Protein AF-0000000079832091 (afdb_homodimer)

Solvent-accessible surface area (backbone atoms only — not comparable to full-atom values): 52514 Å² total; per-residue (Å²): 136,83,80,71,76,78,77,78,76,75,75,73,75,64,73,73,70,72,63,67,65,65,78,58,79,63,65,65,78,67,60,57,49,34,22,34,36,33,84,45,66,50,31,37,24,50,46,41,48,40,40,28,58,58,34,39,41,31,30,21,33,98,49,50,87,72,56,59,93,65,49,88,85,51,43,66,29,43,50,69,60,24,42,69,68,27,56,42,34,36,37,47,51,51,72,92,64,47,64,64,49,46,75,40,26,80,64,36,52,78,23,29,36,33,36,37,51,66,65,94,51,86,79,75,52,96,60,37,64,46,49,48,50,29,68,50,24,69,55,29,39,44,27,34,34,58,51,72,62,47,39,62,45,53,66,73,42,75,42,46,74,42,74,38,53,33,24,20,78,42,67,66,48,46,48,54,52,44,52,54,41,41,68,64,35,31,38,75,43,78,62,49,37,48,84,41,33,47,62,61,43,41,54,56,69,52,70,60,74,70,43,48,64,43,49,51,52,49,52,50,51,42,51,50,47,44,53,52,45,42,46,63,56,38,49,38,33,37,73,78,66,68,40,88,56,66,50,38,54,58,46,59,50,44,45,58,38,26,45,39,44,14,49,38,33,43,33,59,38,50,36,50,60,51,50,51,49,53,49,32,61,71,67,28,34,66,81,66,77,73,57,67,72,56,50,53,51,56,72,29,23,66,49,22,36,50,52,14,49,50,26,41,50,50,27,52,54,56,57,58,48,47,74,75,33,63,65,50,47,50,50,52,48,47,51,55,52,51,53,59,66,63,66,61,83,79,70,83,84,75,58,68,65,58,52,52,50,52,52,52,31,50,50,30,45,49,54,20,49,52,47,48,49,51,54,55,51,45,65,35,60,66,48,37,66,72,42,53,70,66,57,47,46,43,46,68,46,55,49,39,51,48,31,51,50,36,42,49,47,27,52,50,55,70,43,65,81,46,76,83,38,70,84,54,36,57,95,79,36,78,49,68,68,63,64,40,48,48,57,40,49,52,44,50,52,54,48,52,55,50,63,34,66,73,50,36,52,51,48,49,41,21,71,72,66,43,59,60,79,63,75,81,62,83,74,73,78,76,72,78,69,88,118,135,82,79,74,76,73,73,76,73,75,75,73,74,62,72,70,66,74,62,67,66,65,80,58,80,60,74,66,73,70,61,57,48,35,22,35,34,31,85,45,66,50,30,36,25,51,46,41,49,40,44,73,66,58,34,40,41,30,29,22,32,98,48,51,88,71,57,71,94,65,49,88,86,52,44,66,29,42,48,69,62,23,43,70,69,23,56,44,35,36,36,46,50,53,73,92,64,48,64,65,49,45,76,41,25,81,65,35,51,78,23,30,36,34,35,34,50,64,66,96,52,84,79,74,52,95,58,35,66,47,51,48,49,32,67,50,25,69,55,28,40,46,26,34,33,58,51,78,61,47,39,62,47,52,66,72,42,79,41,62,56,42,74,37,53,33,23,20,77,42,66,65,48,46,48,56,51,44,53,54,40,42,69,63,35,32,40,62,35,55,63,50,38,48,84,41,34,48,60,61,42,43,54,76,69,61,77,62,74,70,44,48,63,43,49,51,52,50,51,51,52,43,52,50,48,45,53,51,44,42,45,61,56,38,49,40,32,38,72,75,66,70,40,88,56,65,76,38,54,77,51,61,50,44,46,58,38,26,45,39,44,15,50,38,33,42,31,58,38,50,38,49,61,51,51,50,51,53,49,34,59,72,67,29,34,66,68,66,79,72,57,66,72,55,50,53,52,56,70,31,24,67,50,23,36,51,51,14,47,51,27,42,51,50,25,51,56,54,57,61,48,46,75,77,32,67,69,48,48,51,50,53,52,50,50,51,51,51,56,58,67,62,66,60,79,85,66,79,81,76,58,64,65,56,36,36,50,53,36,48,30,49,44,29,44,50,53,20,51,51,48,46,49,52,53,54,51,45,66,34,65,60,49,36,67,71,42,52,62,48,41,46,46,42,47,66,46,56,49,40,51,48,30,52,49,36,40,48,48,24,53,49,56,69,41,64,82,45,75,83,39,70,84,56,36,57,94,79,36,78,48,68,67,64,65,42,48,47,56,38,50,52,45,51,53,54,49,53,55,50,64,35,64,72,49,36,50,51,49,50,42,22,71,73,68,43,61,61,80,64,77,85,64,80,78,71,79,76,72,80,70,85,116

Secondary structure (DSSP, 8-state):
--------------------------------EEEEE--SHHHHHHHHHHHHTT-EEEEEESSTTS--PPPTT-EEEEHHHHHHH-SEEEE-S-GGGTHHHHHTGGGGTT-EEEE----SSTTSSSS-HHHHHHHH-TTSEEEEESTT--HHHHHHS--TT-EEEEEES-HHHHHHHHHHHHHTT-EEEE--SGGGHHHHHHGGG---GGGHHHHHHHHHHHHHHHHHHIIIIIIHHHHHH----GGGGTTHHHHHHHHHHHHHHHHHHHHHHHHHHHHHHHHT-SSSPPPHHHHHHHHTHHHHHHHHHHHHHHHHHHHHTGGG-HHHHHHHHHHHHHHHHT---SS----HHHHHHHHHHHHHHHHHHHHHHHHHHHTSHHHHTTS-HHHHHIIIIIIHHHHHHHHHHHHHHHTTTTTT-GGG-GGG---HHHHHHHHHHHHHHHHHHHHSHHHHHHHHHHHTT------------------/--------------------------------EEEEE--SHHHHHHHHHHHHTT-EEEEEESSTTS--PPPTT-EEEEHHHHHHH-SEEEE-S-GGGTHHHHHTGGGGTT-EEEE----SSTTSSSS-HHHHHHHH-TTSEEEEESTT--HHHHHHS--TT-EEEEEES-HHHHHHHHHHHHHTT-EEEE--SGGGHHHHHHGGG---GGGHHHHHHHHHHHHHHHHHHIIIIIIHIIIII----GGGGTTHHHHHHHHHHHHHHHHHHHHHHHHHHHHHHHHT-SSSPPPHHHHHHHHTHHHHHHHHHHHHHHHHHHHHTGGG-HHHHHHHHHHHHHHHHT---SS----HHHHHHHHHHHHHHHHHHHHHHHHHHHTSHHHHTTS-HHHHHIIIIIIHHHHHHHHHHHHHHHTTTTTT-GGG-GGGPPPHHHHHTHHHHHHHHHHHHHHSHHHHHHHHHHHTT------------------

Foldseek 3Di:
DDCPPDPPPPPPPPPPPPPPPPVPPPPPPPAAEEEEEDDDLQRQLVQQLLVVLPHAYEYADPCQPPGPDHDPRHHYDHPLVRLQRHQEYEYPDELVPCVVVLVNLVSQANGEYEYLYADPDAPPDVDFSQVVSCVSRVRYWYKYKPNLDDSCCSHPHPQAPAEMEIATDDPVSRVVVCVSCVSSNYHYDYPYHCVCRSVNNCVNVDDPPLQVVLVVLLVVQLVVQLVVCCCQPQVLCCVVVVDHPVVCSVQVSLLVSLLLSLLLLLLLLQQLVLVLLVVCVVQQAPPDDDDPVSVSSNSSSLSSLVVSLVSLVVNVVSVVCQCVDPVNVVVVVVVVVVVVVVVDDDDPDDDPVVVVLVVLLVVLSVVLNVLSVVLNVCSDCVNVVVDDPVRNCCSCPVSSLVSSVSSLVSLCSVCVPPQPDPVCQGVNHHDPSVVSNVSSVVSNVSVVVCPPPVNVVSSVCNVVGGGDPDPPDPPPPPPPPPD/DPPPPVPPPPPPPPPPPPPPPPVPPPVPPPAAEEEEEDDDLQRQLVQQLLVVLPHAYEYADPCQPPGPDHDPRHHYDHPLVRLQRHQEYEYPDELVPLVVVLVNLVSQANGEYEYLYADPDAPPDVDFSQVVSCVSRVRYWYKYKPNLDDSCCSRPHPQAPAEMEIATDDPVSRVVVCVSCVSSNYHYDYPYHCVCRSVRNCVNVDDPPLQVVLVVVLVVQLVVQLVVCCCQPQVLCCVVVVDHPVVCSVQVSLLVSLLLSLLLLLLLLLQLVLVLLVVCVVQQAPPDDDDPVSVSSNSSSLSSLVVSLVSLVSNVVSVVCQCVDPVNVVVVVVVVVVVVVVVDDPDPDDDVVVVVLVVLLVVLSVVLNVLSVVLNVCSDCVNVVVDDPVRNCCSCPVSSLVSSVSSLVSLCSVCVPPQPDPVCQGVNHHDPSVVSNVSSVVSNVSVVVCPPPVNVVSSVCNVVGGGDPDPPPPPPPPPPPPD

Sequence (966 aa):
MSMTVTGGMSEEMKPESVSLRPLGTAAAPEPELLCIFGTGDLGRSLGLRLLQSGYRVVYGSRRPHSCGPLPQGAQVMSHAAAAQSASLIFICVHREHYDFLETMAPHLEGKVLVDLSNNLKKDMYPEANAAYLQRLVPGAAVVKGLNTLSAWALQNGLLAGKQVYLCGNSAGAKQAVAEMATKLGLTVLDRGSLSAARELEDFPLQLFPEWRLPLRVAIGITAFFFFYLLIRDVIYAYVEQGKDISFRIMVSLANKVFPIVSLIMLSLCYLPGVIAAFLQLYRGTKYRRFPDWLDRWMLCRKQMGLVALGFAFLHAIYTFIIPIRYSVRHKLISLVVDEMKDNKTTPFYFDNTEAWATDSFYVLGILGFFLYVLLGLTSLPSVGGSLSWREFSFIQSKLGHLTLSICTAHGYVYGWNKFLKPSTYKWYTPPAFMLCLIVPSVVLVLKALLLLPCVDRTLTHIRQGWERTQPREEMGESKVTNLMSMTVTGGMSEEMKPESVSLRPLGTAAAPEPELLCIFGTGDLGRSLGLRLLQSGYRVVYGSRRPHSCGPLPQGAQVMSHAAAAQSASLIFICVHREHYDFLETMAPHLEGKVLVDLSNNLKKDMYPEANAAYLQRLVPGAAVVKGLNTLSAWALQNGLLAGKQVYLCGNSAGAKQAVAEMATKLGLTVLDRGSLSAARELEDFPLQLFPEWRLPLRVAIGITAFFFFYLLIRDVIYAYVEQGKDISFRIMVSLANKVFPIVSLIMLSLCYLPGVIAAFLQLYRGTKYRRFPDWLDRWMLCRKQMGLVALGFAFLHAIYTFIIPIRYSVRHKLISLVVDEMKDNKTTPFYFDNTEAWATDSFYVLGILGFFLYVLLGLTSLPSVGGSLSWREFSFIQSKLGHLTLSICTAHGYVYGWNKFLKPSTYKWYTPPAFMLCLIVPSVVLVLKALLLLPCVDRTLTHIRQGWERTQPREEMGESKVTNL

Radius of gyration: 36.87 Å; Cα contacts (8 Å, |Δi|>4): 1274; chains: 2; bounding box: 96×136×99 Å

InterPro domains:
  IPR013130 Ferric reductase transmembrane component-like domain [PF01794] (260-396)
  IPR028939 Pyrroline-5-carboxylate reductase, catalytic, N-terminal [PF03807] (35-118)
  IPR036291 NAD(P)-binding domain superfamily [SSF51735] (35-211)
  IPR051267 STEAP family metalloreductases [PTHR14239] (25-477)

pLDDT: mean 86.33, std 18.36, range [21.92, 98.81]

Organism: NCBI:txid1841481

Structure (mmCIF, N/CA/C/O backbone):
data_AF-0000000079832091-model_v1
#
loop_
_entity.id
_entity.type
_entity.pdbx_description
1 polymer 'STEAP family member 4'
#
loop_
_atom_site.group_PDB
_atom_site.id
_atom_site.type_symbol
_atom_site.label_atom_id
_atom_site.label_alt_id
_atom_site.label_comp_id
_atom_site.label_asym_id
_atom_site.label_entity_id
_atom_site.label_seq_id
_atom_site.pdbx_PDB_ins_code
_atom_site.Cartn_x
_atom_site.Cartn_y
_atom_site.Cartn_z
_atom_site.occupancy
_atom_site.B_iso_or_equiv
_atom_site.auth_seq_id
_atom_site.auth_comp_id
_atom_site.auth_asym_id
_atom_site.auth_atom_id
_atom_site.pdbx_PDB_model_num
ATOM 1 N N . MET A 1 1 ? 46.156 62.969 63.156 1 25.59 1 MET A N 1
ATOM 2 C CA . MET A 1 1 ? 45.281 63.438 62.094 1 25.59 1 MET A CA 1
ATOM 3 C C . MET A 1 1 ? 44.625 62.219 61.406 1 25.59 1 MET A C 1
ATOM 5 O O . MET A 1 1 ? 45.312 61.406 60.844 1 25.59 1 MET A O 1
ATOM 9 N N . SER A 1 2 ? 43.531 61.688 62.031 1 27.12 2 SER A N 1
ATOM 10 C CA . SER A 1 2 ? 42.719 60.469 61.969 1 27.12 2 SER A CA 1
ATOM 11 C C . SER A 1 2 ? 42.031 60.344 60.594 1 27.12 2 SER A C 1
ATOM 13 O O . SER A 1 2 ? 41.406 61.281 60.125 1 27.12 2 SER A O 1
ATOM 15 N N . MET A 1 3 ? 42.656 59.531 59.719 1 26.39 3 MET A N 1
ATOM 16 C CA . MET A 1 3 ? 42.344 59.156 58.344 1 26.39 3 MET A CA 1
ATOM 17 C C . MET A 1 3 ? 40.938 58.625 58.219 1 26.39 3 MET A C 1
ATOM 19 O O . MET A 1 3 ? 40.625 57.531 58.719 1 26.39 3 MET A O 1
ATOM 23 N N . THR A 1 4 ? 39.938 59.406 58.344 1 26.8 4 THR A N 1
ATOM 24 C CA . THR A 1 4 ? 38.5 59.062 58.406 1 26.8 4 THR A CA 1
ATOM 25 C C . THR A 1 4 ? 38.031 58.469 57.062 1 26.8 4 THR A C 1
ATOM 27 O O . THR A 1 4 ? 37.781 59.219 56.125 1 26.8 4 THR A O 1
ATOM 30 N N . VAL A 1 5 ? 38.906 57.781 56.312 1 31.22 5 VAL A N 1
ATOM 31 C CA . VAL A 1 5 ? 38.375 57.656 54.969 1 31.22 5 VAL A CA 1
ATOM 32 C C . VAL A 1 5 ? 37 56.969 55.031 1 31.22 5 VAL A C 1
ATOM 34 O O . VAL A 1 5 ? 36.781 56.094 55.875 1 31.22 5 VAL A O 1
ATOM 37 N N . THR A 1 6 ? 35.906 57.625 54.594 1 27.73 6 THR A N 1
ATOM 38 C CA . THR A 1 6 ? 34.5 57.438 54.375 1 27.73 6 THR A CA 1
ATOM 39 C C . THR A 1 6 ? 34.219 56.219 53.5 1 27.73 6 THR A C 1
ATOM 41 O O . THR A 1 6 ? 34.781 56.125 52.406 1 27.73 6 THR A O 1
ATOM 44 N N . GLY A 1 7 ? 34.125 55.031 54.062 1 25.88 7 GLY A N 1
ATOM 45 C CA . GLY A 1 7 ? 33.844 53.75 53.438 1 25.88 7 GLY A CA 1
ATOM 46 C C . GLY A 1 7 ? 32.656 53.781 52.5 1 25.88 7 GLY A C 1
ATOM 47 O O . GLY A 1 7 ? 31.531 54.125 52.906 1 25.88 7 GLY A O 1
ATOM 48 N N . GLY A 1 8 ? 32.812 54.25 51.25 1 26.92 8 GLY A N 1
ATOM 49 C CA . GLY A 1 8 ? 31.812 54.344 50.219 1 26.92 8 GLY A CA 1
ATOM 50 C C . GLY A 1 8 ? 31 53.062 50.062 1 26.92 8 GLY A C 1
ATOM 51 O O . GLY A 1 8 ? 31.562 51.969 50.031 1 26.92 8 GLY A O 1
ATOM 52 N N . MET A 1 9 ? 29.828 52.969 50.781 1 26.42 9 MET A N 1
ATOM 53 C CA . MET A 1 9 ? 28.812 51.906 50.781 1 26.42 9 MET A CA 1
ATOM 54 C C . MET A 1 9 ? 28.5 51.469 49.344 1 26.42 9 MET A C 1
ATOM 56 O O . MET A 1 9 ? 28.219 52.281 48.5 1 26.42 9 MET A O 1
ATOM 60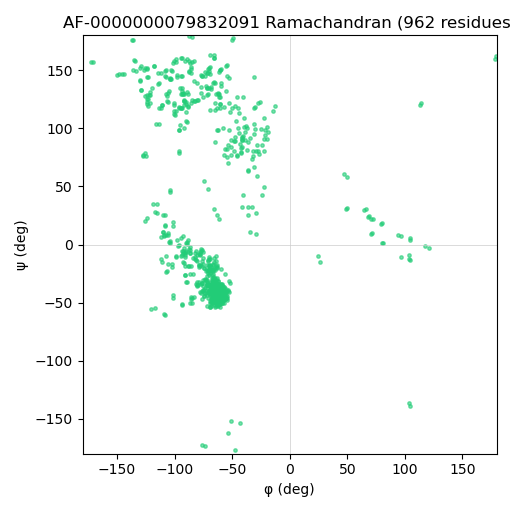 N N . SER A 1 10 ? 29.141 50.406 48.875 1 26.73 10 SER A N 1
ATOM 61 C CA . SER A 1 10 ? 28.906 49.688 47.625 1 26.73 10 SER A CA 1
ATOM 62 C C . SER A 1 10 ? 27.422 49.5 47.375 1 26.73 10 SER A C 1
ATOM 64 O O . SER A 1 10 ? 26.703 48.969 48.219 1 26.73 10 SER A O 1
ATOM 66 N N . GLU A 1 11 ? 26.719 50.469 46.75 1 26.25 11 GLU A N 1
ATOM 67 C CA . GLU A 1 11 ? 25.328 50.344 46.312 1 26.25 11 GLU A CA 1
ATOM 68 C C . GLU A 1 11 ? 25.047 49 45.688 1 26.25 11 GLU A C 1
ATOM 70 O O . GLU A 1 11 ? 25.75 48.562 44.781 1 26.25 11 GLU A O 1
ATOM 75 N N . GLU A 1 12 ? 24.641 48.031 46.5 1 27.03 12 GLU A N 1
ATOM 76 C CA . GLU A 1 12 ? 24.156 46.719 46.062 1 27.03 12 GLU A CA 1
ATOM 77 C C . GLU A 1 12 ? 23.25 46.844 44.844 1 27.03 12 GLU A C 1
ATOM 79 O O . GLU A 1 12 ? 22.266 47.594 44.875 1 27.03 12 GLU A O 1
ATOM 84 N N . MET A 1 13 ? 23.891 46.781 43.656 1 28.22 13 MET A N 1
ATOM 85 C CA . MET A 1 13 ? 23.125 46.688 42.406 1 28.22 13 MET A CA 1
ATOM 86 C C . MET A 1 13 ? 21.969 45.719 42.531 1 28.22 13 MET A C 1
ATOM 88 O O . MET A 1 13 ? 22.156 44.562 42.875 1 28.22 13 MET A O 1
ATOM 92 N N . LYS A 1 14 ? 20.828 46.188 43.094 1 32.34 14 LYS A N 1
ATOM 93 C CA . LYS A 1 14 ? 19.594 45.438 43.094 1 32.34 14 LYS A CA 1
ATOM 94 C C . LYS A 1 14 ? 19.391 44.719 41.75 1 32.34 14 LYS A C 1
ATOM 96 O O . LYS A 1 14 ? 19.547 45.344 40.688 1 32.34 14 LYS A O 1
ATOM 101 N N . PRO A 1 15 ? 19.703 43.469 41.844 1 27.22 15 PRO A N 1
ATOM 102 C CA . PRO A 1 15 ? 19.453 42.781 40.594 1 27.22 15 PRO A CA 1
ATOM 103 C C . PRO A 1 15 ? 18.141 43.219 39.938 1 27.22 15 PRO A C 1
ATOM 105 O O . PRO A 1 15 ? 17.141 43.438 40.625 1 27.22 15 PRO A O 1
ATOM 108 N N . GLU A 1 16 ? 18.25 44.219 39.062 1 24.83 16 GLU A N 1
ATOM 109 C CA . GLU A 1 16 ? 17.078 44.562 38.281 1 24.83 16 GLU A CA 1
ATOM 110 C C . GLU A 1 16 ? 16.219 43.312 38 1 24.83 16 GLU A C 1
ATOM 112 O O . GLU A 1 16 ? 16.703 42.312 37.438 1 24.83 16 GLU A O 1
ATOM 117 N N . SER A 1 17 ? 15.406 42.938 39.031 1 25.92 17 SER A N 1
ATOM 118 C CA . SER A 1 17 ? 14.359 41.969 38.75 1 25.92 17 SER A CA 1
ATOM 119 C C . SER A 1 17 ? 13.82 42.125 37.312 1 25.92 17 SER A C 1
ATOM 121 O O . SER A 1 17 ? 13.375 43.188 36.938 1 25.92 17 SER A O 1
ATOM 123 N N . VAL A 1 18 ? 14.641 41.688 36.406 1 28.52 18 VAL A N 1
ATOM 124 C CA . VAL A 1 18 ? 14.047 41.594 35.062 1 28.52 18 VAL A CA 1
ATOM 125 C C . VAL A 1 18 ? 12.547 41.281 35.188 1 28.52 18 VAL A C 1
ATOM 127 O O . VAL A 1 18 ? 12.156 40.219 35.656 1 28.52 18 VAL A O 1
ATOM 130 N N . SER A 1 19 ? 11.805 42.281 35.75 1 25.83 19 SER A N 1
ATOM 131 C CA . SER A 1 19 ? 10.352 42.188 35.594 1 25.83 19 SER A CA 1
ATOM 132 C C . SER A 1 19 ? 9.977 41.438 34.312 1 25.83 19 SER A C 1
ATOM 134 O O . SER A 1 19 ? 10.461 41.75 33.25 1 25.83 19 SER A O 1
ATOM 136 N N . LEU A 1 20 ? 9.93 40.188 34.438 1 26.89 20 LEU A N 1
ATOM 137 C CA . LEU A 1 20 ? 9.203 39.531 33.375 1 26.89 20 LEU A CA 1
ATOM 138 C C . LEU A 1 20 ? 8.109 40.438 32.812 1 26.89 20 LEU A C 1
ATOM 140 O O . LEU A 1 20 ? 7.273 40.938 33.594 1 26.89 20 LEU A O 1
ATOM 144 N N . ARG A 1 21 ? 8.484 41.312 31.969 1 32.16 21 ARG A N 1
ATOM 145 C CA . ARG A 1 21 ? 7.406 42.062 31.312 1 32.16 21 ARG A CA 1
ATOM 146 C C . ARG A 1 21 ? 6.082 41.312 31.422 1 32.16 21 ARG A C 1
ATOM 148 O O . ARG A 1 21 ? 6.051 40.062 31.297 1 32.16 21 ARG A O 1
ATOM 155 N N . PRO A 1 22 ? 5.18 41.719 32.375 1 29.59 22 PRO A N 1
ATOM 156 C CA . PRO A 1 22 ? 3.861 41.125 32.219 1 29.59 22 PRO A CA 1
ATOM 157 C C . PRO A 1 22 ? 3.609 40.625 30.797 1 29.59 22 PRO A C 1
ATOM 159 O O . PRO A 1 22 ? 4.074 41.25 29.844 1 29.59 22 PRO A O 1
ATOM 162 N N . LEU A 1 23 ? 3.77 39.406 30.578 1 30.55 23 LEU A N 1
ATOM 163 C CA . LEU A 1 23 ? 3.145 39.031 29.312 1 30.55 23 LEU A CA 1
ATOM 164 C C . LEU A 1 23 ? 2.055 40.031 28.938 1 30.55 23 LEU A C 1
ATOM 166 O O . LEU A 1 23 ? 1.001 40.062 29.578 1 30.55 23 LEU A O 1
ATOM 170 N N . GLY A 1 24 ? 2.355 41.344 28.969 1 29.55 24 GLY A N 1
ATOM 171 C CA . GLY A 1 24 ? 1.377 42.281 28.453 1 29.55 24 GLY A CA 1
ATOM 172 C C . GLY A 1 24 ? 0.269 41.625 27.656 1 29.55 24 GLY A C 1
ATOM 173 O O . GLY A 1 24 ? 0.468 40.562 27.078 1 29.55 24 GLY A O 1
ATOM 174 N N . THR A 1 25 ? -0.972 41.812 28.156 1 32.03 25 THR A N 1
ATOM 175 C CA . THR A 1 25 ? -2.229 41.438 27.531 1 32.03 25 THR A CA 1
ATOM 176 C C . THR A 1 25 ? -2.094 41.469 26 1 32.03 25 THR A C 1
ATOM 178 O O . THR A 1 25 ? -2.49 42.438 25.359 1 32.03 25 THR A O 1
ATOM 181 N N . ALA A 1 26 ? -0.941 41.625 25.578 1 37.47 26 ALA A N 1
ATOM 182 C CA . ALA A 1 26 ? -1.091 41.531 24.125 1 37.47 26 ALA A CA 1
ATOM 183 C C . ALA A 1 26 ? -2.113 40.438 23.766 1 37.47 26 ALA A C 1
ATOM 185 O O . ALA A 1 26 ? -2.016 39.312 24.219 1 37.47 26 ALA A O 1
ATOM 186 N N . ALA A 1 27 ? -3.291 40.875 23.547 1 38.66 27 ALA A N 1
ATOM 187 C CA . ALA A 1 27 ? -4.477 40.156 23.078 1 38.66 27 ALA A CA 1
ATOM 188 C C . ALA A 1 27 ? -4.09 38.906 22.344 1 38.66 27 ALA A C 1
ATOM 190 O O . ALA A 1 27 ? -3.229 38.906 21.453 1 38.66 27 ALA A O 1
ATOM 191 N N . ALA A 1 28 ? -3.98 37.812 23.047 1 41.84 28 ALA A N 1
ATOM 192 C CA . ALA A 1 28 ? -3.887 36.531 22.344 1 41.84 28 ALA A CA 1
ATOM 193 C C . ALA A 1 28 ? -4.406 36.656 20.922 1 41.84 28 ALA A C 1
ATOM 195 O O . ALA A 1 28 ? -5.504 37.156 20.688 1 41.84 28 ALA A O 1
ATOM 196 N N . PRO A 1 29 ? -3.514 36.969 19.984 1 47.22 29 PRO A N 1
ATOM 197 C CA . PRO A 1 29 ? -4.109 37.125 18.656 1 47.22 29 PRO A CA 1
ATOM 198 C C . PRO A 1 29 ? -5.336 36.219 18.453 1 47.22 29 PRO A C 1
ATOM 200 O O . PRO A 1 29 ? -5.344 35.062 18.875 1 47.22 29 PRO A O 1
ATOM 203 N N . GLU A 1 30 ? -6.535 36.844 18.719 1 56.81 30 GLU A N 1
ATOM 204 C CA . GLU A 1 30 ? -7.801 36.188 18.406 1 56.81 30 GLU A CA 1
ATOM 205 C C . GLU A 1 30 ? -7.637 35.219 17.25 1 56.81 30 GLU A C 1
ATOM 207 O O . GLU A 1 30 ? -6.934 35.469 16.281 1 56.81 30 GLU A O 1
ATOM 212 N N . PRO A 1 31 ? -7.977 33.969 17.562 1 66.44 31 PRO A N 1
ATOM 213 C CA . PRO A 1 31 ? -7.922 33 16.469 1 66.44 31 PRO A CA 1
ATOM 214 C C . PRO A 1 31 ? -8.469 33.594 15.156 1 66.44 31 PRO A C 1
ATOM 216 O O . PRO A 1 31 ? -9.492 34.281 15.164 1 66.44 31 PRO A O 1
ATOM 219 N N . GLU A 1 32 ? -7.66 33.469 14.172 1 85.38 32 GLU A N 1
ATOM 220 C CA . GLU A 1 32 ? -8.023 33.969 12.844 1 85.38 32 GLU A CA 1
ATOM 221 C C . GLU A 1 32 ? -9.273 33.281 12.312 1 85.38 32 GLU A C 1
ATOM 223 O O . GLU A 1 32 ? -9.422 32.062 12.469 1 85.38 32 GLU A O 1
ATOM 228 N N . LEU A 1 33 ? -10.297 34.062 11.883 1 92.88 33 LEU A N 1
ATOM 229 C CA . LEU A 1 33 ? -11.539 33.562 11.32 1 92.88 33 LEU A CA 1
ATOM 230 C C . LEU A 1 33 ? -11.398 33.312 9.82 1 92.88 33 LEU A C 1
ATOM 232 O O . LEU A 1 33 ? -10.977 34.219 9.078 1 92.88 33 LEU A O 1
ATOM 236 N N . LEU A 1 34 ? -11.641 32.094 9.461 1 96.19 34 LEU A N 1
ATOM 237 C CA . LEU A 1 34 ? -11.602 31.719 8.055 1 96.19 34 LEU A CA 1
ATOM 238 C C . LEU A 1 34 ? -12.992 31.375 7.547 1 96.19 34 LEU A C 1
ATOM 240 O O . LEU A 1 34 ? -13.836 30.891 8.312 1 96.19 34 LEU A O 1
ATOM 244 N N . CYS A 1 35 ? -13.227 31.672 6.277 1 97.44 35 CYS A N 1
ATOM 245 C CA . CYS A 1 35 ? -14.539 31.438 5.68 1 97.44 35 CYS A CA 1
ATOM 246 C C . CYS A 1 35 ? -14.477 30.359 4.613 1 97.44 35 CYS A C 1
ATOM 248 O O . CYS A 1 35 ? -13.508 30.281 3.854 1 97.44 35 CYS A O 1
ATOM 250 N N . ILE A 1 36 ? -15.469 29.484 4.578 1 97.31 36 ILE A N 1
ATOM 251 C CA . ILE A 1 36 ? -15.555 28.422 3.572 1 97.31 36 ILE A CA 1
ATOM 252 C C . ILE A 1 36 ? -16.891 28.516 2.842 1 97.31 36 ILE A C 1
ATOM 254 O O . ILE A 1 36 ? -17.953 28.531 3.471 1 97.31 36 ILE A O 1
ATOM 258 N N . PHE A 1 37 ? -16.844 28.688 1.532 1 95.69 37 PHE A N 1
ATOM 259 C CA . PHE A 1 37 ? -18.031 28.562 0.695 1 95.69 37 PHE A CA 1
ATOM 260 C C . PHE A 1 37 ? -18.172 27.141 0.179 1 95.69 37 PHE A C 1
ATOM 262 O O . PHE A 1 37 ? -17.281 26.625 -0.511 1 95.69 37 PHE A O 1
ATOM 269 N N . GLY A 1 38 ? -19.25 26.469 0.494 1 90.44 38 GLY A N 1
ATOM 270 C CA . GLY A 1 38 ? -19.484 25.094 0.113 1 90.44 38 GLY A CA 1
ATOM 271 C C . GLY A 1 38 ? -19.531 24.141 1.298 1 90.44 38 GLY A C 1
ATOM 272 O O . GLY A 1 38 ? -18.547 24.016 2.027 1 90.44 38 GLY A O 1
ATOM 273 N N . THR A 1 39 ? -20.594 23.438 1.483 1 87.56 39 THR A N 1
ATOM 274 C CA . THR A 1 39 ? -20.781 22.547 2.619 1 87.56 39 THR A CA 1
ATOM 275 C C . THR A 1 39 ? -20.75 21.094 2.166 1 87.56 39 THR A C 1
ATOM 277 O O . THR A 1 39 ? -21.469 20.25 2.717 1 87.56 39 THR A O 1
ATOM 280 N N . GLY A 1 40 ? -20.109 20.875 1.104 1 83.94 40 GLY A N 1
ATOM 281 C CA . GLY A 1 40 ? -19.891 19.5 0.664 1 83.94 40 GLY A CA 1
ATOM 282 C C . GLY A 1 40 ? -18.859 18.766 1.484 1 83.94 40 GLY A C 1
ATOM 283 O O . GLY A 1 40 ? -18.391 19.266 2.508 1 83.94 40 GLY A O 1
ATOM 284 N N . ASP A 1 41 ? -18.5 17.578 1.096 1 84.12 41 ASP A N 1
ATOM 285 C CA . ASP A 1 41 ? -17.562 16.734 1.829 1 84.12 41 ASP A CA 1
ATOM 286 C C . ASP A 1 41 ? -16.203 17.438 1.975 1 84.12 41 ASP A C 1
ATOM 288 O O . ASP A 1 41 ? -15.602 17.406 3.051 1 84.12 41 ASP A O 1
ATOM 292 N N . LEU A 1 42 ? -15.734 18.016 0.904 1 89 42 LEU A N 1
ATOM 293 C CA . LEU A 1 42 ? -14.438 18.688 0.947 1 89 42 LEU A CA 1
ATOM 294 C C . LEU A 1 42 ? -14.477 19.875 1.902 1 89 42 LEU A C 1
ATOM 296 O O . LEU A 1 42 ? -13.57 20.047 2.717 1 89 42 LEU A O 1
ATOM 300 N N . GLY A 1 43 ? -15.531 20.734 1.742 1 92.25 43 GLY A N 1
ATOM 301 C CA . GLY A 1 43 ? -15.672 21.875 2.627 1 92.25 43 GLY A CA 1
ATOM 302 C C . GLY A 1 43 ? -15.766 21.5 4.09 1 92.25 43 GLY A C 1
ATOM 303 O O . GLY A 1 43 ? -15.117 22.109 4.941 1 92.25 43 GLY A O 1
ATOM 304 N N . ARG A 1 44 ? -16.453 20.516 4.32 1 90 44 ARG A N 1
ATOM 305 C CA . ARG A 1 44 ? -16.641 20.062 5.691 1 90 44 ARG A CA 1
ATOM 306 C C . ARG A 1 44 ? -15.328 19.516 6.266 1 90 44 ARG A C 1
ATOM 308 O O . ARG A 1 44 ? -14.984 19.797 7.41 1 90 44 ARG A O 1
ATOM 315 N N . SER A 1 45 ? -14.711 18.719 5.492 1 89.62 45 SER A N 1
ATOM 316 C CA . SER A 1 45 ? -13.453 18.141 5.949 1 89.62 45 SER A CA 1
ATOM 317 C C . SER A 1 45 ? -12.391 19.203 6.164 1 89.62 45 SER A C 1
ATOM 319 O O . SER A 1 45 ? -11.641 19.156 7.137 1 89.62 45 SER A O 1
ATOM 321 N N . LEU A 1 46 ? -12.328 20.125 5.266 1 92.94 46 LEU A N 1
ATOM 322 C CA . LEU A 1 46 ? -11.391 21.234 5.414 1 92.94 46 LEU A CA 1
ATOM 323 C C . LEU A 1 46 ? -11.703 22.047 6.664 1 92.94 46 LEU A C 1
ATOM 325 O O . LEU A 1 46 ? -10.797 22.391 7.43 1 92.94 46 LEU A O 1
ATOM 329 N N . GLY A 1 47 ? -12.984 22.359 6.844 1 93.5 47 GLY A N 1
ATOM 330 C CA . GLY A 1 47 ? -13.391 23.109 8.023 1 93.5 47 GLY A CA 1
ATOM 331 C C . GLY A 1 47 ? -13.031 22.406 9.32 1 93.5 47 GLY A C 1
ATOM 332 O O . GLY A 1 47 ? -12.57 23.047 10.273 1 93.5 47 GLY A O 1
ATOM 333 N N . LEU A 1 48 ? -13.266 21.156 9.32 1 89 48 LEU A N 1
ATOM 334 C CA . LEU A 1 48 ? -12.922 20.359 10.5 1 89 48 LEU A CA 1
ATOM 335 C C . LEU A 1 48 ? -11.43 20.469 10.805 1 89 48 LEU A C 1
ATOM 337 O O . LEU A 1 48 ? -11.039 20.672 11.953 1 89 48 LEU A O 1
ATOM 341 N N . ARG A 1 49 ? -10.602 20.359 9.836 1 86.94 49 ARG A N 1
ATOM 342 C CA . ARG A 1 49 ? -9.156 20.406 10.008 1 86.94 49 ARG A CA 1
ATOM 343 C C . ARG A 1 49 ? -8.719 21.797 10.469 1 86.94 49 ARG A C 1
ATOM 345 O O . ARG A 1 49 ? -7.82 21.922 11.305 1 86.94 49 ARG A O 1
ATOM 352 N N . LEU A 1 50 ? -9.328 22.797 9.914 1 90.38 50 LEU A N 1
ATOM 353 C CA . LEU A 1 50 ? -9.016 24.172 10.305 1 90.38 50 LEU A CA 1
ATOM 354 C C . LEU A 1 50 ? -9.375 24.422 11.766 1 90.38 50 LEU A C 1
ATOM 356 O O . LEU A 1 50 ? -8.586 25.016 12.508 1 90.38 50 LEU A O 1
ATOM 360 N N . LEU A 1 51 ? -10.5 23.906 12.109 1 85.81 51 LEU A N 1
ATOM 361 C CA . LEU A 1 51 ? -10.93 24.047 13.5 1 85.81 51 LEU A CA 1
ATOM 362 C C . LEU A 1 51 ? -9.945 23.344 14.438 1 85.81 51 LEU A C 1
ATOM 364 O O . LEU A 1 51 ? -9.57 23.891 15.477 1 85.81 51 LEU A O 1
ATOM 368 N N . GLN A 1 52 ? -9.594 22.266 13.992 1 77.88 52 GLN A N 1
ATOM 369 C CA . GLN A 1 52 ? -8.68 21.453 14.797 1 77.88 52 GLN A CA 1
ATOM 370 C C . GLN A 1 52 ? -7.305 22.125 14.898 1 77.88 52 GLN A C 1
ATOM 372 O O . GLN A 1 52 ? -6.547 21.844 15.836 1 77.88 52 GLN A O 1
ATOM 377 N N . SER A 1 53 ? -7 22.875 13.977 1 79 53 SER A N 1
ATOM 378 C CA . SER A 1 53 ? -5.707 23.547 13.953 1 79 53 SER A CA 1
ATOM 379 C C . SER A 1 53 ? -5.77 24.891 14.68 1 79 53 SER A C 1
ATOM 381 O O . SER A 1 53 ? -4.832 25.688 14.602 1 79 53 SER A O 1
ATOM 383 N N . GLY A 1 54 ? -6.922 25.25 15.227 1 77.62 54 GLY A N 1
ATOM 384 C CA . GLY A 1 54 ? -7.027 26.422 16.094 1 77.62 54 GLY A CA 1
ATOM 385 C C . GLY A 1 54 ? -7.68 27.609 15.406 1 77.62 54 GLY A C 1
ATOM 386 O O . GLY A 1 54 ? -7.805 28.672 16 1 77.62 54 GLY A O 1
ATOM 387 N N . TYR A 1 55 ? -8.133 27.391 14.266 1 86.75 55 TYR A N 1
ATOM 388 C CA . TYR A 1 55 ? -8.828 28.469 13.562 1 86.75 55 TYR A CA 1
ATOM 389 C C . TYR A 1 55 ? -10.312 28.484 13.914 1 86.75 55 TYR A C 1
ATOM 391 O O . TYR A 1 55 ? -10.844 27.484 14.398 1 86.75 55 TYR A O 1
ATOM 399 N N . ARG A 1 56 ? -10.883 29.641 13.711 1 91 56 ARG A N 1
ATOM 400 C CA . ARG A 1 56 ? -12.344 29.719 13.672 1 91 56 ARG A CA 1
ATOM 401 C C . ARG A 1 56 ? -12.852 29.625 12.234 1 91 56 ARG A C 1
ATOM 403 O O . ARG A 1 56 ? -12.188 30.094 11.305 1 91 56 ARG A O 1
ATOM 410 N N . VAL A 1 57 ? -14 28.984 12.117 1 95.31 57 VAL A N 1
ATOM 411 C CA . VAL A 1 57 ? -14.484 28.75 10.758 1 95.31 57 VAL A CA 1
ATOM 412 C C . VAL A 1 57 ? -15.938 29.219 10.641 1 95.31 57 VAL A C 1
ATOM 414 O O . VAL A 1 57 ? -16.75 28.969 11.523 1 95.31 57 VAL A O 1
ATOM 417 N N . VAL A 1 58 ? -16.266 29.953 9.609 1 96.31 58 VAL A N 1
ATOM 418 C CA . VAL A 1 58 ? -17.641 30.344 9.273 1 96.31 58 VAL A CA 1
ATOM 419 C C . VAL A 1 58 ? -17.984 29.844 7.871 1 96.31 58 VAL A C 1
ATOM 421 O O . VAL A 1 58 ? -17.188 30 6.938 1 96.31 58 VAL A O 1
ATOM 424 N N . TYR A 1 59 ? -19.094 29.156 7.746 1 95.88 59 TYR A N 1
ATOM 425 C CA . TYR A 1 59 ? -19.547 28.672 6.453 1 95.88 59 TYR A CA 1
ATOM 426 C C . TYR A 1 59 ? -20.531 29.625 5.816 1 95.88 59 TYR A C 1
ATOM 428 O O . TYR A 1 59 ? -21.391 30.188 6.5 1 95.88 59 TYR A O 1
ATOM 436 N N . GLY A 1 60 ? -20.328 29.875 4.547 1 93.5 60 GLY A N 1
ATOM 437 C CA . GLY A 1 60 ? -21.344 30.562 3.746 1 93.5 60 GLY A CA 1
ATOM 438 C C . GLY A 1 60 ? -22.219 29.609 2.967 1 93.5 60 GLY A C 1
ATOM 439 O O . GLY A 1 60 ? -21.734 28.812 2.16 1 93.5 60 GLY A O 1
ATOM 440 N N . SER A 1 61 ? -23.422 29.609 3.24 1 88.62 61 SER A N 1
ATOM 441 C CA . SER A 1 61 ? -24.344 28.688 2.564 1 88.62 61 SER A CA 1
ATOM 442 C C . SER A 1 61 ? -25.547 29.438 1.999 1 88.62 61 SER A C 1
ATOM 444 O O . SER A 1 61 ? -25.891 30.531 2.471 1 88.62 61 SER A O 1
ATOM 446 N N . ARG A 1 62 ? -26.172 28.859 0.914 1 81.88 62 ARG A N 1
ATOM 447 C CA . ARG A 1 62 ? -27.406 29.391 0.346 1 81.88 62 ARG A CA 1
ATOM 448 C C . ARG A 1 62 ? -28.562 29.25 1.326 1 81.88 62 ARG A C 1
ATOM 450 O O . ARG A 1 62 ? -29.438 30.109 1.386 1 81.88 62 ARG A O 1
ATOM 457 N N . ARG A 1 63 ? -28.469 28.078 2.074 1 82.25 63 ARG A N 1
ATOM 458 C CA . ARG A 1 63 ? -29.5 27.781 3.076 1 82.25 63 ARG A CA 1
ATOM 459 C C . ARG A 1 63 ? -28.859 27.516 4.441 1 82.25 63 ARG A C 1
ATOM 461 O O . ARG A 1 63 ? -28.797 26.375 4.891 1 82.25 63 ARG A O 1
ATOM 468 N N . PRO A 1 64 ? -28.469 28.562 5.156 1 84.06 64 PRO A N 1
ATOM 469 C CA . PRO A 1 64 ? -27.734 28.391 6.414 1 84.06 64 PRO A CA 1
ATOM 470 C C . PRO A 1 64 ? -28.531 27.594 7.449 1 84.06 64 PRO A C 1
ATOM 472 O O . PRO A 1 64 ? -27.938 26.938 8.312 1 84.06 64 PRO A O 1
ATOM 475 N N . HIS A 1 65 ? -29.844 27.547 7.289 1 78.62 65 HIS A N 1
ATOM 476 C CA . HIS A 1 65 ? -30.656 26.906 8.312 1 78.62 65 HIS A CA 1
ATOM 477 C C . HIS A 1 65 ? -30.938 25.453 7.973 1 78.62 65 HIS A C 1
ATOM 479 O O . HIS A 1 65 ? -31.406 24.688 8.82 1 78.62 65 HIS A O 1
ATOM 485 N N . SER A 1 66 ? -30.594 25.062 6.75 1 70.88 66 SER A N 1
ATOM 486 C CA . SER A 1 66 ? -30.938 23.703 6.332 1 70.88 66 SER A CA 1
ATOM 487 C C . SER A 1 66 ? -29.688 22.938 5.871 1 70.88 66 SER A C 1
ATOM 489 O O . SER A 1 66 ? -29.797 21.922 5.18 1 70.88 66 SER A O 1
ATOM 491 N N . CYS A 1 67 ? -28.656 23.453 6.371 1 71.38 67 CYS A N 1
ATOM 492 C CA . CYS A 1 67 ? -27.453 22.75 5.887 1 71.38 67 CYS A CA 1
ATOM 493 C C . CYS A 1 67 ? -27.188 21.5 6.699 1 71.38 67 CYS A C 1
ATOM 495 O O . CYS A 1 67 ? -27.672 21.359 7.828 1 71.38 67 CYS A O 1
ATOM 497 N N . GLY A 1 68 ? -26.781 20.453 6.066 1 68.25 68 GLY A N 1
ATOM 498 C CA . GLY A 1 68 ? -26.406 19.234 6.738 1 68.25 68 GLY A CA 1
ATOM 499 C C . GLY A 1 68 ? -25.422 19.453 7.879 1 68.25 68 GLY A C 1
ATOM 500 O O . GLY A 1 68 ? -25.031 20.578 8.156 1 68.25 68 GLY A O 1
ATOM 501 N N . PRO A 1 69 ? -25.078 18.484 8.586 1 77.56 69 PRO A N 1
ATOM 502 C CA . PRO A 1 69 ? -24.203 18.594 9.758 1 77.56 69 PRO A CA 1
ATOM 503 C C . PRO A 1 69 ? -22.812 19.156 9.406 1 77.56 69 PRO A C 1
ATOM 505 O O . PRO A 1 69 ? -22.188 18.703 8.453 1 77.56 69 PRO A O 1
ATOM 508 N N . LEU A 1 70 ? -22.516 20.234 10.031 1 85 70 LEU A N 1
ATOM 509 C CA . LEU A 1 70 ? -21.219 20.875 9.938 1 85 70 LEU A CA 1
ATOM 510 C C . LEU A 1 70 ? -20.375 20.562 11.172 1 85 70 LEU A C 1
ATOM 512 O O . LEU A 1 70 ? -20.891 20.094 12.188 1 85 70 LEU A O 1
ATOM 516 N N . PRO A 1 71 ? -19.062 20.656 11.008 1 85.06 71 PRO A N 1
ATOM 517 C CA . PRO A 1 71 ? -18.203 20.391 12.164 1 85.06 71 PRO A CA 1
ATOM 518 C C . PRO A 1 71 ? -18.594 21.219 13.383 1 85.06 71 PRO A C 1
ATOM 520 O O . PRO A 1 71 ? -18.984 22.391 13.242 1 85.06 71 PRO A O 1
ATOM 523 N N . GLN A 1 72 ? -18.453 20.578 14.469 1 81.75 72 GLN A N 1
ATOM 524 C CA . GLN A 1 72 ? -18.781 21.266 15.719 1 81.75 72 GLN A CA 1
ATOM 525 C C . GLN A 1 72 ? -17.906 22.484 15.93 1 81.75 72 GLN A C 1
ATOM 527 O O . GLN A 1 72 ? -16.688 22.406 15.766 1 81.75 72 GLN A O 1
ATOM 532 N N . GLY A 1 73 ? -18.516 23.594 16.219 1 83.38 73 GLY A N 1
ATOM 533 C CA . GLY A 1 73 ? -17.766 24.812 16.484 1 83.38 73 GLY A CA 1
ATOM 534 C C . GLY A 1 73 ? -17.781 25.797 15.328 1 83.38 73 GLY A C 1
ATOM 535 O O . GLY A 1 73 ? -17.422 26.969 15.492 1 83.38 73 GLY A O 1
ATOM 536 N N . ALA A 1 74 ? -18.219 25.312 14.242 1 90.75 74 ALA A N 1
ATOM 537 C CA . ALA A 1 74 ? -18.281 26.188 13.078 1 90.75 74 ALA A CA 1
ATOM 538 C C . ALA A 1 74 ? -19.578 26.984 13.055 1 90.75 74 ALA A C 1
ATOM 540 O O . ALA A 1 74 ? -20.578 26.562 13.625 1 90.75 74 ALA A O 1
ATOM 541 N N . GLN A 1 75 ? -19.547 28.141 12.492 1 91.69 75 GLN A N 1
ATOM 542 C CA . GLN A 1 75 ? -20.734 28.969 12.273 1 91.69 75 GLN A CA 1
ATOM 543 C C . GLN A 1 75 ? -21.203 28.891 10.828 1 91.69 75 GLN A C 1
ATOM 545 O O . GLN A 1 75 ? -20.422 28.562 9.93 1 91.69 75 GLN A O 1
ATOM 550 N N . VAL A 1 76 ? -22.453 29.031 10.688 1 93.5 76 VAL A N 1
ATOM 551 C CA . VAL A 1 76 ? -23.016 29.062 9.344 1 93.5 76 VAL A CA 1
ATOM 552 C C . VAL A 1 76 ? -23.812 30.344 9.141 1 93.5 76 VAL A C 1
ATOM 554 O O . VAL A 1 76 ? -24.578 30.75 10.016 1 93.5 76 VAL A O 1
ATOM 557 N N . MET A 1 77 ? -23.531 31.031 8.109 1 94 77 MET A N 1
ATOM 558 C CA . MET A 1 77 ? -24.203 32.281 7.73 1 94 77 MET A CA 1
ATOM 559 C C . MET A 1 77 ? -24.484 32.312 6.234 1 94 77 MET A C 1
ATOM 561 O O . MET A 1 77 ? -24.188 31.344 5.523 1 94 77 MET A O 1
ATOM 565 N N . SER A 1 78 ? -25.172 33.406 5.875 1 92.25 78 SER A N 1
ATOM 566 C CA . SER A 1 78 ? -25.312 33.625 4.438 1 92.25 78 SER A CA 1
ATOM 567 C C . SER A 1 78 ? -23.969 33.906 3.791 1 92.25 78 SER A C 1
ATOM 569 O O . SER A 1 78 ? -23.016 34.281 4.477 1 92.25 78 SER A O 1
ATOM 571 N N . HIS A 1 79 ? -23.906 33.781 2.514 1 93.75 79 HIS A N 1
ATOM 572 C CA . HIS A 1 79 ? -22.656 34 1.802 1 93.75 79 HIS A CA 1
ATOM 573 C C . HIS A 1 79 ? -22.141 35.438 2.053 1 93.75 79 HIS A C 1
ATOM 575 O O . HIS A 1 79 ? -20.953 35.625 2.361 1 93.75 79 HIS A O 1
ATOM 581 N N . ALA A 1 80 ? -23 36.344 1.997 1 92.56 80 ALA A N 1
ATOM 582 C CA . ALA A 1 80 ? -22.625 37.75 2.154 1 92.56 80 ALA A CA 1
ATOM 583 C C . ALA A 1 80 ? -22.125 38.031 3.568 1 92.56 80 ALA A C 1
ATOM 585 O O . ALA A 1 80 ? -21.078 38.656 3.748 1 92.56 80 ALA A O 1
ATOM 586 N N . ALA A 1 81 ? -22.812 37.531 4.523 1 93.44 81 ALA A N 1
ATOM 587 C CA . ALA A 1 81 ? -22.438 37.75 5.918 1 93.44 81 ALA A CA 1
ATOM 588 C C . ALA A 1 81 ? -21.125 37.031 6.25 1 93.44 81 ALA A C 1
ATOM 590 O O . ALA A 1 81 ? -20.266 37.594 6.949 1 93.44 81 ALA A O 1
ATOM 591 N N . ALA A 1 82 ? -20.984 35.875 5.766 1 95 82 ALA A N 1
ATOM 592 C CA . ALA A 1 82 ? -19.766 35.125 6.012 1 95 82 ALA A CA 1
ATOM 593 C C . ALA A 1 82 ? -18.562 35.812 5.379 1 95 82 ALA A C 1
ATOM 595 O O . ALA A 1 82 ? -17.484 35.875 5.992 1 95 82 ALA A O 1
ATOM 596 N N . ALA A 1 83 ? -18.734 36.312 4.199 1 94.25 83 ALA A N 1
ATOM 597 C CA . ALA A 1 83 ? -17.641 36.969 3.473 1 94.25 83 ALA A CA 1
ATOM 598 C C . ALA A 1 83 ? -17.156 38.188 4.211 1 94.25 83 ALA A C 1
ATOM 600 O O . ALA A 1 83 ? -15.977 38.531 4.164 1 94.25 83 ALA A O 1
ATOM 601 N N . GLN A 1 84 ? -18 38.844 4.914 1 92.88 84 GLN A N 1
ATOM 602 C CA . GLN A 1 84 ? -17.672 40.062 5.633 1 92.88 84 GLN A CA 1
ATOM 603 C C . GLN A 1 84 ? -16.844 39.75 6.883 1 92.88 84 GLN A C 1
ATOM 605 O O . GLN A 1 84 ? -16.062 40.594 7.336 1 92.88 84 GLN A O 1
ATOM 610 N N . SER A 1 85 ? -16.922 38.625 7.277 1 92.06 85 SER A N 1
ATOM 611 C CA . SER A 1 85 ? -16.344 38.281 8.57 1 92.06 85 SER A CA 1
ATOM 612 C C . SER A 1 85 ? -14.914 37.781 8.43 1 92.06 85 SER A C 1
ATOM 614 O O . SER A 1 85 ? -14.164 37.75 9.406 1 92.06 85 SER A O 1
ATOM 616 N N . ALA A 1 86 ? -14.516 37.438 7.223 1 94.19 86 ALA A N 1
ATOM 617 C CA . ALA A 1 86 ? -13.203 36.844 7.062 1 94.19 86 ALA A CA 1
ATOM 618 C C . ALA A 1 86 ? -12.461 37.438 5.871 1 94.19 86 ALA A C 1
ATOM 620 O O . ALA A 1 86 ? -13.086 37.875 4.902 1 94.19 86 ALA A O 1
ATOM 621 N N . SER A 1 87 ? -11.156 37.469 5.973 1 94.38 87 SER A N 1
ATOM 622 C CA . SER A 1 87 ? -10.328 37.969 4.891 1 94.38 87 SER A CA 1
ATOM 623 C C . SER A 1 87 ? -9.898 36.875 3.939 1 94.38 87 SER A C 1
ATOM 625 O O . SER A 1 87 ? -9.586 37.125 2.773 1 94.38 87 SER A O 1
ATOM 627 N N . LEU A 1 88 ? -9.836 35.719 4.422 1 96.94 88 LEU A N 1
ATOM 628 C CA . LEU A 1 88 ? -9.477 34.531 3.637 1 96.94 88 LEU A CA 1
ATOM 629 C C . LEU A 1 88 ? -10.68 33.594 3.465 1 96.94 88 LEU A C 1
ATOM 631 O O . LEU A 1 88 ? -11.242 33.125 4.449 1 96.94 88 LEU A O 1
ATOM 635 N N . ILE A 1 89 ? -11.078 33.344 2.193 1 97.69 89 ILE A N 1
ATOM 636 C CA . ILE A 1 89 ? -12.273 32.594 1.881 1 97.69 89 ILE A CA 1
ATOM 637 C C . ILE A 1 89 ? -11.906 31.406 0.995 1 97.69 89 ILE A C 1
ATOM 639 O O . ILE A 1 89 ? -11.305 31.578 -0.067 1 97.69 89 ILE A O 1
ATOM 643 N N . PHE A 1 90 ? -12.273 30.188 1.395 1 98.12 90 PHE A N 1
ATOM 644 C CA . PHE A 1 90 ? -12.07 28.984 0.609 1 98.12 90 PHE A CA 1
ATOM 645 C C . PHE A 1 90 ? -13.281 28.688 -0.259 1 98.12 90 PHE A C 1
ATOM 647 O O . PHE A 1 90 ? -14.398 28.547 0.251 1 98.12 90 PHE A O 1
ATOM 654 N N . ILE A 1 91 ? -13.062 28.578 -1.521 1 96.94 91 ILE A N 1
ATOM 655 C CA . ILE A 1 91 ? -14.141 28.281 -2.461 1 96.94 91 ILE A CA 1
ATOM 656 C C . ILE A 1 91 ? -14.18 26.781 -2.746 1 96.94 91 ILE A C 1
ATOM 658 O O . ILE A 1 91 ? -13.461 26.281 -3.619 1 96.94 91 ILE A O 1
ATOM 662 N N . CYS A 1 92 ? -15.062 26.109 -2.068 1 94.19 92 CYS A N 1
ATOM 663 C CA . CYS A 1 92 ? -15.234 24.672 -2.238 1 94.19 92 CYS A CA 1
ATOM 664 C C . CYS A 1 92 ? -16.484 24.375 -3.059 1 94.19 92 CYS A C 1
ATOM 666 O O . CYS A 1 92 ? -17.312 23.547 -2.656 1 94.19 92 CYS A O 1
ATOM 668 N N . VAL A 1 93 ? -16.625 25.125 -4.141 1 90.69 93 VAL A N 1
ATOM 669 C CA . VAL A 1 93 ? -17.734 24.984 -5.078 1 90.69 93 VAL A CA 1
ATOM 670 C C . VAL A 1 93 ? -17.188 24.719 -6.48 1 90.69 93 VAL A C 1
ATOM 672 O O . VAL A 1 93 ? -16.125 25.234 -6.848 1 90.69 93 VAL A O 1
ATOM 675 N N . HIS A 1 94 ? -17.922 23.875 -7.211 1 90.12 94 HIS A N 1
ATOM 676 C CA . HIS A 1 94 ? -17.5 23.578 -8.57 1 90.12 94 HIS A CA 1
ATOM 677 C C . HIS A 1 94 ? -17.672 24.781 -9.484 1 90.12 94 HIS A C 1
ATOM 679 O O . HIS A 1 94 ? -18.547 25.625 -9.242 1 90.12 94 HIS A O 1
ATOM 685 N N . ARG A 1 95 ? -16.844 24.797 -10.484 1 91.5 95 ARG A N 1
ATOM 686 C CA . ARG A 1 95 ? -16.844 25.922 -11.414 1 91.5 95 ARG A CA 1
ATOM 687 C C . ARG A 1 95 ? -18.234 26.203 -11.945 1 91.5 95 ARG A C 1
ATOM 689 O O . ARG A 1 95 ? -18.609 27.359 -12.148 1 91.5 95 ARG A O 1
ATOM 696 N N . GLU A 1 96 ? -19.062 25.188 -12.109 1 88 96 GLU A N 1
ATOM 697 C CA . GLU A 1 96 ? -20.406 25.312 -12.672 1 88 96 GLU A CA 1
ATOM 698 C C . GLU A 1 96 ? -21.297 26.188 -11.789 1 88 96 GLU A C 1
ATOM 700 O O . GLU A 1 96 ? -22.297 26.719 -12.25 1 88 96 GLU A O 1
ATOM 705 N N . HIS A 1 97 ? -20.875 26.359 -10.602 1 87.19 97 HIS A N 1
ATOM 706 C CA . HIS A 1 97 ? -21.719 27.109 -9.672 1 87.19 97 HIS A CA 1
ATOM 707 C C . HIS A 1 97 ? -21.031 28.391 -9.211 1 87.19 97 HIS A C 1
ATOM 709 O O . HIS A 1 97 ? -21.297 28.875 -8.102 1 87.19 97 HIS A O 1
ATOM 715 N N . TYR A 1 98 ? -20.172 28.953 -9.992 1 92.31 98 TYR A N 1
ATOM 716 C CA . TYR A 1 98 ? -19.453 30.172 -9.633 1 92.31 98 TYR A CA 1
ATOM 717 C C . TYR A 1 98 ? -20.359 31.391 -9.781 1 92.31 98 TYR A C 1
ATOM 719 O O . TYR A 1 98 ? -20.016 32.5 -9.344 1 92.31 98 TYR A O 1
ATOM 727 N N . ASP A 1 99 ? -21.562 31.219 -10.289 1 90.12 99 ASP A N 1
ATOM 728 C CA . ASP A 1 99 ? -22.422 32.344 -10.68 1 90.12 99 ASP A CA 1
ATOM 729 C C . ASP A 1 99 ? -22.734 33.25 -9.484 1 90.12 99 ASP A C 1
ATOM 731 O O . ASP A 1 99 ? -22.75 34.469 -9.625 1 90.12 99 ASP A O 1
ATOM 735 N N . PHE A 1 100 ? -22.906 32.625 -8.344 1 91.19 100 PHE A N 1
ATOM 736 C CA . PHE A 1 100 ? -23.266 33.438 -7.184 1 91.19 100 PHE A CA 1
ATOM 737 C C . PHE A 1 100 ? -22.094 34.344 -6.77 1 91.19 100 PHE A C 1
ATOM 739 O O . PHE A 1 100 ? -22.312 35.406 -6.156 1 91.19 100 PHE A O 1
ATOM 746 N N . LEU A 1 101 ? -20.891 34.062 -7.168 1 93.69 101 LEU A N 1
ATOM 747 C CA . LEU A 1 101 ? -19.719 34.812 -6.805 1 93.69 101 LEU A CA 1
ATOM 748 C C . LEU A 1 101 ? -19.656 36.125 -7.586 1 93.69 101 LEU A C 1
ATOM 750 O O . LEU A 1 101 ? -19.156 37.125 -7.082 1 93.69 101 LEU A O 1
ATOM 754 N N . GLU A 1 102 ? -20.219 36.031 -8.797 1 92.25 102 GLU A N 1
ATOM 755 C CA . GLU A 1 102 ? -20.281 37.25 -9.602 1 92.25 102 GLU A CA 1
ATOM 756 C C . GLU A 1 102 ? -21.172 38.312 -8.945 1 92.25 102 GLU A C 1
ATOM 758 O O . GLU A 1 102 ? -20.828 39.5 -8.898 1 92.25 102 GLU A O 1
ATOM 763 N N . THR A 1 103 ? -22.25 37.812 -8.414 1 90.75 103 THR A N 1
ATOM 764 C CA . THR A 1 103 ? -23.188 38.688 -7.754 1 90.75 103 THR A CA 1
ATOM 765 C C . THR A 1 103 ? -22.609 39.219 -6.438 1 90.75 103 THR A C 1
ATOM 767 O O . THR A 1 103 ? -22.906 40.344 -6.023 1 90.75 103 THR A O 1
ATOM 770 N N . MET A 1 104 ? -21.734 38.5 -5.879 1 93.44 104 MET A N 1
ATOM 771 C CA . MET A 1 104 ? -21.156 38.812 -4.574 1 93.44 104 MET A CA 1
ATOM 772 C C . MET A 1 104 ? -19.859 39.594 -4.73 1 93.44 104 MET A C 1
ATOM 774 O O . MET A 1 104 ? -19.188 39.906 -3.74 1 93.44 104 MET A O 1
ATOM 778 N N . ALA A 1 105 ? -19.5 39.969 -5.863 1 93.56 105 ALA A N 1
ATOM 779 C CA . ALA A 1 105 ? -18.203 40.562 -6.184 1 93.56 105 ALA A CA 1
ATOM 780 C C . ALA A 1 105 ? -17.922 41.781 -5.309 1 93.56 105 ALA A C 1
ATOM 782 O O . ALA A 1 105 ? -16.812 41.906 -4.77 1 93.56 105 ALA A O 1
ATOM 783 N N . PRO A 1 106 ? -18.906 42.625 -5.051 1 92.62 106 PRO A N 1
ATOM 784 C CA . PRO A 1 106 ? -18.641 43.812 -4.227 1 92.62 106 PRO A CA 1
ATOM 785 C C . PRO A 1 106 ? -18.281 43.438 -2.785 1 92.62 106 PRO A C 1
ATOM 787 O O . PRO A 1 106 ? -17.531 44.188 -2.131 1 92.62 106 PRO A O 1
ATOM 790 N N . HIS A 1 107 ? -18.797 42.344 -2.301 1 93.31 107 HIS A N 1
ATOM 791 C CA . HIS A 1 107 ? -18.547 41.906 -0.931 1 93.31 107 HIS A CA 1
ATOM 792 C C . HIS A 1 107 ? -17.188 41.188 -0.815 1 93.31 107 HIS A C 1
ATOM 794 O O . HIS A 1 107 ? -16.734 40.906 0.292 1 93.31 107 HIS A O 1
ATOM 800 N N . LEU A 1 108 ? -16.562 41 -1.953 1 96.12 108 LEU A N 1
ATOM 801 C CA . LEU A 1 108 ? -15.352 40.188 -1.95 1 96.12 108 LEU A CA 1
ATOM 802 C C . LEU A 1 108 ? -14.125 41.062 -2.246 1 96.12 108 LEU A C 1
ATOM 804 O O . LEU A 1 108 ? -13.016 40.562 -2.363 1 96.12 108 LEU A O 1
ATOM 808 N N . GLU A 1 109 ? -14.344 42.344 -2.32 1 94.88 109 GLU A N 1
ATOM 809 C CA . GLU A 1 109 ? -13.242 43.25 -2.625 1 94.88 109 GLU A CA 1
ATOM 810 C C . GLU A 1 109 ? -12.172 43.188 -1.541 1 94.88 109 GLU A C 1
ATOM 812 O O . GLU A 1 109 ? -12.477 43.281 -0.351 1 94.88 109 GLU A O 1
ATOM 817 N N . GLY A 1 110 ? -10.922 43.031 -1.967 1 94.81 110 GLY A N 1
ATOM 818 C CA . GLY A 1 110 ? -9.789 43.062 -1.054 1 94.81 110 GLY A CA 1
ATOM 819 C C . GLY A 1 110 ? -9.594 41.75 -0.322 1 94.81 110 GLY A C 1
ATOM 820 O O . GLY A 1 110 ? -8.688 41.625 0.506 1 94.81 110 GLY A O 1
ATOM 821 N N . LYS A 1 111 ? -10.398 40.812 -0.598 1 97 111 LYS A N 1
ATOM 822 C CA . LYS A 1 111 ? -10.312 39.531 0.078 1 97 111 LYS A CA 1
ATOM 823 C C . LYS A 1 111 ? -9.469 38.531 -0.729 1 97 111 LYS A C 1
ATOM 825 O O . LYS A 1 111 ? -9.211 38.781 -1.912 1 97 111 LYS A O 1
ATOM 830 N N . VAL A 1 112 ? -9 37.5 -0.029 1 97.75 112 VAL A N 1
ATOM 831 C CA . VAL A 1 112 ? -8.273 36.406 -0.667 1 97.75 112 VAL A CA 1
ATOM 832 C C . VAL A 1 112 ? -9.203 35.219 -0.868 1 97.75 112 VAL A C 1
ATOM 834 O O . VAL A 1 112 ? -9.781 34.719 0.093 1 97.75 112 VAL A O 1
ATOM 837 N N . LEU A 1 113 ? -9.367 34.844 -2.113 1 98.19 113 LEU A N 1
ATOM 838 C CA . LEU A 1 113 ? -10.18 33.656 -2.447 1 98.19 113 LEU A CA 1
ATOM 839 C C . LEU A 1 113 ? -9.297 32.5 -2.852 1 98.19 113 LEU A C 1
ATOM 841 O O . LEU A 1 113 ? -8.5 32.594 -3.793 1 98.19 113 LEU A O 1
ATOM 845 N N . VAL A 1 114 ? -9.414 31.375 -2.145 1 98.31 114 VAL A N 1
ATOM 846 C CA . VAL A 1 114 ? -8.664 30.172 -2.471 1 98.31 114 VAL A CA 1
ATOM 847 C C . VAL A 1 114 ? -9.547 29.219 -3.268 1 98.31 114 VAL A C 1
ATOM 849 O O . VAL A 1 114 ? -10.523 28.672 -2.738 1 98.31 114 VAL A O 1
ATOM 852 N N . ASP A 1 115 ? -9.227 28.969 -4.473 1 97.81 115 ASP A N 1
ATOM 853 C CA . ASP A 1 115 ? -9.984 28.078 -5.344 1 97.81 115 ASP A CA 1
ATOM 854 C C . ASP A 1 115 ? -9.5 26.625 -5.215 1 97.81 115 ASP A C 1
ATOM 856 O O . ASP A 1 115 ? -8.359 26.312 -5.562 1 97.81 115 ASP A O 1
ATOM 860 N N . LEU A 1 116 ? -10.352 25.766 -4.801 1 95.69 116 LEU A N 1
ATOM 861 C CA . LEU A 1 116 ? -9.992 24.359 -4.629 1 95.69 116 LEU A CA 1
ATOM 862 C C . LEU A 1 116 ? -10.633 23.484 -5.711 1 95.69 116 LEU A C 1
ATOM 864 O O . LEU A 1 116 ? -10.547 22.266 -5.66 1 95.69 116 LEU A O 1
ATOM 868 N N . SER A 1 117 ? -11.227 24.094 -6.684 1 92.5 117 SER A N 1
ATOM 869 C CA . SER A 1 117 ? -12.023 23.359 -7.66 1 92.5 117 SER A CA 1
ATOM 870 C C . SER A 1 117 ? -11.133 22.625 -8.664 1 92.5 117 SER A C 1
ATOM 872 O O . SER A 1 117 ? -10.023 23.078 -8.953 1 92.5 117 SER A O 1
ATOM 874 N N . ASN A 1 118 ? -11.57 21.484 -9.07 1 89.81 118 ASN A N 1
ATOM 875 C CA . ASN A 1 118 ? -10.961 20.719 -10.156 1 89.81 118 ASN A CA 1
ATOM 876 C C . ASN A 1 118 ? -11.992 20.359 -11.227 1 89.81 118 ASN A C 1
ATOM 878 O O . ASN A 1 118 ? -13.18 20.266 -10.938 1 89.81 118 ASN A O 1
ATOM 882 N N . ASN A 1 119 ? -11.516 20.219 -12.414 1 89.19 119 ASN A N 1
ATOM 883 C CA . ASN A 1 119 ? -12.375 19.734 -13.5 1 89.19 119 ASN A CA 1
ATOM 884 C C . ASN A 1 119 ? -12.445 18.219 -13.531 1 89.19 119 ASN A C 1
ATOM 886 O O . ASN A 1 119 ? -11.578 17.531 -12.977 1 89.19 119 ASN A O 1
ATOM 890 N N . LEU A 1 120 ? -13.508 17.766 -14.133 1 84.12 120 LEU A N 1
ATOM 891 C CA . LEU A 1 120 ? -13.664 16.312 -14.258 1 84.12 120 LEU A CA 1
ATOM 892 C C . LEU A 1 120 ? -12.758 15.766 -15.352 1 84.12 120 LEU A C 1
ATOM 894 O O . LEU A 1 120 ? -12.344 14.602 -15.297 1 84.12 120 LEU A O 1
ATOM 898 N N . LYS A 1 121 ? -12.555 16.594 -16.391 1 88.38 121 LYS A N 1
ATOM 899 C CA . LYS A 1 121 ? -11.688 16.219 -17.516 1 88.38 121 LYS A CA 1
ATOM 900 C C . LYS A 1 121 ? -10.758 17.375 -17.891 1 88.38 121 LYS A C 1
ATOM 902 O O . LYS A 1 121 ? -11.031 18.531 -17.547 1 88.38 121 LYS A O 1
ATOM 907 N N . LYS A 1 122 ? -9.688 16.953 -18.547 1 87.81 122 LYS A N 1
ATOM 908 C CA . LYS A 1 122 ? -8.773 17.984 -19.047 1 87.81 122 LYS A CA 1
ATOM 909 C C . LYS A 1 122 ? -9.43 18.828 -20.141 1 87.81 122 LYS A C 1
ATOM 911 O O . LYS A 1 122 ? -10.18 18.297 -20.969 1 87.81 122 LYS A O 1
ATOM 916 N N . ASP A 1 123 ? -9.25 20.016 -20.141 1 88.12 123 ASP A N 1
ATOM 917 C CA . ASP A 1 123 ? -9.656 20.953 -21.172 1 88.12 123 ASP A CA 1
ATOM 918 C C . ASP A 1 123 ? -11.18 21.062 -21.266 1 88.12 123 ASP A C 1
ATOM 920 O O . ASP A 1 123 ? -11.734 21.156 -22.359 1 88.12 123 ASP A O 1
ATOM 924 N N . MET A 1 124 ? -11.805 20.891 -20.219 1 89 124 MET A N 1
ATOM 925 C CA . MET A 1 124 ? -13.258 21.016 -20.156 1 89 124 MET A CA 1
ATOM 926 C C . MET A 1 124 ? -13.68 22.453 -20.453 1 89 124 MET A C 1
ATOM 928 O O . MET A 1 124 ? -14.734 22.688 -21.062 1 89 124 MET A O 1
ATOM 932 N N . TYR A 1 125 ? -12.938 23.422 -20 1 91.94 125 TYR A N 1
ATOM 933 C CA . TYR A 1 125 ? -13.188 24.844 -20.203 1 91.94 125 TYR A CA 1
ATOM 934 C C . TYR A 1 125 ? -11.977 25.531 -20.844 1 91.94 125 TYR A C 1
ATOM 936 O O . TYR A 1 125 ? -10.844 25.062 -20.672 1 91.94 125 TYR A O 1
ATOM 944 N N . PRO A 1 126 ? -12.219 26.547 -21.578 1 90.75 126 PRO A N 1
ATOM 945 C CA . PRO A 1 126 ? -11.109 27.25 -22.219 1 90.75 126 PRO A CA 1
ATOM 946 C C . PRO A 1 126 ? -10.148 27.891 -21.219 1 90.75 126 PRO A C 1
ATOM 948 O O . PRO A 1 126 ? -8.938 27.906 -21.438 1 90.75 126 PRO A O 1
ATOM 951 N N . GLU A 1 127 ? -10.68 28.438 -20.156 1 93.56 127 GLU A N 1
ATOM 952 C CA . GLU A 1 127 ? -9.859 29.062 -19.125 1 93.56 127 GLU A CA 1
ATOM 953 C C . GLU A 1 127 ? -9.812 28.203 -17.859 1 93.56 127 GLU A C 1
ATOM 955 O O . GLU A 1 127 ? -10.734 27.422 -17.594 1 93.56 127 GLU A O 1
ATOM 960 N N . ALA A 1 128 ? -8.656 28.344 -17.172 1 95.69 128 ALA A N 1
ATOM 961 C CA . ALA A 1 128 ? -8.562 27.672 -15.891 1 95.69 128 ALA A CA 1
ATOM 962 C C . ALA A 1 128 ? -9.617 28.188 -14.914 1 95.69 128 ALA A C 1
ATOM 964 O O . ALA A 1 128 ? -10.039 29.344 -15.008 1 95.69 128 ALA A O 1
ATOM 965 N N . ASN A 1 129 ? -10.086 27.375 -14.047 1 96.38 129 ASN A N 1
ATOM 966 C CA . ASN A 1 129 ? -11.109 27.75 -13.07 1 96.38 129 ASN A CA 1
ATOM 967 C C . ASN A 1 129 ? -10.688 28.969 -12.266 1 96.38 129 ASN A C 1
ATOM 969 O O . ASN A 1 129 ? -11.469 29.906 -12.094 1 96.38 129 ASN A O 1
ATOM 973 N N . ALA A 1 130 ? -9.438 28.938 -11.812 1 97 130 ALA A N 1
ATOM 974 C CA . ALA A 1 130 ? -8.961 30.031 -10.977 1 97 130 ALA A CA 1
ATOM 975 C C . ALA A 1 130 ? -8.906 31.344 -11.758 1 97 130 ALA A C 1
ATOM 977 O O . ALA A 1 130 ? -9.234 32.406 -11.234 1 97 130 ALA A O 1
ATOM 978 N N . ALA A 1 131 ? -8.469 31.266 -12.977 1 95.94 131 ALA A N 1
ATOM 979 C CA . ALA A 1 131 ? -8.438 32.438 -13.836 1 95.94 131 ALA A CA 1
ATOM 980 C C . ALA A 1 131 ? -9.844 32.969 -14.102 1 95.94 131 ALA A C 1
ATOM 982 O O . ALA A 1 131 ? -10.07 34.188 -14.102 1 95.94 131 ALA A O 1
ATOM 983 N N . TYR A 1 132 ? -10.711 32.062 -14.375 1 96.56 132 TYR A N 1
ATOM 984 C CA . TYR A 1 132 ? -12.102 32.406 -14.578 1 96.56 132 TYR A CA 1
ATOM 985 C C . TYR A 1 132 ? -12.688 33.062 -13.336 1 96.56 132 TYR A C 1
ATOM 987 O O . TYR A 1 132 ? -13.367 34.094 -13.43 1 96.56 132 TYR A O 1
ATOM 995 N N . LEU A 1 133 ? -12.406 32.531 -12.195 1 97 133 LEU A N 1
ATOM 996 C CA . LEU A 1 133 ? -12.859 33.094 -10.93 1 97 133 LEU A CA 1
ATOM 997 C C . LEU A 1 133 ? -12.32 34.5 -10.727 1 97 133 LEU A C 1
ATOM 999 O O . LEU A 1 133 ? -13.047 35.406 -10.305 1 97 133 LEU A O 1
ATOM 1003 N N . GLN A 1 134 ? -11.047 34.688 -11.047 1 96.56 134 GLN A N 1
ATOM 1004 C CA . GLN A 1 134 ? -10.422 36 -10.938 1 96.56 134 GLN A CA 1
ATOM 1005 C C . GLN A 1 134 ? -11.141 37.031 -11.82 1 96.56 134 GLN A C 1
ATOM 1007 O O . GLN A 1 134 ? -11.305 38.188 -11.43 1 96.56 134 GLN A O 1
ATOM 1012 N N . ARG A 1 135 ? -11.555 36.594 -12.992 1 95.19 135 ARG A N 1
ATOM 1013 C CA . ARG A 1 135 ? -12.289 37.469 -13.906 1 95.19 135 ARG A CA 1
ATOM 1014 C C . ARG A 1 135 ? -13.648 37.844 -13.336 1 95.19 135 ARG A C 1
ATOM 1016 O O . ARG A 1 135 ? -14.109 39 -13.492 1 95.19 135 ARG A O 1
ATOM 1023 N N . LEU A 1 136 ? -14.305 36.938 -12.664 1 95.75 136 LEU A N 1
ATOM 1024 C CA . LEU A 1 136 ? -15.625 37.156 -12.094 1 95.75 136 LEU A CA 1
ATOM 1025 C C . LEU A 1 136 ? -15.555 38.125 -10.914 1 95.75 136 LEU A C 1
ATOM 1027 O O . LEU A 1 136 ? -16.516 38.875 -10.656 1 95.75 136 LEU A O 1
ATOM 1031 N N . VAL A 1 137 ? -14.438 38.031 -10.188 1 96.44 137 VAL A N 1
ATOM 1032 C CA . VAL A 1 137 ? -14.281 38.875 -8.992 1 96.44 137 VAL A CA 1
ATOM 1033 C C . VAL A 1 137 ? -12.961 39.625 -9.062 1 96.44 137 VAL A C 1
ATOM 1035 O O . VAL A 1 137 ? -12.062 39.406 -8.25 1 96.44 137 VAL A O 1
ATOM 1038 N N . PRO A 1 138 ? -12.852 40.656 -9.852 1 94.31 138 PRO A N 1
ATOM 1039 C CA . PRO A 1 138 ? -11.594 41.344 -10.102 1 94.31 138 PRO A CA 1
ATOM 1040 C C . PRO A 1 138 ? -11.055 42.062 -8.867 1 94.31 138 PRO A C 1
ATOM 1042 O O . PRO A 1 138 ? -9.852 42.281 -8.75 1 94.31 138 PRO A O 1
ATOM 1045 N N . GLY A 1 139 ? -11.867 42.375 -7.953 1 95.5 139 GLY A N 1
ATOM 1046 C CA . GLY A 1 139 ? -11.445 43.094 -6.762 1 95.5 139 GLY A CA 1
ATOM 1047 C C . GLY A 1 139 ? -10.836 42.188 -5.703 1 95.5 139 GLY A C 1
ATOM 1048 O O . GLY A 1 139 ? -10.297 42.656 -4.707 1 95.5 139 GLY A O 1
ATOM 1049 N N . ALA A 1 140 ? -10.945 40.969 -5.848 1 97.06 140 ALA A N 1
ATOM 1050 C CA . ALA A 1 140 ? -10.391 39.969 -4.922 1 97.06 140 ALA A CA 1
ATOM 1051 C C . ALA A 1 140 ? -9.094 39.375 -5.457 1 97.06 140 ALA A C 1
ATOM 1053 O O . ALA A 1 140 ? -8.758 39.562 -6.629 1 97.06 140 ALA A O 1
ATOM 1054 N N . ALA A 1 141 ? -8.305 38.844 -4.621 1 97.88 141 ALA A N 1
ATOM 1055 C CA . ALA A 1 141 ? -7.102 38.125 -5.016 1 97.88 141 ALA A CA 1
ATOM 1056 C C . ALA A 1 141 ? -7.344 36.625 -5 1 97.88 141 ALA A C 1
ATOM 1058 O O . ALA A 1 141 ? -7.441 36 -3.928 1 97.88 141 ALA A O 1
ATOM 1059 N N . VAL A 1 142 ? -7.352 36.062 -6.172 1 98.06 142 VAL A N 1
ATOM 1060 C CA . VAL A 1 142 ? -7.648 34.656 -6.293 1 98.06 142 VAL A CA 1
ATOM 1061 C C . VAL A 1 142 ? -6.348 33.844 -6.258 1 98.06 142 VAL A C 1
ATOM 1063 O O . VAL A 1 142 ? -5.379 34.188 -6.934 1 98.06 142 VAL A O 1
ATOM 1066 N N . VAL A 1 143 ? -6.273 32.812 -5.426 1 98.19 143 VAL A N 1
ATOM 1067 C CA . VAL A 1 143 ? -5.16 31.875 -5.324 1 98.19 143 VAL A CA 1
ATOM 1068 C C . VAL A 1 143 ? -5.652 30.453 -5.582 1 98.19 143 VAL A C 1
ATOM 1070 O O . VAL A 1 143 ? -6.637 30.016 -4.984 1 98.19 143 VAL A O 1
ATOM 1073 N N . LYS A 1 144 ? -5.074 29.828 -6.574 1 97.88 144 LYS A N 1
ATOM 1074 C CA . LYS A 1 144 ? -5.309 28.391 -6.734 1 97.88 144 LYS A CA 1
ATOM 1075 C C . LYS A 1 144 ? -4.449 27.578 -5.77 1 97.88 144 LYS A C 1
ATOM 1077 O O . LYS A 1 144 ? -3.227 27.734 -5.734 1 97.88 144 LYS A O 1
ATOM 1082 N N . GLY A 1 145 ? -5.125 26.75 -4.977 1 95.06 145 GLY A N 1
ATOM 1083 C CA . GLY A 1 145 ? -4.355 25.969 -4.02 1 95.06 145 GLY A CA 1
ATOM 1084 C C . GLY A 1 145 ? -5.184 24.906 -3.314 1 95.06 145 GLY A C 1
ATOM 1085 O O . GLY A 1 145 ? -6.414 24.984 -3.291 1 95.06 145 GLY A O 1
ATOM 1086 N N . LEU A 1 146 ? -4.586 23.844 -2.789 1 93.25 146 LEU A N 1
ATOM 1087 C CA . LEU A 1 146 ? -5.145 22.781 -1.965 1 93.25 146 LEU A CA 1
ATOM 1088 C C . LEU A 1 146 ? -6.047 21.875 -2.791 1 93.25 146 LEU A C 1
ATOM 1090 O O . LEU A 1 146 ? -6.762 21.031 -2.24 1 93.25 146 LEU A O 1
ATOM 1094 N N . ASN A 1 147 ? -6.023 22.062 -4.098 1 92.75 147 ASN A N 1
ATOM 1095 C CA . ASN A 1 147 ? -6.938 21.312 -4.957 1 92.75 147 ASN A CA 1
ATOM 1096 C C . ASN A 1 147 ? -6.488 19.859 -5.129 1 92.75 147 ASN A C 1
ATOM 1098 O O . ASN A 1 147 ? -7.227 19.031 -5.672 1 92.75 147 ASN A O 1
ATOM 1102 N N . THR A 1 148 ? -5.328 19.562 -4.613 1 88.25 148 THR A N 1
ATOM 1103 C CA . THR A 1 148 ? -4.828 18.203 -4.703 1 88.25 148 THR A CA 1
ATOM 1104 C C . THR A 1 148 ? -5.215 17.406 -3.463 1 88.25 148 THR A C 1
ATOM 1106 O O . THR A 1 148 ? -5 16.188 -3.41 1 88.25 148 THR A O 1
ATOM 1109 N N . LEU A 1 149 ? -5.816 18.031 -2.475 1 87.31 149 LEU A N 1
ATOM 1110 C CA . LEU A 1 149 ? -6.234 17.344 -1.255 1 87.31 149 LEU A CA 1
ATOM 1111 C C . LEU A 1 149 ? -7.641 16.781 -1.406 1 87.31 149 LEU A C 1
ATOM 1113 O O . LEU A 1 149 ? -8.539 17.453 -1.902 1 87.31 149 LEU A O 1
ATOM 1117 N N . SER A 1 150 ? -7.797 15.523 -1.081 1 83.75 150 SER A N 1
ATOM 1118 C CA . SER A 1 150 ? -9.125 14.922 -1.059 1 83.75 150 SER A CA 1
ATOM 1119 C C . SER A 1 150 ? -9.781 15.078 0.309 1 83.75 150 SER A C 1
ATOM 1121 O O . SER A 1 150 ? -9.102 15.32 1.306 1 83.75 150 SER A O 1
ATOM 1123 N N . ALA A 1 151 ? -11.156 14.953 0.298 1 81.94 151 ALA A N 1
ATOM 1124 C CA . ALA A 1 151 ? -11.875 14.969 1.566 1 81.94 151 ALA A CA 1
ATOM 1125 C C . ALA A 1 151 ? -11.406 13.836 2.477 1 81.94 151 ALA A C 1
ATOM 1127 O O . ALA A 1 151 ? -11.281 14.016 3.689 1 81.94 151 ALA A O 1
ATOM 1128 N N . TRP A 1 152 ? -11.086 12.781 1.855 1 76 152 TRP A N 1
ATOM 1129 C CA . TRP A 1 152 ? -10.609 11.625 2.598 1 76 152 TRP A CA 1
ATOM 1130 C C . TRP A 1 152 ? -9.273 11.914 3.264 1 76 152 TRP A C 1
ATOM 1132 O O . TRP A 1 152 ? -9.078 11.602 4.441 1 76 152 TRP A O 1
ATOM 1142 N N . ALA A 1 153 ? -8.352 12.484 2.566 1 77.44 153 ALA A N 1
ATOM 1143 C CA . ALA A 1 153 ? -7.031 12.82 3.098 1 77.44 153 ALA A CA 1
ATOM 1144 C C . ALA A 1 153 ? -7.137 13.812 4.246 1 77.44 153 ALA A C 1
ATOM 1146 O O . ALA A 1 153 ? -6.406 13.719 5.234 1 77.44 153 ALA A O 1
ATOM 1147 N N . LEU A 1 154 ? -8.031 14.703 4.105 1 81.88 154 LEU A N 1
ATOM 1148 C CA . LEU A 1 154 ? -8.227 15.719 5.125 1 81.88 154 LEU A CA 1
ATOM 1149 C C . LEU A 1 154 ? -8.773 15.109 6.41 1 81.88 154 LEU A C 1
ATOM 1151 O O . LEU A 1 154 ? -8.414 15.531 7.512 1 81.88 154 LEU A O 1
ATOM 1155 N N . GLN A 1 155 ? -9.555 14.078 6.223 1 73.12 155 GLN A N 1
ATOM 1156 C CA . GLN A 1 155 ? -10.203 13.469 7.379 1 73.12 155 GLN A CA 1
ATOM 1157 C C . GLN A 1 155 ? -9.297 12.438 8.039 1 73.12 155 GLN A C 1
ATOM 1159 O O . GLN A 1 155 ? -9.281 12.297 9.258 1 73.12 155 GLN A O 1
ATOM 1164 N N . ASN A 1 156 ? -8.711 11.641 7.23 1 63.06 156 ASN A N 1
ATOM 1165 C CA . ASN A 1 156 ? -8.062 10.445 7.754 1 63.06 156 ASN A CA 1
ATOM 1166 C C . ASN A 1 156 ? -6.539 10.562 7.707 1 63.06 156 ASN A C 1
ATOM 1168 O O . ASN A 1 156 ? -5.828 9.734 8.273 1 63.06 156 ASN A O 1
ATOM 1172 N N . GLY A 1 157 ? -6.02 11.57 7.047 1 60.5 157 GLY A N 1
ATOM 1173 C CA . GLY A 1 157 ? -4.617 11.453 6.684 1 60.5 157 GLY A CA 1
ATOM 1174 C C . GLY A 1 157 ? -3.707 12.305 7.555 1 60.5 157 GLY A C 1
ATOM 1175 O O . GLY A 1 157 ? -4.168 13.227 8.227 1 60.5 157 GLY A O 1
ATOM 1176 N N . LEU A 1 158 ? -2.557 11.656 7.785 1 62.53 158 LEU A N 1
ATOM 1177 C CA . LEU A 1 158 ? -1.446 12.492 8.242 1 62.53 158 LEU A CA 1
ATOM 1178 C C . LEU A 1 158 ? -1.071 13.523 7.184 1 62.53 158 LEU A C 1
ATOM 1180 O O . LEU A 1 158 ? -0.69 13.164 6.066 1 62.53 158 LEU A O 1
ATOM 1184 N N . LEU A 1 159 ? -1.567 14.719 7.359 1 66.69 159 LEU A N 1
ATOM 1185 C CA . LEU A 1 159 ? -1.286 15.781 6.398 1 66.69 159 LEU A CA 1
ATOM 1186 C C . LEU A 1 159 ? 0.195 16.141 6.406 1 66.69 159 LEU A C 1
ATOM 1188 O O . LEU A 1 159 ? 0.709 16.688 5.43 1 66.69 159 LEU A O 1
ATOM 1192 N N . ALA A 1 160 ? 0.817 15.68 7.445 1 63.25 160 ALA A N 1
ATOM 1193 C CA . ALA A 1 160 ? 2.217 16.078 7.57 1 63.25 160 ALA A CA 1
ATOM 1194 C C . ALA A 1 160 ? 3.053 15.508 6.426 1 63.25 160 ALA A C 1
ATOM 1196 O O . ALA A 1 160 ? 3.012 14.305 6.152 1 63.25 160 ALA A O 1
ATOM 1197 N N . GLY A 1 161 ? 3.654 16.406 5.742 1 65.75 161 GLY A N 1
ATOM 1198 C CA . GLY A 1 161 ? 4.586 16.031 4.695 1 65.75 161 GLY A CA 1
ATOM 1199 C C . GLY A 1 161 ? 3.957 16.016 3.314 1 65.75 161 GLY A C 1
ATOM 1200 O O . GLY A 1 161 ? 4.66 15.906 2.307 1 65.75 161 GLY A O 1
ATOM 1201 N N . LYS A 1 162 ? 2.586 16.125 3.299 1 78.25 162 LYS A N 1
ATOM 1202 C CA . LYS A 1 162 ? 1.956 16.203 1.984 1 78.25 162 LYS A CA 1
ATOM 1203 C C . LYS A 1 162 ? 2.219 17.547 1.319 1 78.25 162 LYS A C 1
ATOM 1205 O O . LYS A 1 162 ? 2.172 18.594 1.977 1 78.25 162 LYS A O 1
ATOM 1210 N N . GLN A 1 163 ? 2.57 17.469 0.083 1 83.12 163 GLN A N 1
ATOM 1211 C CA . GLN A 1 163 ? 2.904 18.672 -0.676 1 83.12 163 GLN A CA 1
ATOM 1212 C C . GLN A 1 163 ? 1.678 19.219 -1.393 1 83.12 163 GLN A C 1
ATOM 1214 O O . GLN A 1 163 ? 0.892 18.469 -1.967 1 83.12 163 GLN A O 1
ATOM 1219 N N . VAL A 1 164 ? 1.422 20.484 -1.221 1 90.56 164 VAL A N 1
ATOM 1220 C CA . VAL A 1 164 ? 0.361 21.172 -1.949 1 90.56 164 VAL A CA 1
ATOM 1221 C C . VAL A 1 164 ? 0.96 22.281 -2.816 1 90.56 164 VAL A C 1
ATOM 1223 O O . VAL A 1 164 ? 2.053 22.766 -2.533 1 90.56 164 VAL A O 1
ATOM 1226 N N . TYR A 1 165 ? 0.296 22.641 -3.906 1 93.19 165 TYR A N 1
ATOM 1227 C CA . TYR A 1 165 ? 0.752 23.656 -4.848 1 93.19 165 TYR A CA 1
ATOM 1228 C C . TYR A 1 165 ? -0.095 24.922 -4.742 1 93.19 165 TYR A C 1
ATOM 1230 O O . TYR A 1 165 ? -1.287 24.844 -4.438 1 93.19 165 TYR A O 1
ATOM 1238 N N . LEU A 1 166 ? 0.575 26.031 -4.93 1 96.38 166 LEU A N 1
ATOM 1239 C CA . LEU A 1 166 ? -0.11 27.328 -4.926 1 96.38 166 LEU A CA 1
ATOM 1240 C C . LEU A 1 166 ? 0.275 28.141 -6.148 1 96.38 166 LEU A C 1
ATOM 1242 O O . LEU A 1 166 ? 1.414 28.078 -6.617 1 96.38 166 LEU A O 1
ATOM 1246 N N . CYS A 1 167 ? -0.656 28.844 -6.742 1 97.25 167 CYS A N 1
ATOM 1247 C CA . CYS A 1 167 ? -0.372 29.875 -7.742 1 97.25 167 CYS A CA 1
ATOM 1248 C C . CYS A 1 167 ? -1.346 31.031 -7.617 1 97.25 167 CYS A C 1
ATOM 1250 O O . CYS A 1 167 ? -2.463 30.875 -7.125 1 97.25 167 CYS A O 1
ATOM 1252 N N . GLY A 1 168 ? -0.947 32.25 -7.891 1 97 168 GLY A N 1
ATOM 1253 C CA . GLY A 1 168 ? -1.722 33.469 -7.789 1 97 168 GLY A CA 1
ATOM 1254 C C . GLY A 1 168 ? -0.929 34.719 -8.156 1 97 168 GLY A C 1
ATOM 1255 O O . GLY A 1 168 ? 0.304 34.688 -8.141 1 97 168 GLY A O 1
ATOM 1256 N N . ASN A 1 169 ? -1.631 35.75 -8.477 1 96 169 ASN A N 1
ATOM 1257 C CA . ASN A 1 169 ? -0.972 36.969 -8.922 1 96 169 ASN A CA 1
ATOM 1258 C C . ASN A 1 169 ? -0.523 37.844 -7.75 1 96 169 ASN A C 1
ATOM 1260 O O . ASN A 1 169 ? 0.416 38.625 -7.875 1 96 169 ASN A O 1
ATOM 1264 N N . SER A 1 170 ? -1.183 37.719 -6.609 1 95.81 170 SER A N 1
ATOM 1265 C CA . SER A 1 170 ? -0.87 38.5 -5.434 1 95.81 170 SER A CA 1
ATOM 1266 C C . SER A 1 170 ? 0.087 37.781 -4.5 1 95.81 170 SER A C 1
ATOM 1268 O O . SER A 1 170 ? -0.256 36.719 -3.953 1 95.81 170 SER A O 1
ATOM 1270 N N . ALA A 1 171 ? 1.229 38.312 -4.293 1 94.88 171 ALA A N 1
ATOM 1271 C CA . ALA A 1 171 ? 2.219 37.719 -3.404 1 94.88 171 ALA A CA 1
ATOM 1272 C C . ALA A 1 171 ? 1.694 37.625 -1.975 1 94.88 171 ALA A C 1
ATOM 1274 O O . ALA A 1 171 ? 1.899 36.625 -1.286 1 94.88 171 ALA A O 1
ATOM 1275 N N . GLY A 1 172 ? 1.043 38.656 -1.602 1 95.06 172 GLY A N 1
ATOM 1276 C CA . GLY A 1 172 ? 0.473 38.688 -0.264 1 95.06 172 GLY A CA 1
ATOM 1277 C C . GLY A 1 172 ? -0.594 37.625 -0.051 1 95.06 172 GLY A C 1
ATOM 1278 O O . GLY A 1 172 ? -0.638 37 1 1 95.06 172 GLY A O 1
ATOM 1279 N N . ALA A 1 173 ? -1.422 37.531 -1.004 1 96.81 173 ALA A N 1
ATOM 1280 C CA . ALA A 1 173 ? -2.471 36.531 -0.928 1 96.81 173 ALA A CA 1
ATOM 1281 C C . ALA A 1 173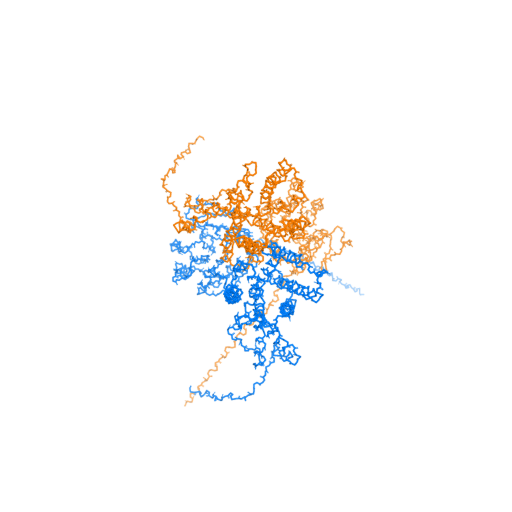 ? -1.876 35.125 -0.855 1 96.81 173 ALA A C 1
ATOM 1283 O O . ALA A 1 173 ? -2.303 34.312 -0.039 1 96.81 173 ALA A O 1
ATOM 1284 N N . LYS A 1 174 ? -0.9 34.812 -1.7 1 97.06 174 LYS A N 1
ATOM 1285 C CA . LYS A 1 174 ? -0.25 33.5 -1.695 1 97.06 174 LYS A CA 1
ATOM 1286 C C . LYS A 1 174 ? 0.413 33.219 -0.35 1 97.06 174 LYS A C 1
ATOM 1288 O O . LYS A 1 174 ? 0.352 32.125 0.157 1 97.06 174 LYS A O 1
ATOM 1293 N N . GLN A 1 175 ? 1.033 34.219 0.169 1 94.38 175 GLN A N 1
ATOM 1294 C CA . GLN A 1 175 ? 1.707 34.062 1.454 1 94.38 175 GLN A CA 1
ATOM 1295 C C . GLN A 1 175 ? 0.713 33.719 2.559 1 94.38 175 GLN A C 1
ATOM 1297 O O . GLN A 1 175 ? 1.001 32.906 3.422 1 94.38 175 GLN A O 1
ATOM 1302 N N . ALA A 1 176 ? -0.402 34.406 2.531 1 94.56 176 ALA A N 1
ATOM 1303 C CA . ALA A 1 176 ? -1.433 34.156 3.527 1 94.56 176 ALA A CA 1
ATOM 1304 C C . ALA A 1 176 ? -1.888 32.688 3.455 1 94.56 176 ALA A C 1
ATOM 1306 O O . ALA A 1 176 ? -2.021 32.031 4.484 1 94.56 176 ALA A O 1
ATOM 1307 N N . VAL A 1 177 ? -2.104 32.188 2.254 1 96.31 177 VAL A N 1
ATOM 1308 C CA . VAL A 1 177 ? -2.545 30.797 2.055 1 96.31 177 VAL A CA 1
ATOM 1309 C C . VAL A 1 177 ? -1.43 29.844 2.451 1 96.31 177 VAL A C 1
ATOM 1311 O O . VAL A 1 177 ? -1.687 28.797 3.07 1 96.31 177 VAL A O 1
ATOM 1314 N N . ALA A 1 178 ? -0.212 30.156 2.119 1 94.94 178 ALA A N 1
ATOM 1315 C CA . ALA A 1 178 ? 0.941 29.328 2.445 1 94.94 178 ALA A CA 1
ATOM 1316 C C . ALA A 1 178 ? 1.102 29.172 3.955 1 94.94 178 ALA A C 1
ATOM 1318 O O . ALA A 1 178 ? 1.382 28.078 4.453 1 94.94 178 ALA A O 1
ATOM 1319 N N . GLU A 1 179 ? 0.949 30.234 4.621 1 89.56 179 GLU A N 1
ATOM 1320 C CA . GLU A 1 179 ? 1.074 30.219 6.078 1 89.56 179 GLU A CA 1
ATOM 1321 C C . GLU A 1 179 ? 0.02 29.312 6.707 1 89.56 179 GLU A C 1
ATOM 1323 O O . GLU A 1 179 ? 0.331 28.516 7.59 1 89.56 179 GLU A O 1
ATOM 1328 N N . MET A 1 180 ? -1.134 29.531 6.266 1 90.38 180 MET A N 1
ATOM 1329 C CA . MET A 1 180 ? -2.219 28.688 6.762 1 90.38 180 MET A CA 1
ATOM 1330 C C . MET A 1 180 ? -1.95 27.219 6.453 1 90.38 180 MET A C 1
ATOM 1332 O O . MET A 1 180 ? -2.111 26.359 7.32 1 90.38 180 MET A O 1
ATOM 1336 N N . ALA A 1 181 ? -1.523 26.891 5.234 1 91.62 181 ALA A N 1
ATOM 1337 C CA . ALA A 1 181 ? -1.252 25.516 4.809 1 91.62 181 ALA A CA 1
ATOM 1338 C C . ALA A 1 181 ? -0.129 24.906 5.637 1 91.62 181 ALA A C 1
ATOM 1340 O O . ALA A 1 181 ? -0.202 23.734 6.016 1 91.62 181 ALA A O 1
ATOM 1341 N N . THR A 1 182 ? 0.854 25.625 5.918 1 85.56 182 THR A N 1
ATOM 1342 C CA . THR A 1 182 ? 1.976 25.156 6.719 1 85.56 182 THR A CA 1
ATOM 1343 C C . THR A 1 182 ? 1.524 24.844 8.141 1 85.56 182 THR A C 1
ATOM 1345 O O . THR A 1 182 ? 1.992 23.875 8.75 1 85.56 182 THR A O 1
ATOM 1348 N N . LYS A 1 183 ? 0.596 25.641 8.641 1 80.12 183 LYS A N 1
ATOM 1349 C CA . LYS A 1 183 ? 0.053 25.406 9.977 1 80.12 183 LYS A CA 1
ATOM 1350 C C . LYS A 1 183 ? -0.722 24.094 10.023 1 80.12 183 LYS A C 1
ATOM 1352 O O . LYS A 1 183 ? -0.812 23.469 11.078 1 80.12 183 LYS A O 1
ATOM 1357 N N . LEU A 1 184 ? -1.258 23.75 8.914 1 82.94 184 LEU A N 1
ATOM 1358 C CA . LEU A 1 184 ? -1.968 22.484 8.812 1 82.94 184 LEU A CA 1
ATOM 1359 C C . LEU A 1 184 ? -0.987 21.312 8.688 1 82.94 184 LEU A C 1
ATOM 1361 O O . LEU A 1 184 ? -1.392 20.156 8.719 1 82.94 184 LEU A O 1
ATOM 1365 N N . GLY A 1 185 ? 0.367 21.641 8.547 1 78.69 185 GLY A N 1
ATOM 1366 C CA . GLY A 1 185 ? 1.39 20.609 8.414 1 78.69 185 GLY A CA 1
ATOM 1367 C C . GLY A 1 185 ? 1.724 20.281 6.973 1 78.69 185 GLY A C 1
ATOM 1368 O O . GLY A 1 185 ? 2.432 19.312 6.699 1 78.69 185 GLY A O 1
ATOM 1369 N N . LEU A 1 186 ? 1.194 21.047 6.074 1 86.31 186 LEU A N 1
ATOM 1370 C CA . LEU A 1 186 ? 1.428 20.812 4.656 1 86.31 186 LEU A CA 1
ATOM 1371 C C . LEU A 1 186 ? 2.699 21.516 4.188 1 86.31 186 LEU A C 1
ATOM 1373 O O . LEU A 1 186 ? 3.111 22.516 4.777 1 86.31 186 LEU A O 1
ATOM 1377 N N . THR A 1 187 ? 3.348 20.906 3.221 1 84.88 187 THR A N 1
ATOM 1378 C CA . THR A 1 187 ? 4.445 21.562 2.529 1 84.88 187 THR A CA 1
ATOM 1379 C C . THR A 1 187 ? 3.941 22.281 1.275 1 84.88 187 THR A C 1
ATOM 1381 O O . THR A 1 187 ? 3.221 21.688 0.468 1 84.88 187 THR A O 1
ATOM 1384 N N . VAL A 1 188 ? 4.336 23.594 1.155 1 91.31 188 VAL A N 1
ATOM 1385 C CA . VAL A 1 188 ? 3.764 24.406 0.091 1 91.31 188 VAL A CA 1
ATOM 1386 C C . VAL A 1 188 ? 4.805 24.641 -1 1 91.31 188 VAL A C 1
ATOM 1388 O O . VAL A 1 188 ? 5.953 24.969 -0.708 1 91.31 188 VAL A O 1
ATOM 1391 N N . LEU A 1 189 ? 4.461 24.359 -2.176 1 91.38 189 LEU A N 1
ATOM 1392 C CA . LEU A 1 189 ? 5.27 24.719 -3.34 1 91.38 189 LEU A CA 1
ATOM 1393 C C . LEU A 1 189 ? 4.582 25.781 -4.176 1 91.38 189 LEU A C 1
ATOM 1395 O O . LEU A 1 189 ? 3.488 25.562 -4.703 1 91.38 189 LEU A O 1
ATOM 1399 N N . ASP A 1 190 ? 5.168 26.938 -4.312 1 94.19 190 ASP A N 1
ATOM 1400 C CA . ASP A 1 190 ? 4.641 28.047 -5.098 1 94.19 190 ASP A CA 1
ATOM 1401 C C . ASP A 1 190 ? 4.98 27.875 -6.578 1 94.19 190 ASP A C 1
ATOM 1403 O O . ASP A 1 190 ? 6.156 27.828 -6.945 1 94.19 190 ASP A O 1
ATOM 1407 N N . ARG A 1 191 ? 3.971 27.875 -7.445 1 94.06 191 ARG A N 1
ATOM 1408 C CA . ARG A 1 191 ? 4.168 27.625 -8.867 1 94.06 191 ARG A CA 1
ATOM 1409 C C . ARG A 1 191 ? 4.047 28.922 -9.664 1 94.06 191 ARG A C 1
ATOM 1411 O O . ARG A 1 191 ? 3.953 28.891 -10.898 1 94.06 191 ARG A O 1
ATOM 1418 N N . GLY A 1 192 ? 3.965 29.938 -8.961 1 94 192 GLY A N 1
ATOM 1419 C CA . GLY A 1 192 ? 4.027 31.219 -9.648 1 94 192 GLY A CA 1
ATOM 1420 C C . GLY A 1 192 ? 2.678 31.906 -9.766 1 94 192 GLY A C 1
ATOM 1421 O O . GLY A 1 192 ? 1.936 32 -8.789 1 94 192 GLY A O 1
ATOM 1422 N N . SER A 1 193 ? 2.385 32.531 -10.992 1 94.69 193 SER A N 1
ATOM 1423 C CA . SER A 1 193 ? 1.188 33.312 -11.219 1 94.69 193 SER A CA 1
ATOM 1424 C C . SER A 1 193 ? 0.005 32.438 -11.617 1 94.69 193 SER A C 1
ATOM 1426 O O . SER A 1 193 ? 0.131 31.219 -11.703 1 94.69 193 SER A O 1
ATOM 1428 N N . LEU A 1 194 ? -1.128 33.094 -11.805 1 95.44 194 LEU A N 1
ATOM 1429 C CA . LEU A 1 194 ? -2.365 32.406 -12.133 1 95.44 194 LEU A CA 1
ATOM 1430 C C . LEU A 1 194 ? -2.258 31.719 -13.492 1 95.44 194 LEU A C 1
ATOM 1432 O O . LEU A 1 194 ? -3.1 30.891 -13.844 1 95.44 194 LEU A O 1
ATOM 1436 N N . SER A 1 195 ? -1.198 32 -14.234 1 93.19 195 SER A N 1
ATOM 1437 C CA . SER A 1 195 ? -0.966 31.344 -15.508 1 93.19 195 SER A CA 1
ATOM 1438 C C . SER A 1 195 ? -0.677 29.859 -15.312 1 93.19 195 SER A C 1
ATOM 1440 O O . SER A 1 195 ? -0.859 29.047 -16.234 1 93.19 195 SER A O 1
ATOM 1442 N N . ALA A 1 196 ? -0.264 29.531 -14.109 1 94.5 196 ALA A N 1
ATOM 1443 C CA . ALA A 1 196 ? 0.058 28.141 -13.797 1 94.5 196 ALA A CA 1
ATOM 1444 C C . ALA A 1 196 ? -1.178 27.375 -13.312 1 94.5 196 ALA A C 1
ATOM 1446 O O . ALA A 1 196 ? -1.104 26.188 -13.008 1 94.5 196 ALA A O 1
ATOM 1447 N N . ALA A 1 197 ? -2.312 28.031 -13.32 1 95.25 197 ALA A N 1
ATOM 1448 C CA . ALA A 1 197 ? -3.52 27.469 -12.734 1 95.25 197 ALA A CA 1
ATOM 1449 C C . ALA A 1 197 ? -3.977 26.234 -13.508 1 95.25 197 ALA A C 1
ATOM 1451 O O . ALA A 1 197 ? -4.422 25.25 -12.914 1 95.25 197 ALA A O 1
ATOM 1452 N N . ARG A 1 198 ? -3.811 26.281 -14.781 1 93.25 198 ARG A N 1
ATOM 1453 C CA . ARG A 1 198 ? -4.219 25.156 -15.609 1 93.25 198 ARG A CA 1
ATOM 1454 C C . ARG A 1 198 ? -3.422 23.906 -15.258 1 93.25 198 ARG A C 1
ATOM 1456 O O . ARG A 1 198 ? -3.982 22.812 -15.156 1 93.25 198 ARG A O 1
ATOM 1463 N N . GLU A 1 199 ? -2.174 24.094 -15.117 1 91.69 199 GLU A N 1
ATOM 1464 C CA . GLU A 1 199 ? -1.307 22.969 -14.75 1 91.69 199 GLU A CA 1
ATOM 1465 C C . GLU A 1 199 ? -1.695 22.391 -13.398 1 91.69 199 GLU A C 1
ATOM 1467 O O . GLU A 1 199 ? -1.732 21.172 -13.227 1 91.69 199 GLU A O 1
ATOM 1472 N N . LEU A 1 200 ? -2.033 23.219 -12.461 1 92.75 200 LEU A N 1
ATOM 1473 C CA . LEU A 1 200 ? -2.404 22.781 -11.125 1 92.75 200 LEU A CA 1
ATOM 1474 C C . LEU A 1 200 ? -3.736 22.031 -11.148 1 92.75 200 LEU A C 1
ATOM 1476 O O . LEU A 1 200 ? -3.932 21.078 -10.406 1 92.75 200 LEU A O 1
ATOM 1480 N N . GLU A 1 201 ? -4.613 22.484 -11.984 1 92.69 201 GLU A N 1
ATOM 1481 C CA . GLU A 1 201 ? -5.93 21.859 -12.094 1 92.69 201 GLU A CA 1
ATOM 1482 C C . GLU A 1 201 ? -5.84 20.516 -12.797 1 92.69 201 GLU A C 1
ATOM 1484 O O . GLU A 1 201 ? -6.699 19.656 -12.602 1 92.69 201 GLU A O 1
ATOM 1489 N N . ASP A 1 202 ? -4.785 20.375 -13.57 1 90.31 202 ASP A N 1
ATOM 1490 C CA . ASP A 1 202 ? -4.617 19.125 -14.312 1 90.31 202 ASP A CA 1
ATOM 1491 C C . ASP A 1 202 ? -3.879 18.078 -13.469 1 90.31 202 ASP A C 1
ATOM 1493 O O . ASP A 1 202 ? -3.916 16.891 -13.781 1 90.31 202 ASP A O 1
ATOM 1497 N N . PHE A 1 203 ? -3.242 18.516 -12.492 1 86.5 203 PHE A N 1
ATOM 1498 C CA . PHE A 1 203 ? -2.412 17.641 -11.68 1 86.5 203 PHE A CA 1
ATOM 1499 C C . PHE A 1 203 ? -3.229 16.469 -11.148 1 86.5 203 PHE A C 1
ATOM 1501 O O . PHE A 1 203 ? -2.836 15.312 -11.297 1 86.5 203 PHE A O 1
ATOM 1508 N N . PRO A 1 204 ? -4.43 16.766 -10.625 1 85.38 204 PRO A N 1
ATOM 1509 C CA . PRO A 1 204 ? -5.219 15.68 -10.055 1 85.38 204 PRO A CA 1
ATOM 1510 C C . PRO A 1 204 ? -5.762 14.727 -11.117 1 85.38 204 PRO A C 1
ATOM 1512 O O . PRO A 1 204 ? -6.23 13.633 -10.797 1 85.38 204 PRO A O 1
ATOM 1515 N N . LEU A 1 205 ? -5.656 15.102 -12.367 1 87.81 205 LEU A N 1
ATOM 1516 C CA . LEU A 1 205 ? -6.223 14.297 -13.438 1 87.81 205 LEU A CA 1
ATOM 1517 C C . LEU A 1 205 ? -5.18 13.344 -14.016 1 87.81 205 LEU A C 1
ATOM 1519 O O . LEU A 1 205 ? -5.508 12.461 -14.812 1 87.81 205 LEU A O 1
ATOM 1523 N N . GLN A 1 206 ? -4.004 13.5 -13.648 1 85.94 206 GLN A N 1
ATOM 1524 C CA . GLN A 1 206 ? -2.943 12.641 -14.156 1 85.94 206 GLN A CA 1
ATOM 1525 C C . GLN A 1 206 ? -3.029 11.242 -13.547 1 85.94 206 GLN A C 1
ATOM 1527 O O . GLN A 1 206 ? -3.365 11.094 -12.375 1 85.94 206 GLN A O 1
ATOM 1532 N N . LEU A 1 207 ? -2.83 10.234 -14.492 1 88.38 207 LEU A N 1
ATOM 1533 C CA . LEU A 1 207 ? -2.854 8.844 -14.062 1 88.38 207 LEU A CA 1
ATOM 1534 C C . LEU A 1 207 ? -1.494 8.188 -14.273 1 88.38 207 LEU A C 1
ATOM 1536 O O . LEU A 1 207 ? -1.148 7.816 -15.398 1 88.38 207 LEU A O 1
ATOM 1540 N N . PHE A 1 208 ? -0.71 7.98 -13.328 1 89.38 208 PHE A N 1
ATOM 1541 C CA . PHE A 1 208 ? 0.566 7.277 -13.273 1 89.38 208 PHE A CA 1
ATOM 1542 C C . PHE A 1 208 ? 1.495 7.746 -14.383 1 89.38 208 PHE A C 1
ATOM 1544 O O . PHE A 1 208 ? 1.998 6.938 -15.164 1 89.38 208 PHE A O 1
ATOM 1551 N N . PRO A 1 209 ? 1.796 8.953 -14.445 1 86.25 209 PRO A N 1
ATOM 1552 C CA . PRO A 1 209 ? 2.617 9.445 -15.555 1 86.25 209 PRO A CA 1
ATOM 1553 C C . PRO A 1 209 ? 4.008 8.812 -15.578 1 86.25 209 PRO A C 1
ATOM 1555 O O . PRO A 1 209 ? 4.535 8.523 -16.656 1 86.25 209 PRO A O 1
ATOM 1558 N N . GLU A 1 210 ? 4.648 8.547 -14.477 1 87.94 210 GLU A N 1
ATOM 1559 C CA . GLU A 1 210 ? 6.008 8.016 -14.414 1 87.94 210 GLU A CA 1
ATOM 1560 C C . GLU A 1 210 ? 6.023 6.516 -14.711 1 87.94 210 GLU A C 1
ATOM 1562 O O . GLU A 1 210 ? 7.09 5.938 -14.93 1 87.94 210 GLU A O 1
ATOM 1567 N N . TRP A 1 211 ? 4.91 5.867 -14.797 1 93.31 211 TRP A N 1
ATOM 1568 C CA . TRP A 1 211 ? 4.824 4.426 -14.984 1 93.31 211 TRP A CA 1
ATOM 1569 C C . TRP A 1 211 ? 4.582 4.082 -16.453 1 93.31 211 TRP A C 1
ATOM 1571 O O . TRP A 1 211 ? 4.711 2.924 -16.859 1 93.31 211 TRP A O 1
ATOM 1581 N N . ARG A 1 212 ? 4.289 5 -17.25 1 93.19 212 ARG A N 1
ATOM 1582 C CA . ARG A 1 212 ? 3.848 4.746 -18.625 1 93.19 212 ARG A CA 1
ATOM 1583 C C . ARG A 1 212 ? 4.949 4.078 -19.438 1 93.19 212 ARG A C 1
ATOM 1585 O O . ARG A 1 212 ? 4.73 3.033 -20.047 1 93.19 212 ARG A O 1
ATOM 1592 N N . LEU A 1 213 ? 6.113 4.691 -19.438 1 93.75 213 LEU A N 1
ATOM 1593 C CA . LEU A 1 213 ? 7.211 4.141 -20.219 1 93.75 213 LEU A CA 1
ATOM 1594 C C . LEU A 1 213 ? 7.59 2.752 -19.719 1 93.75 213 LEU A C 1
ATOM 1596 O O . LEU A 1 213 ? 7.637 1.799 -20.5 1 93.75 213 LEU A O 1
ATOM 1600 N N . PRO A 1 214 ? 7.84 2.6 -18.453 1 96 214 PRO A N 1
ATOM 1601 C CA . PRO A 1 214 ? 8.172 1.26 -17.969 1 96 214 PRO A CA 1
ATOM 1602 C C . PRO A 1 214 ? 7.105 0.224 -18.312 1 96 214 PRO A C 1
ATOM 1604 O O . PRO A 1 214 ? 7.434 -0.896 -18.703 1 96 214 PRO A O 1
ATOM 1607 N N . LEU A 1 215 ? 5.875 0.543 -18.219 1 97 215 LEU A N 1
ATOM 1608 C CA . LEU A 1 215 ? 4.793 -0.395 -18.484 1 97 215 LEU A CA 1
ATOM 1609 C C . LEU A 1 215 ? 4.715 -0.722 -19.969 1 97 215 LEU A C 1
ATOM 1611 O O . LEU A 1 215 ? 4.488 -1.874 -20.344 1 97 215 LEU A O 1
ATOM 1615 N N . ARG A 1 216 ? 4.898 0.259 -20.781 1 97.12 216 ARG A N 1
ATOM 1616 C CA . ARG A 1 216 ? 4.891 0.027 -22.219 1 97.12 216 ARG A CA 1
ATOM 1617 C C . ARG A 1 216 ? 6.027 -0.902 -22.625 1 97.12 216 ARG A C 1
ATOM 1619 O O . ARG A 1 216 ? 5.836 -1.808 -23.438 1 97.12 216 ARG A O 1
ATOM 1626 N N . VAL A 1 217 ? 7.156 -0.677 -22.062 1 97.69 217 VAL A N 1
ATOM 1627 C CA . VAL A 1 217 ? 8.312 -1.517 -22.359 1 97.69 217 VAL A CA 1
ATOM 1628 C C . VAL A 1 217 ? 8.055 -2.941 -21.875 1 97.69 217 VAL A C 1
ATOM 1630 O O . VAL A 1 217 ? 8.297 -3.906 -22.609 1 97.69 217 VAL A O 1
ATOM 1633 N N . ALA A 1 218 ? 7.539 -3.064 -20.719 1 98.25 218 ALA A N 1
ATOM 1634 C CA . ALA A 1 218 ? 7.242 -4.379 -20.156 1 98.25 218 ALA A CA 1
ATOM 1635 C C . ALA A 1 218 ? 6.207 -5.117 -21 1 98.25 218 ALA A C 1
ATOM 1637 O O . ALA A 1 218 ? 6.348 -6.312 -21.266 1 98.25 218 ALA A O 1
ATOM 1638 N N . ILE A 1 219 ? 5.18 -4.426 -21.406 1 98.19 219 ILE A N 1
ATOM 1639 C CA . ILE A 1 219 ? 4.133 -5.02 -22.234 1 98.19 219 ILE A CA 1
ATOM 1640 C C . ILE A 1 219 ? 4.711 -5.445 -23.578 1 98.19 219 ILE A C 1
ATOM 1642 O O . ILE A 1 219 ? 4.402 -6.531 -24.078 1 98.19 219 ILE A O 1
ATOM 1646 N N . GLY A 1 220 ? 5.512 -4.633 -24.141 1 98.44 220 GLY A N 1
ATOM 1647 C CA . GLY A 1 220 ? 6.156 -4.969 -25.391 1 98.44 220 GLY A CA 1
ATOM 1648 C C . GLY A 1 220 ? 7.039 -6.199 -25.312 1 98.44 220 GLY A C 1
ATOM 1649 O O . GLY A 1 220 ? 6.938 -7.105 -26.141 1 98.44 220 GLY A O 1
ATOM 1650 N N . ILE A 1 221 ? 7.918 -6.254 -24.281 1 98.5 221 ILE A N 1
ATOM 1651 C CA . ILE A 1 221 ? 8.805 -7.391 -24.094 1 98.5 221 ILE A CA 1
ATOM 1652 C C . ILE A 1 221 ? 7.988 -8.648 -23.797 1 98.5 221 ILE A C 1
ATOM 1654 O O . ILE A 1 221 ? 8.273 -9.719 -24.344 1 98.5 221 ILE A O 1
ATOM 1658 N N . THR A 1 222 ? 6.973 -8.5 -23.016 1 98.62 222 THR A N 1
ATOM 1659 C CA . THR A 1 222 ? 6.105 -9.625 -22.688 1 98.62 222 THR A CA 1
ATOM 1660 C C . THR A 1 222 ? 5.43 -10.172 -23.938 1 98.62 222 THR A C 1
ATOM 1662 O O . THR A 1 222 ? 5.422 -11.383 -24.156 1 98.62 222 THR A O 1
ATOM 1665 N N . ALA A 1 223 ? 4.863 -9.289 -24.703 1 98.38 223 ALA A N 1
ATOM 1666 C CA . ALA A 1 223 ? 4.188 -9.711 -25.922 1 98.38 223 ALA A CA 1
ATOM 1667 C C . ALA A 1 223 ? 5.152 -10.414 -26.875 1 98.38 223 ALA A C 1
ATOM 1669 O O . ALA A 1 223 ? 4.836 -11.469 -27.422 1 98.38 223 ALA A O 1
ATOM 1670 N N . PHE A 1 224 ? 6.301 -9.891 -27.016 1 98.38 224 PHE A N 1
ATOM 1671 C CA . PHE A 1 224 ? 7.297 -10.477 -27.906 1 98.38 224 PHE A CA 1
ATOM 1672 C C . PHE A 1 224 ? 7.652 -11.891 -27.484 1 98.38 224 PHE A C 1
ATOM 1674 O O . PHE A 1 224 ? 7.562 -12.828 -28.281 1 98.38 224 PHE A O 1
ATOM 1681 N N . PHE A 1 225 ? 8.031 -12.07 -26.266 1 98.44 225 PHE A N 1
ATOM 1682 C CA . PHE A 1 225 ? 8.492 -13.375 -25.812 1 98.44 225 PHE A CA 1
ATOM 1683 C C . PHE A 1 225 ? 7.324 -14.344 -25.656 1 98.44 225 PHE A C 1
ATOM 1685 O O . PHE A 1 225 ? 7.484 -15.547 -25.844 1 98.44 225 PHE A O 1
ATOM 1692 N N . PHE A 1 226 ? 6.156 -13.789 -25.344 1 98.5 226 PHE A N 1
ATOM 1693 C CA . PHE A 1 226 ? 4.973 -14.641 -25.281 1 98.5 226 PHE A CA 1
ATOM 1694 C C . PHE A 1 226 ? 4.695 -15.281 -26.641 1 98.5 226 PHE A C 1
ATOM 1696 O O . PHE A 1 226 ? 4.566 -16.5 -26.734 1 98.5 226 PHE A O 1
ATOM 1703 N N . PHE A 1 227 ? 4.656 -14.492 -27.656 1 98.25 227 PHE A N 1
ATOM 1704 C CA . PHE A 1 227 ? 4.355 -15.016 -28.984 1 98.25 227 PHE A CA 1
ATOM 1705 C C . PHE A 1 227 ? 5.52 -15.836 -29.516 1 98.25 227 PHE A C 1
ATOM 1707 O O . PHE A 1 227 ? 5.309 -16.828 -30.203 1 98.25 227 PHE A O 1
ATOM 1714 N N . TYR A 1 228 ? 6.734 -15.422 -29.188 1 98.06 228 TYR A N 1
ATOM 1715 C CA . TYR A 1 228 ? 7.906 -16.203 -29.562 1 98.06 228 TYR A CA 1
ATOM 1716 C C . TYR A 1 228 ? 7.824 -17.625 -29 1 98.06 228 TYR A C 1
ATOM 1718 O O . TYR A 1 228 ? 8.016 -18.594 -29.734 1 98.06 228 TYR A O 1
ATOM 1726 N N . LEU A 1 229 ? 7.477 -17.75 -27.797 1 97.94 229 LEU A N 1
ATOM 1727 C CA . LEU A 1 229 ? 7.43 -19.031 -27.125 1 97.94 229 LEU A CA 1
ATOM 1728 C C . LEU A 1 229 ? 6.164 -19.797 -27.5 1 97.94 229 LEU A C 1
ATOM 1730 O O . LEU A 1 229 ? 6.168 -21.031 -27.562 1 97.94 229 LEU A O 1
ATOM 1734 N N . LEU A 1 230 ? 5.082 -19.047 -27.75 1 98.12 230 LEU A N 1
ATOM 1735 C CA . LEU A 1 230 ? 3.867 -19.688 -28.234 1 98.12 230 LEU A CA 1
ATOM 1736 C C . LEU A 1 230 ? 4.137 -20.438 -29.531 1 98.12 230 LEU A C 1
ATOM 1738 O O . LEU A 1 230 ? 3.723 -21.594 -29.688 1 98.12 230 LEU A O 1
ATOM 1742 N N . ILE A 1 231 ? 4.859 -19.828 -30.391 1 97.62 231 ILE A N 1
ATOM 1743 C CA . ILE A 1 231 ? 5.18 -20.422 -31.688 1 97.62 231 ILE A CA 1
ATOM 1744 C C . ILE A 1 231 ? 6.172 -21.562 -31.5 1 97.62 231 ILE A C 1
ATOM 1746 O O . ILE A 1 231 ? 5.945 -22.672 -31.984 1 97.62 231 ILE A O 1
ATOM 1750 N N . ARG A 1 232 ? 7.145 -21.359 -30.703 1 96.56 232 ARG A N 1
ATOM 1751 C CA . ARG A 1 232 ? 8.25 -22.297 -30.594 1 96.56 232 ARG A CA 1
ATOM 1752 C C . ARG A 1 232 ? 7.84 -23.516 -29.766 1 96.56 232 ARG A C 1
ATOM 1754 O O . ARG A 1 232 ? 8.32 -24.625 -30.016 1 96.56 232 ARG A O 1
ATOM 1761 N N . ASP A 1 233 ? 7.016 -23.297 -28.797 1 95.5 233 ASP A N 1
ATOM 1762 C CA . ASP A 1 233 ? 6.73 -24.391 -27.875 1 95.5 233 ASP A CA 1
ATOM 1763 C C . ASP A 1 233 ? 5.387 -25.047 -28.203 1 95.5 233 ASP A C 1
ATOM 1765 O O . ASP A 1 233 ? 5.293 -26.266 -28.312 1 95.5 233 ASP A O 1
ATOM 1769 N N . VAL A 1 234 ? 4.359 -24.281 -28.438 1 96.38 234 VAL A N 1
ATOM 1770 C CA . VAL A 1 234 ? 3.008 -24.828 -28.531 1 96.38 234 VAL A CA 1
ATOM 1771 C C . VAL A 1 234 ? 2.688 -25.141 -30 1 96.38 234 VAL A C 1
ATOM 1773 O O . VAL A 1 234 ? 2.332 -26.266 -30.328 1 96.38 234 VAL A O 1
ATOM 1776 N N . ILE A 1 235 ? 2.887 -24.188 -30.844 1 96.94 235 ILE A N 1
ATOM 1777 C CA . ILE A 1 235 ? 2.555 -24.375 -32.25 1 96.94 235 ILE A CA 1
ATOM 1778 C C . ILE A 1 235 ? 3.498 -25.422 -32.875 1 96.94 235 ILE A C 1
ATOM 1780 O O . ILE A 1 235 ? 3.07 -26.266 -33.656 1 96.94 235 ILE A O 1
ATOM 1784 N N . TYR A 1 236 ? 4.75 -25.344 -32.562 1 96.5 236 TYR A N 1
ATOM 1785 C CA . TYR A 1 236 ? 5.715 -26.328 -33.031 1 96.5 236 TYR A CA 1
ATOM 1786 C C . TYR A 1 236 ? 5.293 -27.75 -32.656 1 96.5 236 TYR A C 1
ATOM 1788 O O . TYR A 1 236 ? 5.328 -28.656 -33.5 1 96.5 236 TYR A O 1
ATOM 1796 N N . ALA A 1 237 ? 4.906 -27.969 -31.391 1 95.44 237 ALA A N 1
ATOM 1797 C CA . ALA A 1 237 ? 4.488 -29.281 -30.938 1 95.44 237 ALA A CA 1
ATOM 1798 C C . ALA A 1 237 ? 3.262 -29.766 -31.703 1 95.44 237 ALA A C 1
ATOM 1800 O O . ALA A 1 237 ? 3.164 -30.953 -32.031 1 95.44 237 ALA A O 1
ATOM 1801 N N . TYR A 1 238 ? 2.375 -28.875 -32 1 96.31 238 TYR A N 1
ATOM 1802 C CA . TYR A 1 238 ? 1.157 -29.219 -32.719 1 96.31 238 TYR A CA 1
ATOM 1803 C C . TYR A 1 238 ? 1.463 -29.562 -34.188 1 96.31 238 TYR A C 1
ATOM 1805 O O . TYR A 1 238 ? 0.982 -30.578 -34.719 1 96.31 238 TYR A O 1
ATOM 1813 N N . VAL A 1 239 ? 2.354 -28.859 -34.844 1 96.31 239 VAL A N 1
ATOM 1814 C CA . VAL A 1 239 ? 2.605 -28.969 -36.281 1 96.31 239 VAL A CA 1
ATOM 1815 C C . VAL A 1 239 ? 3.602 -30.094 -36.562 1 96.31 239 VAL A C 1
ATOM 1817 O O . VAL A 1 239 ? 3.385 -30.938 -37.438 1 96.31 239 VAL A O 1
ATOM 1820 N N . GLU A 1 240 ? 4.652 -30.109 -35.812 1 95.12 240 GLU A N 1
ATOM 1821 C CA . GLU A 1 240 ? 5.746 -31.031 -36.094 1 95.12 240 GLU A CA 1
ATOM 1822 C C . GLU A 1 240 ? 5.535 -32.375 -35.375 1 95.12 240 GLU A C 1
ATOM 1824 O O . GLU A 1 240 ? 5.941 -33.406 -35.875 1 95.12 240 GLU A O 1
ATOM 1829 N N . GLN A 1 241 ? 4.914 -32.281 -34.219 1 94.19 241 GLN A N 1
ATOM 1830 C CA . GLN A 1 241 ? 4.816 -33.5 -33.406 1 94.19 241 GLN A CA 1
ATOM 1831 C C . GLN A 1 241 ? 3.371 -34 -33.344 1 94.19 241 GLN A C 1
ATOM 1833 O O . GLN A 1 241 ? 3.109 -35.094 -32.844 1 94.19 241 GLN A O 1
ATOM 1838 N N . GLY A 1 242 ? 2.389 -33.25 -33.688 1 94.94 242 GLY A N 1
ATOM 1839 C CA . GLY A 1 242 ? 0.985 -33.625 -33.625 1 94.94 242 GLY A CA 1
ATOM 1840 C C . GLY A 1 242 ? 0.441 -33.688 -32.219 1 94.94 242 GLY A C 1
ATOM 1841 O O . GLY A 1 242 ? -0.497 -34.438 -31.938 1 94.94 242 GLY A O 1
ATOM 1842 N N . LYS A 1 243 ? 1.042 -33.031 -31.266 1 93.81 243 LYS A N 1
ATOM 1843 C CA . LYS A 1 243 ? 0.646 -33.031 -29.859 1 93.81 243 LYS A CA 1
ATOM 1844 C C . LYS A 1 243 ? -0.03 -31.734 -29.469 1 93.81 243 LYS A C 1
ATOM 1846 O O . LYS A 1 243 ? 0.475 -30.656 -29.781 1 93.81 243 LYS A O 1
ATOM 1851 N N . ASP A 1 244 ? -1.185 -31.844 -28.828 1 93.69 244 ASP A N 1
ATOM 1852 C CA . ASP A 1 244 ? -1.868 -30.672 -28.312 1 93.69 244 ASP A CA 1
ATOM 1853 C C . ASP A 1 244 ? -1.469 -30.391 -26.859 1 93.69 244 ASP A C 1
ATOM 1855 O O . ASP A 1 244 ? -1.992 -31.031 -25.938 1 93.69 244 ASP A O 1
ATOM 1859 N N . ILE A 1 245 ? -0.603 -29.484 -26.734 1 95.12 245 ILE A N 1
ATOM 1860 C CA . ILE A 1 245 ? -0.165 -29.109 -25.391 1 95.12 245 ILE A CA 1
ATOM 1861 C C . ILE A 1 245 ? -0.563 -27.672 -25.094 1 95.12 245 ILE A C 1
ATOM 1863 O O . ILE A 1 245 ? 0.181 -26.938 -24.438 1 95.12 245 ILE A O 1
ATOM 1867 N N . SER A 1 246 ? -1.71 -27.203 -25.594 1 95.12 246 SER A N 1
ATOM 1868 C CA . SER A 1 246 ? -2.123 -25.812 -25.5 1 95.12 246 SER A CA 1
ATOM 1869 C C . SER A 1 246 ? -2.42 -25.422 -24.062 1 95.12 246 SER A C 1
ATOM 1871 O O . SER A 1 246 ? -2.338 -24.234 -23.703 1 95.12 246 SER A O 1
ATOM 1873 N N . PHE A 1 247 ? -2.713 -26.344 -23.172 1 94.12 247 PHE A N 1
ATOM 1874 C CA . PHE A 1 247 ? -2.984 -26.016 -21.781 1 94.12 247 PHE A CA 1
ATOM 1875 C C . PHE A 1 247 ? -1.761 -25.406 -21.109 1 94.12 247 PHE A C 1
ATOM 1877 O O . PHE A 1 247 ? -1.883 -24.703 -20.109 1 94.12 247 PHE A O 1
ATOM 1884 N N . ARG A 1 248 ? -0.6 -25.609 -21.688 1 95.69 248 ARG A N 1
ATOM 1885 C CA . ARG A 1 248 ? 0.66 -25.141 -21.125 1 95.69 248 ARG A CA 1
ATOM 1886 C C . ARG A 1 248 ? 0.776 -23.625 -21.234 1 95.69 248 ARG A C 1
ATOM 1888 O O . ARG A 1 248 ? 1.642 -23.016 -20.594 1 95.69 248 ARG A O 1
ATOM 1895 N N . ILE A 1 249 ? -0.072 -23.016 -22.031 1 95.88 249 ILE A N 1
ATOM 1896 C CA . ILE A 1 249 ? -0.054 -21.578 -22.219 1 95.88 249 ILE A CA 1
ATOM 1897 C C . ILE A 1 249 ? -0.311 -20.875 -20.891 1 95.88 249 ILE A C 1
ATOM 1899 O O . ILE A 1 249 ? 0.329 -19.859 -20.578 1 95.88 249 ILE A O 1
ATOM 1903 N N . MET A 1 250 ? -1.108 -21.453 -20.047 1 94.38 250 MET A N 1
ATOM 1904 C CA . MET A 1 250 ? -1.596 -20.797 -18.844 1 94.38 250 MET A CA 1
ATOM 1905 C C . MET A 1 250 ? -0.494 -20.719 -17.797 1 94.38 250 MET A C 1
ATOM 1907 O O . MET A 1 250 ? -0.294 -19.656 -17.188 1 94.38 250 MET A O 1
ATOM 1911 N N . VAL A 1 251 ? 0.215 -21.797 -17.625 1 96.12 251 VAL A N 1
ATOM 1912 C CA . VAL A 1 251 ? 1.158 -21.797 -16.516 1 96.12 251 VAL A CA 1
ATOM 1913 C C . VAL A 1 251 ? 2.584 -21.938 -17.047 1 96.12 251 VAL A C 1
ATOM 1915 O O . VAL A 1 251 ? 3.416 -21.047 -16.844 1 96.12 251 VAL A O 1
ATOM 1918 N N . SER A 1 252 ? 2.898 -22.922 -17.812 1 96.81 252 SER A N 1
ATOM 1919 C CA . SER A 1 252 ? 4.266 -23.219 -18.219 1 96.81 252 SER A CA 1
ATOM 1920 C C . SER A 1 252 ? 4.828 -22.109 -19.109 1 96.81 252 SER A C 1
ATOM 1922 O O . SER A 1 252 ? 5.941 -21.641 -18.891 1 96.81 252 SER A O 1
ATOM 1924 N N . LEU A 1 253 ? 4.07 -21.781 -20.141 1 97.38 253 LEU A N 1
ATOM 1925 C CA . LEU A 1 253 ? 4.543 -20.734 -21.047 1 97.38 253 LEU A CA 1
ATOM 1926 C C . LEU A 1 253 ? 4.688 -19.406 -20.312 1 97.38 253 LEU A C 1
ATOM 1928 O O . LEU A 1 253 ? 5.699 -18.719 -20.469 1 97.38 253 LEU A O 1
ATOM 1932 N N . ALA A 1 254 ? 3.684 -19.062 -19.531 1 97.12 254 ALA A N 1
ATOM 1933 C CA . ALA A 1 254 ? 3.742 -17.828 -18.766 1 97.12 254 ALA A CA 1
ATOM 1934 C C . ALA A 1 254 ? 4.953 -17.812 -17.828 1 97.12 254 ALA A C 1
ATOM 1936 O O . ALA A 1 254 ? 5.637 -16.781 -17.703 1 97.12 254 ALA A O 1
ATOM 1937 N N . ASN A 1 255 ? 5.211 -18.906 -17.188 1 97.38 255 ASN A N 1
ATOM 1938 C CA . ASN A 1 255 ? 6.309 -19 -16.234 1 97.38 255 ASN A CA 1
ATOM 1939 C C . ASN A 1 255 ? 7.664 -18.938 -16.938 1 97.38 255 ASN A C 1
ATOM 1941 O O . ASN A 1 255 ? 8.688 -18.75 -16.281 1 97.38 255 ASN A O 1
ATOM 1945 N N . LYS A 1 256 ? 7.762 -19.156 -18.234 1 97.62 256 LYS A N 1
ATOM 1946 C CA . LYS A 1 256 ? 8.977 -18.922 -19 1 97.62 256 LYS A CA 1
ATOM 1947 C C . LYS A 1 256 ? 9.141 -17.453 -19.359 1 97.62 256 LYS A C 1
ATOM 1949 O O . LYS A 1 256 ? 10.258 -16.938 -19.375 1 97.62 256 LYS A O 1
ATOM 1954 N N . VAL A 1 257 ? 8.039 -16.828 -19.609 1 98.5 257 VAL A N 1
ATOM 1955 C CA . VAL A 1 257 ? 8.047 -15.43 -20.047 1 98.5 257 VAL A CA 1
ATOM 1956 C C . VAL A 1 257 ? 8.367 -14.516 -18.875 1 98.5 257 VAL A C 1
ATOM 1958 O O . VAL A 1 257 ? 9.156 -13.578 -19.016 1 98.5 257 VAL A O 1
ATOM 1961 N N . PHE A 1 258 ? 7.832 -14.758 -17.703 1 98.5 258 PHE A N 1
ATOM 1962 C CA . PHE A 1 258 ? 7.906 -13.859 -16.547 1 98.5 258 PHE A CA 1
ATOM 1963 C C . PHE A 1 258 ? 9.352 -13.633 -16.141 1 98.5 258 PHE A C 1
ATOM 1965 O O . PHE A 1 258 ? 9.789 -12.492 -15.984 1 98.5 258 PHE A O 1
ATOM 1972 N N . PRO A 1 259 ? 10.141 -14.68 -15.953 1 98.38 259 PRO A N 1
ATOM 1973 C CA . PRO A 1 259 ? 11.531 -14.414 -15.555 1 98.38 259 PRO A CA 1
ATOM 1974 C C . PRO A 1 259 ? 12.336 -13.703 -16.641 1 98.38 259 PRO A C 1
ATOM 1976 O O . PRO A 1 259 ? 13.242 -12.93 -16.328 1 98.38 259 PRO A O 1
ATOM 1979 N N . ILE A 1 260 ? 12.023 -13.938 -17.891 1 98.62 260 ILE A N 1
ATOM 1980 C CA . ILE A 1 260 ? 12.719 -13.273 -18.984 1 98.62 260 ILE A CA 1
ATOM 1981 C C . ILE A 1 260 ? 12.453 -11.773 -18.922 1 98.62 260 ILE A C 1
ATOM 1983 O O . ILE A 1 260 ? 13.391 -10.969 -18.969 1 98.62 260 ILE A O 1
ATOM 1987 N N . VAL A 1 261 ? 11.203 -11.469 -18.828 1 98.75 261 VAL A N 1
ATOM 1988 C CA . VAL A 1 261 ? 10.828 -10.062 -18.766 1 98.75 261 VAL A CA 1
ATOM 1989 C C . VAL A 1 261 ? 11.438 -9.414 -17.516 1 98.75 261 VAL A C 1
ATOM 1991 O O . VAL A 1 261 ? 11.961 -8.305 -17.578 1 98.75 261 VAL A O 1
ATOM 1994 N N . SER A 1 262 ? 11.391 -10.094 -16.422 1 98.81 262 SER A N 1
ATOM 1995 C CA . SER A 1 262 ? 11.938 -9.578 -15.164 1 98.81 262 SER A CA 1
ATOM 1996 C C . SER A 1 262 ? 13.422 -9.258 -15.297 1 98.81 262 SER A C 1
ATOM 1998 O O . SER A 1 262 ? 13.859 -8.164 -14.938 1 98.81 262 SER A O 1
ATOM 2000 N N . LEU A 1 263 ? 14.172 -10.195 -15.812 1 98.75 263 LEU A N 1
ATOM 2001 C CA . LEU A 1 263 ? 15.617 -10.031 -15.898 1 98.75 263 LEU A CA 1
ATOM 2002 C C . LEU A 1 263 ? 15.977 -8.922 -16.875 1 98.75 263 LEU A C 1
ATOM 2004 O O . LEU A 1 263 ? 16.875 -8.117 -16.609 1 98.75 263 LEU A O 1
ATOM 2008 N N . ILE A 1 264 ? 15.281 -8.891 -18 1 98.75 264 ILE A N 1
ATOM 2009 C CA . ILE A 1 264 ? 15.555 -7.852 -19 1 98.75 264 ILE A CA 1
ATOM 2010 C C . ILE A 1 264 ? 15.203 -6.484 -18.406 1 98.75 264 ILE A C 1
ATOM 2012 O O . ILE A 1 264 ? 15.961 -5.523 -18.562 1 98.75 264 ILE A O 1
ATOM 2016 N N . MET A 1 265 ? 14.078 -6.402 -17.781 1 98.75 265 MET A N 1
ATOM 2017 C CA . MET A 1 265 ? 13.664 -5.141 -17.172 1 98.75 265 MET A CA 1
ATOM 2018 C C . MET A 1 265 ? 14.648 -4.699 -16.109 1 98.75 265 MET A C 1
ATOM 2020 O O . MET A 1 265 ? 14.945 -3.51 -15.977 1 98.75 265 MET A O 1
ATOM 2024 N N . LEU A 1 266 ? 15.086 -5.637 -15.281 1 98.56 266 LEU A N 1
ATOM 2025 C CA . LEU A 1 266 ? 16.094 -5.305 -14.281 1 98.56 266 LEU A CA 1
ATOM 2026 C C . LEU A 1 266 ? 17.359 -4.762 -14.953 1 98.56 266 LEU A C 1
ATOM 2028 O O . LEU A 1 266 ? 17.953 -3.795 -14.469 1 98.56 266 LEU A O 1
ATOM 2032 N N . SER A 1 267 ? 17.75 -5.367 -16.031 1 98.69 267 SER A N 1
ATOM 2033 C CA . SER A 1 267 ? 18.906 -4.914 -16.781 1 98.69 267 SER A CA 1
ATOM 2034 C C . SER A 1 267 ? 18.703 -3.498 -17.312 1 98.69 267 SER A C 1
ATOM 2036 O O . SER A 1 267 ? 19.625 -2.678 -17.281 1 98.69 267 SER A O 1
ATOM 2038 N N . LEU A 1 268 ? 17.516 -3.26 -17.75 1 98.25 268 LEU A N 1
ATOM 2039 C CA . LEU A 1 268 ? 17.188 -1.951 -18.312 1 98.25 268 LEU A CA 1
ATOM 2040 C C . LEU A 1 268 ? 17.156 -0.889 -17.219 1 98.25 268 LEU A C 1
ATOM 2042 O O . LEU A 1 268 ? 17.25 0.307 -17.5 1 98.25 268 LEU A O 1
ATOM 2046 N N . CYS A 1 269 ? 16.984 -1.291 -16.016 1 96.94 269 CYS A N 1
ATOM 2047 C CA . CYS A 1 269 ? 17.062 -0.381 -14.875 1 96.94 269 CYS A CA 1
ATOM 2048 C C . CYS A 1 269 ? 18.484 0.143 -14.695 1 96.94 269 CYS A C 1
ATOM 2050 O O . CYS A 1 269 ? 18.672 1.285 -14.273 1 96.94 269 CYS A O 1
ATOM 2052 N N . TYR A 1 270 ? 19.469 -0.647 -15.023 1 97.5 270 TYR A N 1
ATOM 2053 C CA . TYR A 1 270 ? 20.859 -0.285 -14.742 1 97.5 270 TYR A CA 1
ATOM 2054 C C . TYR A 1 270 ? 21.562 0.204 -16 1 97.5 270 TYR A C 1
ATOM 2056 O O . TYR A 1 270 ? 22.547 0.933 -15.93 1 97.5 270 TYR A O 1
ATOM 2064 N N . LEU A 1 271 ? 21.047 -0.096 -17.156 1 98 271 LEU A N 1
ATOM 2065 C CA . LEU A 1 271 ? 21.688 0.218 -18.422 1 98 271 LEU A CA 1
ATOM 2066 C C . LEU A 1 271 ? 21.828 1.726 -18.609 1 98 271 LEU A C 1
ATOM 2068 O O . LEU A 1 271 ? 22.875 2.207 -19.047 1 98 271 LEU A O 1
ATOM 2072 N N . PRO A 1 272 ? 20.812 2.547 -18.281 1 96.75 272 PRO A N 1
ATOM 2073 C CA . PRO A 1 272 ? 20.984 3.986 -18.516 1 96.75 272 PRO A CA 1
ATOM 2074 C C . PRO A 1 272 ? 22.125 4.582 -17.688 1 96.75 272 PRO A C 1
ATOM 2076 O O . PRO A 1 272 ? 22.797 5.516 -18.141 1 96.75 272 PRO A O 1
ATOM 2079 N N . GLY A 1 273 ? 22.344 4.094 -16.5 1 95.19 273 GLY A N 1
ATOM 2080 C CA . GLY A 1 273 ? 23.484 4.539 -15.719 1 95.19 273 GLY A CA 1
ATOM 2081 C C . GLY A 1 273 ? 24.812 4.242 -16.391 1 95.19 273 GLY A C 1
ATOM 2082 O O . GLY A 1 273 ? 25.734 5.062 -16.344 1 95.19 273 GLY A O 1
ATOM 2083 N N . VAL A 1 274 ? 24.906 3.143 -16.969 1 96.62 274 VAL A N 1
ATOM 2084 C CA . VAL A 1 274 ? 26.109 2.73 -17.688 1 96.62 274 VAL A CA 1
ATOM 2085 C C . VAL A 1 274 ? 26.297 3.604 -18.922 1 96.62 274 VAL A C 1
ATOM 2087 O O . VAL A 1 274 ? 27.391 4.102 -19.172 1 96.62 274 VAL A O 1
ATOM 2090 N N . ILE A 1 275 ? 25.234 3.793 -19.656 1 96.94 275 ILE A N 1
ATOM 2091 C CA . ILE A 1 275 ? 25.297 4.641 -20.844 1 96.94 275 ILE A CA 1
ATOM 2092 C C . ILE A 1 275 ? 25.719 6.055 -20.453 1 96.94 275 ILE A C 1
ATOM 2094 O O . ILE A 1 275 ? 26.562 6.664 -21.109 1 96.94 275 ILE A O 1
ATOM 2098 N N . ALA A 1 276 ? 25.156 6.578 -19.391 1 95.56 276 ALA A N 1
ATOM 2099 C CA . ALA A 1 276 ? 25.484 7.91 -18.906 1 95.56 276 ALA A CA 1
ATOM 2100 C C . ALA A 1 276 ? 26.969 8.008 -18.562 1 95.56 276 ALA A C 1
ATOM 2102 O O . ALA A 1 276 ? 27.625 9.008 -18.875 1 95.56 276 ALA A O 1
ATOM 2103 N N . ALA A 1 277 ? 27.547 6.992 -17.953 1 95.69 277 ALA A N 1
ATOM 2104 C CA . ALA A 1 277 ? 28.953 6.969 -17.594 1 95.69 277 ALA A CA 1
ATOM 2105 C C . ALA A 1 277 ? 29.844 7.012 -18.844 1 95.69 277 ALA A C 1
ATOM 2107 O O . ALA A 1 277 ? 30.797 7.781 -18.891 1 95.69 277 ALA A O 1
ATOM 2108 N N . PHE A 1 278 ? 29.531 6.215 -19.781 1 96.44 278 PHE A N 1
ATOM 2109 C CA . PHE A 1 278 ? 30.328 6.184 -21.016 1 96.44 278 PHE A CA 1
ATOM 2110 C C . PHE A 1 278 ? 30.203 7.5 -21.766 1 96.44 278 PHE A C 1
ATOM 2112 O O . PHE A 1 278 ? 31.156 7.953 -22.406 1 96.44 278 PHE A O 1
ATOM 2119 N N . LEU A 1 279 ? 29.016 8.07 -21.734 1 95.31 279 LEU A N 1
ATOM 2120 C CA . LEU A 1 279 ? 28.828 9.367 -22.359 1 95.31 279 LEU A CA 1
ATOM 2121 C C . LEU A 1 279 ? 29.672 10.438 -21.672 1 95.31 279 LEU A C 1
ATOM 2123 O O . LEU A 1 279 ? 30.234 11.312 -22.328 1 95.31 279 LEU A O 1
ATOM 2127 N N . GLN A 1 280 ? 29.703 10.375 -20.422 1 93.88 280 GLN A N 1
ATOM 2128 C CA . GLN A 1 280 ? 30.531 11.312 -19.672 1 93.88 280 GLN A CA 1
ATOM 2129 C C . GLN A 1 280 ? 32 11.125 -19.984 1 93.88 280 GLN A C 1
ATOM 2131 O O . GLN A 1 280 ? 32.75 12.102 -20.109 1 93.88 280 GLN A O 1
ATOM 2136 N N . LEU A 1 281 ? 32.469 9.898 -20.094 1 94.44 281 LEU A N 1
ATOM 2137 C CA . LEU A 1 281 ? 33.844 9.594 -20.469 1 94.44 281 LEU A CA 1
ATOM 2138 C C . LEU A 1 281 ? 34.156 10.102 -21.859 1 94.44 281 LEU A C 1
ATOM 2140 O O . LEU A 1 281 ? 35.219 10.672 -22.094 1 94.44 281 LEU A O 1
ATOM 2144 N N . TYR A 1 282 ? 33.25 9.922 -22.688 1 94.56 282 TYR A N 1
ATOM 2145 C CA . TYR A 1 282 ? 33.406 10.359 -24.062 1 94.56 282 TYR A CA 1
ATOM 2146 C C . TYR A 1 282 ? 33.469 11.875 -24.156 1 94.56 282 TYR A C 1
ATOM 2148 O O . TYR A 1 282 ? 34.312 12.438 -24.859 1 94.56 282 TYR A O 1
ATOM 2156 N N . ARG A 1 283 ? 32.625 12.547 -23.438 1 92.62 283 ARG A N 1
ATOM 2157 C CA . ARG A 1 283 ? 32.531 14 -23.484 1 92.62 283 ARG A CA 1
ATOM 2158 C C . ARG A 1 283 ? 33.625 14.648 -22.641 1 92.62 283 ARG A C 1
ATOM 2160 O O . ARG A 1 283 ? 34.031 15.773 -22.922 1 92.62 283 ARG A O 1
ATOM 2167 N N . GLY A 1 284 ? 34 14.055 -21.562 1 91.88 284 GLY A N 1
ATOM 2168 C CA . GLY A 1 284 ? 35.062 14.57 -20.688 1 91.88 284 GLY A CA 1
ATOM 2169 C C . GLY A 1 284 ? 34.562 15.68 -19.781 1 91.88 284 GLY A C 1
ATOM 2170 O O . GLY A 1 284 ? 35.344 16.578 -19.422 1 91.88 284 GLY A O 1
ATOM 2171 N N . THR A 1 285 ? 33.281 15.75 -19.625 1 87.38 285 THR A N 1
ATOM 2172 C CA . THR A 1 285 ? 32.719 16.766 -18.75 1 87.38 285 THR A CA 1
ATOM 2173 C C . THR A 1 285 ? 31.406 16.297 -18.125 1 87.38 285 THR A C 1
ATOM 2175 O O . THR A 1 285 ? 30.688 15.492 -18.719 1 87.38 285 THR A O 1
ATOM 2178 N N . LYS A 1 286 ? 31.172 16.703 -16.922 1 87.62 286 LYS A N 1
ATOM 2179 C CA . LYS A 1 286 ? 29.922 16.375 -16.234 1 87.62 286 LYS A CA 1
ATOM 2180 C C . LYS A 1 286 ? 28.859 17.453 -16.484 1 87.62 286 LYS A C 1
ATOM 2182 O O . LYS A 1 286 ? 27.688 17.266 -16.141 1 87.62 286 LYS A O 1
ATOM 2187 N N . TYR A 1 287 ? 29.172 18.609 -17.094 1 84.81 287 TYR A N 1
ATOM 2188 C CA . TYR A 1 287 ? 28.312 19.781 -17.172 1 84.81 287 TYR A CA 1
ATOM 2189 C C . TYR A 1 287 ? 27.406 19.734 -18.391 1 84.81 287 TYR A C 1
ATOM 2191 O O . TYR A 1 287 ? 26.453 20.5 -18.5 1 84.81 287 TYR A O 1
ATOM 2199 N N . ARG A 1 288 ? 27.812 18.891 -19.312 1 88.38 288 ARG A N 1
ATOM 2200 C CA . ARG A 1 288 ? 26.938 18.719 -20.469 1 88.38 288 ARG A CA 1
ATOM 2201 C C . ARG A 1 288 ? 25.719 17.859 -20.094 1 88.38 288 ARG A C 1
ATOM 2203 O O . ARG A 1 288 ? 25.875 16.766 -19.547 1 88.38 288 ARG A O 1
ATOM 2210 N N . ARG A 1 289 ? 24.562 18.391 -20.391 1 90.44 289 ARG A N 1
ATOM 2211 C CA . ARG A 1 289 ? 23.328 17.703 -20.047 1 90.44 289 ARG A CA 1
ATOM 2212 C C . ARG A 1 289 ? 23.141 16.453 -20.891 1 90.44 289 ARG A C 1
ATOM 2214 O O . ARG A 1 289 ? 23.547 16.422 -22.062 1 90.44 289 ARG A O 1
ATOM 2221 N N . PHE A 1 290 ? 22.547 15.453 -20.312 1 92.25 290 PHE A N 1
ATOM 2222 C CA . PHE A 1 290 ? 22.234 14.227 -21.031 1 92.25 290 PHE A CA 1
ATOM 2223 C C . PHE A 1 290 ? 21.094 14.445 -22.016 1 92.25 290 PHE A C 1
ATOM 2225 O O . PHE A 1 290 ? 20.25 15.328 -21.812 1 92.25 290 PHE A O 1
ATOM 2232 N N . PRO A 1 291 ? 21.141 13.711 -23.125 1 93.94 291 PRO A N 1
ATOM 2233 C CA . PRO A 1 291 ? 19.969 13.773 -24.016 1 93.94 291 PRO A CA 1
ATOM 2234 C C . PRO A 1 291 ? 18.672 13.453 -23.312 1 93.94 291 PRO A C 1
ATOM 2236 O O . PRO A 1 291 ? 18.656 12.672 -22.344 1 93.94 291 PRO A O 1
ATOM 2239 N N . ASP A 1 292 ? 17.547 13.938 -23.797 1 93.25 292 ASP A N 1
ATOM 2240 C CA . ASP A 1 292 ? 16.234 13.859 -23.156 1 93.25 292 ASP A CA 1
ATOM 2241 C C . ASP A 1 292 ? 15.812 12.406 -22.969 1 93.25 292 ASP A C 1
ATOM 2243 O O . ASP A 1 292 ? 15.25 12.039 -21.938 1 93.25 292 ASP A O 1
ATOM 2247 N N . TRP A 1 293 ? 16.062 11.672 -24.047 1 93.75 293 TRP A N 1
ATOM 2248 C CA . TRP A 1 293 ? 15.625 10.281 -23.953 1 93.75 293 TRP A CA 1
ATOM 2249 C C . TRP A 1 293 ? 16.344 9.555 -22.812 1 93.75 293 TRP A C 1
ATOM 2251 O O . TRP A 1 293 ? 15.758 8.727 -22.125 1 93.75 293 TRP A O 1
ATOM 2261 N N . LEU A 1 294 ? 17.594 9.828 -22.547 1 94.56 294 LEU A N 1
ATOM 2262 C CA . LEU A 1 294 ? 18.359 9.203 -21.469 1 94.56 294 LEU A CA 1
ATOM 2263 C C . LEU A 1 294 ? 17.938 9.719 -20.109 1 94.56 294 LEU A C 1
ATOM 2265 O O . LEU A 1 294 ? 17.828 8.953 -19.156 1 94.56 294 LEU A O 1
ATOM 2269 N N . ASP A 1 295 ? 17.656 10.992 -20.094 1 92.06 295 ASP A N 1
ATOM 2270 C CA . ASP A 1 295 ? 17.188 11.586 -18.844 1 92.06 295 ASP A CA 1
ATOM 2271 C C . ASP A 1 295 ? 15.852 10.984 -18.422 1 92.06 295 ASP A C 1
ATOM 2273 O O . ASP A 1 295 ? 15.656 10.641 -17.25 1 92.06 295 ASP A O 1
ATOM 2277 N N . ARG A 1 296 ? 15.023 10.812 -19.328 1 91.62 296 ARG A N 1
ATOM 2278 C CA . ARG A 1 296 ? 13.719 10.219 -19.047 1 91.62 296 ARG A CA 1
ATOM 2279 C C . ARG A 1 296 ? 13.867 8.766 -18.594 1 91.62 296 ARG A C 1
ATOM 2281 O O . ARG A 1 296 ? 13.18 8.336 -17.672 1 91.62 296 ARG A O 1
ATOM 2288 N N . TRP A 1 297 ? 14.719 8.102 -19.266 1 94.75 297 TRP A N 1
ATOM 2289 C CA . TRP A 1 297 ? 15 6.719 -18.906 1 94.75 297 TRP A CA 1
ATOM 2290 C C . TRP A 1 297 ? 15.555 6.633 -17.484 1 94.75 297 TRP A C 1
ATOM 2292 O O . TRP A 1 297 ? 15.133 5.785 -16.703 1 94.75 297 TRP A O 1
ATOM 2302 N N . MET A 1 298 ? 16.375 7.527 -17.109 1 93.38 298 MET A N 1
ATOM 2303 C CA . MET A 1 298 ? 17 7.535 -15.789 1 93.38 298 MET A CA 1
ATOM 2304 C C . MET A 1 298 ? 15.969 7.855 -14.703 1 93.38 298 MET A C 1
ATOM 2306 O O . MET A 1 298 ? 16.047 7.32 -13.594 1 93.38 298 MET A O 1
ATOM 2310 N N . LEU A 1 299 ? 15.031 8.633 -15.047 1 90.25 299 LEU A N 1
ATOM 2311 C CA . LEU A 1 299 ? 14.039 9.078 -14.07 1 90.25 299 LEU A CA 1
ATOM 2312 C C . LEU A 1 299 ? 13.016 7.98 -13.789 1 90.25 299 LEU A C 1
ATOM 2314 O O . LEU A 1 299 ? 12.344 8.008 -12.758 1 90.25 299 LEU A O 1
ATOM 2318 N N . CYS A 1 300 ? 12.922 6.988 -14.656 1 93.38 300 CYS A N 1
ATOM 2319 C CA . CYS A 1 300 ? 11.906 5.965 -14.461 1 93.38 300 CYS A CA 1
ATOM 2320 C C . CYS A 1 300 ? 12.531 4.645 -14.031 1 93.38 300 CYS A C 1
ATOM 2322 O O . CYS A 1 300 ? 11.898 3.592 -14.117 1 93.38 300 CYS A O 1
ATOM 2324 N N . ARG A 1 301 ? 13.727 4.66 -13.578 1 94.69 301 ARG A N 1
ATOM 2325 C CA . ARG A 1 301 ? 14.445 3.443 -13.203 1 94.69 301 ARG A CA 1
ATOM 2326 C C . ARG A 1 301 ? 13.75 2.732 -12.047 1 94.69 301 ARG A C 1
ATOM 2328 O O . ARG A 1 301 ? 13.656 1.503 -12.039 1 94.69 301 ARG A O 1
ATOM 2335 N N . LYS A 1 302 ? 13.32 3.523 -11.133 1 94.06 302 LYS A N 1
ATOM 2336 C CA . LYS A 1 302 ? 12.633 2.926 -9.984 1 94.06 302 LYS A CA 1
ATOM 2337 C C . LYS A 1 302 ? 11.414 2.131 -10.43 1 94.06 302 LYS A C 1
ATOM 2339 O O . LYS A 1 302 ? 11.219 0.991 -10.008 1 94.06 302 LYS A O 1
ATOM 2344 N N . GLN A 1 303 ? 10.594 2.711 -11.273 1 95.31 303 GLN A N 1
ATOM 2345 C CA . GLN A 1 303 ? 9.383 2.062 -11.766 1 95.31 303 GLN A CA 1
ATOM 2346 C C . GLN A 1 303 ? 9.719 0.822 -12.586 1 95.31 303 GLN A C 1
ATOM 2348 O O . GLN A 1 303 ? 9.039 -0.198 -12.492 1 95.31 303 GLN A O 1
ATOM 2353 N N . MET A 1 304 ? 10.758 0.882 -13.344 1 96.56 304 MET A N 1
ATOM 2354 C CA . MET A 1 304 ? 11.195 -0.271 -14.125 1 96.56 304 MET A CA 1
ATOM 2355 C C . MET A 1 304 ? 11.594 -1.426 -13.219 1 96.56 304 MET A C 1
ATOM 2357 O O . MET A 1 304 ? 11.219 -2.574 -13.461 1 96.56 304 MET A O 1
ATOM 2361 N N . GLY A 1 305 ? 12.336 -1.039 -12.242 1 97.19 305 GLY A N 1
ATOM 2362 C CA . GLY A 1 305 ? 12.742 -2.053 -11.281 1 97.19 305 GLY A CA 1
ATOM 2363 C C . GLY A 1 305 ? 11.57 -2.689 -10.555 1 97.19 305 GLY A C 1
ATOM 2364 O O . GLY A 1 305 ? 11.562 -3.898 -10.312 1 97.19 305 GLY A O 1
ATOM 2365 N N . LEU A 1 306 ? 10.617 -1.909 -10.172 1 96.69 306 LEU A N 1
ATOM 2366 C CA . LEU A 1 306 ? 9.453 -2.42 -9.453 1 96.69 306 LEU A CA 1
ATOM 2367 C C . LEU A 1 306 ? 8.625 -3.34 -10.344 1 96.69 306 LEU A C 1
ATOM 2369 O O . LEU A 1 306 ? 8.109 -4.359 -9.883 1 96.69 306 LEU A O 1
ATOM 2373 N N . VAL A 1 307 ? 8.453 -2.965 -11.602 1 97.56 307 VAL A N 1
ATOM 2374 C CA . VAL A 1 307 ? 7.77 -3.836 -12.547 1 97.56 307 VAL A CA 1
ATOM 2375 C C . VAL A 1 307 ? 8.531 -5.148 -12.688 1 97.56 307 VAL A C 1
ATOM 2377 O O . VAL A 1 307 ? 7.93 -6.227 -12.695 1 97.56 307 VAL A O 1
ATOM 2380 N N . ALA A 1 308 ? 9.828 -5.027 -12.789 1 98.56 308 ALA A N 1
ATOM 2381 C CA . ALA A 1 308 ? 10.672 -6.219 -12.867 1 98.56 308 ALA A CA 1
ATOM 2382 C C . ALA A 1 308 ? 10.469 -7.117 -11.648 1 98.56 308 ALA A C 1
ATOM 2384 O O . ALA A 1 308 ? 10.352 -8.336 -11.789 1 98.56 308 ALA A O 1
ATOM 2385 N N . LEU A 1 309 ? 10.445 -6.488 -10.523 1 98.19 309 LEU A N 1
ATOM 2386 C CA . LEU A 1 309 ? 10.219 -7.23 -9.289 1 98.19 309 LEU A CA 1
ATOM 2387 C C . LEU A 1 309 ? 8.867 -7.926 -9.305 1 98.19 309 LEU A C 1
ATOM 2389 O O . LEU A 1 309 ? 8.734 -9.062 -8.836 1 98.19 309 LEU A O 1
ATOM 2393 N N . GLY A 1 310 ? 7.84 -7.258 -9.805 1 98 310 GLY A N 1
ATOM 2394 C CA . GLY A 1 310 ? 6.531 -7.879 -9.953 1 98 310 GLY A CA 1
ATOM 2395 C C . GLY A 1 310 ? 6.566 -9.156 -10.773 1 98 310 GLY A C 1
ATOM 2396 O O . GLY A 1 310 ? 5.965 -10.156 -10.391 1 98 310 GLY A O 1
ATOM 2397 N N . PHE A 1 311 ? 7.246 -9.102 -11.859 1 98.56 311 PHE A N 1
ATOM 2398 C CA . PHE A 1 311 ? 7.379 -10.289 -12.703 1 98.56 311 PHE A CA 1
ATOM 2399 C C . PHE A 1 311 ? 8.164 -11.383 -11.984 1 98.56 311 PHE A C 1
ATOM 2401 O O . PHE A 1 311 ? 7.891 -12.57 -12.164 1 98.56 311 PHE A O 1
ATOM 2408 N N . ALA A 1 312 ? 9.156 -11 -11.203 1 98.38 312 ALA A N 1
ATOM 2409 C CA . ALA A 1 312 ? 9.906 -11.969 -10.414 1 98.38 312 ALA A CA 1
ATOM 2410 C C . ALA A 1 312 ? 9.008 -12.672 -9.398 1 98.38 312 ALA A C 1
ATOM 2412 O O . ALA A 1 312 ? 9.125 -13.875 -9.188 1 98.38 312 ALA A O 1
ATOM 2413 N N . PHE A 1 313 ? 8.133 -11.922 -8.836 1 97.62 313 PHE A N 1
ATOM 2414 C CA . PHE A 1 313 ? 7.18 -12.492 -7.887 1 97.62 313 PHE A CA 1
ATOM 2415 C C . PHE A 1 313 ? 6.262 -13.492 -8.578 1 97.62 313 PHE A C 1
ATOM 2417 O O . PHE A 1 313 ? 6.02 -14.586 -8.055 1 97.62 313 PHE A O 1
ATOM 2424 N N . LEU A 1 314 ? 5.762 -13.102 -9.695 1 97.81 314 LEU A N 1
ATOM 2425 C CA . LEU A 1 314 ? 4.91 -14.016 -10.445 1 97.81 314 LEU A CA 1
ATOM 2426 C C . LEU A 1 314 ? 5.664 -15.297 -10.797 1 97.81 314 LEU A C 1
ATOM 2428 O O . LEU A 1 314 ? 5.141 -16.391 -10.609 1 97.81 314 LEU A O 1
ATOM 2432 N N . HIS A 1 315 ? 6.887 -15.156 -11.234 1 98.06 315 HIS A N 1
ATOM 2433 C CA . HIS A 1 315 ? 7.723 -16.312 -11.547 1 98.06 315 HIS A CA 1
ATOM 2434 C C . HIS A 1 315 ? 7.867 -17.234 -10.344 1 98.06 315 HIS A C 1
ATOM 2436 O O . HIS A 1 315 ? 7.715 -18.453 -10.461 1 98.06 315 HIS A O 1
ATOM 2442 N N . ALA A 1 316 ? 8.148 -16.688 -9.203 1 96.94 316 ALA A N 1
ATOM 2443 C CA . ALA A 1 316 ? 8.312 -17.469 -7.984 1 96.94 316 ALA A CA 1
ATOM 2444 C C . ALA A 1 316 ? 7.031 -18.219 -7.637 1 96.94 316 ALA A C 1
ATOM 2446 O O . ALA A 1 316 ? 7.059 -19.422 -7.363 1 96.94 316 ALA A O 1
ATOM 2447 N N . ILE A 1 317 ? 5.883 -17.578 -7.711 1 96.38 317 ILE A N 1
ATOM 2448 C CA . ILE A 1 317 ? 4.605 -18.188 -7.348 1 96.38 317 ILE A CA 1
ATOM 2449 C C . ILE A 1 317 ? 4.254 -19.297 -8.344 1 96.38 317 ILE A C 1
ATOM 2451 O O . ILE A 1 317 ? 3.836 -20.375 -7.945 1 96.38 317 ILE A O 1
ATOM 2455 N N . TYR A 1 318 ? 4.434 -18.953 -9.602 1 96.75 318 TYR A N 1
ATOM 2456 C CA . TYR A 1 318 ? 4.164 -19.953 -10.641 1 96.75 318 TYR A CA 1
ATOM 2457 C C . TYR A 1 318 ? 5.039 -21.188 -10.453 1 96.75 318 TYR A C 1
ATOM 2459 O O . TYR A 1 318 ? 4.617 -22.297 -10.75 1 96.75 318 TYR A O 1
ATOM 2467 N N . THR A 1 319 ? 6.262 -20.984 -9.961 1 95.75 319 THR A N 1
ATOM 2468 C CA . THR A 1 319 ? 7.172 -22.109 -9.734 1 95.75 319 THR A CA 1
ATOM 2469 C C . THR A 1 319 ? 6.715 -22.938 -8.539 1 95.75 319 THR A C 1
ATOM 2471 O O . THR A 1 319 ? 6.797 -24.172 -8.57 1 95.75 319 THR A O 1
ATOM 2474 N N . PHE A 1 320 ? 6.133 -22.375 -7.574 1 93.94 320 PHE A N 1
ATOM 2475 C CA . PHE A 1 320 ? 5.719 -23.062 -6.359 1 93.94 320 PHE A CA 1
ATOM 2476 C C . PHE A 1 320 ? 4.535 -23.984 -6.637 1 93.94 320 PHE A C 1
ATOM 2478 O O . PHE A 1 320 ? 4.34 -24.984 -5.941 1 93.94 320 PHE A O 1
ATOM 2485 N N . ILE A 1 321 ? 3.75 -23.75 -7.68 1 94.88 321 ILE A N 1
ATOM 2486 C CA . ILE A 1 321 ? 2.527 -24.516 -7.863 1 94.88 321 ILE A CA 1
ATOM 2487 C C . ILE A 1 321 ? 2.793 -25.688 -8.82 1 94.88 321 ILE A C 1
ATOM 2489 O O . ILE A 1 321 ? 1.906 -26.5 -9.07 1 94.88 321 ILE A O 1
ATOM 2493 N N . ILE A 1 322 ? 4.016 -25.812 -9.312 1 94 322 ILE A N 1
ATOM 2494 C CA . ILE A 1 322 ? 4.34 -26.812 -10.328 1 94 322 ILE A CA 1
ATOM 2495 C C . ILE A 1 322 ? 3.982 -28.203 -9.812 1 94 322 ILE A C 1
ATOM 2497 O O . ILE A 1 322 ? 3.305 -28.984 -10.5 1 94 322 ILE A O 1
ATOM 2501 N N . PRO A 1 323 ? 4.266 -28.531 -8.539 1 91.69 323 PRO A N 1
ATOM 2502 C CA . PRO A 1 323 ? 4.02 -29.906 -8.094 1 91.69 323 PRO A CA 1
ATOM 2503 C C . PRO A 1 323 ? 2.533 -30.219 -7.949 1 91.69 323 PRO A C 1
ATOM 2505 O O . PRO A 1 323 ? 2.146 -31.391 -7.93 1 91.69 323 PRO A O 1
ATOM 2508 N N . ILE A 1 324 ? 1.688 -29.312 -7.867 1 92.12 324 ILE A N 1
ATOM 2509 C CA . ILE A 1 324 ? 0.284 -29.594 -7.598 1 92.12 324 ILE A CA 1
ATOM 2510 C C . ILE A 1 324 ? -0.5 -29.625 -8.906 1 92.12 324 ILE A C 1
ATOM 2512 O O . ILE A 1 324 ? -1.689 -29.953 -8.914 1 92.12 324 ILE A O 1
ATOM 2516 N N . ARG A 1 325 ? 0.155 -29.391 -10 1 92.38 325 ARG A N 1
ATOM 2517 C CA . ARG A 1 325 ? -0.51 -29.375 -11.297 1 92.38 325 ARG A CA 1
ATOM 2518 C C . ARG A 1 325 ? -0.879 -30.781 -11.75 1 92.38 325 ARG A C 1
ATOM 2520 O O . ARG A 1 325 ? -0.118 -31.734 -11.531 1 92.38 325 ARG A O 1
ATOM 2527 N N . TYR A 1 326 ? -2.02 -30.844 -12.43 1 91.06 326 TYR A N 1
ATOM 2528 C CA . TYR A 1 326 ? -2.504 -32.125 -12.961 1 91.06 326 TYR A CA 1
ATOM 2529 C C . TYR A 1 326 ? -1.501 -32.719 -13.945 1 91.06 326 TYR A C 1
ATOM 2531 O O . TYR A 1 326 ? -1.169 -33.906 -13.859 1 91.06 326 TYR A O 1
ATOM 2539 N N . SER A 1 327 ? -1.017 -31.875 -14.828 1 90.75 327 SER A N 1
ATOM 2540 C CA . SER A 1 327 ? -0.12 -32.344 -15.883 1 90.75 327 SER A CA 1
ATOM 2541 C C . SER A 1 327 ? 1.176 -32.906 -15.297 1 90.75 327 SER A C 1
ATOM 2543 O O . SER A 1 327 ? 1.72 -33.875 -15.805 1 90.75 327 SER A O 1
ATOM 2545 N N . VAL A 1 328 ? 1.631 -32.312 -14.211 1 91.94 328 VAL A N 1
ATOM 2546 C CA . VAL A 1 328 ? 2.889 -32.719 -13.602 1 91.94 328 VAL A CA 1
ATOM 2547 C C . VAL A 1 328 ? 2.684 -34.031 -12.836 1 91.94 328 VAL A C 1
ATOM 2549 O O . VAL A 1 328 ? 3.5 -34.938 -12.93 1 91.94 328 VAL A O 1
ATOM 2552 N N . ARG A 1 329 ? 1.603 -34.156 -12.172 1 88.56 329 ARG A N 1
ATOM 2553 C CA . ARG A 1 329 ? 1.282 -35.406 -11.461 1 88.56 329 ARG A CA 1
ATOM 2554 C C . ARG A 1 329 ? 1.098 -36.562 -12.438 1 88.56 329 ARG A C 1
ATOM 2556 O O . ARG A 1 329 ? 1.599 -37.656 -12.203 1 88.56 329 ARG A O 1
ATOM 2563 N N . HIS A 1 330 ? 0.401 -36.281 -13.469 1 88.44 330 HIS A N 1
ATOM 2564 C CA . HIS A 1 330 ? 0.175 -37.281 -14.492 1 88.44 330 HIS A CA 1
ATOM 2565 C C . HIS A 1 330 ? 1.492 -37.781 -15.094 1 88.44 330 HIS A C 1
ATOM 2567 O O . HIS A 1 330 ? 1.681 -38.969 -15.305 1 88.44 330 HIS A O 1
ATOM 2573 N N . LYS A 1 331 ? 2.34 -36.812 -15.406 1 88.62 331 LYS A N 1
ATOM 2574 C CA . LYS A 1 331 ? 3.637 -37.156 -15.984 1 88.62 331 LYS A CA 1
ATOM 2575 C C . LYS A 1 331 ? 4.457 -38 -15.023 1 88.62 331 LYS A C 1
ATOM 2577 O O . LYS A 1 331 ? 5.117 -38.969 -15.445 1 88.62 331 LYS A O 1
ATOM 2582 N N . LEU A 1 332 ? 4.43 -37.688 -13.766 1 86.25 332 LEU A N 1
ATOM 2583 C CA . LEU A 1 332 ? 5.168 -38.438 -12.758 1 86.25 332 LEU A CA 1
ATOM 2584 C C . LEU A 1 332 ? 4.652 -39.875 -12.672 1 86.25 332 LEU A C 1
ATOM 2586 O O . LEU A 1 332 ? 5.441 -40.812 -12.672 1 86.25 332 LEU A O 1
ATOM 2590 N N . ILE A 1 333 ? 3.379 -40 -12.664 1 84.94 333 ILE A N 1
ATOM 2591 C CA . ILE A 1 333 ? 2.764 -41.312 -12.578 1 84.94 333 ILE A CA 1
ATOM 2592 C C . ILE A 1 333 ? 3.1 -42.125 -13.828 1 84.94 333 ILE A C 1
ATOM 2594 O O . ILE A 1 333 ? 3.473 -43.312 -13.734 1 84.94 333 ILE A O 1
ATOM 2598 N N . SER A 1 334 ? 3.023 -41.469 -14.953 1 83.5 334 SER A N 1
ATOM 2599 C CA . SER A 1 334 ? 3.316 -42.125 -16.219 1 83.5 334 SER A CA 1
ATOM 2600 C C . SER A 1 334 ? 4.773 -42.562 -16.281 1 83.5 334 SER A C 1
ATOM 2602 O O . SER A 1 334 ? 5.07 -43.656 -16.797 1 83.5 334 SER A O 1
ATOM 2604 N N . LEU A 1 335 ? 5.652 -41.812 -15.773 1 83.06 335 LEU A N 1
ATOM 2605 C CA . LEU A 1 335 ? 7.07 -42.156 -15.766 1 83.06 335 LEU A CA 1
ATOM 2606 C C . LEU A 1 335 ? 7.336 -43.375 -14.922 1 83.06 335 LEU A C 1
ATOM 2608 O O . LEU A 1 335 ? 8.094 -44.281 -15.328 1 83.06 335 LEU A O 1
ATOM 2612 N N . VAL A 1 336 ? 6.734 -43.438 -13.773 1 82.38 336 VAL A N 1
ATOM 2613 C CA . VAL A 1 336 ? 6.926 -44.562 -12.875 1 82.38 336 VAL A CA 1
ATOM 2614 C C . VAL A 1 336 ? 6.355 -45.812 -13.508 1 82.38 336 VAL A C 1
ATOM 2616 O O . VAL A 1 336 ? 6.992 -46.875 -13.477 1 82.38 336 VAL A O 1
ATOM 2619 N N . VAL A 1 337 ? 5.242 -45.688 -14.133 1 79.5 337 VAL A N 1
ATOM 2620 C CA . VAL A 1 337 ? 4.57 -46.844 -14.734 1 79.5 337 VAL A CA 1
ATOM 2621 C C . VAL A 1 337 ? 5.391 -47.344 -15.922 1 79.5 337 VAL A C 1
ATOM 2623 O O . VAL A 1 337 ? 5.555 -48.562 -16.094 1 79.5 337 VAL A O 1
ATOM 2626 N N . ASP A 1 338 ? 5.895 -46.406 -16.719 1 78.5 338 ASP A N 1
ATOM 2627 C CA . ASP A 1 338 ? 6.711 -46.781 -17.875 1 78.5 338 ASP A CA 1
ATOM 2628 C C . ASP A 1 338 ? 7.992 -47.469 -17.438 1 78.5 338 ASP A C 1
ATOM 2630 O O . ASP A 1 338 ? 8.422 -48.438 -18.062 1 78.5 338 ASP A O 1
ATOM 2634 N N . GLU A 1 339 ? 8.531 -47.031 -16.391 1 78.81 339 GLU A N 1
ATOM 2635 C CA . GLU A 1 339 ? 9.758 -47.625 -15.875 1 78.81 339 GLU A CA 1
ATOM 2636 C C . GLU A 1 339 ? 9.492 -49.031 -15.352 1 78.81 339 GLU A C 1
ATOM 2638 O O . GLU A 1 339 ? 10.344 -49.938 -15.492 1 78.81 339 GLU A O 1
ATOM 2643 N N . MET A 1 340 ? 8.406 -49.25 -14.82 1 77.19 340 MET A N 1
ATOM 2644 C CA . MET A 1 340 ? 8.047 -50.562 -14.281 1 77.19 340 MET A CA 1
ATOM 2645 C C . MET A 1 340 ? 7.781 -51.562 -15.398 1 77.19 340 MET A C 1
ATOM 2647 O O . MET A 1 340 ? 8.125 -52.75 -15.289 1 77.19 340 MET A O 1
ATOM 2651 N N . LYS A 1 341 ? 7.188 -51.125 -16.438 1 75.44 341 LYS A N 1
ATOM 2652 C CA . LYS A 1 341 ? 6.898 -52 -17.578 1 75.44 341 LYS A CA 1
ATOM 2653 C C . LYS A 1 341 ? 8.18 -52.406 -18.297 1 75.44 341 LYS A C 1
ATOM 2655 O O . LYS A 1 341 ? 8.281 -53.5 -18.812 1 75.44 341 LYS A O 1
ATOM 2660 N N . ASP A 1 342 ? 8.984 -51.562 -18.625 1 73.06 342 ASP A N 1
ATOM 2661 C CA . ASP A 1 342 ? 10.211 -51.844 -19.344 1 73.06 342 ASP A CA 1
ATOM 2662 C C . ASP A 1 342 ? 11.117 -52.781 -18.516 1 73.06 342 ASP A C 1
ATOM 2664 O O . ASP A 1 342 ? 12.125 -53.281 -19.031 1 73.06 342 ASP A O 1
ATOM 2668 N N . ASN A 1 343 ? 10.531 -53.562 -17.547 1 62.97 343 ASN A N 1
ATOM 2669 C CA . ASN A 1 343 ? 11.234 -54.562 -16.734 1 62.97 343 ASN A CA 1
ATOM 2670 C C . ASN A 1 343 ? 12.719 -54.219 -16.594 1 62.97 343 ASN A C 1
ATOM 2672 O O . ASN A 1 343 ? 13.547 -55.094 -16.406 1 62.97 343 ASN A O 1
ATOM 2676 N N . LYS A 1 344 ? 13.305 -53.344 -17.359 1 55.31 344 LYS A N 1
ATOM 2677 C CA . LYS A 1 344 ? 14.75 -53.156 -17.312 1 55.31 344 LYS A CA 1
ATOM 2678 C C . LYS A 1 344 ? 15.242 -53.031 -15.875 1 55.31 344 LYS A C 1
ATOM 2680 O O . LYS A 1 344 ? 14.438 -52.906 -14.945 1 55.31 344 LYS A O 1
ATOM 2685 N N . THR A 1 345 ? 16.953 -52.719 -15.797 1 50.25 345 THR A N 1
ATOM 2686 C CA . THR A 1 345 ? 17.922 -52.625 -14.719 1 50.25 345 THR A CA 1
ATOM 2687 C C . THR A 1 345 ? 17.438 -51.625 -13.664 1 50.25 345 THR A C 1
ATOM 2689 O O . THR A 1 345 ? 17.188 -50.438 -13.977 1 50.25 345 THR A O 1
ATOM 2692 N N . THR A 1 346 ? 16.969 -52.094 -12.812 1 48.72 346 THR A N 1
ATOM 2693 C CA . THR A 1 346 ? 16.953 -51.625 -11.43 1 48.72 346 THR A CA 1
ATOM 2694 C C . THR A 1 346 ? 18.375 -51.406 -10.922 1 48.72 346 THR A C 1
ATOM 2696 O O . THR A 1 346 ? 19.25 -52.25 -11.109 1 48.72 346 THR A O 1
ATOM 2699 N N . PRO A 1 347 ? 18.672 -50.281 -10.297 1 55.09 347 PRO A N 1
ATOM 2700 C CA . PRO A 1 347 ? 18.203 -49.062 -9.664 1 55.09 347 PRO A CA 1
ATOM 2701 C C . PRO A 1 347 ? 17.984 -47.938 -10.664 1 55.09 347 PRO A C 1
ATOM 2703 O O . PRO A 1 347 ? 18.531 -47.938 -11.766 1 55.09 347 PRO A O 1
ATOM 2706 N N . PHE A 1 348 ? 16.922 -46.906 -10.477 1 63.84 348 PHE A N 1
ATOM 2707 C CA . PHE A 1 348 ? 16.766 -45.594 -11.039 1 63.84 348 PHE A CA 1
ATOM 2708 C C . PHE A 1 348 ? 18.094 -44.812 -11 1 63.84 348 PHE A C 1
ATOM 2710 O O . PHE A 1 348 ? 18.672 -44.625 -9.93 1 63.84 348 PHE A O 1
ATOM 2717 N N . TYR A 1 349 ? 18.75 -44.812 -12.195 1 76.5 349 TYR A N 1
ATOM 2718 C CA . TYR A 1 349 ? 20.016 -44.094 -12.258 1 76.5 349 TYR A CA 1
ATOM 2719 C C . TYR A 1 349 ? 19.859 -42.688 -11.688 1 76.5 349 TYR A C 1
ATOM 2721 O O . TYR A 1 349 ? 18.891 -41.969 -12.008 1 76.5 349 TYR A O 1
ATOM 2729 N N . PHE A 1 350 ? 20.625 -42.5 -10.602 1 83.94 350 PHE A N 1
ATOM 2730 C CA . PHE A 1 350 ? 20.703 -41.188 -10 1 83.94 350 PHE A CA 1
ATOM 2731 C C . PHE A 1 350 ? 21.844 -40.375 -10.602 1 83.94 350 PHE A C 1
ATOM 2733 O O . PHE A 1 350 ? 23 -40.781 -10.508 1 83.94 350 PHE A O 1
ATOM 2740 N N . ASP A 1 351 ? 21.594 -39.344 -11.273 1 88.12 351 ASP A N 1
ATOM 2741 C CA . ASP A 1 351 ? 22.594 -38.469 -11.898 1 88.12 351 ASP A CA 1
ATOM 2742 C C . ASP A 1 351 ? 23.031 -37.375 -10.938 1 88.12 351 ASP A C 1
ATOM 2744 O O . ASP A 1 351 ? 22.312 -36.406 -10.734 1 88.12 351 ASP A O 1
ATOM 2748 N N . ASN A 1 352 ? 24.266 -37.469 -10.344 1 90.5 352 ASN A N 1
ATOM 2749 C CA . ASN A 1 352 ? 24.812 -36.5 -9.391 1 90.5 352 ASN A CA 1
ATOM 2750 C C . ASN A 1 352 ? 25 -35.125 -10.031 1 90.5 352 ASN A C 1
ATOM 2752 O O . ASN A 1 352 ? 24.797 -34.094 -9.375 1 90.5 352 ASN A O 1
ATOM 2756 N N . THR A 1 353 ? 25.359 -35.062 -11.211 1 89.38 353 THR A N 1
ATOM 2757 C CA . THR A 1 353 ? 25.578 -33.812 -11.922 1 89.38 353 THR A CA 1
ATOM 2758 C C . THR A 1 353 ? 24.266 -33.062 -12.086 1 89.38 353 THR A C 1
ATOM 2760 O O . THR A 1 353 ? 24.203 -31.844 -11.891 1 89.38 353 THR A O 1
ATOM 2763 N N . GLU A 1 354 ? 23.312 -33.844 -12.43 1 89.31 354 GLU A N 1
ATOM 2764 C CA . GLU A 1 354 ? 22 -33.219 -12.562 1 89.31 354 GLU A CA 1
ATOM 2765 C C . GLU A 1 354 ? 21.5 -32.688 -11.219 1 89.31 354 GLU A C 1
ATOM 2767 O O . GLU A 1 354 ? 20.875 -31.625 -11.156 1 89.31 354 GLU A O 1
ATOM 2772 N N . ALA A 1 355 ? 21.766 -33.438 -10.195 1 92.19 355 ALA A N 1
ATOM 2773 C CA . ALA A 1 355 ? 21.359 -33.031 -8.859 1 92.19 355 ALA A CA 1
ATOM 2774 C C . ALA A 1 355 ? 22.062 -31.719 -8.453 1 92.19 355 ALA A C 1
ATOM 2776 O O . ALA A 1 355 ? 21.406 -30.797 -7.957 1 92.19 355 ALA A O 1
ATOM 2777 N N . TRP A 1 356 ? 23.312 -31.609 -8.711 1 92.38 356 TRP A N 1
ATOM 2778 C CA . TRP A 1 356 ? 24.062 -30.391 -8.406 1 92.38 356 TRP A CA 1
ATOM 2779 C C . TRP A 1 356 ? 23.562 -29.219 -9.234 1 92.38 356 TRP A C 1
ATOM 2781 O O . TRP A 1 356 ? 23.406 -28.109 -8.711 1 92.38 356 TRP A O 1
ATOM 2791 N N . ALA A 1 357 ? 23.344 -29.469 -10.438 1 91.81 357 ALA A N 1
ATOM 2792 C CA . ALA A 1 357 ? 22.938 -28.406 -11.344 1 91.81 357 ALA A CA 1
ATOM 2793 C C . ALA A 1 357 ? 21.578 -27.844 -10.953 1 91.81 357 ALA A C 1
ATOM 2795 O O . ALA A 1 357 ? 21.391 -26.625 -10.867 1 91.81 357 ALA A O 1
ATOM 2796 N N . THR A 1 358 ? 20.672 -28.719 -10.641 1 93.62 358 THR A N 1
ATOM 2797 C CA . THR A 1 358 ? 19.312 -28.297 -10.328 1 93.62 358 THR A CA 1
ATOM 2798 C C . THR A 1 358 ? 19.281 -27.562 -8.984 1 93.62 358 THR A C 1
ATOM 2800 O O . THR A 1 358 ? 18.625 -26.516 -8.859 1 93.62 358 THR A O 1
ATOM 2803 N N . ASP A 1 359 ? 20.016 -28.062 -8.008 1 95.19 359 ASP A N 1
ATOM 2804 C CA . ASP A 1 359 ? 20.031 -27.406 -6.707 1 95.19 359 ASP A CA 1
ATOM 2805 C C . ASP A 1 359 ? 20.719 -26.047 -6.793 1 95.19 359 ASP A C 1
ATOM 2807 O O . ASP A 1 359 ? 20.297 -25.078 -6.156 1 95.19 359 ASP A O 1
ATOM 2811 N N . SER A 1 360 ? 21.781 -26 -7.598 1 94.88 360 SER A N 1
ATOM 2812 C CA . SER A 1 360 ? 22.453 -24.719 -7.816 1 94.88 360 SER A CA 1
ATOM 2813 C C . SER A 1 360 ? 21.531 -23.719 -8.516 1 94.88 360 SER A C 1
ATOM 2815 O O . SER A 1 360 ? 21.531 -22.531 -8.18 1 94.88 360 SER A O 1
ATOM 2817 N N . PHE A 1 361 ? 20.859 -24.219 -9.414 1 95.75 361 PHE A N 1
ATOM 2818 C CA . PHE A 1 361 ? 19.891 -23.406 -10.141 1 95.75 361 PHE A CA 1
ATOM 2819 C C . PHE A 1 361 ? 18.859 -22.797 -9.188 1 95.75 361 PHE A C 1
ATOM 2821 O O . PHE A 1 361 ? 18.609 -21.594 -9.234 1 95.75 361 PHE A O 1
ATOM 2828 N N . TYR A 1 362 ? 18.344 -23.578 -8.242 1 96.06 362 TYR A N 1
ATOM 2829 C CA . TYR A 1 362 ? 17.344 -23.109 -7.289 1 96.06 362 TYR A CA 1
ATOM 2830 C C . TYR A 1 362 ? 17.938 -22.109 -6.316 1 96.06 362 TYR A C 1
ATOM 2832 O O . TYR A 1 362 ? 17.312 -21.078 -6.031 1 96.06 362 TYR A O 1
ATOM 2840 N N . VAL A 1 363 ? 19.109 -22.375 -5.824 1 96.62 363 VAL A N 1
ATOM 2841 C CA . VAL A 1 363 ? 19.734 -21.516 -4.828 1 96.62 363 VAL A CA 1
ATOM 2842 C C . VAL A 1 363 ? 20.016 -20.141 -5.438 1 96.62 363 VAL A C 1
ATOM 2844 O O . VAL A 1 363 ? 19.781 -19.109 -4.797 1 96.62 363 VAL A O 1
ATOM 2847 N N . LEU A 1 364 ? 20.469 -20.109 -6.684 1 97.25 364 LEU A N 1
ATOM 2848 C CA . LEU A 1 364 ? 20.734 -18.844 -7.344 1 97.25 364 LEU A CA 1
ATOM 2849 C C . LEU A 1 364 ? 19.438 -18.062 -7.566 1 97.25 364 LEU A C 1
ATOM 2851 O O . LEU A 1 364 ? 19.422 -16.844 -7.402 1 97.25 364 LEU A O 1
ATOM 2855 N N . GLY A 1 365 ? 18.422 -18.781 -7.922 1 97.94 365 GLY A N 1
ATOM 2856 C CA . GLY A 1 365 ? 17.125 -18.141 -8.062 1 97.94 365 GLY A CA 1
ATOM 2857 C C . GLY A 1 365 ? 16.609 -17.562 -6.758 1 97.94 365 GLY A C 1
ATOM 2858 O O . GLY A 1 365 ? 16.109 -16.438 -6.723 1 97.94 365 GLY A O 1
ATOM 2859 N N . ILE A 1 366 ? 16.75 -18.328 -5.68 1 97.25 366 ILE A N 1
ATOM 2860 C CA . ILE A 1 366 ? 16.266 -17.922 -4.363 1 97.25 366 ILE A CA 1
ATOM 2861 C C . ILE A 1 366 ? 17.062 -16.719 -3.865 1 97.25 366 ILE A C 1
ATOM 2863 O O . ILE A 1 366 ? 16.5 -15.734 -3.4 1 97.25 366 ILE A O 1
ATOM 2867 N N . LEU A 1 367 ? 18.359 -16.828 -3.986 1 97.31 367 LEU A N 1
ATOM 2868 C CA . LEU A 1 367 ? 19.219 -15.734 -3.547 1 97.31 367 LEU A CA 1
ATOM 2869 C C . LEU A 1 367 ? 18.953 -14.477 -4.367 1 97.31 367 LEU A C 1
ATOM 2871 O O . LEU A 1 367 ? 18.875 -13.375 -3.814 1 97.31 367 LEU A O 1
ATOM 2875 N N . GLY A 1 368 ? 18.828 -14.664 -5.68 1 98.19 368 GLY A N 1
ATOM 2876 C CA . GLY A 1 368 ? 18.484 -13.539 -6.531 1 98.19 368 GLY A CA 1
ATOM 2877 C C . GLY A 1 368 ? 17.172 -12.891 -6.16 1 98.19 368 GLY A C 1
ATOM 2878 O O . GLY A 1 368 ? 17.078 -11.664 -6.066 1 98.19 368 GLY A O 1
ATOM 2879 N N . PHE A 1 369 ? 16.25 -13.688 -5.902 1 98.12 369 PHE A N 1
ATOM 2880 C CA . PHE A 1 369 ? 14.922 -13.188 -5.531 1 98.12 369 PHE A CA 1
ATOM 2881 C C . PHE A 1 369 ? 14.977 -12.461 -4.191 1 98.12 369 PHE A C 1
ATOM 2883 O O . PHE A 1 369 ? 14.352 -11.414 -4.02 1 98.12 369 PHE A O 1
ATOM 2890 N N . PHE A 1 370 ? 15.719 -13.008 -3.223 1 97.19 370 PHE A N 1
ATOM 2891 C CA . PHE A 1 370 ? 15.867 -12.398 -1.907 1 97.19 370 PHE A CA 1
ATOM 2892 C C . PHE A 1 370 ? 16.469 -11 -2.023 1 97.19 370 PHE A C 1
ATOM 2894 O O . PHE A 1 370 ? 15.953 -10.047 -1.443 1 97.19 370 PHE A O 1
ATOM 2901 N N . LEU A 1 371 ? 17.469 -10.906 -2.766 1 97.56 371 LEU A N 1
ATOM 2902 C CA . LEU A 1 371 ? 18.125 -9.617 -2.947 1 97.56 371 LEU A CA 1
ATOM 2903 C C . LEU A 1 371 ? 17.219 -8.656 -3.719 1 97.56 371 LEU A C 1
ATOM 2905 O O . LEU A 1 371 ? 17.219 -7.453 -3.459 1 97.56 371 LEU A O 1
ATOM 2909 N N . TYR A 1 372 ? 16.5 -9.227 -4.672 1 97.69 372 TYR A N 1
ATOM 2910 C CA . TYR A 1 372 ? 15.531 -8.461 -5.453 1 97.69 372 TYR A CA 1
ATOM 2911 C C . TYR A 1 372 ? 14.492 -7.809 -4.555 1 97.69 372 TYR A C 1
ATOM 2913 O O . TYR A 1 372 ? 14.188 -6.621 -4.699 1 97.69 372 TYR A O 1
ATOM 2921 N N . VAL A 1 373 ? 14.023 -8.539 -3.596 1 97.12 373 VAL A N 1
ATOM 2922 C CA . VAL A 1 373 ? 13.023 -8.055 -2.646 1 97.12 373 VAL A CA 1
ATOM 2923 C C . VAL A 1 373 ? 13.633 -6.965 -1.768 1 97.12 373 VAL A C 1
ATOM 2925 O O . VAL A 1 373 ? 12.984 -5.961 -1.472 1 97.12 373 VAL A O 1
ATOM 2928 N N . LEU A 1 374 ? 14.859 -7.176 -1.402 1 96.12 374 LEU A N 1
ATOM 2929 C CA . LEU A 1 374 ? 15.555 -6.176 -0.598 1 96.12 374 LEU A CA 1
ATOM 2930 C C . LEU A 1 374 ? 15.664 -4.855 -1.352 1 96.12 374 LEU A C 1
ATOM 2932 O O . LEU A 1 374 ? 15.445 -3.787 -0.776 1 96.12 374 LEU A O 1
ATOM 2936 N N . LEU A 1 375 ? 15.961 -4.945 -2.635 1 96.88 375 LEU A N 1
ATOM 2937 C CA . LEU A 1 375 ? 16.016 -3.744 -3.463 1 96.88 375 LEU A CA 1
ATOM 2938 C C . LEU A 1 375 ? 14.648 -3.055 -3.506 1 96.88 375 LEU A C 1
ATOM 2940 O O . LEU A 1 375 ? 14.562 -1.832 -3.375 1 96.88 375 LEU A O 1
ATOM 2944 N N . GLY A 1 376 ? 13.602 -3.795 -3.652 1 96.19 376 GLY A N 1
ATOM 2945 C CA . GLY A 1 376 ? 12.258 -3.254 -3.678 1 96.19 376 GLY A CA 1
ATOM 2946 C C . GLY A 1 376 ? 11.852 -2.602 -2.369 1 96.19 376 GLY A C 1
ATOM 2947 O O . GLY A 1 376 ? 11.258 -1.521 -2.367 1 96.19 376 GLY A O 1
ATOM 2948 N N . LEU A 1 377 ? 12.211 -3.227 -1.269 1 94.19 377 LEU A N 1
ATOM 2949 C CA . LEU A 1 377 ? 11.859 -2.713 0.049 1 94.19 377 LEU A CA 1
ATOM 2950 C C . LEU A 1 377 ? 12.531 -1.368 0.307 1 94.19 377 LEU A C 1
ATOM 2952 O O . LEU A 1 377 ? 11.914 -0.458 0.866 1 94.19 377 LEU A O 1
ATOM 2956 N N . THR A 1 378 ? 13.703 -1.258 -0.081 1 93.25 378 THR A N 1
ATOM 2957 C CA . THR A 1 378 ? 14.438 -0.026 0.18 1 93.25 378 THR A CA 1
ATOM 2958 C C . THR A 1 378 ? 13.977 1.088 -0.755 1 93.25 378 THR A C 1
ATOM 2960 O O . THR A 1 378 ? 14.297 2.26 -0.54 1 93.25 378 THR A O 1
ATOM 2963 N N . SER A 1 379 ? 13.203 0.735 -1.762 1 91.44 379 SER A N 1
ATOM 2964 C CA . SER A 1 379 ? 12.648 1.749 -2.656 1 91.44 379 SER A CA 1
ATOM 2965 C C . SER A 1 379 ? 11.375 2.357 -2.088 1 91.44 379 SER A C 1
ATOM 2967 O O . SER A 1 379 ? 10.883 3.369 -2.592 1 91.44 379 SER A O 1
ATOM 2969 N N . LEU A 1 380 ? 10.805 1.778 -1.051 1 88.38 380 LEU A N 1
ATOM 2970 C CA . LEU A 1 380 ? 9.664 2.365 -0.357 1 88.38 380 LEU A CA 1
ATOM 2971 C C . LEU A 1 380 ? 10.055 3.68 0.312 1 88.38 380 LEU A C 1
ATOM 2973 O O . LEU A 1 380 ? 11.125 3.779 0.921 1 88.38 380 LEU A O 1
ATOM 2977 N N . PRO A 1 381 ? 9.172 4.621 0.214 1 84.25 381 PRO A N 1
ATOM 2978 C CA . PRO A 1 381 ? 9.516 5.934 0.765 1 84.25 381 PRO A CA 1
ATOM 2979 C C . PRO A 1 381 ? 9.844 5.879 2.256 1 84.25 381 PRO A C 1
ATOM 2981 O O . PRO A 1 381 ? 10.773 6.555 2.711 1 84.25 381 PRO A O 1
ATOM 2984 N N . SER A 1 382 ? 9.203 5.078 2.979 1 82.88 382 SER A N 1
ATOM 2985 C CA . SER A 1 382 ? 9.422 4.992 4.418 1 82.88 382 SER A CA 1
ATOM 2986 C C . SER A 1 382 ? 10.766 4.344 4.734 1 82.88 382 SER A C 1
ATOM 2988 O O . SER A 1 382 ? 11.453 4.75 5.672 1 82.88 382 SER A O 1
ATOM 2990 N N . VAL A 1 383 ? 11.18 3.447 3.975 1 88.12 383 VAL A N 1
ATOM 2991 C CA . VAL A 1 383 ? 12.43 2.734 4.211 1 88.12 383 VAL A CA 1
ATOM 2992 C C . VAL A 1 383 ? 13.594 3.51 3.592 1 88.12 383 VAL A C 1
ATOM 2994 O O . VAL A 1 383 ? 14.594 3.777 4.258 1 88.12 383 VAL A O 1
ATOM 2997 N N . GLY A 1 384 ? 13.438 3.863 2.355 1 85.44 384 GLY A N 1
ATOM 2998 C CA . GLY A 1 384 ? 14.461 4.652 1.697 1 85.44 384 GLY A CA 1
ATOM 2999 C C . GLY A 1 384 ? 14.758 5.961 2.408 1 85.44 384 GLY A C 1
ATOM 3000 O O . GLY A 1 384 ? 15.906 6.395 2.471 1 85.44 384 GLY A O 1
ATOM 3001 N N . GLY A 1 385 ? 13.734 6.512 2.928 1 80.44 385 GLY A N 1
ATOM 3002 C CA . GLY A 1 385 ? 13.883 7.773 3.635 1 80.44 385 GLY A CA 1
ATOM 3003 C C . GLY A 1 385 ? 14.633 7.637 4.945 1 80.44 385 GLY A C 1
ATOM 3004 O O . GLY A 1 385 ? 15.164 8.625 5.469 1 80.44 385 GLY A O 1
ATOM 3005 N N . SER A 1 386 ? 14.711 6.473 5.449 1 80.88 386 SER A N 1
ATOM 3006 C CA . SER A 1 386 ? 15.391 6.242 6.719 1 80.88 386 SER A CA 1
ATOM 3007 C C . SER A 1 386 ? 16.859 5.941 6.512 1 80.88 386 SER A C 1
ATOM 3009 O O . SER A 1 386 ? 17.641 5.875 7.473 1 80.88 386 SER A O 1
ATOM 3011 N N . LEU A 1 387 ? 17.25 5.82 5.242 1 85.56 387 LEU A N 1
ATOM 3012 C CA . LEU A 1 387 ? 18.641 5.484 4.926 1 85.56 387 LEU A CA 1
ATOM 3013 C C . LEU A 1 387 ? 19.438 6.738 4.578 1 85.56 387 LEU A C 1
ATOM 3015 O O . LEU A 1 387 ? 18.891 7.691 4.023 1 85.56 387 LEU A O 1
ATOM 3019 N N . SER A 1 388 ? 20.734 6.688 5.027 1 86.44 388 SER A N 1
ATOM 3020 C CA . SER A 1 388 ? 21.625 7.723 4.512 1 86.44 388 SER A CA 1
ATOM 3021 C C . SER A 1 388 ? 21.844 7.566 3.01 1 86.44 388 SER A C 1
ATOM 3023 O O . SER A 1 388 ? 21.594 6.5 2.449 1 86.44 388 SER A O 1
ATOM 3025 N N . TRP A 1 389 ? 22.266 8.594 2.389 1 84.81 389 TRP A N 1
ATOM 3026 C CA . TRP A 1 389 ? 22.5 8.539 0.951 1 84.81 389 TRP A CA 1
ATOM 3027 C C . TRP A 1 389 ? 23.547 7.477 0.611 1 84.81 389 TRP A C 1
ATOM 3029 O O . TRP A 1 389 ? 23.422 6.773 -0.393 1 84.81 389 TRP A O 1
ATOM 3039 N N . ARG A 1 390 ? 24.531 7.316 1.391 1 88.56 390 ARG A N 1
ATOM 3040 C CA . ARG A 1 390 ? 25.578 6.32 1.153 1 88.56 390 ARG A CA 1
ATOM 3041 C C . ARG A 1 390 ? 25.016 4.906 1.246 1 88.56 390 ARG A C 1
ATOM 3043 O O . ARG A 1 390 ? 25.344 4.051 0.421 1 88.56 390 ARG A O 1
ATOM 3050 N N . GLU A 1 391 ? 24.188 4.715 2.264 1 90.94 391 GLU A N 1
ATOM 3051 C CA . GLU A 1 391 ? 23.562 3.41 2.434 1 90.94 391 GLU A CA 1
ATOM 3052 C C . GLU A 1 391 ? 22.609 3.1 1.272 1 90.94 391 GLU A C 1
ATOM 3054 O O . GLU A 1 391 ? 22.625 1.991 0.731 1 90.94 391 GLU A O 1
ATOM 3059 N N . PHE A 1 392 ? 21.875 4.098 0.95 1 92.06 392 PHE A N 1
ATOM 3060 C CA . PHE A 1 392 ? 20.938 3.938 -0.151 1 92.06 392 PHE A CA 1
ATOM 3061 C C . PHE A 1 392 ? 21.672 3.645 -1.454 1 92.06 392 PHE A C 1
ATOM 3063 O O . PHE A 1 392 ? 21.281 2.738 -2.197 1 92.06 392 PHE A O 1
ATOM 3070 N N . SER A 1 393 ? 22.734 4.359 -1.736 1 88.81 393 SER A N 1
ATOM 3071 C CA . SER A 1 393 ? 23.531 4.172 -2.949 1 88.81 393 SER A CA 1
ATOM 3072 C C . SER A 1 393 ? 24.203 2.807 -2.967 1 88.81 393 SER A C 1
ATOM 3074 O O . SER A 1 393 ? 24.312 2.172 -4.02 1 88.81 393 SER A O 1
ATOM 3076 N N . PHE A 1 394 ? 24.688 2.355 -1.874 1 93.94 394 PHE A N 1
ATOM 3077 C CA . PHE A 1 394 ? 25.281 1.03 -1.774 1 93.94 394 PHE A CA 1
ATOM 3078 C C . PHE A 1 394 ? 24.281 -0.046 -2.178 1 93.94 394 PHE A C 1
ATOM 3080 O O . PHE A 1 394 ? 24.594 -0.928 -2.979 1 93.94 394 PHE A O 1
ATOM 3087 N N . ILE A 1 395 ? 23.109 0.07 -1.643 1 95 395 ILE A N 1
ATOM 3088 C CA . ILE A 1 395 ? 22.094 -0.946 -1.894 1 95 395 ILE A CA 1
ATOM 3089 C C . ILE A 1 395 ? 21.641 -0.882 -3.352 1 95 395 ILE A C 1
ATOM 3091 O O . ILE A 1 395 ? 21.641 -1.896 -4.055 1 95 395 ILE A O 1
ATOM 3095 N N . GLN A 1 396 ? 21.328 0.281 -3.838 1 94.06 396 GLN A N 1
ATOM 3096 C CA . GLN A 1 396 ? 20.703 0.415 -5.152 1 94.06 396 GLN A CA 1
ATOM 3097 C C . GLN A 1 396 ? 21.734 0.285 -6.266 1 94.06 396 GLN A C 1
ATOM 3099 O O . GLN A 1 396 ? 21.391 -0.02 -7.406 1 94.06 396 GLN A O 1
ATOM 3104 N N . SER A 1 397 ? 23.016 0.439 -5.934 1 92.94 397 SER A N 1
ATOM 3105 C CA . SER A 1 397 ? 24.047 0.318 -6.965 1 92.94 397 SER A CA 1
ATOM 3106 C C . SER A 1 397 ? 24.859 -0.962 -6.789 1 92.94 397 SER A C 1
ATOM 3108 O O . SER A 1 397 ? 24.734 -1.895 -7.586 1 92.94 397 SER A O 1
ATOM 3110 N N . LYS A 1 398 ? 25.5 -1.13 -5.695 1 94.44 398 LYS A N 1
ATOM 3111 C CA . LYS A 1 398 ? 26.375 -2.285 -5.516 1 94.44 398 LYS A CA 1
ATOM 3112 C C . LYS A 1 398 ? 25.562 -3.57 -5.363 1 94.44 398 LYS A C 1
ATOM 3114 O O . LYS A 1 398 ? 25.766 -4.531 -6.105 1 94.44 398 LYS A O 1
ATOM 3119 N N . LEU A 1 399 ? 24.672 -3.529 -4.469 1 96.25 399 LEU A N 1
ATOM 3120 C CA . LEU A 1 399 ? 23.859 -4.719 -4.27 1 96.25 399 LEU A CA 1
ATOM 3121 C C . LEU A 1 399 ? 22.953 -4.969 -5.477 1 96.25 399 LEU A C 1
ATOM 3123 O O . LEU A 1 399 ? 22.641 -6.117 -5.801 1 96.25 399 LEU A O 1
ATOM 3127 N N . GLY A 1 400 ? 22.516 -3.885 -6.066 1 97.38 400 GLY A N 1
ATOM 3128 C CA . GLY A 1 400 ? 21.719 -4.02 -7.273 1 97.38 400 GLY A CA 1
ATOM 3129 C C . GLY A 1 400 ? 22.438 -4.746 -8.391 1 97.38 400 GLY A C 1
ATOM 3130 O O . GLY A 1 400 ? 21.891 -5.648 -9.016 1 97.38 400 GLY A O 1
ATOM 3131 N N . HIS A 1 401 ? 23.672 -4.453 -8.648 1 97.06 401 HIS A N 1
ATOM 3132 C CA . HIS A 1 401 ? 24.469 -5.125 -9.68 1 97.06 401 HIS A CA 1
ATOM 3133 C C . HIS A 1 401 ? 24.781 -6.559 -9.281 1 97.06 401 HIS A C 1
ATOM 3135 O O . HIS A 1 401 ? 24.859 -7.445 -10.133 1 97.06 401 HIS A O 1
ATOM 3141 N N . LEU A 1 402 ? 24.984 -6.738 -8.023 1 97.69 402 LEU A N 1
ATOM 3142 C CA . LEU A 1 402 ? 25.141 -8.102 -7.547 1 97.69 402 LEU A CA 1
ATOM 3143 C C . LEU A 1 402 ? 23.906 -8.93 -7.828 1 97.69 402 LEU A C 1
ATOM 3145 O O . LEU A 1 402 ? 24 -10.086 -8.258 1 97.69 402 LEU A O 1
ATOM 3149 N N . THR A 1 403 ? 22.734 -8.344 -7.531 1 98.44 403 THR A N 1
ATOM 3150 C CA . THR A 1 403 ? 21.469 -9.008 -7.824 1 98.44 403 THR A CA 1
ATOM 3151 C C . THR A 1 403 ? 21.375 -9.359 -9.305 1 98.44 403 THR A C 1
ATOM 3153 O O . THR A 1 403 ? 21.016 -10.484 -9.656 1 98.44 403 THR A O 1
ATOM 3156 N N . LEU A 1 404 ? 21.703 -8.391 -10.156 1 98.62 404 LEU A N 1
ATOM 3157 C CA . LEU A 1 404 ? 21.688 -8.625 -11.594 1 98.62 404 LEU A CA 1
ATOM 3158 C C . LEU A 1 404 ? 22.625 -9.766 -11.977 1 98.62 404 LEU A C 1
ATOM 3160 O O . LEU A 1 404 ? 22.281 -10.625 -12.789 1 98.62 404 LEU A O 1
ATOM 3164 N N . SER A 1 405 ? 23.781 -9.797 -11.375 1 98.56 405 SER A N 1
ATOM 3165 C CA . SER A 1 405 ? 24.766 -10.836 -11.648 1 98.56 405 SER A CA 1
ATOM 3166 C C . SER A 1 405 ? 24.266 -12.211 -11.234 1 98.56 405 SER A C 1
ATOM 3168 O O . SER A 1 405 ? 24.359 -13.172 -12 1 98.56 405 SER A O 1
ATOM 3170 N N . ILE A 1 406 ? 23.734 -12.289 -10.086 1 98.56 406 ILE A N 1
ATOM 3171 C CA . ILE A 1 406 ? 23.25 -13.562 -9.547 1 98.56 406 ILE A CA 1
ATOM 3172 C C . ILE A 1 406 ? 22.078 -14.055 -10.383 1 98.56 406 ILE A C 1
ATOM 3174 O O . ILE A 1 406 ? 22 -15.242 -10.719 1 98.56 406 ILE A O 1
ATOM 3178 N N . CYS A 1 407 ? 21.156 -13.172 -10.711 1 98.5 407 CYS A N 1
ATOM 3179 C CA . CYS A 1 407 ? 20.016 -13.547 -11.531 1 98.5 407 CYS A CA 1
ATOM 3180 C C . CYS A 1 407 ? 20.469 -13.977 -12.922 1 98.5 407 CYS A C 1
ATOM 3182 O O . CYS A 1 407 ? 19.891 -14.898 -13.508 1 98.5 407 CYS A O 1
ATOM 3184 N N . THR A 1 408 ? 21.438 -13.297 -13.492 1 98.5 408 THR A N 1
ATOM 3185 C CA . THR A 1 408 ? 21.984 -13.68 -14.789 1 98.5 408 THR A CA 1
ATOM 3186 C C . THR A 1 408 ? 22.641 -15.055 -14.711 1 98.5 408 THR A C 1
ATOM 3188 O O . THR A 1 408 ? 22.453 -15.891 -15.602 1 98.5 408 THR A O 1
ATOM 3191 N N . ALA A 1 409 ? 23.391 -15.273 -13.641 1 98.06 409 ALA A N 1
ATOM 3192 C CA . ALA A 1 409 ? 23.984 -16.578 -13.422 1 98.06 409 ALA A CA 1
ATOM 3193 C C . ALA A 1 409 ? 22.922 -17.672 -13.336 1 98.06 409 ALA A C 1
ATOM 3195 O O . ALA A 1 409 ? 23.094 -18.781 -13.852 1 98.06 409 ALA A O 1
ATOM 3196 N N . HIS A 1 410 ? 21.844 -17.375 -12.672 1 98 410 HIS A N 1
ATOM 3197 C CA . HIS A 1 410 ? 20.688 -18.266 -12.609 1 98 410 HIS A CA 1
ATOM 3198 C C . HIS A 1 410 ? 20.219 -18.656 -14.008 1 98 410 HIS A C 1
ATOM 3200 O O . HIS A 1 410 ? 19.906 -19.828 -14.258 1 98 410 HIS A O 1
ATOM 3206 N N . GLY A 1 411 ? 20.25 -17.672 -14.945 1 96.31 411 GLY A N 1
ATOM 3207 C CA . GLY A 1 411 ? 19.891 -17.938 -16.328 1 96.31 411 GLY A CA 1
ATOM 3208 C C . GLY A 1 411 ? 20.906 -18.797 -17.047 1 96.31 411 GLY A C 1
ATOM 3209 O O . GLY A 1 411 ? 20.531 -19.688 -17.812 1 96.31 411 GLY A O 1
ATOM 3210 N N . TYR A 1 412 ? 22.125 -18.594 -16.844 1 96.25 412 TYR A N 1
ATOM 3211 C CA . TYR A 1 412 ? 23.172 -19.375 -17.484 1 96.25 412 TYR A CA 1
ATOM 3212 C C . TYR A 1 412 ? 23.141 -20.812 -17 1 96.25 412 TYR A C 1
ATOM 3214 O O . TYR A 1 412 ? 23.344 -21.75 -17.797 1 96.25 412 TYR A O 1
ATOM 3222 N N . VAL A 1 413 ? 22.906 -21.016 -15.727 1 95.12 413 VAL A N 1
ATOM 3223 C CA . VAL A 1 413 ? 22.844 -22.375 -15.195 1 95.12 413 VAL A CA 1
ATOM 3224 C C . VAL A 1 413 ? 21.625 -23.094 -15.75 1 95.12 413 VAL A C 1
ATOM 3226 O O . VAL A 1 413 ? 21.672 -24.297 -16.031 1 95.12 413 VAL A O 1
ATOM 3229 N N . TYR A 1 414 ? 20.562 -22.406 -15.953 1 94.31 414 TYR A N 1
ATOM 3230 C CA . TYR A 1 414 ? 19.375 -22.984 -16.578 1 94.31 414 TYR A CA 1
ATOM 3231 C C . TYR A 1 414 ? 19.688 -23.562 -17.953 1 94.31 414 TYR A C 1
ATOM 3233 O O . TYR A 1 414 ? 19.219 -24.641 -18.297 1 94.31 414 TYR A O 1
ATOM 3241 N N . GLY A 1 415 ? 20.516 -22.875 -18.75 1 90.94 415 GLY A N 1
ATOM 3242 C CA . GLY A 1 415 ? 20.812 -23.281 -20.125 1 90.94 415 GLY A CA 1
ATOM 3243 C C . GLY A 1 415 ? 22.156 -23.984 -20.25 1 90.94 415 GLY A C 1
ATOM 3244 O O . GLY A 1 415 ? 22.688 -24.125 -21.344 1 90.94 415 GLY A O 1
ATOM 3245 N N . TRP A 1 416 ? 22.688 -24.484 -19.188 1 87.44 416 TRP A N 1
ATOM 3246 C CA . TRP A 1 416 ? 24.078 -24.922 -19.188 1 87.44 416 TRP A CA 1
ATOM 3247 C C . TRP A 1 416 ? 24.266 -26.109 -20.125 1 87.44 416 TRP A C 1
ATOM 3249 O O . TRP A 1 416 ? 25.297 -26.203 -20.797 1 87.44 416 TRP A O 1
ATOM 3259 N N . ASN A 1 417 ? 23.266 -27 -20.219 1 86.38 417 ASN A N 1
ATOM 3260 C CA . ASN A 1 417 ? 23.438 -28.172 -21.062 1 86.38 417 ASN A CA 1
ATOM 3261 C C . ASN A 1 417 ? 22.547 -28.094 -22.297 1 86.38 417 ASN A C 1
ATOM 3263 O O . ASN A 1 417 ? 22.453 -29.062 -23.047 1 86.38 417 ASN A O 1
ATOM 3267 N N . LYS A 1 418 ? 21.953 -26.969 -22.562 1 86.06 418 LYS A N 1
ATOM 3268 C CA . LYS A 1 418 ? 20.984 -26.859 -23.641 1 86.06 418 LYS A CA 1
ATOM 3269 C C . LYS A 1 418 ? 21.562 -26.094 -24.828 1 86.06 418 LYS A C 1
ATOM 3271 O O . LYS A 1 418 ? 21.141 -26.297 -25.969 1 86.06 418 LYS A O 1
ATOM 3276 N N . PHE A 1 419 ? 22.484 -25.359 -24.594 1 83.5 419 PHE A N 1
ATOM 3277 C CA . PHE A 1 419 ? 23.016 -24.438 -25.609 1 83.5 419 PHE A CA 1
ATOM 3278 C C . PHE A 1 419 ? 23.656 -25.203 -26.75 1 83.5 419 PHE A C 1
ATOM 3280 O O . PHE A 1 419 ? 23.594 -24.781 -27.906 1 83.5 419 PHE A O 1
ATOM 3287 N N . LEU A 1 420 ? 24.172 -26.375 -26.484 1 83.06 420 LEU A N 1
ATOM 3288 C CA . LEU A 1 420 ? 24.938 -27.062 -27.516 1 83.06 420 LEU A CA 1
ATOM 3289 C C . LEU A 1 420 ? 24.109 -28.188 -28.125 1 83.06 420 LEU A C 1
ATOM 3291 O O . LEU A 1 420 ? 24.562 -28.844 -29.078 1 83.06 420 LEU A O 1
ATOM 3295 N N . LYS A 1 421 ? 22.953 -28.312 -27.672 1 89.19 421 LYS A N 1
ATOM 3296 C CA . LYS A 1 421 ? 22.109 -29.375 -28.203 1 89.19 421 LYS A CA 1
ATOM 3297 C C . LYS A 1 421 ? 21.297 -28.906 -29.391 1 89.19 421 LYS A C 1
ATOM 3299 O O . LYS A 1 421 ? 20.484 -27.984 -29.281 1 89.19 421 LYS A O 1
ATOM 3304 N N . PRO A 1 422 ? 21.469 -29.578 -30.453 1 88.56 422 PRO A N 1
ATOM 3305 C CA . PRO A 1 422 ? 20.766 -29.156 -31.672 1 88.56 422 PRO A CA 1
ATOM 3306 C C . PRO A 1 422 ? 19.25 -29.266 -31.547 1 88.56 422 PRO A C 1
ATOM 3308 O O . PRO A 1 422 ? 18.516 -28.516 -32.188 1 88.56 422 PRO A O 1
ATOM 3311 N N . SER A 1 423 ? 18.781 -30.156 -30.781 1 88.44 423 SER A N 1
ATOM 3312 C CA . SER A 1 423 ? 17.359 -30.391 -30.641 1 88.44 423 SER A CA 1
ATOM 3313 C C . SER A 1 423 ? 16.656 -29.203 -29.984 1 88.44 423 SER A C 1
ATOM 3315 O O . SER A 1 423 ? 15.438 -29.062 -30.062 1 88.44 423 SER A O 1
ATOM 3317 N N . THR A 1 424 ? 17.484 -28.422 -29.391 1 90.75 424 THR A N 1
ATOM 3318 C CA . THR A 1 424 ? 16.906 -27.281 -28.688 1 90.75 424 THR A CA 1
ATOM 3319 C C . THR A 1 424 ? 16.594 -26.141 -29.656 1 90.75 424 THR A C 1
ATOM 3321 O O . THR A 1 424 ? 15.844 -25.219 -29.328 1 90.75 424 THR A O 1
ATOM 3324 N N . TYR A 1 425 ? 17.109 -26.219 -30.859 1 93.38 425 TYR A N 1
ATOM 3325 C CA . TYR A 1 425 ? 16.906 -25.188 -31.859 1 93.38 425 TYR A CA 1
ATOM 3326 C C . TYR A 1 425 ? 15.758 -25.547 -32.781 1 93.38 425 TYR A C 1
ATOM 3328 O O . TYR A 1 425 ? 15.977 -25.812 -33.969 1 93.38 425 TYR A O 1
ATOM 3336 N N . LYS A 1 426 ? 14.578 -25.344 -32.312 1 93.75 426 LYS A N 1
ATOM 3337 C CA . LYS A 1 426 ? 13.352 -25.641 -33.031 1 93.75 426 LYS A CA 1
ATOM 3338 C C . LYS A 1 426 ? 13.148 -24.656 -34.188 1 93.75 426 LYS A C 1
ATOM 3340 O O . LYS A 1 426 ? 13.203 -23.438 -33.969 1 93.75 426 LYS A O 1
ATOM 3345 N N . TRP A 1 427 ? 12.883 -25.188 -35.406 1 95.31 427 TRP A N 1
ATOM 3346 C CA . TRP A 1 427 ? 12.734 -24.375 -36.625 1 95.31 427 TRP A CA 1
ATOM 3347 C C . TRP A 1 427 ? 13.891 -23.391 -36.75 1 95.31 427 TRP A C 1
ATOM 3349 O O . TRP A 1 427 ? 13.688 -22.234 -37.094 1 95.31 427 TRP A O 1
ATOM 3359 N N . TYR A 1 428 ? 15.039 -23.688 -36.281 1 92.56 428 TYR A N 1
ATOM 3360 C CA . TYR A 1 428 ? 16.297 -22.953 -36.406 1 92.56 428 TYR A CA 1
ATOM 3361 C C . TYR A 1 428 ? 16.25 -21.656 -35.625 1 92.56 428 TYR A C 1
ATOM 3363 O O . TYR A 1 428 ? 16.953 -20.688 -35.969 1 92.56 428 TYR A O 1
ATOM 3371 N N . THR A 1 429 ? 15.422 -21.625 -34.656 1 94.75 429 THR A N 1
ATOM 3372 C CA . THR A 1 429 ? 15.359 -20.453 -33.781 1 94.75 429 THR A CA 1
ATOM 3373 C C . THR A 1 429 ? 16.031 -20.734 -32.438 1 94.75 429 THR A C 1
ATOM 3375 O O . THR A 1 429 ? 15.922 -21.844 -31.906 1 94.75 429 THR A O 1
ATOM 3378 N N . PRO A 1 430 ? 16.703 -19.719 -31.922 1 94.44 430 PRO A N 1
ATOM 3379 C CA . PRO A 1 430 ? 17.375 -19.938 -30.641 1 94.44 430 PRO A CA 1
ATOM 3380 C C . PRO A 1 430 ? 16.391 -20.062 -29.469 1 94.44 430 PRO A C 1
ATOM 3382 O O . PRO A 1 430 ? 15.305 -19.469 -29.516 1 94.44 430 PRO A O 1
ATOM 3385 N N . PRO A 1 431 ? 16.812 -20.828 -28.438 1 94.88 431 PRO A N 1
ATOM 3386 C CA . PRO A 1 431 ? 15.977 -20.875 -27.234 1 94.88 431 PRO A CA 1
ATOM 3387 C C . PRO A 1 431 ? 15.797 -19.5 -26.594 1 94.88 431 PRO A C 1
ATOM 3389 O O . PRO A 1 431 ? 16.688 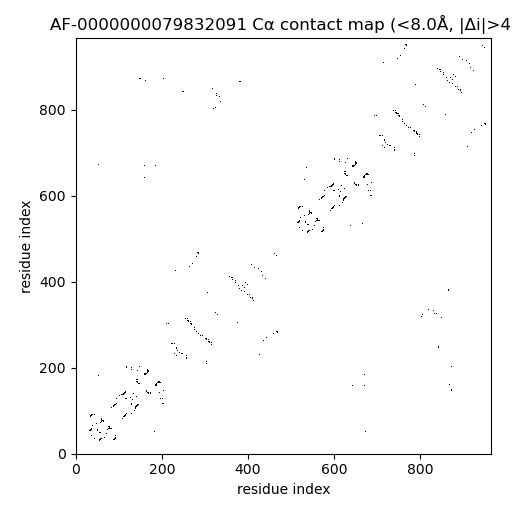-18.641 -26.703 1 94.88 431 PRO A O 1
ATOM 3392 N N . ALA A 1 432 ? 14.672 -19.328 -25.953 1 95.69 432 ALA A N 1
ATOM 3393 C CA . ALA A 1 432 ? 14.297 -18.016 -25.422 1 95.69 432 ALA A CA 1
ATOM 3394 C C . ALA A 1 432 ? 15.297 -17.547 -24.375 1 95.69 432 ALA A C 1
ATOM 3396 O O . ALA A 1 432 ? 15.555 -16.344 -24.25 1 95.69 432 ALA A O 1
ATOM 3397 N N . PHE A 1 433 ? 15.859 -18.469 -23.562 1 94.81 433 PHE A N 1
ATOM 3398 C CA . PHE A 1 433 ? 16.781 -18.062 -22.5 1 94.81 433 PHE A CA 1
ATOM 3399 C C . PHE A 1 433 ? 18.031 -17.422 -23.094 1 94.81 433 PHE A C 1
ATOM 3401 O O . PHE A 1 433 ? 18.641 -16.562 -22.469 1 94.81 433 PHE A O 1
ATOM 3408 N N . MET A 1 434 ? 18.438 -17.875 -24.297 1 95.5 434 MET A N 1
ATOM 3409 C CA . MET A 1 434 ? 19.594 -17.281 -24.938 1 95.5 434 MET A CA 1
ATOM 3410 C C . MET A 1 434 ? 19.328 -15.812 -25.297 1 95.5 434 MET A C 1
ATOM 3412 O O . MET A 1 434 ? 20.203 -14.961 -25.094 1 95.5 434 MET A O 1
ATOM 3416 N N . LEU A 1 435 ? 18.156 -15.586 -25.812 1 96.69 435 LEU A N 1
ATOM 3417 C CA . LEU A 1 435 ? 17.781 -14.211 -26.125 1 96.69 435 LEU A CA 1
ATOM 3418 C C . LEU A 1 435 ? 17.672 -13.375 -24.844 1 96.69 435 LEU A C 1
ATOM 3420 O O . LEU A 1 435 ? 18.062 -12.203 -24.828 1 96.69 435 LEU A O 1
ATOM 3424 N N . CYS A 1 436 ? 17.188 -13.977 -23.812 1 97.38 436 CYS A N 1
ATOM 3425 C CA . CYS A 1 436 ? 17.016 -13.344 -22.5 1 97.38 436 CYS A CA 1
ATOM 3426 C C . CYS A 1 436 ? 18.344 -12.867 -21.953 1 97.38 436 CYS A C 1
ATOM 3428 O O . CYS A 1 436 ? 18.438 -11.789 -21.359 1 97.38 436 CYS A O 1
ATOM 3430 N N . LEU A 1 437 ? 19.422 -13.594 -22.188 1 97.81 437 LEU A N 1
ATOM 3431 C CA . LEU A 1 437 ? 20.688 -13.391 -21.5 1 97.81 437 LEU A CA 1
ATOM 3432 C C . LEU A 1 437 ? 21.531 -12.336 -22.203 1 97.81 437 LEU A C 1
ATOM 3434 O O . LEU A 1 437 ? 22.531 -11.867 -21.672 1 97.81 437 LEU A O 1
ATOM 3438 N N . ILE A 1 438 ? 21.062 -11.867 -23.328 1 97.81 438 ILE A N 1
ATOM 3439 C CA . ILE A 1 438 ? 21.844 -10.922 -24.125 1 97.81 438 ILE A CA 1
ATOM 3440 C C . ILE A 1 438 ? 21.953 -9.594 -23.391 1 97.81 438 ILE A C 1
ATOM 3442 O O . ILE A 1 438 ? 23.047 -9.133 -23.078 1 97.81 438 ILE A O 1
ATOM 3446 N N . VAL A 1 439 ? 20.859 -9.055 -23 1 98.19 439 VAL A N 1
ATOM 3447 C CA . VAL A 1 439 ? 20.828 -7.703 -22.453 1 98.19 439 VAL A CA 1
ATOM 3448 C C . VAL A 1 439 ? 21.531 -7.688 -21.094 1 98.19 439 VAL A C 1
ATOM 3450 O O . VAL A 1 439 ? 22.422 -6.867 -20.859 1 98.19 439 VAL A O 1
ATOM 3453 N N . PRO A 1 440 ? 21.234 -8.555 -20.203 1 98.56 440 PRO A N 1
ATOM 3454 C CA . PRO A 1 440 ? 21.922 -8.523 -18.906 1 98.56 440 PRO A CA 1
ATOM 3455 C C . PRO A 1 440 ? 23.422 -8.75 -19.031 1 98.56 440 PRO A C 1
ATOM 3457 O O . PRO A 1 440 ? 24.203 -8.141 -18.297 1 98.56 440 PRO A O 1
ATOM 3460 N N . SER A 1 441 ? 23.797 -9.609 -19.922 1 98.44 441 SER A N 1
ATOM 3461 C CA . SER A 1 441 ? 25.219 -9.852 -20.109 1 98.44 441 SER A CA 1
ATOM 3462 C C . SER A 1 441 ? 25.938 -8.602 -20.625 1 98.44 441 SER A C 1
ATOM 3464 O O . SER A 1 441 ? 27.031 -8.281 -20.156 1 98.44 441 SER A O 1
ATOM 3466 N N . VAL A 1 442 ? 25.312 -7.945 -21.562 1 98.25 442 VAL A N 1
ATOM 3467 C CA . VAL A 1 442 ? 25.891 -6.711 -22.094 1 98.25 442 VAL A CA 1
ATOM 3468 C C . VAL A 1 442 ? 26.047 -5.688 -20.969 1 98.25 442 VAL A C 1
ATOM 3470 O O . VAL A 1 442 ? 27.094 -5.055 -20.844 1 98.25 442 VAL A O 1
ATOM 3473 N N . VAL A 1 443 ? 25.047 -5.535 -20.141 1 98.38 443 VAL A N 1
ATOM 3474 C CA . VAL A 1 443 ? 25.078 -4.562 -19.047 1 98.38 443 VAL A CA 1
ATOM 3475 C C . VAL A 1 443 ? 26.188 -4.914 -18.062 1 98.38 443 VAL A C 1
ATOM 3477 O O . VAL A 1 443 ? 26.938 -4.039 -17.625 1 98.38 443 VAL A O 1
ATOM 3480 N N . LEU A 1 444 ? 26.312 -6.148 -17.781 1 98.12 444 LEU A N 1
ATOM 3481 C CA . LEU A 1 444 ? 27.312 -6.59 -16.812 1 98.12 444 LEU A CA 1
ATOM 3482 C C . LEU A 1 444 ? 28.719 -6.398 -17.359 1 98.12 444 LEU A C 1
ATOM 3484 O O . LEU A 1 444 ? 29.625 -5.984 -16.625 1 98.12 444 LEU A O 1
ATOM 3488 N N . VAL A 1 445 ? 28.953 -6.703 -18.609 1 98.06 445 VAL A N 1
ATOM 3489 C CA . VAL A 1 445 ? 30.25 -6.523 -19.234 1 98.06 445 VAL A CA 1
ATOM 3490 C C . VAL A 1 445 ? 30.609 -5.043 -19.266 1 98.06 445 VAL A C 1
ATOM 3492 O O . VAL A 1 445 ? 31.734 -4.664 -18.922 1 98.06 445 VAL A O 1
ATOM 3495 N N . LEU A 1 446 ? 29.688 -4.238 -19.641 1 97.56 446 LEU A N 1
ATOM 3496 C CA . LEU A 1 446 ? 29.938 -2.799 -19.688 1 97.56 446 LEU A CA 1
ATOM 3497 C C . LEU A 1 446 ? 30.203 -2.248 -18.297 1 97.56 446 LEU A C 1
ATOM 3499 O O . LEU A 1 446 ? 31.062 -1.383 -18.125 1 97.56 446 LEU A O 1
ATOM 3503 N N . LYS A 1 447 ? 29.484 -2.711 -17.344 1 97.12 447 LYS A N 1
ATOM 3504 C CA . LYS A 1 447 ? 29.719 -2.279 -15.961 1 97.12 447 LYS A CA 1
ATOM 3505 C C . LYS A 1 447 ? 31.109 -2.695 -15.492 1 97.12 447 LYS A C 1
ATOM 3507 O O . LYS A 1 447 ? 31.781 -1.933 -14.797 1 97.12 447 LYS A O 1
ATOM 3512 N N . ALA A 1 448 ? 31.516 -3.855 -15.867 1 97.12 448 ALA A N 1
ATOM 3513 C CA . ALA A 1 448 ? 32.844 -4.34 -15.508 1 97.12 448 ALA A CA 1
ATOM 3514 C C . ALA A 1 448 ? 33.938 -3.451 -16.109 1 97.12 448 ALA A C 1
ATOM 3516 O O . ALA A 1 448 ? 34.969 -3.188 -15.453 1 97.12 448 ALA A O 1
ATOM 3517 N N . LEU A 1 449 ? 33.719 -2.992 -17.266 1 97 449 LEU A N 1
ATOM 3518 C CA . LEU A 1 449 ? 34.656 -2.09 -17.922 1 97 449 LEU A CA 1
ATOM 3519 C C . LEU A 1 449 ? 34.75 -0.772 -17.156 1 97 449 LEU A C 1
ATOM 3521 O O . LEU A 1 449 ? 35.844 -0.206 -17.031 1 97 449 LEU A O 1
ATOM 3525 N N . LEU A 1 450 ? 33.688 -0.304 -16.641 1 95.88 450 LEU A N 1
ATOM 3526 C CA . LEU A 1 450 ? 33.656 0.956 -15.898 1 95.88 450 LEU A CA 1
ATOM 3527 C C . LEU A 1 450 ? 34.344 0.813 -14.555 1 95.88 450 LEU A C 1
ATOM 3529 O O . LEU A 1 450 ? 34.75 1.809 -13.961 1 95.88 450 LEU A O 1
ATOM 3533 N N . LEU A 1 451 ? 34.438 -0.426 -14.094 1 95 451 LEU A N 1
ATOM 3534 C CA . LEU A 1 451 ? 35.031 -0.669 -12.781 1 95 451 LEU A CA 1
ATOM 3535 C C . LEU A 1 451 ? 36.562 -0.8 -12.875 1 95 451 LEU A C 1
ATOM 3537 O O . LEU A 1 451 ? 37.25 -0.812 -11.852 1 95 451 LEU A O 1
ATOM 3541 N N . LEU A 1 452 ? 37.031 -0.832 -14.055 1 96.19 452 LEU A N 1
ATOM 3542 C CA . LEU A 1 452 ? 38.469 -0.818 -14.211 1 96.19 452 LEU A CA 1
ATOM 3543 C C . LEU A 1 452 ? 39.062 0.437 -13.586 1 96.19 452 LEU A C 1
ATOM 3545 O O . LEU A 1 452 ? 38.562 1.539 -13.773 1 96.19 452 LEU A O 1
ATOM 3549 N N . PRO A 1 453 ? 40.188 0.328 -12.891 1 94.25 453 PRO A N 1
ATOM 3550 C CA . PRO A 1 453 ? 40.719 1.454 -12.141 1 94.25 453 PRO A CA 1
ATOM 3551 C C . PRO A 1 453 ? 41.031 2.666 -13.023 1 94.25 453 PRO A C 1
ATOM 3553 O O . PRO A 1 453 ? 40.75 3.801 -12.633 1 94.25 453 PRO A O 1
ATOM 3556 N N . CYS A 1 454 ? 41.562 2.49 -14.141 1 93.62 454 CYS A N 1
ATOM 3557 C CA . CYS A 1 454 ? 41.906 3.602 -15.031 1 93.62 454 CYS A CA 1
ATOM 3558 C C . CYS A 1 454 ? 40.625 4.324 -15.477 1 93.62 454 CYS A C 1
ATOM 3560 O O . CYS A 1 454 ? 40.594 5.559 -15.523 1 93.62 454 CYS A O 1
ATOM 3562 N N . VAL A 1 455 ? 39.656 3.625 -15.758 1 94.94 455 VAL A N 1
ATOM 3563 C CA . VAL A 1 455 ? 38.406 4.207 -16.234 1 94.94 455 VAL A CA 1
ATOM 3564 C C . VAL A 1 455 ? 37.656 4.832 -15.055 1 94.94 455 VAL A C 1
ATOM 3566 O O . VAL A 1 455 ? 37.156 5.957 -15.156 1 94.94 455 VAL A O 1
ATOM 3569 N N . ASP A 1 456 ? 37.562 4.129 -13.984 1 94.19 456 ASP A N 1
ATOM 3570 C CA . ASP A 1 456 ? 36.875 4.582 -12.789 1 94.19 456 ASP A CA 1
ATOM 3571 C C . ASP A 1 456 ? 37.469 5.871 -12.242 1 94.19 456 ASP A C 1
ATOM 3573 O O . ASP A 1 456 ? 36.75 6.773 -11.82 1 94.19 456 ASP A O 1
ATOM 3577 N N . ARG A 1 457 ? 38.781 5.93 -12.25 1 93.44 457 ARG A N 1
ATOM 3578 C CA . ARG A 1 457 ? 39.469 7.137 -11.781 1 93.44 457 ARG A CA 1
ATOM 3579 C C . ARG A 1 457 ? 39.125 8.328 -12.664 1 93.44 457 ARG A C 1
ATOM 3581 O O . ARG A 1 457 ? 38.875 9.43 -12.164 1 93.44 457 ARG A O 1
ATOM 3588 N N . THR A 1 458 ? 39.156 8.086 -13.906 1 94 458 THR A N 1
ATOM 3589 C CA . THR A 1 458 ? 38.844 9.156 -14.844 1 94 458 THR A CA 1
ATOM 3590 C C . THR A 1 458 ? 37.406 9.633 -14.672 1 94 458 THR A C 1
ATOM 3592 O O . THR A 1 458 ? 37.156 10.836 -14.672 1 94 458 THR A O 1
ATOM 3595 N N . LEU A 1 459 ? 36.562 8.758 -14.484 1 93.94 459 LEU A N 1
ATOM 3596 C CA . LEU A 1 459 ? 35.156 9.094 -14.312 1 93.94 459 LEU A CA 1
ATOM 3597 C C . LEU A 1 459 ? 34.938 9.883 -13.031 1 93.94 459 LEU A C 1
ATOM 3599 O O . LEU A 1 459 ? 34.188 10.859 -13.016 1 93.94 459 LEU A O 1
ATOM 3603 N N . THR A 1 460 ? 35.594 9.453 -12.031 1 91 460 THR A N 1
ATOM 3604 C CA . THR A 1 460 ? 35.469 10.133 -10.75 1 91 460 THR A CA 1
ATOM 3605 C C . THR A 1 460 ? 36.031 11.555 -10.844 1 91 460 THR A C 1
ATOM 3607 O O . THR A 1 460 ? 35.438 12.484 -10.266 1 91 460 THR A O 1
ATOM 3610 N N . HIS A 1 461 ? 37.062 11.641 -11.562 1 91.19 461 HIS A N 1
ATOM 3611 C CA . HIS A 1 461 ? 37.656 12.961 -11.781 1 91.19 461 HIS A CA 1
ATOM 3612 C C . HIS A 1 461 ? 36.688 13.875 -12.531 1 91.19 461 HIS A C 1
ATOM 3614 O O . HIS A 1 461 ? 36.562 15.055 -12.195 1 91.19 461 HIS A O 1
ATOM 3620 N N . ILE A 1 462 ? 36.062 13.391 -13.469 1 90.5 462 ILE A N 1
ATOM 3621 C CA . ILE A 1 462 ? 35.094 14.148 -14.266 1 90.5 462 ILE A CA 1
ATOM 3622 C C . ILE A 1 462 ? 33.938 14.555 -13.383 1 90.5 462 ILE A C 1
ATOM 3624 O O . ILE A 1 462 ? 33.5 15.711 -13.414 1 90.5 462 ILE A O 1
ATOM 3628 N N . ARG A 1 463 ? 33.438 13.734 -12.508 1 88.94 463 ARG A N 1
ATOM 3629 C CA . ARG A 1 463 ? 32.281 13.977 -11.688 1 88.94 463 ARG A CA 1
ATOM 3630 C C . ARG A 1 463 ? 32.594 14.938 -10.547 1 88.94 463 ARG A C 1
ATOM 3632 O O . ARG A 1 463 ? 31.688 15.547 -9.969 1 88.94 463 ARG A O 1
ATOM 3639 N N . GLN A 1 464 ? 33.938 15.016 -10.375 1 87.62 464 GLN A N 1
ATOM 3640 C CA . GLN A 1 464 ? 34.375 15.969 -9.352 1 87.62 464 GLN A CA 1
ATOM 3641 C C . GLN A 1 464 ? 34.656 17.344 -9.961 1 87.62 464 GLN A C 1
ATOM 3643 O O . GLN A 1 464 ? 35.031 18.281 -9.25 1 87.62 464 GLN A O 1
ATOM 3648 N N . GLY A 1 465 ? 34.531 17.438 -11.266 1 86.12 465 GLY A N 1
ATOM 3649 C CA . GLY A 1 465 ? 34.562 18.766 -11.844 1 86.12 465 GLY A CA 1
ATOM 3650 C C . GLY A 1 465 ? 35.688 18.938 -12.867 1 86.12 465 GLY A C 1
ATOM 3651 O O . GLY A 1 465 ? 35.844 20.016 -13.453 1 86.12 465 GLY A O 1
ATOM 3652 N N . TRP A 1 466 ? 36.469 17.891 -13.016 1 85.62 466 TRP A N 1
ATOM 3653 C CA . TRP A 1 466 ? 37.531 17.938 -14.016 1 85.62 466 TRP A CA 1
ATOM 3654 C C . TRP A 1 466 ? 36.969 17.953 -15.43 1 85.62 466 TRP A C 1
ATOM 3656 O O . TRP A 1 466 ? 36 17.25 -15.711 1 85.62 466 TRP A O 1
ATOM 3666 N N . GLU A 1 467 ? 37.438 18.75 -16.312 1 89.19 467 GLU A N 1
ATOM 3667 C CA . GLU A 1 467 ? 37.031 18.812 -17.719 1 89.19 467 GLU A CA 1
ATOM 3668 C C . GLU A 1 467 ? 38.219 18.562 -18.641 1 89.19 467 GLU A C 1
ATOM 3670 O O . GLU A 1 467 ? 39.344 19.031 -18.391 1 89.19 467 GLU A O 1
ATOM 3675 N N . ARG A 1 468 ? 38.031 17.719 -19.562 1 84.19 468 ARG A N 1
ATOM 3676 C CA . ARG A 1 468 ? 39.062 17.484 -20.562 1 84.19 468 ARG A CA 1
ATOM 3677 C C . ARG A 1 468 ? 39.312 18.719 -21.422 1 84.19 468 ARG A C 1
ATOM 3679 O O . ARG A 1 468 ? 38.344 19.359 -21.859 1 84.19 468 ARG A O 1
ATOM 3686 N N . THR A 1 469 ? 40.531 19.312 -21.344 1 73.44 469 THR A N 1
ATOM 3687 C CA . THR A 1 469 ? 40.906 20.5 -22.109 1 73.44 469 THR A CA 1
ATOM 3688 C C . THR A 1 469 ? 40.594 20.312 -23.594 1 73.44 469 THR A C 1
ATOM 3690 O O . THR A 1 469 ? 41 19.312 -24.188 1 73.44 469 THR A O 1
ATOM 3693 N N . GLN A 1 470 ? 39.469 20.672 -23.953 1 58.16 470 GLN A N 1
ATOM 3694 C CA . GLN A 1 470 ? 39.219 20.672 -25.391 1 58.16 470 GLN A CA 1
ATOM 3695 C C . GLN A 1 470 ? 40.375 21.297 -26.141 1 58.16 470 GLN A C 1
ATOM 3697 O O . GLN A 1 470 ? 41 22.25 -25.672 1 58.16 470 GLN A O 1
ATOM 3702 N N . PRO A 1 471 ? 41.031 20.625 -26.953 1 50.94 471 PRO A N 1
ATOM 3703 C CA . PRO A 1 471 ? 41.969 21.438 -27.719 1 50.94 471 PRO A CA 1
ATOM 3704 C C . PRO A 1 471 ? 41.375 22.797 -28.125 1 50.94 471 PRO A C 1
ATOM 3706 O O . PRO A 1 471 ? 40.188 22.891 -28.438 1 50.94 471 PRO A O 1
ATOM 3709 N N . ARG A 1 472 ? 41.844 23.891 -27.516 1 42.94 472 ARG A N 1
ATOM 3710 C CA . ARG A 1 472 ? 41.5 25.219 -28.016 1 42.94 472 ARG A CA 1
ATOM 3711 C C . ARG A 1 472 ? 41.344 25.203 -29.531 1 42.94 472 ARG A C 1
ATOM 3713 O O . ARG A 1 472 ? 42.312 25.297 -30.281 1 42.94 472 ARG A O 1
ATOM 3720 N N . GLU A 1 473 ? 40.938 24.25 -30.156 1 39.81 473 GLU A N 1
ATOM 3721 C CA . GLU A 1 473 ? 40.75 24.688 -31.547 1 39.81 473 GLU A CA 1
ATOM 3722 C C . GLU A 1 473 ? 40.094 26.062 -31.609 1 39.81 473 GLU A C 1
ATOM 3724 O O . GLU A 1 473 ? 39.625 26.578 -30.594 1 39.81 473 GLU A O 1
ATOM 3729 N N . GLU A 1 474 ? 39.312 26.375 -32.812 1 38.19 474 GLU A N 1
ATOM 3730 C CA . GLU A 1 474 ? 38.812 27.531 -33.562 1 38.19 474 GLU A CA 1
ATOM 3731 C C . GLU A 1 474 ? 37.688 28.234 -32.781 1 38.19 474 GLU A C 1
ATOM 3733 O O . GLU A 1 474 ? 36.531 27.828 -32.875 1 38.19 474 GLU A O 1
ATOM 3738 N N . MET A 1 475 ? 37.719 28.562 -31.547 1 36.97 475 MET A N 1
ATOM 3739 C CA . MET A 1 475 ? 36.844 29.703 -31.297 1 36.97 475 MET A CA 1
ATOM 3740 C C . MET A 1 475 ? 37.062 30.781 -32.375 1 36.97 475 MET A C 1
ATOM 3742 O O . MET A 1 475 ? 38.156 31.344 -32.5 1 36.97 475 MET A O 1
ATOM 3746 N N . GLY A 1 476 ? 36.531 30.609 -33.594 1 35 476 GLY A N 1
ATOM 3747 C CA . GLY A 1 476 ? 36.406 31.734 -34.531 1 35 476 GLY A CA 1
ATOM 3748 C C . GLY A 1 476 ? 36.219 33.062 -33.812 1 35 476 GLY A C 1
ATOM 3749 O O . GLY A 1 476 ? 35.625 33.125 -32.719 1 35 476 GLY A O 1
ATOM 3750 N N . GLU A 1 477 ? 37.156 34.062 -33.969 1 37.44 477 GLU A N 1
ATOM 3751 C CA . GLU A 1 477 ? 37.188 35.531 -33.875 1 37.44 477 GLU A CA 1
ATOM 3752 C C . GLU A 1 477 ? 35.906 36.156 -34.375 1 37.44 477 GLU A C 1
ATOM 3754 O O . GLU A 1 477 ? 35.781 36.469 -35.562 1 37.44 477 GLU A O 1
ATOM 3759 N N . SER A 1 478 ? 34.75 35.594 -34.406 1 31.38 478 SER A N 1
ATOM 3760 C CA . SER A 1 478 ? 33.719 36.531 -34.844 1 31.38 478 SER A CA 1
ATOM 3761 C C . SER A 1 478 ? 33.688 37.781 -33.969 1 31.38 478 SER A C 1
ATOM 3763 O O . SER A 1 478 ? 33.406 37.688 -32.781 1 31.38 478 SER A O 1
ATOM 3765 N N . LYS A 1 479 ? 34.688 38.812 -34.312 1 34.97 479 LYS A N 1
ATOM 3766 C CA . LYS A 1 479 ? 34.625 40.25 -34.094 1 34.97 479 LYS A CA 1
ATOM 3767 C C . LYS A 1 479 ? 33.188 40.781 -34.312 1 34.97 479 LYS A C 1
ATOM 3769 O O . LYS A 1 479 ? 32.656 40.688 -35.406 1 34.97 479 LYS A O 1
ATOM 3774 N N . VAL A 1 480 ? 32.312 40.688 -33.406 1 30.75 480 VAL A N 1
ATOM 3775 C CA . VAL A 1 480 ? 31.188 41.625 -33.406 1 30.75 480 VAL A CA 1
ATOM 3776 C C . VAL A 1 480 ? 31.703 43.031 -33.719 1 30.75 480 VAL A C 1
ATOM 3778 O O . VAL A 1 480 ? 32.562 43.562 -33 1 30.75 480 VAL A O 1
ATOM 3781 N N . THR A 1 481 ? 31.984 43.375 -35 1 27.45 481 THR A N 1
ATOM 3782 C CA . THR A 1 481 ? 31.906 44.719 -35.562 1 27.45 481 THR A CA 1
ATOM 3783 C C . THR A 1 481 ? 30.719 45.469 -34.969 1 27.45 481 THR A C 1
ATOM 3785 O O . THR A 1 481 ? 29.594 44.969 -34.969 1 27.45 481 THR A O 1
ATOM 3788 N N . ASN A 1 482 ? 31 46.344 -33.969 1 27.73 482 ASN A N 1
ATOM 3789 C CA . ASN A 1 482 ? 30.188 47.438 -33.5 1 27.73 482 ASN A CA 1
ATOM 3790 C C . ASN A 1 482 ? 29.516 48.188 -34.656 1 27.73 482 ASN A C 1
ATOM 3792 O O . ASN A 1 482 ? 30.188 48.938 -35.375 1 27.73 482 ASN A O 1
ATOM 3796 N N . LEU A 1 483 ? 28.969 47.469 -35.688 1 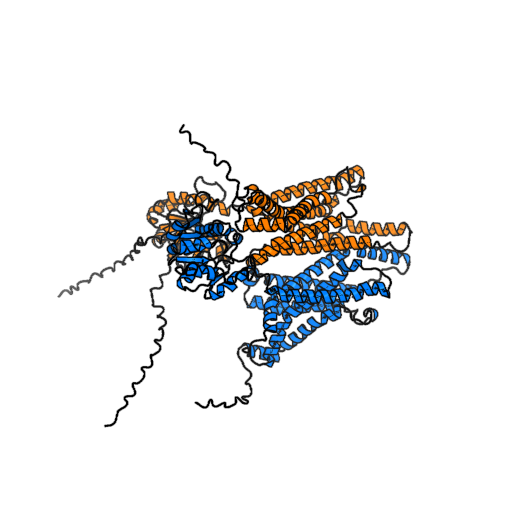22.25 483 LEU A N 1
ATOM 3797 C CA . LEU A 1 483 ? 28 48.344 -36.344 1 22.25 483 LEU A CA 1
ATOM 3798 C C . LEU A 1 483 ? 26.734 48.5 -35.5 1 22.25 483 LEU A C 1
ATOM 3800 O O . LEU A 1 483 ? 26.266 47.531 -34.906 1 22.25 483 LEU A O 1
ATOM 3804 N N . MET B 1 1 ? 33.906 81.5 -28.094 1 26.05 1 MET B N 1
ATOM 3805 C CA . MET B 1 1 ? 33.188 81.188 -26.875 1 26.05 1 MET B CA 1
ATOM 3806 C C . MET B 1 1 ? 32.906 79.75 -26.75 1 26.05 1 MET B C 1
ATOM 3808 O O . MET B 1 1 ? 32.219 79.125 -27.594 1 26.05 1 MET B O 1
ATOM 3812 N N . SER B 1 2 ? 33.906 79 -26.25 1 27.75 2 SER B N 1
ATOM 3813 C CA . SER B 1 2 ? 34.219 77.562 -26.156 1 27.75 2 SER B CA 1
ATOM 3814 C C . SER B 1 2 ? 33.219 76.812 -25.266 1 27.75 2 SER B C 1
ATOM 3816 O O . SER B 1 2 ? 32.969 77.25 -24.125 1 27.75 2 SER B O 1
ATOM 3818 N N . MET B 1 3 ? 32.156 76.375 -25.906 1 28.2 3 MET B N 1
ATOM 3819 C CA . MET B 1 3 ? 31.031 75.625 -25.328 1 28.2 3 MET B CA 1
ATOM 3820 C C . MET B 1 3 ? 31.5 74.438 -24.531 1 28.2 3 MET B C 1
ATOM 3822 O O . MET B 1 3 ? 32.125 73.5 -25.062 1 28.2 3 MET B O 1
ATOM 3826 N N . THR B 1 4 ? 32 74.625 -23.328 1 28.3 4 THR B N 1
ATOM 3827 C CA . THR B 1 4 ? 32.531 73.688 -22.359 1 28.3 4 THR B CA 1
ATOM 3828 C C . THR B 1 4 ? 31.469 72.625 -22.031 1 28.3 4 THR B C 1
ATOM 3830 O O . THR B 1 4 ? 30.391 72.938 -21.516 1 28.3 4 THR B O 1
ATOM 3833 N N . VAL B 1 5 ? 31.297 71.688 -22.922 1 32.88 5 VAL B N 1
ATOM 3834 C CA . VAL B 1 5 ? 30.359 70.562 -22.766 1 32.88 5 VAL B CA 1
ATOM 3835 C C . VAL B 1 5 ? 30.641 69.812 -21.453 1 32.88 5 VAL B C 1
ATOM 3837 O O . VAL B 1 5 ? 31.734 69.312 -21.25 1 32.88 5 VAL B O 1
ATOM 3840 N N . THR B 1 6 ? 30.25 70.375 -20.328 1 29.89 6 THR B N 1
ATOM 3841 C CA . THR B 1 6 ? 30.438 69.812 -19.016 1 29.89 6 THR B CA 1
ATOM 3842 C C . THR B 1 6 ? 29.828 68.375 -18.969 1 29.89 6 THR B C 1
ATOM 3844 O O . THR B 1 6 ? 28.656 68.188 -19.297 1 29.89 6 THR B O 1
ATOM 3847 N N . GLY B 1 7 ? 30.562 67.375 -19.438 1 28.94 7 GLY B N 1
ATOM 3848 C CA . GLY B 1 7 ? 30.25 66 -19.406 1 28.94 7 GLY B CA 1
ATOM 3849 C C . GLY B 1 7 ? 29.734 65.5 -18.062 1 28.94 7 GLY B C 1
ATOM 3850 O O . GLY B 1 7 ? 30.438 65.562 -17.047 1 28.94 7 GLY B O 1
ATOM 3851 N N . GLY B 1 8 ? 28.469 65.812 -17.75 1 29.73 8 GLY B N 1
ATOM 3852 C CA . GLY B 1 8 ? 27.859 65.375 -16.5 1 29.73 8 GLY B CA 1
ATOM 3853 C C . GLY B 1 8 ? 28.062 63.906 -16.219 1 29.73 8 GLY B C 1
ATOM 3854 O O . GLY B 1 8 ? 27.844 63.062 -17.094 1 29.73 8 GLY B O 1
ATOM 3855 N N . MET B 1 9 ? 29.172 63.562 -15.531 1 30.06 9 MET B N 1
ATOM 3856 C CA . MET B 1 9 ? 29.531 62.25 -15.008 1 30.06 9 MET B CA 1
ATOM 3857 C C . MET B 1 9 ? 28.312 61.531 -14.414 1 30.06 9 MET B C 1
ATOM 3859 O O . MET B 1 9 ? 27.609 62.125 -13.586 1 30.06 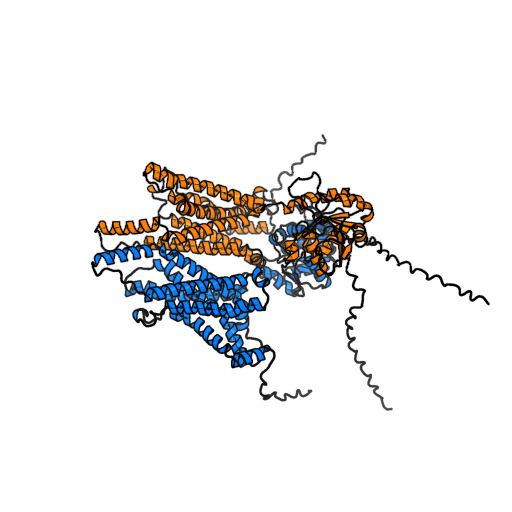9 MET B O 1
ATOM 3863 N N . SER B 1 10 ? 27.672 60.719 -15.242 1 31.75 10 SER B N 1
ATOM 3864 C CA . SER B 1 10 ? 26.594 59.812 -14.82 1 31.75 10 SER B CA 1
ATOM 3865 C C . SER B 1 10 ? 26.938 59.156 -13.5 1 31.75 10 SER B C 1
ATOM 3867 O O . SER B 1 10 ? 28.016 58.594 -13.344 1 31.75 10 SER B O 1
ATOM 3869 N N . GLU B 1 11 ? 26.547 59.719 -12.375 1 30.67 11 GLU B N 1
ATOM 3870 C CA . GLU B 1 11 ? 26.641 59.125 -11.047 1 30.67 11 GLU B CA 1
ATOM 3871 C C . GLU B 1 11 ? 26.25 57.656 -11.078 1 30.67 11 GLU B C 1
ATOM 3873 O O . GLU B 1 11 ? 25.156 57.312 -11.555 1 30.67 11 GLU B O 1
ATOM 3878 N N . GLU B 1 12 ? 27.203 56.844 -11.414 1 32.03 12 GLU B N 1
ATOM 3879 C CA . GLU B 1 12 ? 27.062 55.406 -11.258 1 32.03 12 GLU B CA 1
ATOM 3880 C C . GLU B 1 12 ? 26.266 55.062 -10 1 32.03 12 GLU B C 1
ATOM 3882 O O . GLU B 1 12 ? 26.625 55.469 -8.898 1 32.03 12 GLU B O 1
ATOM 3887 N N . MET B 1 13 ? 24.922 55 -10.188 1 34.19 13 MET B N 1
ATOM 3888 C CA . MET B 1 13 ? 24.078 54.469 -9.109 1 34.19 13 MET B CA 1
ATOM 3889 C C . MET B 1 13 ? 24.719 53.25 -8.484 1 34.19 13 MET B C 1
ATOM 3891 O O . MET B 1 13 ? 24.953 52.25 -9.164 1 34.19 13 MET B O 1
ATOM 3895 N N . LYS B 1 14 ? 25.703 53.469 -7.598 1 36.72 14 LYS B N 1
ATOM 3896 C CA . LYS B 1 14 ? 26.219 52.375 -6.789 1 36.72 14 LYS B CA 1
ATOM 3897 C C . LYS B 1 14 ? 25.109 51.438 -6.348 1 36.72 14 LYS B C 1
ATOM 3899 O O . LYS B 1 14 ? 24.047 51.875 -5.895 1 36.72 14 LYS B O 1
ATOM 3904 N N . PRO B 1 15 ? 25.141 50.375 -7.09 1 33.53 15 PRO B N 1
ATOM 3905 C CA . PRO B 1 15 ? 24.141 49.406 -6.629 1 33.53 15 PRO B CA 1
ATOM 3906 C C . PRO B 1 15 ? 24.031 49.344 -5.105 1 33.53 15 PRO B C 1
ATOM 3908 O O . PRO B 1 15 ? 25.047 49.406 -4.406 1 33.53 15 PRO B O 1
ATOM 3911 N N . GLU B 1 16 ? 23.172 50.156 -4.547 1 30.55 16 GLU B N 1
ATOM 3912 C CA . GLU B 1 16 ? 22.891 50 -3.121 1 30.55 16 GLU B CA 1
ATOM 3913 C C . GLU B 1 16 ? 23.016 48.531 -2.723 1 30.55 16 GLU B C 1
ATOM 3915 O O . GLU B 1 16 ? 22.328 47.656 -3.295 1 30.55 16 GLU B O 1
ATOM 3920 N N . SER B 1 17 ? 24.281 48.094 -2.613 1 31.75 17 SER B N 1
ATOM 3921 C CA . SER B 1 17 ? 24.469 46.812 -1.963 1 31.75 17 SER B CA 1
ATOM 3922 C C . SER B 1 17 ? 23.344 46.5 -0.968 1 31.75 17 SER B C 1
ATOM 3924 O O . SER B 1 17 ? 23.047 47.344 -0.109 1 31.75 17 SER B O 1
ATOM 3926 N N . VAL B 1 18 ? 22.219 46.094 -1.486 1 35.06 18 VAL B N 1
ATOM 3927 C CA . VAL B 1 18 ? 21.266 45.562 -0.53 1 35.06 18 VAL B CA 1
ATOM 3928 C C . VAL B 1 18 ? 22 44.969 0.669 1 35.06 18 VAL B C 1
ATOM 3930 O O . VAL B 1 18 ? 22.734 44 0.534 1 35.06 18 VAL B O 1
ATOM 3933 N N . SER B 1 19 ? 22.812 45.875 1.333 1 32.25 19 SER B N 1
ATOM 3934 C CA . SER B 1 19 ? 23.312 45.438 2.631 1 32.25 19 SER B CA 1
ATOM 3935 C C . SER B 1 19 ? 22.406 44.375 3.254 1 32.25 19 SER B C 1
ATOM 3937 O O . SER B 1 19 ? 21.203 44.562 3.367 1 32.25 19 SER B O 1
ATOM 3939 N N . LEU B 1 20 ? 22.672 43.125 2.863 1 36.31 20 LEU B N 1
ATOM 3940 C CA . LEU B 1 20 ? 22.078 42.125 3.73 1 36.31 20 LEU B CA 1
ATOM 3941 C C . LEU B 1 20 ? 21.906 42.656 5.152 1 36.31 20 LEU B C 1
ATOM 3943 O O . LEU B 1 20 ? 22.844 43.188 5.73 1 36.31 20 LEU B O 1
ATOM 3947 N N . ARG B 1 21 ? 20.891 43.406 5.402 1 37.62 21 ARG B N 1
ATOM 3948 C CA . ARG B 1 21 ? 20.688 43.844 6.785 1 37.62 21 ARG B CA 1
ATOM 3949 C C . ARG B 1 21 ? 21.469 42.938 7.746 1 37.62 21 ARG B C 1
ATOM 3951 O O . ARG B 1 21 ? 21.484 41.719 7.594 1 37.62 21 ARG B O 1
ATOM 3958 N N . PRO B 1 22 ? 22.688 43.406 8.125 1 35.53 22 PRO B N 1
ATOM 3959 C CA . PRO B 1 22 ? 23.25 42.594 9.195 1 35.53 22 PRO B CA 1
ATOM 3960 C C . PRO B 1 22 ? 22.172 41.812 9.969 1 35.53 22 PRO B C 1
ATOM 3962 O O . PRO B 1 22 ? 21.047 42.312 10.109 1 35.53 22 PRO B O 1
ATOM 3965 N N . LEU B 1 23 ? 22.062 40.531 9.852 1 39.81 23 LEU B N 1
ATOM 3966 C CA . LEU B 1 23 ? 21.328 39.844 10.891 1 39.81 23 LEU B CA 1
ATOM 3967 C C . LEU B 1 23 ? 21.328 40.625 12.188 1 39.81 23 LEU B C 1
ATOM 3969 O O . LEU B 1 23 ? 22.359 40.75 12.852 1 39.81 23 LEU B O 1
ATOM 3973 N N . GLY B 1 24 ? 21.125 41.938 12.086 1 36.06 24 GLY B N 1
ATOM 3974 C CA . GLY B 1 24 ? 21.062 42.75 13.297 1 36.06 24 GLY B CA 1
ATOM 3975 C C . GLY B 1 24 ? 20.891 41.906 14.555 1 36.06 24 GLY B C 1
ATOM 3976 O O . GLY B 1 24 ? 20.281 40.844 14.523 1 36.06 24 GLY B O 1
ATOM 3977 N N . THR B 1 25 ? 21.969 41.969 15.406 1 37.34 25 THR B N 1
ATOM 3978 C CA . THR B 1 25 ? 22 41.375 16.75 1 37.34 25 THR B CA 1
ATOM 3979 C C . THR B 1 25 ? 20.609 41.469 17.391 1 37.34 25 THR B C 1
ATOM 3981 O O . THR B 1 25 ? 20.328 42.406 18.141 1 37.34 25 THR B O 1
ATOM 3984 N N . ALA B 1 26 ? 19.625 41.812 16.688 1 41.38 26 ALA B N 1
ATOM 3985 C CA . ALA B 1 26 ? 18.422 41.625 17.484 1 41.38 26 ALA B CA 1
ATOM 3986 C C . ALA B 1 26 ? 18.594 40.469 18.469 1 41.38 26 ALA B C 1
ATOM 3988 O O . ALA B 1 26 ? 19.109 39.406 18.094 1 41.38 26 ALA B O 1
ATOM 3989 N N . ALA B 1 27 ? 18.812 40.812 19.719 1 42.31 27 ALA B N 1
ATOM 3990 C CA . ALA B 1 27 ? 18.938 39.906 20.859 1 42.31 27 ALA B CA 1
ATOM 3991 C C . ALA B 1 27 ? 18.266 38.562 20.578 1 42.31 27 ALA B C 1
ATOM 3993 O O . ALA B 1 27 ? 17.078 38.5 20.25 1 42.31 27 ALA B O 1
ATOM 3994 N N . ALA B 1 28 ? 18.953 37.688 19.859 1 43.88 28 ALA B N 1
ATOM 3995 C CA . ALA B 1 28 ? 18.453 36.312 19.75 1 43.88 28 ALA B CA 1
ATOM 3996 C C . ALA B 1 28 ? 17.5 36 20.906 1 43.88 28 ALA B C 1
ATOM 3998 O O . ALA B 1 28 ? 17.828 36.25 22.078 1 43.88 28 ALA B O 1
ATOM 3999 N N . PRO B 1 29 ? 16.297 36.156 20.734 1 50.44 29 PRO B N 1
ATOM 4000 C CA . PRO B 1 29 ? 15.445 35.844 21.891 1 50.44 29 PRO B CA 1
ATOM 4001 C C . PRO B 1 29 ? 16.047 34.75 22.766 1 50.44 29 PRO B C 1
ATOM 4003 O O . PRO B 1 29 ? 16.641 33.812 22.25 1 50.44 29 PRO B O 1
ATOM 4006 N N . GLU B 1 30 ? 16.719 35.156 23.891 1 59.66 30 GLU B N 1
ATOM 4007 C CA . GLU B 1 30 ? 17.188 34.188 24.859 1 59.66 30 GLU B CA 1
ATOM 4008 C C . GLU B 1 30 ? 16.344 32.906 24.812 1 59.66 30 GLU B C 1
ATOM 4010 O O . GLU B 1 30 ? 15.117 32.969 24.703 1 59.66 30 GLU B O 1
ATOM 4015 N N . PRO B 1 31 ? 17.078 31.828 24.578 1 69.38 31 PRO B N 1
ATOM 4016 C CA . PRO B 1 31 ? 16.312 30.578 24.594 1 69.38 31 PRO B CA 1
ATOM 4017 C C . PRO B 1 31 ? 15.352 30.469 25.766 1 69.38 31 PRO B C 1
ATOM 4019 O O . PRO B 1 31 ? 15.711 30.844 26.891 1 69.38 31 PRO B O 1
ATOM 4022 N N . GLU B 1 32 ? 14.195 30.219 25.469 1 87.94 32 GLU B N 1
ATOM 4023 C CA . GLU B 1 32 ? 13.148 30.078 26.469 1 87.94 32 GLU B CA 1
ATOM 4024 C C . GLU B 1 32 ? 13.445 28.938 27.422 1 87.94 32 GLU B C 1
ATOM 4026 O O . GLU B 1 32 ? 13.906 27.875 27 1 87.94 32 GLU B O 1
ATOM 4031 N N . LEU B 1 33 ? 13.422 29.203 28.75 1 93.56 33 LEU B N 1
ATOM 4032 C CA . LEU B 1 33 ? 13.656 28.203 29.797 1 93.56 33 LEU B CA 1
ATOM 4033 C C . LEU B 1 33 ? 12.367 27.469 30.125 1 93.56 33 LEU B C 1
ATOM 4035 O O . LEU B 1 33 ? 11.344 28.094 30.422 1 93.56 33 LEU B O 1
ATOM 4039 N N . LEU B 1 34 ? 12.469 26.188 30 1 96.75 34 LEU B N 1
ATOM 4040 C CA . LEU B 1 34 ? 11.336 25.344 30.328 1 96.75 34 LEU B CA 1
ATOM 4041 C C . LEU B 1 34 ? 11.641 24.453 31.547 1 96.75 34 LEU B C 1
ATOM 4043 O O . LEU B 1 34 ? 12.797 24.094 31.766 1 96.75 34 LEU B O 1
ATOM 4047 N N . CYS B 1 35 ? 10.609 24.172 32.312 1 97.62 35 CYS B N 1
ATOM 4048 C CA . CYS B 1 35 ? 10.781 23.406 33.531 1 97.62 35 CYS B CA 1
ATOM 4049 C C . CYS B 1 35 ? 10.078 22.047 33.438 1 97.62 35 CYS B C 1
ATOM 4051 O O . CYS B 1 35 ? 8.984 21.969 32.875 1 97.62 35 CYS B O 1
ATOM 4053 N N . ILE B 1 36 ? 10.711 21 33.906 1 97.56 36 ILE B N 1
ATOM 4054 C CA . ILE B 1 36 ? 10.125 19.656 33.938 1 97.56 36 ILE B CA 1
ATOM 4055 C C . ILE B 1 36 ? 10.125 19.109 35.344 1 97.56 36 ILE B C 1
ATOM 4057 O O . ILE B 1 36 ? 11.164 19.078 36 1 97.56 36 ILE B O 1
ATOM 4061 N N . PHE B 1 37 ? 8.922 18.828 35.844 1 96.5 37 PHE B N 1
ATOM 4062 C CA . PHE B 1 37 ? 8.805 18.094 37.094 1 96.5 37 PHE B CA 1
ATOM 4063 C C . PHE B 1 37 ? 8.75 16.594 36.844 1 96.5 37 PHE B C 1
ATOM 4065 O O . PHE B 1 37 ? 7.852 16.109 36.156 1 96.5 37 PHE B O 1
ATOM 4072 N N . GLY B 1 38 ? 9.648 15.828 37.375 1 93.06 38 GLY B N 1
ATOM 4073 C CA . GLY B 1 38 ? 9.742 14.398 37.125 1 93.06 38 GLY B CA 1
ATOM 4074 C C . GLY B 1 38 ? 10.984 14 36.375 1 93.06 38 GLY B C 1
ATOM 4075 O O . GLY B 1 38 ? 11.18 14.422 35.219 1 93.06 38 GLY B O 1
ATOM 4076 N N . THR B 1 39 ? 11.797 13.195 36.906 1 91.38 39 THR B N 1
ATOM 4077 C CA . THR B 1 39 ? 13.055 12.781 36.312 1 91.38 39 THR B CA 1
ATOM 4078 C C . THR B 1 39 ? 12.984 11.32 35.844 1 91.38 39 THR B C 1
ATOM 4080 O O . THR B 1 39 ? 13.984 10.602 35.906 1 91.38 39 THR B O 1
ATOM 4083 N N . GLY B 1 40 ? 11.828 10.844 35.562 1 89.31 40 GLY B N 1
ATOM 4084 C CA . GLY B 1 40 ? 11.656 9.516 35 1 89.31 40 GLY B CA 1
ATOM 4085 C C . GLY B 1 40 ? 12.016 9.445 33.531 1 89.31 40 GLY B C 1
ATOM 4086 O O . GLY B 1 40 ? 12.547 10.406 32.969 1 89.31 40 GLY B O 1
ATOM 4087 N N . ASP B 1 41 ? 11.75 8.336 32.906 1 89.81 41 ASP B N 1
ATOM 4088 C CA . ASP B 1 41 ? 12.102 8.117 31.5 1 89.81 41 ASP B CA 1
ATOM 4089 C C . ASP B 1 41 ? 11.43 9.148 30.594 1 89.81 41 ASP B C 1
ATOM 4091 O O . ASP B 1 41 ? 12.062 9.688 29.688 1 89.81 41 ASP B O 1
ATOM 4095 N N . LEU B 1 42 ? 10.141 9.398 30.859 1 93 42 LEU B N 1
ATOM 4096 C CA . LEU B 1 42 ? 9.414 10.352 30.031 1 93 42 LEU B CA 1
ATOM 4097 C C . LEU B 1 42 ? 9.992 11.758 30.188 1 93 42 LEU B C 1
ATOM 4099 O O . LEU B 1 42 ? 10.219 12.453 29.203 1 93 42 LEU B O 1
ATOM 4103 N N . GLY B 1 43 ? 10.172 12.164 31.469 1 94.5 43 GLY B N 1
ATOM 4104 C CA . GLY B 1 43 ? 10.75 13.469 31.734 1 94.5 43 GLY B CA 1
ATOM 4105 C C . GLY B 1 43 ? 12.125 13.648 31.125 1 94.5 43 GLY B C 1
ATOM 4106 O O . GLY B 1 43 ? 12.414 14.688 30.516 1 94.5 43 GLY B O 1
ATOM 4107 N N . ARG B 1 44 ? 12.883 12.664 31.219 1 93.12 44 ARG B N 1
ATOM 4108 C CA . ARG B 1 44 ? 14.234 12.719 30.688 1 93.12 44 ARG B CA 1
ATOM 4109 C C . ARG B 1 44 ? 14.219 12.805 29.156 1 93.12 44 ARG B C 1
ATOM 4111 O O . ARG B 1 44 ? 14.969 13.586 28.562 1 93.12 44 ARG B O 1
ATOM 4118 N N . SER B 1 45 ? 13.438 11.977 28.594 1 93.25 45 SER B N 1
ATOM 4119 C CA . SER B 1 45 ? 13.359 11.961 27.141 1 93.25 45 SER B CA 1
ATOM 4120 C C . SER B 1 45 ? 12.805 13.281 26.609 1 93.25 45 SER B C 1
ATOM 4122 O O . SER B 1 45 ? 13.281 13.797 25.594 1 93.25 45 SER B O 1
ATOM 4124 N N . LEU B 1 46 ? 11.812 13.789 27.281 1 94.44 46 LEU B N 1
ATOM 4125 C CA . LEU B 1 46 ? 11.25 15.078 26.875 1 94.44 46 LEU B CA 1
ATOM 4126 C C . LEU B 1 46 ? 12.289 16.188 27.016 1 94.44 46 LEU B C 1
ATOM 4128 O O . LEU B 1 46 ? 12.438 17.016 26.109 1 94.44 46 LEU B O 1
ATOM 4132 N N . GLY B 1 47 ? 12.992 16.188 28.125 1 94.88 47 GLY B N 1
ATOM 4133 C CA . GLY B 1 47 ? 14.031 17.172 28.328 1 94.88 47 GLY B CA 1
ATOM 4134 C C . GLY B 1 47 ? 15.109 17.141 27.266 1 94.88 47 GLY B C 1
ATOM 4135 O O . GLY B 1 47 ? 15.555 18.188 26.797 1 94.88 47 GLY B O 1
ATOM 4136 N N . LEU B 1 48 ? 15.508 15.969 26.969 1 92.44 48 LEU B N 1
ATOM 4137 C CA . LEU B 1 48 ? 16.531 15.812 25.938 1 92.44 48 LEU B CA 1
ATOM 4138 C C . LEU B 1 48 ? 16.047 16.422 24.609 1 92.44 48 LEU B C 1
ATOM 4140 O O . LEU B 1 48 ? 16.797 17.141 23.953 1 92.44 48 LEU B O 1
ATOM 4144 N N . ARG B 1 49 ? 14.836 16.156 24.219 1 91.81 49 ARG B N 1
ATOM 4145 C CA . ARG B 1 49 ? 14.289 16.672 22.969 1 91.81 49 ARG B CA 1
ATOM 4146 C C . ARG B 1 49 ? 14.172 18.188 23 1 91.81 49 ARG B C 1
ATOM 4148 O O . ARG B 1 49 ? 14.438 18.844 21.984 1 91.81 49 ARG B O 1
ATOM 4155 N N . LEU B 1 50 ? 13.797 18.703 24.141 1 93.62 50 LEU B N 1
ATOM 4156 C CA . LEU B 1 50 ? 13.68 20.156 24.281 1 93.62 50 LEU B CA 1
ATOM 4157 C C . LEU B 1 50 ? 15.039 20.812 24.156 1 93.62 50 LEU B C 1
ATOM 4159 O O . LEU B 1 50 ? 15.18 21.828 23.453 1 93.62 50 LEU B O 1
ATOM 4163 N N . LEU B 1 51 ? 15.984 20.234 24.75 1 91.94 51 LEU B N 1
ATOM 4164 C CA . LEU B 1 51 ? 17.344 20.75 24.656 1 91.94 51 LEU B CA 1
ATOM 4165 C C . LEU B 1 51 ? 17.828 20.75 23.203 1 91.94 51 LEU B C 1
ATOM 4167 O O . LEU B 1 51 ? 18.422 21.719 22.734 1 91.94 51 LEU B O 1
ATOM 4171 N N . GLN B 1 52 ? 17.547 19.703 22.578 1 88.25 52 GLN B N 1
ATOM 4172 C CA . GLN B 1 52 ? 17.953 19.547 21.188 1 88.25 52 GLN B CA 1
ATOM 4173 C C . GLN B 1 52 ? 17.234 20.531 20.281 1 88.25 52 GLN B C 1
ATOM 4175 O O . GLN B 1 52 ? 17.703 20.828 19.172 1 88.25 52 GLN B O 1
ATOM 4180 N N . SER B 1 53 ? 16.109 20.969 20.672 1 87.31 53 SER B N 1
ATOM 4181 C CA . SER B 1 53 ? 15.328 21.906 19.859 1 87.31 53 SER B CA 1
ATOM 4182 C C . SER B 1 53 ? 15.672 23.344 20.188 1 87.31 53 SER B C 1
ATOM 4184 O O . SER B 1 53 ? 14.984 24.266 19.75 1 87.31 53 SER B O 1
ATOM 4186 N N . GLY B 1 54 ? 16.609 23.578 21.094 1 88.5 54 GLY B N 1
ATOM 4187 C CA . GLY B 1 54 ? 17.125 24.922 21.344 1 88.5 54 GLY B CA 1
ATOM 4188 C C . GLY B 1 54 ? 16.594 25.531 22.625 1 88.5 54 GLY B C 1
ATOM 4189 O O . GLY B 1 54 ? 16.906 26.688 22.938 1 88.5 54 GLY B O 1
ATOM 4190 N N . TYR B 1 55 ? 15.852 24.797 23.359 1 93.06 55 TYR B N 1
ATOM 4191 C CA . TYR B 1 55 ? 15.352 25.281 24.641 1 93.06 55 TYR B CA 1
ATOM 4192 C C . TYR B 1 55 ? 16.359 25.016 25.75 1 93.06 55 TYR B C 1
ATOM 4194 O O . TYR B 1 55 ? 17.25 24.188 25.609 1 93.06 55 TYR B O 1
ATOM 4202 N N . ARG B 1 56 ? 16.234 25.812 26.781 1 95 56 ARG B N 1
ATOM 4203 C CA . ARG B 1 56 ? 16.875 25.469 28.047 1 95 56 ARG B CA 1
ATOM 4204 C C . ARG B 1 56 ? 15.922 24.719 28.969 1 95 56 ARG B C 1
ATOM 4206 O O . ARG B 1 56 ? 14.711 24.953 28.938 1 95 56 ARG B O 1
ATOM 4213 N N . VAL B 1 57 ? 16.516 23.797 29.719 1 96.62 57 VAL B N 1
ATOM 4214 C CA . VAL B 1 57 ? 15.656 22.953 30.516 1 96.62 57 VAL B CA 1
ATOM 4215 C C . VAL B 1 57 ? 16.141 22.938 31.969 1 96.62 57 VAL B C 1
ATOM 4217 O O . VAL B 1 57 ? 17.344 22.828 32.219 1 96.62 57 VAL B O 1
ATOM 4220 N N . VAL B 1 58 ? 15.258 23.109 32.906 1 96.62 58 VAL B N 1
ATOM 4221 C CA . VAL B 1 58 ? 15.547 22.953 34.344 1 96.62 58 VAL B CA 1
ATOM 4222 C C . VAL B 1 58 ? 14.625 21.891 34.938 1 96.62 58 VAL B C 1
ATOM 4224 O O . VAL B 1 58 ? 13.414 21.906 34.688 1 96.62 58 VAL B O 1
ATOM 4227 N N . TYR B 1 59 ? 15.195 20.938 35.625 1 96.44 59 TYR B N 1
ATOM 4228 C CA . TYR B 1 59 ? 14.422 19.906 36.312 1 96.44 59 TYR B CA 1
ATOM 4229 C C . TYR B 1 59 ? 14.148 20.266 37.75 1 96.44 59 TYR B C 1
ATOM 4231 O O . TYR B 1 59 ? 15.016 20.797 38.438 1 96.44 59 TYR B O 1
ATOM 4239 N N . GLY B 1 60 ? 12.883 20.062 38.156 1 94.44 60 GLY B N 1
ATOM 4240 C CA . GLY B 1 60 ? 12.539 20.109 39.562 1 94.44 60 GLY B CA 1
ATOM 4241 C C . GLY B 1 60 ? 12.508 18.734 40.219 1 94.44 60 GLY B C 1
ATOM 4242 O O . GLY B 1 60 ? 11.758 17.859 39.781 1 94.44 60 GLY B O 1
ATOM 4243 N N . SER B 1 61 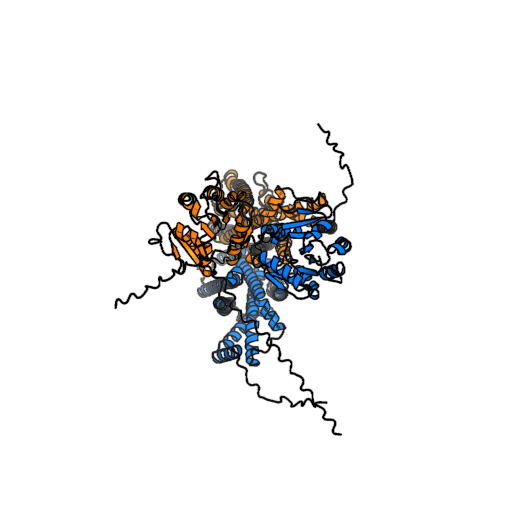? 13.312 18.531 41.156 1 90.69 61 SER B N 1
ATOM 4244 C CA . SER B 1 61 ? 13.383 17.234 41.812 1 90.69 61 SER B CA 1
ATOM 4245 C C . SER B 1 61 ? 13.32 17.375 43.344 1 90.69 61 SER B C 1
ATOM 4247 O O . SER B 1 61 ? 13.664 18.422 43.875 1 90.69 61 SER B O 1
ATOM 4249 N N . ARG B 1 62 ? 12.789 16.281 44 1 85.94 62 ARG B N 1
ATOM 4250 C CA . ARG B 1 62 ? 12.781 16.219 45.438 1 85.94 62 ARG B CA 1
ATOM 4251 C C . ARG B 1 62 ? 14.203 16.156 46 1 85.94 62 ARG B C 1
ATOM 4253 O O . ARG B 1 62 ? 14.484 16.688 47.062 1 85.94 62 ARG B O 1
ATOM 4260 N N . ARG B 1 63 ? 15.055 15.422 45.188 1 87.31 63 ARG B N 1
ATOM 4261 C CA . ARG B 1 63 ? 16.453 15.258 45.531 1 87.31 63 ARG B CA 1
ATOM 4262 C C . ARG B 1 63 ? 17.375 15.703 44.406 1 87.31 63 ARG B C 1
ATOM 4264 O O . ARG B 1 63 ? 17.984 14.867 43.719 1 87.31 63 ARG B O 1
ATOM 4271 N N . PRO B 1 64 ? 17.531 17.031 44.25 1 86.94 64 PRO B N 1
ATOM 4272 C CA . PRO B 1 64 ? 18.297 17.547 43.125 1 86.94 64 PRO B CA 1
ATOM 4273 C C . PRO B 1 64 ? 19.719 17 43.062 1 86.94 64 PRO B C 1
ATOM 4275 O O . PRO B 1 64 ? 20.312 16.891 42 1 86.94 64 PRO B O 1
ATOM 4278 N N . HIS B 1 65 ? 20.234 16.594 44.219 1 82.12 65 HIS B N 1
ATOM 4279 C CA . HIS B 1 65 ? 21.625 16.172 44.25 1 82.12 65 HIS B CA 1
ATOM 4280 C C . HIS B 1 65 ? 21.766 14.672 44.031 1 82.12 65 HIS B C 1
ATOM 4282 O O . HIS B 1 65 ? 22.875 14.172 43.812 1 82.12 65 HIS B O 1
ATOM 4288 N N . SER B 1 66 ? 20.641 13.961 44 1 77.56 66 SER B N 1
ATOM 4289 C CA . SER B 1 66 ? 20.719 12.508 43.906 1 77.56 66 SER B CA 1
ATOM 4290 C C . SER B 1 66 ? 19.906 11.984 42.719 1 77.56 66 SER B C 1
ATOM 4292 O O . SER B 1 66 ? 19.578 10.805 42.656 1 77.56 66 SER B O 1
ATOM 4294 N N . CYS B 1 67 ? 19.703 12.875 41.875 1 75.69 67 CYS B N 1
ATOM 4295 C CA . CYS B 1 67 ? 18.875 12.414 40.75 1 75.69 67 CYS B CA 1
ATOM 4296 C C . CYS B 1 67 ? 19.719 11.648 39.75 1 75.69 67 CYS B C 1
ATOM 4298 O O . CYS B 1 67 ? 20.938 11.828 39.656 1 75.69 67 CYS B O 1
ATOM 4300 N N . GLY B 1 68 ? 19.266 10.57 39.188 1 76.44 68 GLY B N 1
ATOM 4301 C CA . GLY B 1 68 ? 19.922 9.82 38.125 1 76.44 68 GLY B CA 1
ATOM 4302 C C . GLY B 1 68 ? 20.375 10.695 36.969 1 76.44 68 GLY B C 1
ATOM 4303 O O . GLY B 1 68 ? 20.203 11.914 37 1 76.44 68 GLY B O 1
ATOM 4304 N N . PRO B 1 69 ? 21 10.156 36 1 82.31 69 PRO B N 1
ATOM 4305 C CA . PRO B 1 69 ? 21.547 10.906 34.875 1 82.31 69 PRO B CA 1
ATOM 4306 C C . PRO B 1 69 ? 20.484 11.656 34.094 1 82.31 69 PRO B C 1
ATOM 4308 O O . PRO B 1 69 ? 19.453 11.078 33.719 1 82.31 69 PRO B O 1
ATOM 4311 N N . LEU B 1 70 ? 20.625 12.953 34.094 1 89.25 70 LEU B N 1
ATOM 4312 C CA . LEU B 1 70 ? 19.797 13.844 33.281 1 89.25 70 LEU B CA 1
ATOM 4313 C C . LEU B 1 70 ? 20.516 14.258 32 1 89.25 70 LEU B C 1
ATOM 4315 O O . LEU B 1 70 ? 21.734 14.086 31.891 1 89.25 70 LEU B O 1
ATOM 4319 N N . PRO B 1 71 ? 19.734 14.648 31 1 90.19 71 PRO B N 1
ATOM 4320 C CA . PRO B 1 71 ? 20.375 15.062 29.75 1 90.19 71 PRO B CA 1
ATOM 4321 C C . PRO B 1 71 ? 21.422 16.172 29.953 1 90.19 71 PRO B C 1
ATOM 4323 O O . PRO B 1 71 ? 21.234 17.047 30.812 1 90.19 71 PRO B O 1
ATOM 4326 N N . GLN B 1 72 ? 22.438 16.047 29.141 1 88.19 72 GLN B N 1
ATOM 4327 C CA . GLN B 1 72 ? 23.516 17.031 29.234 1 88.19 72 GLN B CA 1
ATOM 4328 C C . GLN B 1 72 ? 23.016 18.438 28.906 1 88.19 72 GLN B C 1
ATOM 4330 O O . GLN B 1 72 ? 22.312 18.625 27.906 1 88.19 72 GLN B O 1
ATOM 4335 N N . GLY B 1 73 ? 23.312 19.375 29.766 1 89.69 73 GLY B N 1
ATOM 4336 C CA . GLY B 1 73 ? 22.922 20.75 29.516 1 89.69 73 GLY B CA 1
ATOM 4337 C C . GLY B 1 73 ? 21.734 21.188 30.359 1 89.69 73 GLY B C 1
ATOM 4338 O O . GLY B 1 73 ? 21.453 22.391 30.453 1 89.69 73 GLY B O 1
ATOM 4339 N N . ALA B 1 74 ? 21.094 20.234 30.938 1 93.25 74 ALA B N 1
ATOM 4340 C CA . ALA B 1 74 ? 19.938 20.578 31.781 1 93.25 74 ALA B CA 1
ATOM 4341 C C . ALA B 1 74 ? 20.375 20.922 33.188 1 93.25 74 ALA B C 1
ATOM 4343 O O . ALA B 1 74 ? 21.438 20.484 33.656 1 93.25 74 ALA B O 1
ATOM 4344 N N . GLN B 1 75 ? 19.641 21.719 33.875 1 92.69 75 GLN B N 1
ATOM 4345 C CA . GLN B 1 75 ? 19.844 22.062 35.281 1 92.69 75 GLN B CA 1
ATOM 4346 C C . GLN B 1 75 ? 18.859 21.312 36.156 1 92.69 75 GLN B C 1
ATOM 4348 O O . GLN B 1 75 ? 17.797 20.875 35.719 1 92.69 75 GLN B O 1
ATOM 4353 N N . VAL B 1 76 ? 19.312 21.062 37.344 1 94.12 76 VAL B N 1
ATOM 4354 C CA . VAL B 1 76 ? 18.422 20.438 38.312 1 94.12 76 VAL B CA 1
ATOM 4355 C C . VAL B 1 76 ? 18.359 21.281 39.594 1 94.12 76 VAL B C 1
ATOM 4357 O O . VAL B 1 76 ? 19.391 21.766 40.094 1 94.12 76 VAL B O 1
ATOM 4360 N N . MET B 1 77 ? 17.188 21.609 40.031 1 94.38 77 MET B N 1
ATOM 4361 C CA . MET B 1 77 ? 16.922 22.391 41.219 1 94.38 77 MET B CA 1
ATOM 4362 C C . MET B 1 77 ? 15.773 21.781 42.031 1 94.38 77 MET B C 1
ATOM 4364 O O . MET B 1 77 ? 15.242 20.734 41.656 1 94.38 77 MET B O 1
ATOM 4368 N N . SER B 1 78 ? 15.547 22.422 43.188 1 92.5 78 SER B N 1
ATOM 4369 C CA . SER B 1 78 ? 14.344 22.047 43.906 1 92.5 78 SER B CA 1
ATOM 4370 C C . SER B 1 78 ? 13.086 22.422 43.156 1 92.5 78 SER B C 1
ATOM 4372 O O . SER B 1 78 ? 13.125 23.266 42.25 1 92.5 78 SER B O 1
ATOM 4374 N N . HIS B 1 79 ? 12.008 21.797 43.5 1 94.12 79 HIS B N 1
ATOM 4375 C CA . HIS B 1 79 ? 10.75 22.078 42.812 1 94.12 79 HIS B CA 1
ATOM 4376 C C . HIS B 1 79 ? 10.414 23.578 42.844 1 94.12 79 HIS B C 1
ATOM 4378 O O . HIS B 1 79 ? 10.078 24.172 41.844 1 94.12 79 HIS B O 1
ATOM 4384 N N . ALA B 1 80 ? 10.578 24.172 43.969 1 92.94 80 ALA B N 1
ATOM 4385 C CA . ALA B 1 80 ? 10.227 25.578 44.156 1 92.94 80 ALA B CA 1
ATOM 4386 C C . ALA B 1 80 ? 11.133 26.484 43.312 1 92.94 80 ALA B C 1
ATOM 4388 O O . ALA B 1 80 ? 10.656 27.391 42.625 1 92.94 80 ALA B O 1
ATOM 4389 N N . ALA B 1 81 ? 12.406 26.219 43.375 1 93.44 81 ALA B N 1
ATOM 4390 C CA . ALA B 1 81 ? 13.367 27.031 42.625 1 93.44 81 ALA B CA 1
ATOM 4391 C C . ALA B 1 81 ? 13.18 26.875 41.125 1 93.44 81 ALA B C 1
ATOM 4393 O O . ALA B 1 81 ? 13.242 27.859 40.375 1 93.44 81 ALA B O 1
ATOM 4394 N N . ALA B 1 82 ? 12.945 25.688 40.719 1 95.12 82 ALA B N 1
ATOM 4395 C CA . ALA B 1 82 ? 12.742 25.422 39.281 1 95.12 82 ALA B CA 1
ATOM 4396 C C . ALA B 1 82 ? 11.477 26.109 38.781 1 95.12 82 ALA B C 1
ATOM 4398 O O . ALA B 1 82 ? 11.477 26.688 37.688 1 95.12 82 ALA B O 1
ATOM 4399 N N . ALA B 1 83 ? 10.43 26.047 39.531 1 94.62 83 ALA B N 1
ATOM 4400 C CA . ALA B 1 83 ? 9.148 26.641 39.156 1 94.62 83 ALA B CA 1
ATOM 4401 C C . ALA B 1 83 ? 9.273 28.156 39 1 94.62 83 ALA B C 1
ATOM 4403 O O . ALA B 1 83 ? 8.594 28.75 38.156 1 94.62 83 ALA B O 1
ATOM 4404 N N . GLN B 1 84 ? 10.125 28.797 39.719 1 92.75 84 GLN B N 1
ATOM 4405 C CA . GLN B 1 84 ? 10.297 30.234 39.688 1 92.75 84 GLN B CA 1
ATOM 4406 C C . GLN B 1 84 ? 11.039 30.656 38.406 1 92.75 84 GLN B C 1
ATOM 4408 O O . GLN B 1 84 ? 10.859 31.781 37.906 1 92.75 84 GLN B O 1
ATOM 4413 N N . SER B 1 85 ? 11.672 29.766 37.875 1 91.88 85 SER B N 1
ATOM 4414 C CA . SER B 1 85 ? 12.578 30.094 36.781 1 91.88 85 SER B CA 1
ATOM 4415 C C . SER B 1 85 ? 11.867 30 35.406 1 91.88 85 SER B C 1
ATOM 4417 O O . SER B 1 85 ? 12.344 30.547 34.406 1 91.88 85 SER B O 1
ATOM 4419 N N . ALA B 1 86 ? 10.742 29.297 35.406 1 94.5 86 ALA B N 1
ATOM 4420 C CA . ALA B 1 86 ? 10.109 29.047 34.094 1 94.5 86 ALA B CA 1
ATOM 4421 C C . ALA B 1 86 ? 8.617 29.328 34.156 1 94.5 86 ALA B C 1
ATOM 4423 O O . ALA B 1 86 ? 7.988 29.172 35.219 1 94.5 86 ALA B O 1
ATOM 4424 N N . SER B 1 87 ? 8.086 29.75 33.062 1 94.38 87 SER B N 1
ATOM 4425 C CA . SER B 1 87 ? 6.652 30.016 32.969 1 94.38 87 SER B CA 1
ATOM 4426 C C . SER B 1 87 ? 5.883 28.781 32.5 1 94.38 87 SER B C 1
ATOM 4428 O O . SER B 1 87 ? 4.688 28.656 32.781 1 94.38 87 SER B O 1
ATOM 4430 N N . LEU B 1 88 ? 6.516 27.969 31.812 1 96.94 88 LEU B N 1
ATOM 4431 C CA . LEU B 1 88 ? 5.938 26.719 31.312 1 96.94 88 LEU B CA 1
ATOM 4432 C C . LEU B 1 88 ? 6.566 25.516 32 1 96.94 88 LEU B C 1
ATOM 4434 O O . LEU B 1 88 ? 7.785 25.328 31.938 1 96.94 88 LEU B O 1
ATOM 4438 N N . ILE B 1 89 ? 5.734 24.703 32.688 1 97.69 89 ILE B N 1
ATOM 4439 C CA . ILE B 1 89 ? 6.211 23.594 33.5 1 97.69 89 ILE B CA 1
ATOM 4440 C C . ILE B 1 89 ? 5.539 22.297 33.031 1 97.69 89 ILE B C 1
ATOM 4442 O O . ILE B 1 89 ? 4.312 22.203 32.969 1 97.69 89 ILE B O 1
ATOM 4446 N N . PHE B 1 90 ? 6.34 21.281 32.688 1 98.19 90 PHE B N 1
ATOM 4447 C CA . PHE B 1 90 ? 5.836 19.969 32.312 1 98.19 90 PHE B CA 1
ATOM 4448 C C . PHE B 1 90 ? 5.746 19.062 33.531 1 98.19 90 PHE B C 1
ATOM 4450 O O . PHE B 1 90 ? 6.746 18.828 34.219 1 98.19 90 PHE B O 1
ATOM 4457 N N . ILE B 1 91 ? 4.578 18.562 33.75 1 97.5 91 ILE B N 1
ATOM 4458 C CA . ILE B 1 91 ? 4.359 17.672 34.875 1 97.5 91 ILE B CA 1
ATOM 4459 C C . ILE B 1 91 ? 4.461 16.219 34.406 1 97.5 91 ILE B C 1
ATOM 4461 O O . ILE B 1 91 ? 3.484 15.641 33.938 1 97.5 91 ILE B O 1
ATOM 4465 N N . CYS B 1 92 ? 5.582 15.648 34.625 1 95.94 92 CYS B N 1
ATOM 4466 C CA . CYS B 1 92 ? 5.832 14.258 34.25 1 95.94 92 CYS B CA 1
ATOM 4467 C C . CYS B 1 92 ? 5.797 13.359 35.5 1 95.94 92 CYS B C 1
ATOM 4469 O O . CYS B 1 92 ? 6.711 12.562 35.719 1 95.94 92 CYS B O 1
ATOM 4471 N N . VAL B 1 93 ? 4.773 13.562 36.312 1 93.75 93 VAL B N 1
ATOM 4472 C CA . VAL B 1 93 ? 4.543 12.805 37.531 1 93.75 93 VAL B CA 1
ATOM 4473 C C . VAL B 1 93 ? 3.15 12.172 37.469 1 93.75 93 VAL B C 1
ATOM 4475 O O . VAL B 1 93 ? 2.211 12.766 36.938 1 93.75 93 VAL B O 1
ATOM 4478 N N . HIS B 1 94 ? 3.057 10.945 38.031 1 92.81 94 HIS B N 1
ATOM 4479 C CA . HIS B 1 94 ? 1.763 10.273 38.062 1 92.81 94 HIS B CA 1
ATOM 4480 C C . HIS B 1 94 ? 0.809 10.953 39.031 1 92.81 94 HIS B C 1
ATOM 4482 O O . HIS B 1 94 ? 1.246 11.57 40 1 92.81 94 HIS B O 1
ATOM 4488 N N . ARG B 1 95 ? -0.453 10.812 38.719 1 93.88 95 ARG B N 1
ATOM 4489 C CA . ARG B 1 95 ? -1.497 11.477 39.5 1 93.88 95 ARG B CA 1
ATOM 4490 C C . ARG B 1 95 ? -1.355 11.164 40.969 1 93.88 95 ARG B C 1
ATOM 4492 O O . ARG B 1 95 ? -1.599 12.023 41.844 1 93.88 95 ARG B O 1
ATOM 4499 N N . GLU B 1 96 ? -0.859 9.984 41.312 1 91.56 96 GLU B N 1
ATOM 4500 C CA . GLU B 1 96 ? -0.729 9.547 42.719 1 91.56 96 GLU B CA 1
ATOM 4501 C C . GLU B 1 96 ? 0.245 10.43 43.469 1 91.56 96 GLU B C 1
ATOM 4503 O O . GLU B 1 96 ? 0.201 10.484 44.719 1 91.56 96 GLU B O 1
ATOM 4508 N N . HIS B 1 97 ? 1.053 11.133 42.781 1 91.06 97 HIS B N 1
ATOM 4509 C CA . HIS B 1 97 ? 2.082 11.93 43.438 1 91.06 97 HIS B CA 1
ATOM 4510 C C . HIS B 1 97 ? 1.864 13.422 43.219 1 91.06 97 HIS B C 1
ATOM 4512 O O . HIS B 1 97 ? 2.82 14.195 43.219 1 91.06 97 HIS B O 1
ATOM 4518 N N . TYR B 1 98 ? 0.645 13.852 43 1 93.88 98 TYR B N 1
ATOM 4519 C CA . TYR B 1 98 ? 0.336 15.258 42.75 1 93.88 98 TYR B CA 1
ATOM 4520 C C . TYR B 1 98 ? 0.36 16.047 44.062 1 93.88 98 TYR B C 1
ATOM 4522 O O . TYR B 1 98 ? 0.299 17.281 44.031 1 93.88 98 TYR B O 1
ATOM 4530 N N . ASP B 1 99 ? 0.558 15.414 45.188 1 91.38 99 ASP B N 1
ATOM 4531 C CA . ASP B 1 99 ? 0.401 16.016 46.5 1 91.38 99 ASP B CA 1
ATOM 4532 C C . ASP B 1 99 ? 1.356 17.203 46.688 1 91.38 99 ASP B C 1
ATOM 4534 O O . ASP B 1 99 ? 0.98 18.234 47.25 1 91.38 99 ASP B O 1
ATOM 4538 N N . PHE B 1 100 ? 2.551 17.031 46.219 1 92.25 100 PHE B N 1
ATOM 4539 C CA . PHE B 1 100 ? 3.527 18.094 46.406 1 92.25 100 PHE B CA 1
ATOM 4540 C C . PHE B 1 100 ? 3.127 19.344 45.656 1 92.25 100 PHE B C 1
ATOM 4542 O O . PHE B 1 100 ? 3.506 20.469 46.031 1 92.25 100 PHE B O 1
ATOM 4549 N N . LEU B 1 101 ? 2.285 19.219 44.625 1 94.44 101 LEU B N 1
ATOM 4550 C CA . LEU B 1 101 ? 1.854 20.359 43.812 1 94.44 101 LEU B CA 1
ATOM 4551 C C . LEU B 1 101 ? 0.871 21.234 44.594 1 94.44 101 LEU B C 1
ATOM 4553 O O . LEU B 1 101 ? 0.838 22.453 44.406 1 94.44 101 LEU B O 1
ATOM 4557 N N . GLU B 1 102 ? 0.128 20.562 45.469 1 92.75 102 GLU B N 1
ATOM 4558 C CA . GLU B 1 102 ? -0.796 21.312 46.312 1 92.75 102 GLU B CA 1
ATOM 4559 C C . GLU B 1 102 ? -0.044 22.266 47.25 1 92.75 102 GLU B C 1
ATOM 4561 O O . GLU B 1 102 ? -0.433 23.422 47.406 1 92.75 102 GLU B O 1
ATOM 4566 N N . THR B 1 103 ? 1.03 21.766 47.75 1 90.88 103 THR B N 1
ATOM 4567 C CA . THR B 1 103 ? 1.845 22.547 48.656 1 90.88 103 THR B CA 1
ATOM 4568 C C . THR B 1 103 ? 2.574 23.656 47.906 1 90.88 103 THR B C 1
ATOM 4570 O O . THR B 1 103 ? 2.818 24.734 48.469 1 90.88 103 THR B O 1
ATOM 4573 N N . MET B 1 104 ? 2.799 23.422 46.688 1 93.5 104 MET B N 1
ATOM 4574 C CA . MET B 1 104 ? 3.564 24.344 45.875 1 93.5 104 MET B CA 1
ATOM 4575 C C . MET B 1 104 ? 2.641 25.328 45.156 1 93.5 104 MET B C 1
ATOM 4577 O O . MET B 1 104 ? 3.094 26.141 44.344 1 93.5 104 MET B O 1
ATOM 4581 N N . ALA B 1 105 ? 1.407 25.359 45.406 1 94.12 105 ALA B N 1
ATOM 4582 C CA . ALA B 1 105 ? 0.386 26.094 44.656 1 94.12 105 ALA B CA 1
ATOM 4583 C C . ALA B 1 105 ? 0.724 27.578 44.594 1 94.12 105 ALA B C 1
ATOM 4585 O O . ALA B 1 105 ? 0.624 28.203 43.531 1 94.12 105 ALA B O 1
ATOM 4586 N N . PRO B 1 106 ? 1.255 28.172 45.656 1 92.88 106 PRO B N 1
ATOM 4587 C CA . PRO B 1 106 ? 1.567 29.594 45.625 1 92.88 106 PRO B CA 1
ATOM 4588 C C . PRO B 1 106 ? 2.701 29.922 44.656 1 92.88 106 PRO B C 1
ATOM 4590 O O . PRO B 1 106 ? 2.736 31.016 44.062 1 92.88 106 PRO B O 1
ATOM 4593 N N . HIS B 1 107 ? 3.584 28.969 44.469 1 93.06 107 HIS B N 1
ATOM 4594 C CA . HIS B 1 107 ? 4.727 29.172 43.562 1 93.06 107 HIS B CA 1
ATOM 4595 C C . HIS B 1 107 ? 4.336 28.938 42.125 1 93.06 107 HIS B C 1
ATOM 4597 O O . HIS B 1 107 ? 5.117 29.234 41.219 1 93.06 107 HIS B O 1
ATOM 4603 N N . LEU B 1 108 ? 3.135 28.469 41.938 1 96.12 108 LEU B N 1
ATOM 4604 C CA . LEU B 1 108 ? 2.73 28.078 40.594 1 96.12 108 LEU B CA 1
ATOM 4605 C C . LEU B 1 108 ? 1.704 29.062 40.031 1 96.12 108 LEU B C 1
ATOM 4607 O O . LEU B 1 108 ? 1.178 28.859 38.938 1 96.12 108 LEU B O 1
ATOM 4611 N N . GLU B 1 109 ? 1.479 30.125 40.75 1 94.75 109 GLU B N 1
ATOM 4612 C CA . GLU B 1 109 ? 0.493 31.109 40.312 1 94.75 109 GLU B CA 1
ATOM 4613 C C . GLU B 1 109 ? 0.91 31.766 39 1 94.75 109 GLU B C 1
ATOM 4615 O O . GLU B 1 109 ? 2.053 32.219 38.844 1 94.75 109 GLU B O 1
ATOM 4620 N N . GLY B 1 110 ? -0.01 31.766 38.062 1 94.25 110 GLY B N 1
ATOM 4621 C CA . GLY B 1 110 ? 0.213 32.438 36.781 1 94.25 110 GLY B CA 1
ATOM 4622 C C . GLY B 1 110 ? 1.031 31.594 35.812 1 94.25 110 GLY B C 1
ATOM 4623 O O . GLY B 1 110 ? 1.328 32.031 34.688 1 94.25 110 GLY B O 1
ATOM 4624 N N . LYS B 1 111 ? 1.378 30.453 36.219 1 96.69 111 LYS B N 1
ATOM 4625 C CA . LYS B 1 111 ? 2.197 29.578 35.375 1 96.69 111 LYS B CA 1
ATOM 4626 C C . LYS B 1 111 ? 1.331 28.625 34.562 1 96.69 111 LYS B C 1
ATOM 4628 O O . LYS B 1 111 ? 0.148 28.453 34.844 1 96.69 111 LYS B O 1
ATOM 4633 N N . VAL B 1 112 ? 1.939 28.078 33.469 1 97.56 112 VAL B N 1
ATOM 4634 C CA . VAL B 1 112 ? 1.286 27.062 32.656 1 97.56 112 VAL B CA 1
ATOM 4635 C C . VAL B 1 112 ? 1.821 25.688 33.031 1 97.56 112 VAL B C 1
ATOM 4637 O O . VAL B 1 112 ? 3.029 25.438 32.969 1 97.56 112 VAL B O 1
ATOM 4640 N N . LEU B 1 113 ? 0.929 24.859 33.438 1 98.12 113 LEU B N 1
ATOM 4641 C CA . LEU B 1 113 ? 1.289 23.484 33.75 1 98.12 113 LEU B CA 1
ATOM 4642 C C . LEU B 1 113 ? 0.782 22.516 32.688 1 98.12 113 LEU B C 1
ATOM 4644 O O . LEU B 1 113 ? -0.419 22.469 32.406 1 98.12 113 LEU B O 1
ATOM 4648 N N . VAL B 1 114 ? 1.683 21.734 32.094 1 98.38 114 VAL B N 1
ATOM 4649 C CA . VAL B 1 114 ? 1.312 20.734 31.109 1 98.38 114 VAL B CA 1
ATOM 4650 C C . VAL B 1 114 ? 1.268 19.359 31.75 1 98.38 114 VAL B C 1
ATOM 4652 O O . VAL B 1 114 ? 2.301 18.812 32.156 1 98.38 114 VAL B O 1
ATOM 4655 N N . ASP B 1 115 ? 0.126 18.781 31.812 1 98 115 ASP B N 1
ATOM 4656 C CA . ASP B 1 115 ? -0.059 17.469 32.406 1 98 115 ASP B CA 1
ATOM 4657 C C . ASP B 1 115 ? 0.14 16.359 31.375 1 98 115 ASP B C 1
ATOM 4659 O O . ASP B 1 115 ? -0.633 16.25 30.422 1 98 115 ASP B O 1
ATOM 4663 N N . LEU B 1 116 ? 1.075 15.508 31.562 1 96.25 116 LEU B N 1
ATOM 4664 C CA . LEU B 1 116 ? 1.361 14.422 30.625 1 96.25 116 LEU B CA 1
ATOM 4665 C C . LEU B 1 116 ? 0.947 13.078 31.219 1 96.25 116 LEU B C 1
ATOM 4667 O O . LEU B 1 116 ? 1.223 12.023 30.641 1 96.25 116 LEU B O 1
ATOM 4671 N N . SER B 1 117 ? 0.296 13.062 32.312 1 93.81 117 SER B N 1
ATOM 4672 C CA . SER B 1 117 ? 0.001 11.836 33.031 1 93.81 117 SER B CA 1
ATOM 4673 C C . SER B 1 117 ? -1.116 11.047 32.375 1 93.81 117 SER B C 1
ATOM 4675 O O . SER B 1 117 ? -1.989 11.625 31.719 1 93.81 117 SER B O 1
ATOM 4677 N N . ASN B 1 118 ? -0.999 9.773 32.438 1 91.88 118 ASN B N 1
ATOM 4678 C CA . ASN B 1 118 ? -2.047 8.844 32 1 91.88 118 ASN B CA 1
ATOM 4679 C C . ASN B 1 118 ? -2.391 7.848 33.094 1 91.88 118 ASN B C 1
ATOM 4681 O O . ASN B 1 118 ? -1.551 7.539 33.938 1 91.88 118 ASN B O 1
ATOM 4685 N N . ASN B 1 119 ? -3.619 7.441 33.062 1 91.94 119 ASN B N 1
ATOM 4686 C CA . ASN B 1 119 ? -4.035 6.395 34 1 91.94 119 ASN B CA 1
ATOM 4687 C C . ASN B 1 119 ? -3.693 5.008 33.469 1 91.94 119 ASN B C 1
ATOM 4689 O O . ASN B 1 119 ? -3.469 4.832 32.281 1 91.94 119 ASN B O 1
ATOM 4693 N N . LEU B 1 120 ? -3.611 4.07 34.406 1 88.88 120 LEU B N 1
ATOM 4694 C CA . LEU B 1 120 ? -3.332 2.691 34 1 88.88 120 LEU B CA 1
ATOM 4695 C C . LEU B 1 120 ? -4.574 2.035 33.406 1 88.88 120 LEU B C 1
ATOM 4697 O O . LEU B 1 120 ? -4.461 1.121 32.594 1 88.88 120 LEU B O 1
ATOM 4701 N N . LYS B 1 121 ? -5.746 2.453 33.969 1 90.88 121 LYS B N 1
ATOM 4702 C CA . LYS B 1 121 ? -7.023 1.939 33.469 1 90.88 121 LYS B CA 1
ATOM 4703 C C . LYS B 1 121 ? -8.039 3.064 33.312 1 90.88 121 LYS B C 1
ATOM 4705 O O . LYS B 1 121 ? -7.883 4.145 33.875 1 90.88 121 LYS B O 1
ATOM 4710 N N . LYS B 1 122 ? -9.031 2.762 32.469 1 89.62 122 LYS B N 1
ATOM 4711 C CA . LYS B 1 122 ? -10.117 3.727 32.312 1 89.62 122 LYS B CA 1
ATOM 4712 C C . LYS B 1 122 ? -10.914 3.885 33.594 1 89.62 122 LYS B C 1
ATOM 4714 O O . LYS B 1 122 ? -11.133 2.91 34.312 1 89.62 122 LYS B O 1
ATOM 4719 N N . ASP B 1 123 ? -11.273 4.953 33.906 1 88.81 123 ASP B N 1
ATOM 4720 C CA . ASP B 1 123 ? -12.164 5.297 35 1 88.81 123 ASP B CA 1
ATOM 4721 C C . ASP B 1 123 ? -11.539 4.949 36.344 1 88.81 123 ASP B C 1
ATOM 4723 O O . ASP B 1 123 ? -12.227 4.48 37.25 1 88.81 123 ASP B O 1
ATOM 4727 N N . MET B 1 124 ? -10.312 4.996 36.406 1 90.5 124 MET B N 1
ATOM 4728 C CA . MET B 1 124 ? -9.602 4.75 37.656 1 90.5 124 MET B CA 1
ATOM 4729 C C . MET B 1 124 ? -9.969 5.797 38.719 1 90.5 124 MET B C 1
ATOM 4731 O O . MET B 1 124 ? -10.016 5.5 39.906 1 90.5 124 MET B O 1
ATOM 4735 N N . TYR B 1 125 ? -10.125 7.055 38.312 1 92.75 125 TYR B N 1
ATOM 4736 C CA . TYR B 1 125 ? -10.492 8.164 39.188 1 92.75 125 TYR B CA 1
ATOM 4737 C C . TYR B 1 125 ? -11.75 8.859 38.688 1 92.75 125 TYR B C 1
ATOM 4739 O O . TYR B 1 125 ? -12.047 8.836 37.469 1 92.75 125 TYR B O 1
ATOM 4747 N N . PRO B 1 126 ? -12.508 9.453 39.594 1 91.31 126 PRO B N 1
ATOM 4748 C CA . PRO B 1 126 ? -13.734 10.133 39.156 1 91.31 126 PRO B CA 1
ATOM 4749 C C . PRO B 1 126 ? -13.461 11.336 38.25 1 91.31 126 PRO B C 1
ATOM 4751 O O . PRO B 1 126 ? -14.234 11.609 37.344 1 91.31 126 PRO B O 1
ATOM 4754 N N . GLU B 1 127 ? -12.398 12 38.594 1 93.81 127 GLU B N 1
ATOM 4755 C CA . GLU B 1 127 ? -12.047 13.164 37.781 1 93.81 127 GLU B CA 1
ATOM 4756 C C . GLU B 1 127 ? -10.805 12.891 36.938 1 93.81 127 GLU B C 1
ATOM 4758 O O . GLU B 1 127 ? -9.969 12.055 37.281 1 93.81 127 GLU B O 1
ATOM 4763 N N . ALA B 1 128 ? -10.789 13.555 35.781 1 95.81 128 ALA B N 1
ATOM 4764 C CA . ALA B 1 128 ? -9.586 13.469 34.938 1 95.81 128 ALA B CA 1
ATOM 4765 C C . ALA B 1 128 ? -8.367 14.016 35.688 1 95.81 128 ALA B C 1
ATOM 4767 O O . ALA B 1 128 ? -8.492 14.875 36.562 1 95.81 128 ALA B O 1
ATOM 4768 N N . ASN B 1 129 ? -7.227 13.5 35.375 1 96.5 129 ASN B N 1
ATOM 4769 C CA . ASN B 1 129 ? -5.996 13.93 36.031 1 96.5 129 ASN B CA 1
ATOM 4770 C C . ASN B 1 129 ? -5.777 15.438 35.875 1 96.5 129 ASN B C 1
ATOM 4772 O O . ASN B 1 129 ? -5.469 16.125 36.844 1 96.5 129 ASN B O 1
ATOM 4776 N N . ALA B 1 130 ? -5.996 15.898 34.688 1 97.31 130 ALA B N 1
ATOM 4777 C CA . ALA B 1 130 ? -5.75 17.312 34.438 1 97.31 130 ALA B CA 1
ATOM 4778 C C . ALA B 1 130 ? -6.738 18.188 35.188 1 97.31 130 ALA B C 1
ATOM 4780 O O . ALA B 1 130 ? -6.367 19.25 35.719 1 97.31 130 ALA B O 1
ATOM 4781 N N . ALA B 1 131 ? -7.953 17.781 35.281 1 96.19 131 ALA B N 1
ATOM 4782 C CA . ALA B 1 131 ? -8.961 18.531 36.031 1 96.19 131 ALA B CA 1
ATOM 4783 C C . ALA B 1 131 ? -8.633 18.516 37.531 1 96.19 131 ALA B C 1
ATOM 4785 O O . ALA B 1 131 ? -8.781 19.531 38.188 1 96.19 131 ALA B O 1
ATOM 4786 N N . TYR B 1 132 ? -8.25 17.375 37.969 1 96.56 132 TYR B N 1
ATOM 4787 C CA . TYR B 1 132 ? -7.828 17.25 39.344 1 96.56 132 TYR B CA 1
ATOM 4788 C C . TYR B 1 132 ? -6.645 18.156 39.656 1 96.56 132 TYR B C 1
ATOM 4790 O O . TYR B 1 132 ? -6.633 18.859 40.656 1 96.56 132 TYR B O 1
ATOM 4798 N N . LEU B 1 133 ? -5.711 18.156 38.781 1 97.06 133 LEU B N 1
ATOM 4799 C CA . LEU B 1 133 ? -4.539 19.016 38.938 1 97.06 133 LEU B CA 1
ATOM 4800 C C . LEU B 1 133 ? -4.949 20.484 38.969 1 97.06 133 LEU B C 1
ATOM 4802 O O . LEU B 1 133 ? -4.441 21.25 39.781 1 97.06 133 LEU B O 1
ATOM 4806 N N . GLN B 1 134 ? -5.855 20.891 38.094 1 97 134 GLN B N 1
ATOM 4807 C CA . GLN B 1 134 ? -6.352 22.25 38.062 1 97 134 GLN B CA 1
ATOM 4808 C C . GLN B 1 134 ? -6.984 22.641 39.406 1 97 134 GLN B C 1
ATOM 4810 O O . GLN B 1 134 ? -6.832 23.766 39.875 1 97 134 GLN B O 1
ATOM 4815 N N . ARG B 1 135 ? -7.668 21.703 40.031 1 95.38 135 ARG B N 1
ATOM 4816 C CA . ARG B 1 135 ? -8.281 21.953 41.312 1 95.38 135 ARG B CA 1
ATOM 4817 C C . ARG B 1 135 ? -7.227 22.141 42.406 1 95.38 135 ARG B C 1
ATOM 4819 O O . ARG B 1 135 ? -7.391 22.969 43.312 1 95.38 135 ARG B O 1
ATOM 4826 N N . LEU B 1 136 ? -6.156 21.438 42.344 1 95.75 136 LEU B N 1
ATOM 4827 C CA . LEU B 1 136 ? -5.082 21.5 43.312 1 95.75 136 LEU B CA 1
ATOM 4828 C C . LEU B 1 136 ? -4.332 22.812 43.219 1 95.75 136 LEU B C 1
ATOM 4830 O O . LEU B 1 136 ? -3.82 23.328 44.219 1 95.75 136 LEU B O 1
ATOM 4834 N N . VAL B 1 137 ? -4.223 23.297 41.969 1 96.5 137 VAL B N 1
ATOM 4835 C CA . VAL B 1 137 ? -3.471 24.531 41.75 1 96.5 137 VAL B CA 1
ATOM 4836 C C . VAL B 1 137 ? -4.336 25.531 40.969 1 96.5 137 VAL B C 1
ATOM 4838 O O . VAL B 1 137 ? -4.035 25.859 39.844 1 96.5 137 VAL B O 1
ATOM 4841 N N . PRO B 1 138 ? -5.266 26.188 41.562 1 94.5 138 PRO B N 1
ATOM 4842 C CA . PRO B 1 138 ? -6.242 27.047 40.875 1 94.5 138 PRO B CA 1
ATOM 4843 C C . PRO B 1 138 ? -5.609 28.297 40.281 1 94.5 138 PRO B C 1
ATOM 4845 O O . PRO B 1 138 ? -6.148 28.859 39.312 1 94.5 138 PRO B O 1
ATOM 4848 N N . GLY B 1 139 ? -4.508 28.688 40.75 1 95.38 139 GLY B N 1
ATOM 4849 C CA . GLY B 1 139 ? -3.865 29.891 40.25 1 95.38 139 GLY B CA 1
ATOM 4850 C C . GLY B 1 139 ? -3.057 29.641 38.969 1 95.38 139 GLY B C 1
ATOM 4851 O O . GLY B 1 139 ? -2.58 30.578 38.344 1 95.38 139 GLY B O 1
ATOM 4852 N N . ALA B 1 140 ? -2.854 28.453 38.656 1 96.94 140 ALA B N 1
ATOM 4853 C CA . ALA B 1 140 ? -2.115 28.062 37.438 1 96.94 140 ALA B CA 1
ATOM 4854 C C . ALA B 1 140 ? -3.066 27.688 36.312 1 96.94 140 ALA B C 1
ATOM 4856 O O . ALA B 1 140 ? -4.262 27.469 36.562 1 96.94 140 ALA B O 1
ATOM 4857 N N . ALA B 1 141 ? -2.584 27.734 35.125 1 97.75 141 ALA B N 1
ATOM 4858 C CA . ALA B 1 141 ? -3.34 27.25 33.969 1 97.75 141 ALA B CA 1
ATOM 4859 C C . ALA B 1 141 ? -2.879 25.859 33.562 1 97.75 141 ALA B C 1
ATOM 4861 O O . ALA B 1 141 ? -1.784 25.703 33 1 97.75 141 ALA B O 1
ATOM 4862 N N . VAL B 1 142 ? -3.758 24.922 33.75 1 97.94 142 VAL B N 1
ATOM 4863 C CA . VAL B 1 142 ? -3.406 23.547 33.469 1 97.94 142 VAL B CA 1
ATOM 4864 C C . VAL B 1 142 ? -3.82 23.188 32.031 1 97.94 142 VAL B C 1
ATOM 4866 O O . VAL B 1 142 ? -4.934 23.5 31.609 1 97.94 142 VAL B O 1
ATOM 4869 N N . VAL B 1 143 ? -2.914 22.578 31.281 1 98 143 VAL B N 1
ATOM 4870 C CA . VAL B 1 143 ? -3.154 22.078 29.922 1 98 143 VAL B CA 1
ATOM 4871 C C . VAL B 1 143 ? -2.826 20.594 29.859 1 98 143 VAL B C 1
ATOM 4873 O O . VAL B 1 143 ? -1.753 20.172 30.297 1 98 143 VAL B O 1
ATOM 4876 N N . LYS B 1 144 ? -3.818 19.812 29.453 1 97.75 144 LYS B N 1
ATOM 4877 C CA . LYS B 1 144 ? -3.531 18.422 29.125 1 97.75 144 LYS B CA 1
ATOM 4878 C C . LYS B 1 144 ? -2.943 18.297 27.734 1 97.75 144 LYS B C 1
ATOM 4880 O O . LYS B 1 144 ? -3.525 18.781 26.766 1 97.75 144 LYS B O 1
ATOM 4885 N N . GLY B 1 145 ? -1.772 17.672 27.672 1 94.94 145 GLY B N 1
ATOM 4886 C CA . GLY B 1 145 ? -1.156 17.531 26.359 1 94.94 145 GLY B CA 1
ATOM 4887 C C . GLY B 1 145 ? 0.076 16.656 26.359 1 94.94 145 GLY B C 1
ATOM 4888 O O . GLY B 1 145 ? 0.661 16.391 27.422 1 94.94 145 GLY B O 1
ATOM 4889 N N . LEU B 1 146 ? 0.458 16.078 25.219 1 93.81 146 LEU B N 1
ATOM 4890 C CA . LEU B 1 146 ? 1.665 15.305 24.969 1 93.81 146 LEU B CA 1
ATOM 4891 C C . LEU B 1 146 ? 1.602 13.953 25.672 1 93.81 146 LEU B C 1
ATOM 4893 O O . LEU B 1 146 ? 2.604 13.234 25.734 1 93.81 146 LEU B O 1
ATOM 4897 N N . ASN B 1 147 ? 0.437 13.648 26.203 1 93.88 147 ASN B N 1
ATOM 4898 C CA . ASN B 1 147 ? 0.313 12.422 26.984 1 93.88 147 ASN B CA 1
ATOM 4899 C C . ASN B 1 147 ? 0.261 11.188 26.078 1 93.88 147 ASN B C 1
ATOM 4901 O O . ASN B 1 147 ? 0.318 10.055 26.578 1 93.88 147 ASN B O 1
ATOM 4905 N N . THR B 1 148 ? 0.233 11.445 24.828 1 90.62 148 THR B N 1
ATOM 4906 C CA . THR B 1 148 ? 0.214 10.328 23.891 1 90.62 148 THR B CA 1
ATOM 4907 C C . THR B 1 148 ? 1.63 9.977 23.438 1 90.62 148 THR B C 1
ATOM 4909 O O . THR B 1 148 ? 1.837 8.984 22.75 1 90.62 148 THR B O 1
ATOM 4912 N N . LEU B 1 149 ? 2.574 10.727 23.828 1 89.62 149 LEU B N 1
ATOM 4913 C CA . LEU B 1 149 ? 3.961 10.469 23.453 1 89.62 149 LEU B CA 1
ATOM 4914 C C . LEU B 1 149 ? 4.629 9.539 24.469 1 89.62 149 LEU B C 1
ATOM 4916 O O . LEU B 1 149 ? 4.488 9.719 25.672 1 89.62 149 LEU B O 1
ATOM 4920 N N . SER B 1 150 ? 5.289 8.508 23.906 1 88 150 SER B N 1
ATOM 4921 C CA . SER B 1 150 ? 6.078 7.633 24.766 1 88 150 SER B CA 1
ATOM 4922 C C . SER B 1 150 ? 7.523 8.117 24.875 1 88 150 SER B C 1
ATOM 4924 O O . SER B 1 150 ? 7.992 8.883 24.031 1 88 150 SER B O 1
ATOM 4926 N N . ALA B 1 151 ? 8.156 7.676 25.953 1 88.25 151 ALA B N 1
ATOM 4927 C CA . ALA B 1 151 ? 9.578 7.969 26.109 1 88.25 151 ALA B CA 1
ATOM 4928 C C . ALA B 1 151 ? 10.367 7.438 24.922 1 88.25 151 ALA B C 1
ATOM 4930 O O . ALA B 1 151 ? 11.297 8.094 24.438 1 88.25 151 ALA B O 1
ATOM 4931 N N . TRP B 1 152 ? 9.953 6.355 24.469 1 84.56 152 TRP B N 1
ATOM 4932 C CA . TRP B 1 152 ? 10.617 5.734 23.328 1 84.56 152 TRP B CA 1
ATOM 4933 C C . TRP B 1 152 ? 10.484 6.602 22.078 1 84.56 152 TRP B C 1
ATOM 4935 O O . TRP B 1 152 ? 11.461 6.816 21.359 1 84.56 152 TRP B O 1
ATOM 4945 N N . ALA B 1 153 ? 9.312 7.09 21.828 1 84.56 153 ALA B N 1
ATOM 4946 C CA . ALA B 1 153 ? 9.07 7.93 20.656 1 84.56 153 ALA B CA 1
ATOM 4947 C C . ALA B 1 153 ? 9.875 9.219 20.719 1 84.56 153 ALA B C 1
ATOM 4949 O O . ALA B 1 153 ? 10.398 9.688 19.703 1 84.56 153 ALA B O 1
ATOM 4950 N N . LEU B 1 154 ? 9.977 9.727 21.859 1 86.69 154 LEU B N 1
ATOM 4951 C CA . LEU B 1 154 ? 10.719 10.969 22.062 1 86.69 154 LEU B CA 1
ATOM 4952 C C . LEU B 1 154 ? 12.211 10.758 21.812 1 86.69 154 LEU B C 1
ATOM 4954 O O . LEU B 1 154 ? 12.891 11.641 21.281 1 86.69 154 LEU B O 1
ATOM 4958 N N . GLN B 1 155 ? 12.656 9.594 22.156 1 80.25 155 GLN B N 1
ATOM 4959 C CA . GLN B 1 155 ? 14.086 9.312 22.031 1 80.25 155 GLN B CA 1
ATOM 4960 C C . GLN B 1 155 ? 14.438 8.891 20.609 1 80.25 155 GLN B C 1
ATOM 4962 O O . GLN B 1 155 ? 15.5 9.242 20.094 1 80.25 155 GLN B O 1
ATOM 4967 N N . ASN B 1 156 ? 13.703 8.055 20.031 1 67.81 156 ASN B N 1
ATOM 4968 C CA . ASN B 1 156 ? 14.109 7.371 18.812 1 67.81 156 ASN B CA 1
ATOM 4969 C C . ASN B 1 156 ? 13.375 7.918 17.594 1 67.81 156 ASN B C 1
ATOM 4971 O O . ASN B 1 156 ? 13.766 7.656 16.453 1 67.81 156 ASN B O 1
ATOM 4975 N N . GLY B 1 157 ? 12.328 8.609 17.812 1 63.22 157 GLY B N 1
ATOM 4976 C CA . GLY B 1 157 ? 11.438 8.734 16.656 1 63.22 157 GLY B CA 1
ATOM 4977 C C . GLY B 1 157 ? 11.516 10.094 15.992 1 63.22 157 GLY B C 1
ATOM 4978 O O . GLY B 1 157 ? 12.008 11.055 16.594 1 63.22 157 GLY B O 1
ATOM 4979 N N . LEU B 1 158 ? 11.422 10.008 14.617 1 63.31 158 LEU B N 1
ATOM 4980 C CA . LEU B 1 158 ? 11.062 11.227 13.906 1 63.31 158 LEU B CA 1
ATOM 4981 C C . LEU B 1 158 ? 9.719 11.766 14.391 1 63.31 158 LEU B C 1
ATOM 4983 O O . LEU B 1 158 ? 8.711 11.07 14.328 1 63.31 158 LEU B O 1
ATOM 4987 N N . LEU B 1 159 ? 9.812 12.711 15.211 1 67.5 159 LEU B N 1
ATOM 4988 C CA . LEU B 1 159 ? 8.586 13.289 15.75 1 67.5 159 LEU B CA 1
ATOM 4989 C C . LEU B 1 159 ? 7.766 13.953 14.641 1 67.5 159 LEU B C 1
ATOM 4991 O O . LEU B 1 159 ? 6.559 14.148 14.789 1 67.5 159 LEU B O 1
ATOM 4995 N N . ALA B 1 160 ? 8.492 14.094 13.562 1 62.94 160 ALA B N 1
ATOM 4996 C CA . ALA B 1 160 ? 7.801 14.797 12.477 1 62.94 160 ALA B CA 1
ATOM 4997 C C . ALA B 1 160 ? 6.578 14.008 12.008 1 62.94 160 ALA B C 1
ATOM 4999 O O . ALA B 1 160 ? 6.676 12.82 11.711 1 62.94 160 ALA B O 1
ATOM 5000 N N . GLY B 1 161 ? 5.449 14.641 12.188 1 65.56 161 GLY B N 1
ATOM 5001 C CA . GLY B 1 161 ? 4.223 14.07 11.656 1 65.56 161 GLY B CA 1
ATOM 5002 C C . GLY B 1 161 ? 3.354 13.414 12.711 1 65.56 161 GLY B C 1
ATOM 5003 O O . GLY B 1 161 ? 2.188 13.102 12.461 1 65.56 161 GLY B O 1
ATOM 5004 N N . LYS B 1 162 ? 3.934 13.297 13.883 1 77.56 162 LYS B N 1
ATOM 5005 C CA . LYS B 1 162 ? 3.107 12.727 14.953 1 77.56 162 LYS B CA 1
ATOM 5006 C C . LYS B 1 162 ? 2.127 13.766 15.492 1 77.56 162 LYS B C 1
ATOM 5008 O O . LYS B 1 162 ? 2.484 14.938 15.664 1 77.56 162 LYS B O 1
ATOM 5013 N N . GLN B 1 163 ? 0.93 13.32 15.656 1 80.12 163 GLN B N 1
ATOM 5014 C CA . GLN B 1 163 ? -0.126 14.203 16.125 1 80.12 163 GLN B CA 1
ATOM 5015 C C . GLN B 1 163 ? -0.29 14.109 17.641 1 80.12 163 GLN B C 1
ATOM 5017 O O . GLN B 1 163 ? -0.264 13.008 18.203 1 80.12 163 GLN B O 1
ATOM 5022 N N . VAL B 1 164 ? -0.305 15.242 18.297 1 88.75 164 VAL B N 1
ATOM 5023 C CA . VAL B 1 164 ? -0.577 15.297 19.734 1 88.75 164 VAL B CA 1
ATOM 5024 C C . VAL B 1 164 ? -1.847 16.109 19.984 1 88.75 164 VAL B C 1
ATOM 5026 O O . VAL B 1 164 ? -2.227 16.953 19.172 1 88.75 164 VAL B O 1
ATOM 5029 N N . TYR B 1 165 ? -2.525 15.812 21.109 1 91 165 TYR B N 1
ATOM 5030 C CA . TYR B 1 165 ? -3.77 16.469 21.484 1 91 165 TYR B CA 1
ATOM 5031 C C . TYR B 1 165 ? -3.555 17.422 22.656 1 91 165 TYR B C 1
ATOM 5033 O O . TYR B 1 165 ? -2.709 17.172 23.516 1 91 165 TYR B O 1
ATOM 5041 N N . LEU B 1 166 ? -4.285 18.516 22.594 1 94.06 166 LEU B N 1
ATOM 5042 C CA . LEU B 1 166 ? -4.238 19.484 23.688 1 94.06 166 LEU B CA 1
ATOM 5043 C C . LEU B 1 166 ? -5.648 19.859 24.141 1 94.06 166 LEU B C 1
ATOM 5045 O O . LEU B 1 166 ? -6.574 19.906 23.328 1 94.06 166 LEU B O 1
ATOM 5049 N N . CYS B 1 167 ? -5.836 20.031 25.422 1 95.06 167 CYS B N 1
ATOM 5050 C CA . CYS B 1 167 ? -7.047 20.641 25.953 1 95.06 167 CYS B CA 1
ATOM 5051 C C . CYS B 1 167 ? -6.738 21.469 27.203 1 95.06 167 CYS B C 1
ATOM 5053 O O . CYS B 1 167 ? -5.754 21.203 27.906 1 95.06 167 CYS B O 1
ATOM 5055 N N . GLY B 1 168 ? -7.441 22.562 27.453 1 95.38 168 GLY B N 1
ATOM 5056 C CA . GLY B 1 168 ? -7.258 23.484 28.562 1 95.38 168 GLY B CA 1
ATOM 5057 C C . GLY B 1 168 ? -8.227 24.656 28.531 1 95.38 168 GLY B C 1
ATOM 5058 O O . GLY B 1 168 ? -8.805 24.953 27.484 1 95.38 168 GLY B O 1
ATOM 5059 N N . ASN B 1 169 ? -8.344 25.281 29.656 1 94 169 ASN B N 1
ATOM 5060 C CA . ASN B 1 169 ? -9.32 26.375 29.766 1 94 169 ASN B CA 1
ATOM 5061 C C . ASN B 1 169 ? -8.727 27.703 29.312 1 94 169 ASN B C 1
ATOM 5063 O O . ASN B 1 169 ? -9.461 28.609 28.906 1 94 169 ASN B O 1
ATOM 5067 N N . SER B 1 170 ? -7.414 27.797 29.406 1 92.94 170 SER B N 1
ATOM 5068 C CA . SER B 1 170 ? -6.742 29.031 29.031 1 92.94 170 SER B CA 1
ATOM 5069 C C . SER B 1 170 ? -6.25 28.984 27.594 1 92.94 170 SER B C 1
ATOM 5071 O O . SER B 1 170 ? -5.406 28.156 27.25 1 92.94 170 SER B O 1
ATOM 5073 N N . ALA B 1 171 ? -6.762 29.828 26.812 1 87.88 171 ALA B N 1
ATOM 5074 C CA . ALA B 1 171 ? -6.348 29.891 25.422 1 87.88 171 ALA B CA 1
ATOM 5075 C C . ALA B 1 171 ? -4.859 30.219 25.297 1 87.88 171 ALA B C 1
ATOM 5077 O O . ALA B 1 171 ? -4.152 29.641 24.469 1 87.88 171 ALA B O 1
ATOM 5078 N N . GLY B 1 172 ? -4.438 31.141 26.078 1 89.81 172 GLY B N 1
ATOM 5079 C CA . GLY B 1 172 ? -3.031 31.516 26.078 1 89.81 172 GLY B CA 1
ATOM 5080 C C . GLY B 1 172 ? -2.115 30.359 26.469 1 89.81 172 GLY B C 1
ATOM 5081 O O . GLY B 1 172 ? -1.056 30.172 25.875 1 89.81 172 GLY B O 1
ATOM 5082 N N . ALA B 1 173 ? -2.527 29.703 27.469 1 95.06 173 ALA B N 1
ATOM 5083 C CA . ALA B 1 173 ? -1.742 28.547 27.906 1 95.06 173 ALA B CA 1
ATOM 5084 C C . ALA B 1 173 ? -1.658 27.484 26.812 1 95.06 173 ALA B C 1
ATOM 5086 O O . ALA B 1 173 ? -0.581 26.953 26.547 1 95.06 173 ALA B O 1
ATOM 5087 N N . LYS B 1 174 ? -2.756 27.156 26.188 1 93.88 174 LYS B N 1
ATOM 5088 C CA . LYS B 1 174 ? -2.781 26.172 25.109 1 93.88 174 LYS B CA 1
ATOM 5089 C C . LYS B 1 174 ? -1.891 26.609 23.953 1 93.88 174 LYS B C 1
ATOM 5091 O O . LYS B 1 174 ? -1.183 25.797 23.359 1 93.88 174 LYS B O 1
ATOM 5096 N N . GLN B 1 175 ? -1.93 27.828 23.688 1 87.38 175 GLN B N 1
ATOM 5097 C CA . GLN B 1 175 ? -1.12 28.359 22.594 1 87.38 175 GLN B CA 1
ATOM 5098 C C . GLN B 1 175 ? 0.37 28.203 22.891 1 87.38 175 GLN B C 1
ATOM 5100 O O . GLN B 1 175 ? 1.149 27.844 22 1 87.38 175 GLN B O 1
ATOM 5105 N N . ALA B 1 176 ? 0.724 28.547 24.062 1 91.06 176 ALA B N 1
ATOM 5106 C CA . ALA B 1 176 ? 2.123 28.406 24.453 1 91.06 176 ALA B CA 1
ATOM 5107 C C . ALA B 1 176 ? 2.598 26.969 24.266 1 91.06 176 ALA B C 1
ATOM 5109 O O . ALA B 1 176 ? 3.684 26.719 23.75 1 91.06 176 ALA B O 1
ATOM 5110 N N . VAL B 1 177 ? 1.76 26.031 24.656 1 94.94 177 VAL B N 1
ATOM 5111 C CA . VAL B 1 177 ? 2.107 24.609 24.562 1 94.94 177 VAL B CA 1
ATOM 5112 C C . VAL B 1 177 ? 2.127 24.203 23.094 1 94.94 177 VAL B C 1
ATOM 5114 O O . VAL B 1 177 ? 3.004 23.438 22.656 1 94.94 177 VAL B O 1
ATOM 5117 N N . ALA B 1 178 ? 1.183 24.672 22.344 1 90.31 178 ALA B N 1
ATOM 5118 C CA . ALA B 1 178 ? 1.097 24.344 20.906 1 90.31 178 ALA B CA 1
ATOM 5119 C C . ALA B 1 178 ? 2.34 24.828 20.172 1 90.31 178 ALA B C 1
ATOM 5121 O O . ALA B 1 178 ? 2.877 24.125 19.312 1 90.31 178 ALA B O 1
ATOM 5122 N N . GLU B 1 179 ? 2.742 26.016 20.453 1 85.38 179 GLU B N 1
ATOM 5123 C CA . GLU B 1 179 ? 3.93 26.578 19.812 1 85.38 179 GLU B CA 1
ATOM 5124 C C . GLU B 1 179 ? 5.168 25.734 20.109 1 85.38 179 GLU B C 1
ATOM 5126 O O . GLU B 1 179 ? 5.953 25.438 19.219 1 85.38 179 GLU B O 1
ATOM 5131 N N . MET B 1 180 ? 5.285 25.438 21.312 1 90.06 180 MET B N 1
ATOM 5132 C CA . MET B 1 180 ? 6.41 24.594 21.719 1 90.06 180 MET B CA 1
ATOM 5133 C C . MET B 1 180 ? 6.348 23.234 21.016 1 90.06 180 MET B C 1
ATOM 5135 O O . MET B 1 180 ? 7.355 22.75 20.5 1 90.06 180 MET B O 1
ATOM 5139 N N . ALA B 1 181 ? 5.188 22.609 20.984 1 90.94 181 ALA B N 1
ATOM 5140 C CA . ALA B 1 181 ? 5.004 21.297 20.359 1 90.94 181 ALA B CA 1
ATOM 5141 C C . ALA B 1 181 ? 5.309 21.344 18.859 1 90.94 181 ALA B C 1
ATOM 5143 O O . ALA B 1 181 ? 5.934 20.438 18.312 1 90.94 181 ALA B O 1
ATOM 5144 N N . THR B 1 182 ? 4.879 22.359 18.234 1 83 182 THR B N 1
ATOM 5145 C CA . THR B 1 182 ? 5.137 22.531 16.812 1 83 182 THR B CA 1
ATOM 5146 C C . THR B 1 182 ? 6.633 22.672 16.547 1 83 182 THR B C 1
ATOM 5148 O O . THR B 1 182 ? 7.145 22.156 15.547 1 83 182 THR B O 1
ATOM 5151 N N . LYS B 1 183 ? 7.344 23.359 17.422 1 82.38 183 LYS B N 1
ATOM 5152 C CA . LYS B 1 183 ? 8.789 23.516 17.297 1 82.38 183 LYS B CA 1
ATOM 5153 C C . LYS B 1 183 ? 9.492 22.156 17.406 1 82.38 183 LYS B C 1
ATOM 5155 O O . LYS B 1 183 ? 10.586 21.969 16.859 1 82.38 183 LYS B O 1
ATOM 5160 N N . LEU B 1 184 ? 8.867 21.312 18.125 1 86 184 LEU B N 1
ATOM 5161 C CA . LEU B 1 184 ? 9.406 19.953 18.25 1 86 184 LEU B CA 1
ATOM 5162 C C . LEU B 1 184 ? 9.102 19.125 17.016 1 86 184 LEU B C 1
ATOM 5164 O O . LEU B 1 184 ? 9.586 18.016 16.875 1 86 184 LEU B O 1
ATOM 5168 N N . GLY B 1 185 ? 8.273 19.672 16.125 1 78.31 185 GLY B N 1
ATOM 5169 C CA . GLY B 1 185 ? 7.914 18.969 14.898 1 78.31 185 GLY B CA 1
ATOM 5170 C C . GLY B 1 185 ? 6.598 18.234 15 1 78.31 185 GLY B C 1
ATOM 5171 O O . GLY B 1 185 ? 6.246 17.453 14.117 1 78.31 185 GLY B O 1
ATOM 5172 N N . LEU B 1 186 ? 5.883 18.422 16.062 1 84.25 186 LEU B N 1
ATOM 5173 C CA . LEU B 1 186 ? 4.613 17.75 16.281 1 84.25 186 LEU B CA 1
ATOM 5174 C C . LEU B 1 186 ? 3.459 18.531 15.664 1 84.25 186 LEU B C 1
ATOM 5176 O O . LEU B 1 186 ? 3.543 19.75 15.516 1 84.25 186 LEU B O 1
ATOM 5180 N N . THR B 1 187 ? 2.477 17.781 15.25 1 79.56 187 THR B N 1
ATOM 5181 C CA . THR B 1 187 ? 1.216 18.391 14.859 1 79.56 187 THR B CA 1
ATOM 5182 C C . THR B 1 187 ? 0.238 18.422 16.031 1 79.56 187 THR B C 1
ATOM 5184 O O . THR B 1 187 ? 0.039 17.406 16.703 1 79.56 187 THR B O 1
ATOM 5187 N N . VAL B 1 188 ? -0.333 19.625 16.266 1 84.88 188 VAL B N 1
ATOM 5188 C CA . VAL B 1 188 ? -1.139 19.797 17.469 1 84.88 188 VAL B CA 1
ATOM 5189 C C . VAL B 1 188 ? -2.617 19.875 17.094 1 84.88 188 VAL B C 1
ATOM 5191 O O . VAL B 1 188 ? -2.99 20.562 16.156 1 84.88 188 VAL B O 1
ATOM 5194 N N . LEU B 1 189 ? -3.396 19.094 17.75 1 83.56 189 LEU B N 1
ATOM 5195 C CA . LEU B 1 189 ? -4.848 19.188 17.641 1 83.56 189 LEU B CA 1
ATOM 5196 C C . LEU B 1 189 ? -5.465 19.641 18.953 1 83.56 189 LEU B C 1
ATOM 5198 O O . LEU B 1 189 ? -5.34 18.969 19.984 1 83.56 189 LEU B O 1
ATOM 5202 N N . ASP B 1 190 ? -6.098 20.766 18.906 1 86.69 190 ASP B N 1
ATOM 5203 C CA . ASP B 1 190 ? -6.762 21.328 20.094 1 86.69 190 ASP B CA 1
ATOM 5204 C C . ASP B 1 190 ? -8.148 20.719 20.266 1 86.69 190 ASP B C 1
ATOM 5206 O O . ASP B 1 190 ? -9.008 20.828 19.391 1 86.69 190 ASP B O 1
ATOM 5210 N N . ARG B 1 191 ? -8.414 20.125 21.422 1 87.62 191 ARG B N 1
ATOM 5211 C CA . ARG B 1 191 ? -9.672 19.438 21.672 1 87.62 191 ARG B CA 1
ATOM 5212 C C . ARG B 1 191 ? -10.57 20.266 22.594 1 87.62 191 ARG B C 1
ATOM 5214 O O . ARG B 1 191 ? -11.555 19.766 23.141 1 87.62 191 ARG B O 1
ATOM 5221 N N . GLY B 1 192 ? -10.18 21.438 22.812 1 87.62 192 GLY B N 1
ATOM 5222 C CA . GLY B 1 192 ? -11.07 22.328 23.531 1 87.62 192 GLY B CA 1
ATOM 5223 C C . GLY B 1 192 ? -10.672 22.531 24.969 1 87.62 192 GLY B C 1
ATOM 5224 O O . GLY B 1 192 ? -9.508 22.797 25.266 1 87.62 192 GLY B O 1
ATOM 5225 N N . SER B 1 193 ? -11.719 22.5 25.922 1 91.31 193 SER B N 1
ATOM 5226 C CA . SER B 1 193 ? -11.508 22.812 27.328 1 91.31 193 SER B CA 1
ATOM 5227 C C . SER B 1 193 ? -11.094 21.578 28.109 1 91.31 193 SER B C 1
ATOM 5229 O O . SER B 1 193 ? -10.961 20.484 27.547 1 91.31 193 SER B O 1
ATOM 5231 N N . LEU B 1 194 ? -10.867 21.766 29.375 1 94.44 194 LEU B N 1
ATOM 5232 C CA . LEU B 1 194 ? -10.398 20.703 30.25 1 94.44 194 LEU B CA 1
ATOM 5233 C C . LEU B 1 194 ? -11.453 19.609 30.391 1 94.44 194 LEU B C 1
ATOM 5235 O O . LEU B 1 194 ? -11.156 18.516 30.891 1 94.44 194 LEU B O 1
ATOM 5239 N N . SER B 1 195 ? -12.625 19.891 29.938 1 92.06 195 SER B N 1
ATOM 5240 C CA . SER B 1 195 ? -13.672 18.891 29.953 1 92.06 195 SER B CA 1
ATOM 5241 C C . SER B 1 195 ? -13.328 17.719 29.031 1 92.06 195 SER B C 1
ATOM 5243 O O . SER B 1 195 ? -13.844 16.609 29.219 1 92.06 195 SER B O 1
ATOM 5245 N N . ALA B 1 196 ? -12.453 17.969 28.125 1 92.88 196 ALA B N 1
ATOM 5246 C CA . ALA B 1 196 ? -12.055 16.938 27.172 1 92.88 196 ALA B CA 1
ATOM 5247 C C . ALA B 1 196 ? -10.883 16.125 27.719 1 92.88 196 ALA B C 1
ATOM 5249 O O . ALA B 1 196 ? -10.398 15.203 27.047 1 92.88 196 ALA B O 1
ATOM 5250 N N . ALA B 1 197 ? -10.461 16.422 28.891 1 95.12 197 ALA B N 1
ATOM 5251 C CA . ALA B 1 197 ? -9.258 15.805 29.453 1 95.12 197 ALA B CA 1
ATOM 5252 C C . ALA B 1 197 ? -9.43 14.297 29.609 1 95.12 197 ALA B C 1
ATOM 5254 O O . ALA B 1 197 ? -8.492 13.531 29.359 1 95.12 197 ALA B O 1
ATOM 5255 N N . ARG B 1 198 ? -10.578 13.922 30 1 93.25 198 ARG B N 1
ATOM 5256 C CA . ARG B 1 198 ? -10.844 12.492 30.188 1 93.25 198 ARG B CA 1
ATOM 5257 C C . ARG B 1 198 ? -10.656 11.727 28.875 1 93.25 198 ARG B C 1
ATOM 5259 O O . ARG B 1 198 ? -10.047 10.656 28.859 1 93.25 198 ARG B O 1
ATOM 5266 N N . GLU B 1 199 ? -11.203 12.289 27.891 1 91.31 199 GLU B N 1
ATOM 5267 C CA . GLU B 1 199 ? -11.07 11.664 26.578 1 91.31 199 GLU B CA 1
ATOM 5268 C C . GLU B 1 199 ? -9.609 11.547 26.156 1 91.31 199 GLU B C 1
ATOM 5270 O O . GLU B 1 199 ? -9.188 10.516 25.625 1 91.31 199 GLU B O 1
ATOM 5275 N N . LEU B 1 200 ? -8.859 12.547 26.391 1 92.88 200 LEU B N 1
ATOM 5276 C CA . LEU B 1 200 ? -7.445 12.555 26.016 1 92.88 200 LEU B CA 1
ATOM 5277 C C . LEU B 1 200 ? -6.668 11.531 26.844 1 92.88 200 LEU B C 1
ATOM 5279 O O . LEU B 1 200 ? -5.738 10.898 26.328 1 92.88 200 LEU B O 1
ATOM 5283 N N . GLU B 1 201 ? -7.027 11.414 28.062 1 93.81 201 GLU B N 1
ATOM 5284 C CA . GLU B 1 201 ? -6.355 10.469 28.953 1 93.81 201 GLU B CA 1
ATOM 5285 C C . GLU B 1 201 ? -6.707 9.031 28.578 1 93.81 201 GLU B C 1
ATOM 5287 O O . GLU B 1 201 ? -5.945 8.102 28.875 1 93.81 201 GLU B O 1
ATOM 5292 N N . ASP B 1 202 ? -7.816 8.875 27.953 1 91.44 202 ASP B N 1
ATOM 5293 C CA . ASP B 1 202 ? -8.266 7.535 27.562 1 91.44 202 ASP B CA 1
ATOM 5294 C C . ASP B 1 202 ? -7.68 7.121 26.219 1 91.44 202 ASP B C 1
ATOM 5296 O O . ASP B 1 202 ? -7.676 5.934 25.875 1 91.44 202 ASP B O 1
ATOM 5300 N N . PHE B 1 203 ? -7.238 8.039 25.5 1 88 203 PHE B N 1
ATOM 5301 C CA . PHE B 1 203 ? -6.762 7.777 24.141 1 88 203 PHE B CA 1
ATOM 5302 C C . PHE B 1 203 ? -5.672 6.711 24.156 1 88 203 PHE B C 1
ATOM 5304 O O . PHE B 1 203 ? -5.742 5.738 23.391 1 88 203 PHE B O 1
ATOM 5311 N N . PRO B 1 204 ? -4.695 6.809 25.062 1 87.25 204 PRO B N 1
ATOM 5312 C CA . PRO B 1 204 ? -3.607 5.828 25.062 1 87.25 204 PRO B CA 1
ATOM 5313 C C . PRO B 1 204 ? -4.062 4.441 25.516 1 87.25 204 PRO B C 1
ATOM 5315 O O . PRO B 1 204 ? -3.336 3.459 25.328 1 87.25 204 PRO B O 1
ATOM 5318 N N . LEU B 1 205 ? -5.238 4.398 26.062 1 89.38 205 LEU B N 1
ATOM 5319 C CA . LEU B 1 205 ? -5.719 3.129 26.594 1 89.38 205 LEU B CA 1
ATOM 5320 C C . LEU B 1 205 ? -6.496 2.355 25.547 1 89.38 205 LEU B C 1
ATOM 5322 O O . LEU B 1 205 ? -6.82 1.182 25.734 1 89.38 205 LEU B O 1
ATOM 5326 N N . GLN B 1 206 ? -6.781 2.986 24.516 1 87 206 GLN B N 1
ATOM 5327 C CA . GLN B 1 206 ? -7.547 2.334 23.453 1 87 206 GLN B CA 1
ATOM 5328 C C . GLN B 1 206 ? -6.695 1.306 22.719 1 87 206 GLN B C 1
ATOM 5330 O O . GLN B 1 206 ? -5.508 1.535 22.469 1 87 206 GLN B O 1
ATOM 5335 N N . LEU B 1 207 ? -7.391 0.028 22.484 1 89.38 207 LEU B N 1
ATOM 5336 C CA . LEU B 1 207 ? -6.719 -1.044 21.75 1 89.38 207 LEU B CA 1
ATOM 5337 C C . LEU B 1 207 ? -7.406 -1.309 20.422 1 89.38 207 LEU B C 1
ATOM 5339 O O . LEU B 1 207 ? -8.438 -1.977 20.375 1 89.38 207 LEU B O 1
ATOM 5343 N N . PHE B 1 208 ? -6.91 -0.905 19.328 1 88.62 208 PHE B N 1
ATOM 5344 C CA . PHE B 1 208 ? -7.309 -1.109 17.953 1 88.62 208 PHE B CA 1
ATOM 5345 C C . PHE B 1 208 ? -8.805 -0.873 17.781 1 88.62 208 PHE B C 1
ATOM 5347 O O . PHE B 1 208 ? -9.523 -1.746 17.281 1 88.62 208 PHE B O 1
ATOM 5354 N N . PRO B 1 209 ? -9.242 0.193 18.031 1 86.62 209 PRO B N 1
ATOM 5355 C CA . PRO B 1 209 ? -10.688 0.43 17.984 1 86.62 209 PRO B CA 1
ATOM 5356 C C . PRO B 1 209 ? -11.273 0.247 16.594 1 86.62 209 PRO B C 1
ATOM 5358 O O . PRO B 1 209 ? -12.391 -0.265 16.453 1 86.62 209 PRO B O 1
ATOM 5361 N N . GLU B 1 210 ? -10.617 0.558 15.516 1 87.94 210 GLU B N 1
ATOM 5362 C CA . GLU B 1 210 ? -11.141 0.482 14.148 1 87.94 210 GLU B CA 1
ATOM 5363 C C . GLU B 1 210 ? -11.125 -0.954 13.633 1 87.94 210 GLU B C 1
ATOM 5365 O O . GLU B 1 210 ? -11.75 -1.26 12.617 1 87.94 210 GLU B O 1
ATOM 5370 N N . TRP B 1 211 ? -10.523 -1.9 14.336 1 93.81 211 TRP B N 1
ATOM 5371 C CA . TRP B 1 211 ? -10.367 -3.279 13.883 1 93.81 211 TRP B CA 1
ATOM 5372 C C . TRP B 1 211 ? -11.43 -4.18 14.5 1 93.81 211 TRP B C 1
ATOM 5374 O O . TRP B 1 211 ? -11.609 -5.324 14.07 1 93.81 211 TRP B O 1
ATOM 5384 N N . ARG B 1 212 ? -12.141 -3.697 15.43 1 93.19 212 ARG B N 1
ATOM 5385 C CA . ARG B 1 212 ? -13.039 -4.539 16.203 1 93.19 212 ARG B CA 1
ATOM 5386 C C . ARG B 1 212 ? -14.133 -5.133 15.32 1 93.19 212 ARG B C 1
ATOM 5388 O O . ARG B 1 212 ? -14.328 -6.352 15.305 1 93.19 212 ARG B O 1
ATOM 5395 N N . LEU B 1 213 ? -14.773 -4.305 14.602 1 94.31 213 LEU B N 1
ATOM 5396 C CA . LEU B 1 213 ? -15.875 -4.781 13.766 1 94.31 213 LEU B CA 1
ATOM 5397 C C . LEU B 1 213 ? -15.359 -5.734 12.688 1 94.31 213 LEU B C 1
ATOM 5399 O O . LEU B 1 213 ? -15.867 -6.852 12.555 1 94.31 213 LEU B O 1
ATOM 5403 N N . PRO B 1 214 ? -14.391 -5.363 11.898 1 96.31 214 PRO B N 1
ATOM 5404 C CA . PRO B 1 214 ? -13.875 -6.293 10.891 1 96.31 214 PRO B CA 1
ATOM 5405 C C . PRO B 1 214 ? -13.445 -7.633 11.492 1 96.31 214 PRO B C 1
ATOM 5407 O O . PRO B 1 214 ? -13.719 -8.688 10.914 1 96.31 214 PRO B O 1
ATOM 5410 N N . LEU B 1 215 ? -12.828 -7.637 12.617 1 97.25 215 LEU B N 1
ATOM 5411 C CA . LEU B 1 215 ? -12.352 -8.867 13.234 1 97.25 215 LEU B CA 1
ATOM 5412 C C . LEU B 1 215 ? -13.523 -9.719 13.719 1 97.25 215 LEU B C 1
ATOM 5414 O O . LEU B 1 215 ? -13.508 -10.945 13.586 1 97.25 215 LEU B O 1
ATOM 5418 N N . ARG B 1 216 ? -14.508 -9.062 14.273 1 97.19 216 ARG B N 1
ATOM 5419 C CA . ARG B 1 216 ? -15.688 -9.797 14.727 1 97.19 216 ARG B CA 1
ATOM 5420 C C . ARG B 1 216 ? -16.391 -10.461 13.555 1 97.19 216 ARG B C 1
ATOM 5422 O O . ARG B 1 216 ? -16.812 -11.617 13.648 1 97.19 216 ARG B O 1
ATOM 5429 N N . VAL B 1 217 ? -16.5 -9.742 12.492 1 97.88 217 VAL B N 1
ATOM 5430 C CA . VAL B 1 217 ? -17.141 -10.281 11.297 1 97.88 217 VAL B CA 1
ATOM 5431 C C . VAL B 1 217 ? -16.328 -11.453 10.75 1 97.88 217 VAL B C 1
ATOM 5433 O O . VAL B 1 217 ? -16.875 -12.508 10.438 1 97.88 217 VAL B O 1
ATOM 5436 N N . ALA B 1 218 ? -15.047 -11.312 10.68 1 98.31 218 ALA B N 1
ATOM 5437 C CA . ALA B 1 218 ? -14.164 -12.367 10.188 1 98.31 218 ALA B CA 1
ATOM 5438 C C . ALA B 1 218 ? -14.25 -13.617 11.062 1 98.31 218 ALA B C 1
ATOM 5440 O O . ALA B 1 218 ? -14.297 -14.734 10.555 1 98.31 218 ALA B O 1
ATOM 5441 N N . ILE B 1 219 ? -14.25 -13.406 12.344 1 98.25 219 ILE B N 1
ATOM 5442 C CA . ILE B 1 219 ? -14.328 -14.523 13.289 1 98.25 219 ILE B CA 1
ATOM 5443 C C . ILE B 1 219 ? -15.672 -15.234 13.125 1 98.25 219 ILE B C 1
ATOM 5445 O O . ILE B 1 219 ? -15.727 -16.469 13.117 1 98.25 219 ILE B O 1
ATOM 5449 N N . GLY B 1 220 ? -16.703 -14.492 12.984 1 98.56 220 GLY B N 1
ATOM 5450 C CA . GLY B 1 220 ? -18.016 -15.07 12.781 1 98.56 220 GLY B CA 1
ATOM 5451 C C . GLY B 1 220 ? -18.125 -15.891 11.508 1 98.56 220 GLY B C 1
ATOM 5452 O O . GLY B 1 220 ? -18.609 -17.016 11.531 1 98.56 220 GLY B O 1
ATOM 5453 N N . ILE B 1 221 ? -17.672 -15.352 10.367 1 98.62 221 ILE B N 1
ATOM 5454 C CA . ILE B 1 221 ? -17.703 -16.047 9.086 1 98.62 221 ILE B CA 1
ATOM 5455 C C . ILE B 1 221 ? -16.828 -17.297 9.164 1 98.62 221 ILE B C 1
ATOM 5457 O O . ILE B 1 221 ? -17.203 -18.359 8.688 1 98.62 221 ILE B O 1
ATOM 5461 N N . THR B 1 222 ? -15.664 -17.125 9.789 1 98.69 222 THR B N 1
ATOM 5462 C CA . THR B 1 222 ? -14.742 -18.25 9.938 1 98.69 222 THR B CA 1
ATOM 5463 C C . THR B 1 222 ? -15.383 -19.375 10.742 1 98.69 222 THR B C 1
ATOM 5465 O O . THR B 1 222 ? -15.32 -20.547 10.344 1 98.69 222 THR B O 1
ATOM 5468 N N . ALA B 1 223 ? -15.969 -19.016 11.844 1 98.5 223 ALA B N 1
ATOM 5469 C CA . ALA B 1 223 ? -16.609 -20.016 12.695 1 98.5 223 ALA B CA 1
ATOM 5470 C C . ALA B 1 223 ? -17.734 -20.719 11.945 1 98.5 223 ALA B C 1
ATOM 5472 O O . ALA B 1 223 ? -17.844 -21.953 11.992 1 98.5 223 ALA B O 1
ATOM 5473 N N . PHE B 1 224 ? -18.5 -20.016 11.234 1 98.56 224 PHE B N 1
ATOM 5474 C CA . PHE B 1 224 ? -19.609 -20.594 10.5 1 98.56 224 PHE B CA 1
ATOM 5475 C C . PHE B 1 224 ? -19.125 -21.594 9.469 1 98.56 224 PHE B C 1
ATOM 5477 O O . PHE B 1 224 ? -19.578 -22.75 9.453 1 98.56 224 PHE B O 1
ATOM 5484 N N . PHE B 1 225 ? -18.25 -21.234 8.648 1 98.56 225 PHE B N 1
ATOM 5485 C CA . PHE B 1 225 ? -17.812 -22.094 7.559 1 98.56 225 PHE B CA 1
ATOM 5486 C C . PHE B 1 225 ? -16.938 -23.219 8.078 1 98.56 225 PHE B C 1
ATOM 5488 O O . PHE B 1 225 ? -16.922 -24.328 7.527 1 98.56 225 PHE B O 1
ATOM 5495 N N . PHE B 1 226 ? -16.219 -22.906 9.164 1 98.5 226 PHE B N 1
ATOM 5496 C CA . PHE B 1 226 ? -15.422 -23.969 9.781 1 98.5 226 PHE B CA 1
ATOM 5497 C C . PHE B 1 226 ? -16.328 -25.109 10.25 1 98.5 226 PHE B C 1
ATOM 5499 O O . PHE B 1 226 ? -16.094 -26.266 9.898 1 98.5 226 PHE B O 1
ATOM 5506 N N . PHE B 1 227 ? -17.344 -24.797 10.977 1 98.38 227 PHE B N 1
ATOM 5507 C CA . PHE B 1 227 ? -18.234 -25.828 11.508 1 98.38 227 PHE B CA 1
ATOM 5508 C C . PHE B 1 227 ? -19.078 -26.438 10.398 1 98.38 227 PHE B C 1
ATOM 5510 O O . PHE B 1 227 ? -19.359 -27.641 10.422 1 98.38 227 PHE B O 1
ATOM 5517 N N . TYR B 1 228 ? -19.438 -25.641 9.414 1 98.25 228 TYR B N 1
ATOM 5518 C CA . TYR B 1 228 ? -20.156 -26.156 8.25 1 98.25 228 TYR B CA 1
ATOM 5519 C C . TYR B 1 228 ? -19.359 -27.219 7.535 1 98.25 228 TYR B C 1
ATOM 5521 O O . TYR B 1 228 ? -19.875 -28.297 7.238 1 98.25 228 TYR B O 1
ATOM 5529 N N . LEU B 1 229 ? -18.109 -27 7.344 1 98.06 229 LEU B N 1
ATOM 5530 C CA . LEU B 1 229 ? -17.25 -27.922 6.605 1 98.06 229 LEU B CA 1
ATOM 5531 C C . LEU B 1 229 ? -16.828 -29.078 7.492 1 98.06 229 LEU B C 1
ATOM 5533 O O . LEU B 1 229 ? -16.625 -30.203 7.004 1 98.06 229 LEU B O 1
ATOM 5537 N N . LEU B 1 230 ? -16.688 -28.766 8.797 1 97.94 230 LEU B N 1
ATOM 5538 C CA . LEU B 1 230 ? -16.406 -29.844 9.734 1 97.94 230 LEU B CA 1
ATOM 5539 C C . LEU B 1 230 ? -17.484 -30.922 9.664 1 97.94 230 LEU B C 1
ATOM 5541 O O . LEU B 1 230 ? -17.188 -32.125 9.602 1 97.94 230 LEU B O 1
ATOM 5545 N N . ILE B 1 231 ? -18.703 -30.5 9.609 1 97.88 231 ILE B N 1
ATOM 5546 C CA . ILE B 1 231 ? -19.844 -31.406 9.562 1 97.88 231 ILE B CA 1
ATOM 5547 C C . ILE B 1 231 ? -19.906 -32.094 8.203 1 97.88 231 ILE B C 1
ATOM 5549 O O . ILE B 1 231 ? -20 -33.312 8.109 1 97.88 231 ILE B O 1
ATOM 5553 N N . ARG B 1 232 ? -19.75 -31.359 7.18 1 96.69 232 ARG B N 1
ATOM 5554 C CA . ARG B 1 232 ? -19.984 -31.844 5.824 1 96.69 232 ARG B CA 1
ATOM 5555 C C . ARG B 1 232 ? -18.844 -32.75 5.363 1 96.69 232 ARG B C 1
ATOM 5557 O O . ARG B 1 232 ? -19.047 -33.688 4.605 1 96.69 232 ARG B O 1
ATOM 5564 N N . ASP B 1 233 ? -17.641 -32.406 5.797 1 95.69 233 ASP B N 1
ATOM 5565 C CA . ASP B 1 233 ? -16.5 -33.125 5.238 1 95.69 233 ASP B CA 1
ATOM 5566 C C . ASP B 1 233 ? -15.992 -34.188 6.207 1 95.69 233 ASP B C 1
ATOM 5568 O O . ASP B 1 233 ? -15.773 -35.344 5.816 1 95.69 233 ASP B O 1
ATOM 5572 N N . VAL B 1 234 ? -15.883 -33.875 7.508 1 96.38 234 VAL B N 1
ATOM 5573 C CA . VAL B 1 234 ? -15.227 -34.781 8.453 1 96.38 234 VAL B CA 1
ATOM 5574 C C . VAL B 1 234 ? -16.266 -35.688 9.117 1 96.38 234 VAL B C 1
ATOM 5576 O O . VAL B 1 234 ? -16.156 -36.906 9.062 1 96.38 234 VAL B O 1
ATOM 5579 N N . ILE B 1 235 ? -17.312 -35.062 9.641 1 97.31 235 ILE B N 1
ATOM 5580 C CA . ILE B 1 235 ? -18.328 -35.844 10.352 1 97.31 235 ILE B CA 1
ATOM 5581 C C . ILE B 1 235 ? -19.094 -36.719 9.359 1 97.31 235 ILE B C 1
ATOM 5583 O O . ILE B 1 235 ? -19.391 -37.875 9.648 1 97.31 235 ILE B O 1
ATOM 5587 N N . TYR B 1 236 ? -19.422 -36.219 8.234 1 96.88 236 TYR B N 1
ATOM 5588 C CA . TYR B 1 236 ? -20.094 -37 7.195 1 96.88 236 TYR B CA 1
ATOM 5589 C C . TYR B 1 236 ? -19.281 -38.219 6.82 1 96.88 236 TYR B C 1
ATOM 5591 O O . TYR B 1 236 ? -19.828 -39.312 6.703 1 96.88 236 TYR B O 1
ATOM 5599 N N . ALA B 1 237 ? -17.969 -38.062 6.602 1 96.06 237 ALA B N 1
ATOM 5600 C CA . ALA B 1 237 ? -17.109 -39.156 6.234 1 96.06 237 ALA B CA 1
ATOM 5601 C C . ALA B 1 237 ? -17.094 -40.219 7.328 1 96.06 237 ALA B C 1
ATOM 5603 O O . ALA B 1 237 ? -17.109 -41.438 7.043 1 96.06 237 ALA B O 1
ATOM 5604 N N . TYR B 1 238 ? -17.141 -39.781 8.555 1 96.62 238 TYR B N 1
ATOM 5605 C CA . TYR B 1 238 ? -17.125 -40.688 9.688 1 96.62 238 TYR B CA 1
ATOM 5606 C C . TYR B 1 238 ? -18.438 -41.438 9.805 1 96.62 238 TYR B C 1
ATOM 5608 O O . TYR B 1 238 ? -18.453 -42.688 9.961 1 96.62 238 TYR B O 1
ATOM 5616 N N . VAL B 1 239 ? -19.562 -40.844 9.617 1 96.69 239 VAL B N 1
ATOM 5617 C CA . VAL B 1 239 ? -20.891 -41.406 9.867 1 96.69 239 VAL B CA 1
ATOM 5618 C C . VAL B 1 239 ? -21.344 -42.219 8.664 1 96.69 239 VAL B C 1
ATOM 5620 O O . VAL B 1 239 ? -21.828 -43.344 8.812 1 96.69 239 VAL B O 1
ATOM 5623 N N . GLU B 1 240 ? -21.188 -41.688 7.531 1 96.06 240 GLU B N 1
ATOM 5624 C CA . GLU B 1 240 ? -21.75 -42.312 6.336 1 96.06 240 GLU B CA 1
ATOM 5625 C C . GLU B 1 240 ? -20.766 -43.281 5.695 1 96.06 240 GLU B C 1
ATOM 5627 O O . GLU B 1 240 ? -21.172 -44.281 5.094 1 96.06 240 GLU B O 1
ATOM 5632 N N . GLN B 1 241 ? -19.516 -42.969 5.812 1 95 241 GLN B N 1
ATOM 5633 C CA . GLN B 1 241 ? -18.531 -43.781 5.094 1 95 241 GLN B CA 1
ATOM 5634 C C . GLN B 1 241 ? -17.672 -44.594 6.059 1 95 241 GLN B C 1
ATOM 5636 O O . GLN B 1 241 ? -16.922 -45.469 5.637 1 95 241 GLN B O 1
ATOM 5641 N N . GLY B 1 242 ? -17.688 -44.344 7.301 1 96.06 242 GLY B N 1
ATOM 5642 C CA . GLY B 1 242 ? -16.906 -45.062 8.289 1 96.06 242 GLY B CA 1
ATOM 5643 C C . GLY B 1 242 ? -15.414 -44.75 8.195 1 96.06 242 GLY B C 1
ATOM 5644 O O . GLY B 1 242 ? -14.586 -45.594 8.555 1 96.06 242 GLY B O 1
ATOM 5645 N N . LYS B 1 243 ? -15.016 -43.625 7.609 1 95.44 243 LYS B N 1
ATOM 5646 C CA . LYS B 1 243 ? -13.625 -43.219 7.43 1 95.44 243 LYS B CA 1
ATOM 5647 C C . LYS B 1 243 ? -13.242 -42.125 8.398 1 95.44 243 LYS B C 1
ATOM 5649 O O . LYS B 1 243 ? -13.969 -41.125 8.539 1 95.44 243 LYS B O 1
ATOM 5654 N N . ASP B 1 244 ? -12.133 -42.281 9.055 1 95 244 ASP B N 1
ATOM 5655 C CA . ASP B 1 244 ? -11.617 -41.219 9.938 1 95 244 ASP B CA 1
ATOM 5656 C C . ASP B 1 244 ? -10.602 -40.344 9.211 1 95 244 ASP B C 1
ATOM 5658 O O . ASP B 1 244 ? -9.438 -40.719 9.07 1 95 244 ASP B O 1
ATOM 5662 N N . ILE B 1 245 ? -10.992 -39.25 8.836 1 95.81 245 ILE B N 1
ATOM 5663 C CA . ILE B 1 245 ? -10.117 -38.312 8.141 1 95.81 245 ILE B CA 1
ATOM 5664 C C . ILE B 1 245 ? -9.992 -37.031 8.953 1 95.81 245 ILE B C 1
ATOM 5666 O O . ILE B 1 245 ? -9.945 -35.938 8.391 1 95.81 245 ILE B O 1
ATOM 5670 N N . SER B 1 246 ? -9.992 -37.094 10.297 1 95.56 246 SER B N 1
ATOM 5671 C CA . SER B 1 246 ? -10 -35.938 11.18 1 95.56 246 SER B CA 1
ATOM 5672 C C . SER B 1 246 ? -8.703 -35.156 11.07 1 95.56 246 SER B C 1
ATOM 5674 O O . SER B 1 246 ? -8.656 -33.969 11.391 1 95.56 246 SER B O 1
ATOM 5676 N N . PHE B 1 247 ? -7.621 -35.781 10.602 1 95.25 247 PHE B N 1
ATOM 5677 C CA . PHE B 1 247 ? -6.352 -35.094 10.445 1 95.25 247 PHE B CA 1
ATOM 5678 C C . PHE B 1 247 ? -6.477 -33.969 9.43 1 95.25 247 PHE B C 1
ATOM 5680 O O . PHE B 1 247 ? -5.672 -33.031 9.438 1 95.25 247 PHE B O 1
ATOM 5687 N N . ARG B 1 248 ? -7.477 -34 8.555 1 95.62 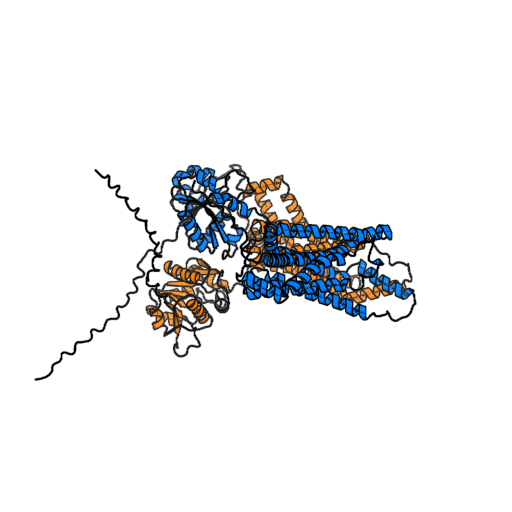248 ARG B N 1
ATOM 5688 C CA . ARG B 1 248 ? -7.672 -33.031 7.488 1 95.62 248 ARG B CA 1
ATOM 5689 C C . ARG B 1 248 ? -8.125 -31.672 8.055 1 95.62 248 ARG B C 1
ATOM 5691 O O . ARG B 1 248 ? -8.109 -30.656 7.355 1 95.62 248 ARG B O 1
ATOM 5698 N N . ILE B 1 249 ? -8.523 -31.641 9.312 1 95.69 249 ILE B N 1
ATOM 5699 C CA . ILE B 1 249 ? -9.016 -30.438 9.953 1 95.69 249 ILE B CA 1
ATOM 5700 C C . ILE B 1 249 ? -7.914 -29.375 9.969 1 95.69 249 ILE B C 1
ATOM 5702 O O . ILE B 1 249 ? -8.172 -28.203 9.711 1 95.69 249 ILE B O 1
ATOM 5706 N N . MET B 1 250 ? -6.629 -29.781 10.125 1 93.88 250 MET B N 1
ATOM 5707 C CA . MET B 1 250 ? -5.516 -28.859 10.375 1 93.88 250 MET B CA 1
ATOM 5708 C C . MET B 1 250 ? -5.133 -28.109 9.109 1 93.88 250 MET B C 1
ATOM 5710 O O . MET B 1 250 ? -4.855 -26.906 9.156 1 93.88 250 MET B O 1
ATOM 5714 N N . VAL B 1 251 ? -5.164 -28.828 7.961 1 95.12 251 VAL B N 1
ATOM 5715 C CA . VAL B 1 251 ? -4.66 -28.172 6.762 1 95.12 251 VAL B CA 1
ATOM 5716 C C . VAL B 1 251 ? -5.762 -28.109 5.707 1 95.12 251 VAL B C 1
ATOM 5718 O O . VAL B 1 251 ? -6.156 -27.016 5.273 1 95.12 251 VAL B O 1
ATOM 5721 N N . SER B 1 252 ? -6.371 -29.203 5.312 1 96.38 252 SER B N 1
ATOM 5722 C CA . SER B 1 252 ? -7.32 -29.25 4.207 1 96.38 252 SER B CA 1
ATOM 5723 C C . SER B 1 252 ? -8.578 -28.438 4.516 1 96.38 252 SER B C 1
ATOM 5725 O O . SER B 1 252 ? -9.023 -27.641 3.695 1 96.38 252 SER B O 1
ATOM 5727 N N . LEU B 1 253 ? -9.141 -28.688 5.688 1 97.25 253 LEU B N 1
ATOM 5728 C CA . LEU B 1 253 ? -10.359 -27.953 6.051 1 97.25 253 LEU B CA 1
ATOM 5729 C C . LEU B 1 253 ? -10.078 -26.469 6.215 1 97.25 253 LEU B C 1
ATOM 5731 O O . LEU B 1 253 ? -10.828 -25.641 5.715 1 97.25 253 LEU B O 1
ATOM 5735 N N . ALA B 1 254 ? -8.969 -26.172 6.926 1 96.94 254 ALA B N 1
ATOM 5736 C CA . ALA B 1 254 ? -8.586 -24.766 7.094 1 96.94 254 ALA B CA 1
ATOM 5737 C C . ALA B 1 254 ? -8.375 -24.094 5.746 1 96.94 254 ALA B C 1
ATOM 5739 O O . ALA B 1 254 ? -8.812 -22.953 5.539 1 96.94 254 ALA B O 1
ATOM 5740 N N . ASN B 1 255 ? -7.75 -24.75 4.816 1 97.56 255 ASN B N 1
ATOM 5741 C CA . ASN B 1 255 ? -7.438 -24.203 3.5 1 97.56 255 ASN B CA 1
ATOM 5742 C C . ASN B 1 255 ? -8.695 -24.031 2.652 1 97.56 255 ASN B C 1
ATOM 5744 O O . ASN B 1 255 ? -8.672 -23.328 1.645 1 97.56 255 ASN B O 1
ATOM 5748 N N . LYS B 1 256 ? -9.797 -24.672 2.982 1 97.75 256 LYS B N 1
ATOM 5749 C CA . LYS B 1 256 ? -11.094 -24.438 2.342 1 97.75 256 LYS B CA 1
ATOM 5750 C C . LYS B 1 256 ? -11.781 -23.203 2.936 1 97.75 256 LYS B C 1
ATOM 5752 O O . LYS B 1 256 ? -12.438 -22.453 2.219 1 97.75 256 LYS B O 1
ATOM 5757 N N . VAL B 1 257 ? -11.555 -23.016 4.211 1 98.56 257 VAL B N 1
ATOM 5758 C CA . VAL B 1 257 ? -12.227 -21.938 4.93 1 98.56 257 VAL B CA 1
ATOM 5759 C C . VAL B 1 257 ? -11.555 -20.594 4.609 1 98.56 257 VAL B C 1
ATOM 5761 O O . VAL B 1 257 ? -12.234 -19.594 4.375 1 98.56 257 VAL B O 1
ATOM 5764 N N . PHE B 1 258 ? -10.258 -20.562 4.559 1 98.56 258 PHE B N 1
ATOM 5765 C CA . PHE B 1 258 ? -9.492 -19.328 4.43 1 98.56 258 PHE B CA 1
ATOM 5766 C C . PHE B 1 258 ? -9.883 -18.578 3.164 1 98.56 258 PHE B C 1
ATOM 5768 O O . PHE B 1 258 ? -10.203 -17.391 3.213 1 98.56 258 PHE B O 1
ATOM 5775 N N . PRO B 1 259 ? -9.898 -19.234 2.021 1 98.5 259 PRO B N 1
ATOM 5776 C CA . PRO B 1 259 ? -10.258 -18.484 0.818 1 98.5 259 PRO B CA 1
ATOM 5777 C C . PRO B 1 259 ? -11.719 -18.016 0.825 1 98.5 259 PRO B C 1
ATOM 5779 O O . PRO B 1 259 ? -12.039 -16.969 0.257 1 98.5 259 PRO B O 1
ATOM 5782 N N . ILE B 1 260 ? -12.602 -18.75 1.442 1 98.69 260 ILE B N 1
ATOM 5783 C CA . ILE B 1 260 ? -14.008 -18.359 1.534 1 98.69 260 ILE B CA 1
ATOM 5784 C C . ILE B 1 260 ? -14.141 -17.078 2.342 1 98.69 260 ILE B C 1
ATOM 5786 O O . ILE B 1 260 ? -14.781 -16.125 1.895 1 98.69 260 ILE B O 1
ATOM 5790 N N . VAL B 1 261 ? -13.5 -17.109 3.48 1 98.75 261 VAL B N 1
ATOM 5791 C CA . VAL B 1 261 ? -13.555 -15.938 4.34 1 98.75 261 VAL B CA 1
ATOM 5792 C C . VAL B 1 261 ? -12.914 -14.75 3.629 1 98.75 261 VAL B C 1
ATOM 5794 O O . VAL B 1 261 ? -13.445 -13.633 3.656 1 98.75 261 VAL B O 1
ATOM 5797 N N . SER B 1 262 ? -11.82 -14.984 3.016 1 98.81 262 SER B N 1
ATOM 5798 C CA . SER B 1 262 ? -11.117 -13.922 2.303 1 98.81 262 SER B CA 1
ATOM 5799 C C . SER B 1 262 ? -12.008 -13.281 1.242 1 98.81 262 SER B C 1
ATOM 5801 O O . SER B 1 262 ? -12.125 -12.055 1.184 1 98.81 262 SER B O 1
ATOM 5803 N N . LEU B 1 263 ? -12.617 -14.109 0.417 1 98.81 263 LEU B N 1
ATOM 5804 C CA . LEU B 1 263 ? -13.414 -13.609 -0.696 1 98.81 263 LEU B CA 1
ATOM 5805 C C . LEU B 1 263 ? -14.656 -12.875 -0.192 1 98.81 263 LEU B C 1
ATOM 5807 O O . LEU B 1 263 ? -15.008 -11.812 -0.715 1 98.81 263 LEU B O 1
ATOM 5811 N N . ILE B 1 264 ? -15.281 -13.391 0.807 1 98.75 264 ILE B N 1
ATOM 5812 C CA . ILE B 1 264 ? -16.469 -12.742 1.366 1 98.75 264 ILE B CA 1
ATOM 5813 C C . ILE B 1 264 ? -16.078 -11.406 2 1 98.75 264 ILE B C 1
ATOM 5815 O O . ILE B 1 264 ? -16.75 -10.398 1.795 1 98.75 264 ILE B O 1
ATOM 5819 N N . MET B 1 265 ? -15.023 -11.453 2.771 1 98.69 265 MET B N 1
ATOM 5820 C CA . MET B 1 265 ? -14.562 -10.227 3.4 1 98.69 265 MET B CA 1
ATOM 5821 C C . MET B 1 265 ? -14.203 -9.18 2.352 1 98.69 265 MET B C 1
ATOM 5823 O O . MET B 1 265 ? -14.484 -7.988 2.531 1 98.69 265 MET B O 1
ATOM 5827 N N . LEU B 1 266 ? -13.508 -9.578 1.297 1 98.56 266 LEU B N 1
ATOM 5828 C CA . LEU B 1 266 ? -13.203 -8.656 0.213 1 98.56 266 LEU B CA 1
ATOM 5829 C C . LEU B 1 266 ? -14.484 -8.07 -0.379 1 98.56 266 LEU B C 1
ATOM 5831 O O . LEU B 1 266 ? -14.555 -6.875 -0.673 1 98.56 266 LEU B O 1
ATOM 5835 N N . SER B 1 267 ? -15.469 -8.898 -0.542 1 98.69 267 SER B N 1
ATOM 5836 C CA . SER B 1 267 ? -16.75 -8.453 -1.055 1 98.69 267 SER B CA 1
ATOM 5837 C C . SER B 1 267 ? -17.406 -7.434 -0.121 1 98.69 267 SER B C 1
ATOM 5839 O O . SER B 1 267 ? -17.969 -6.441 -0.577 1 98.69 267 SER B O 1
ATOM 5841 N N . LEU B 1 268 ? -17.266 -7.691 1.143 1 98.19 268 LEU B N 1
ATOM 5842 C CA . LEU B 1 268 ? -17.844 -6.805 2.145 1 98.19 268 LEU B CA 1
ATOM 5843 C C . LEU B 1 268 ? -17.109 -5.473 2.186 1 98.19 268 LEU B C 1
ATOM 5845 O O . LEU B 1 268 ? -17.656 -4.477 2.684 1 98.19 268 LEU B O 1
ATOM 5849 N N . CYS B 1 269 ? -15.938 -5.441 1.74 1 97 269 CYS B N 1
ATOM 5850 C CA . CYS B 1 269 ? -15.188 -4.195 1.612 1 97 269 CYS B CA 1
ATOM 5851 C C . CYS B 1 269 ? -15.82 -3.289 0.563 1 97 269 CYS B C 1
ATOM 5853 O O . CYS B 1 269 ? -15.789 -2.064 0.696 1 97 269 CYS B O 1
ATOM 5855 N N . TYR B 1 270 ? -16.406 -3.855 -0.478 1 97.56 270 TYR B N 1
ATOM 5856 C CA . TYR B 1 270 ? -16.891 -3.062 -1.601 1 97.56 270 TYR B CA 1
ATOM 5857 C C . TYR B 1 270 ? -18.406 -2.893 -1.531 1 97.56 270 TYR B C 1
ATOM 5859 O O . TYR B 1 270 ? -18.953 -1.957 -2.115 1 97.56 270 TYR B O 1
ATOM 5867 N N . LEU B 1 271 ? -19.062 -3.68 -0.781 1 97.81 271 LEU B N 1
ATOM 5868 C CA . LEU B 1 271 ? -20.531 -3.682 -0.714 1 97.81 271 LEU B CA 1
ATOM 5869 C C . LEU B 1 271 ? -21.047 -2.357 -0.17 1 97.81 271 LEU B C 1
ATOM 5871 O O . LEU B 1 271 ? -22.016 -1.803 -0.698 1 97.81 271 LEU B O 1
ATOM 5875 N N . PRO B 1 272 ? -20.453 -1.78 0.88 1 96.62 272 PRO B N 1
ATOM 5876 C CA . PRO B 1 272 ? -21.016 -0.528 1.393 1 96.62 272 PRO B CA 1
ATOM 5877 C C . PRO B 1 272 ? -20.969 0.603 0.368 1 96.62 272 PRO B C 1
ATOM 5879 O O . PRO B 1 272 ? -21.859 1.451 0.339 1 96.62 272 PRO B O 1
ATOM 5882 N N . GLY B 1 273 ? -19.953 0.657 -0.414 1 94.81 273 GLY B N 1
ATOM 5883 C CA . GLY B 1 273 ? -19.906 1.646 -1.479 1 94.81 273 GLY B CA 1
ATOM 5884 C C . GLY B 1 273 ? -21.047 1.502 -2.473 1 94.81 273 GLY B C 1
ATOM 5885 O O . GLY B 1 273 ? -21.609 2.5 -2.936 1 94.81 273 GLY B O 1
ATOM 5886 N N . VAL B 1 274 ? -21.359 0.319 -2.771 1 96.62 274 VAL B N 1
ATOM 5887 C CA . VAL B 1 274 ? -22.469 0.021 -3.688 1 96.62 274 VAL B CA 1
ATOM 5888 C C . VAL B 1 274 ? -23.797 0.414 -3.045 1 96.62 274 VAL B C 1
ATOM 5890 O O . VAL B 1 274 ? -24.625 1.067 -3.678 1 96.62 274 VAL B O 1
ATOM 5893 N N . ILE B 1 275 ? -23.953 0.044 -1.822 1 96.81 275 ILE B N 1
ATOM 5894 C CA . ILE B 1 275 ? -25.156 0.398 -1.092 1 96.81 275 ILE B CA 1
ATOM 5895 C C . ILE B 1 275 ? -25.297 1.918 -1.037 1 96.81 275 ILE B C 1
ATOM 5897 O O . ILE B 1 275 ? -26.391 2.453 -1.26 1 96.81 275 ILE B O 1
ATOM 5901 N N . ALA B 1 276 ? -24.234 2.623 -0.738 1 95.31 276 ALA B N 1
ATOM 5902 C CA . ALA B 1 276 ? -24.234 4.082 -0.672 1 95.31 276 ALA B CA 1
ATOM 5903 C C . ALA B 1 276 ? -24.672 4.688 -2.004 1 95.31 276 ALA B C 1
ATOM 5905 O O . ALA B 1 276 ? -25.453 5.645 -2.033 1 95.31 276 ALA B O 1
ATOM 5906 N N . ALA B 1 277 ? -24.203 4.141 -3.104 1 95.94 277 ALA B N 1
ATOM 5907 C CA . ALA B 1 277 ? -24.547 4.637 -4.434 1 95.94 277 ALA B CA 1
ATOM 5908 C C . ALA B 1 277 ? -26.047 4.477 -4.707 1 95.94 277 ALA B C 1
ATOM 5910 O O . ALA B 1 277 ? -26.703 5.402 -5.188 1 95.94 277 ALA B O 1
ATOM 5911 N N . PHE B 1 278 ? -26.578 3.344 -4.387 1 96.06 278 PHE B N 1
ATOM 5912 C CA . PHE B 1 278 ? -28 3.094 -4.609 1 96.06 278 PHE B CA 1
ATOM 5913 C C . PHE B 1 278 ? -28.859 3.975 -3.707 1 96.06 278 PHE B C 1
ATOM 5915 O O . PHE B 1 278 ? -29.938 4.422 -4.105 1 96.06 278 PHE B O 1
ATOM 5922 N N . LEU B 1 279 ? -28.391 4.191 -2.512 1 95.06 279 LEU B N 1
ATOM 5923 C CA . LEU B 1 279 ? -29.109 5.082 -1.602 1 95.06 279 LEU B CA 1
ATOM 5924 C C . LEU B 1 279 ? -29.109 6.512 -2.133 1 95.06 279 LEU B C 1
ATOM 5926 O O . LEU B 1 279 ? -30.109 7.211 -2.031 1 95.06 279 LEU B O 1
ATOM 5930 N N . GLN B 1 280 ? -28.016 6.938 -2.617 1 93.56 280 GLN B N 1
ATOM 5931 C CA . GLN B 1 280 ? -27.938 8.266 -3.215 1 93.56 280 GLN B CA 1
ATOM 5932 C C . GLN B 1 280 ? -28.875 8.391 -4.41 1 93.56 280 GLN B C 1
ATOM 5934 O O . GLN B 1 280 ? -29.531 9.422 -4.59 1 93.56 280 GLN B O 1
ATOM 5939 N N . LEU B 1 281 ? -28.953 7.348 -5.238 1 94.12 281 LEU B N 1
ATOM 5940 C CA . LEU B 1 281 ? -29.859 7.324 -6.383 1 94.12 281 LEU B CA 1
ATOM 5941 C C . LEU B 1 281 ? -31.312 7.371 -5.926 1 94.12 281 LEU B C 1
ATOM 5943 O O . LEU B 1 281 ? -32.125 8.094 -6.508 1 94.12 281 LEU B O 1
ATOM 5947 N N . TYR B 1 282 ? -31.578 6.652 -4.934 1 94.19 282 TYR B N 1
ATOM 5948 C CA . TYR B 1 282 ? -32.938 6.602 -4.395 1 94.19 282 TYR B CA 1
ATOM 5949 C C . TYR B 1 282 ? -33.344 7.949 -3.795 1 94.19 282 TYR B C 1
ATOM 5951 O O . TYR B 1 282 ? -34.438 8.438 -4.035 1 94.19 282 TYR B O 1
ATOM 5959 N N . ARG B 1 283 ? -32.438 8.594 -3.1 1 91.56 283 ARG B N 1
ATOM 5960 C CA . ARG B 1 283 ? -32.719 9.859 -2.42 1 91.56 283 ARG B CA 1
ATOM 5961 C C . ARG B 1 283 ? -32.656 11.031 -3.395 1 91.56 283 ARG B C 1
ATOM 5963 O O . ARG B 1 283 ? -33.312 12.047 -3.195 1 91.56 283 ARG B O 1
ATOM 5970 N N . GLY B 1 284 ? -31.766 10.984 -4.352 1 90.5 284 GLY B N 1
ATOM 5971 C CA . GLY B 1 284 ? -31.609 12.031 -5.348 1 90.5 284 GLY B CA 1
ATOM 5972 C C . GLY B 1 284 ? -30.828 13.227 -4.848 1 90.5 284 GLY B C 1
ATOM 5973 O O . GLY B 1 284 ? -31.078 14.359 -5.262 1 90.5 284 GLY B O 1
ATOM 5974 N N . THR B 1 285 ? -30.094 13.039 -3.766 1 84.5 285 THR B N 1
ATOM 5975 C CA . THR B 1 285 ? -29.281 14.117 -3.221 1 84.5 285 THR B CA 1
ATOM 5976 C C . THR B 1 285 ? -28.016 13.562 -2.557 1 84.5 285 THR B C 1
ATOM 5978 O O . THR B 1 285 ? -28.031 12.438 -2.045 1 84.5 285 THR B O 1
ATOM 5981 N N . LYS B 1 286 ? -26.938 14.305 -2.623 1 82.94 286 LYS B N 1
ATOM 5982 C CA . LYS B 1 286 ? -25.703 13.914 -1.955 1 82.94 286 LYS B CA 1
ATOM 5983 C C . LYS B 1 286 ? -25.641 14.492 -0.546 1 82.94 286 LYS B C 1
ATOM 5985 O O . LYS B 1 286 ? -24.766 14.125 0.239 1 82.94 286 LYS B O 1
ATOM 5990 N N . TYR B 1 287 ? -26.547 15.344 -0.132 1 77.38 287 TYR B N 1
ATOM 5991 C CA . TYR B 1 287 ? -26.422 16.141 1.083 1 77.38 287 TYR B CA 1
ATOM 5992 C C . TYR B 1 287 ? -27.047 15.43 2.271 1 77.38 287 TYR B C 1
ATOM 5994 O O . TYR B 1 287 ? -26.859 15.82 3.422 1 77.38 287 TYR B O 1
ATOM 6002 N N . ARG B 1 288 ? -27.875 14.398 1.985 1 81.5 288 ARG B N 1
ATOM 6003 C CA . ARG B 1 288 ? -28.422 13.609 3.086 1 81.5 288 ARG B CA 1
ATOM 6004 C C . ARG B 1 288 ? -27.375 12.641 3.631 1 81.5 288 ARG B C 1
ATOM 6006 O O . ARG B 1 288 ? -26.75 11.898 2.869 1 81.5 288 ARG B O 1
ATOM 6013 N N . ARG B 1 289 ? -27.234 12.656 4.941 1 84 289 ARG B N 1
ATOM 6014 C CA . ARG B 1 289 ? -26.219 11.82 5.574 1 84 289 ARG B CA 1
ATOM 6015 C C . ARG B 1 289 ? -26.609 10.344 5.5 1 84 289 ARG B C 1
ATOM 6017 O O . ARG B 1 289 ? -27.781 10 5.555 1 84 289 ARG B O 1
ATOM 6024 N N . PHE B 1 290 ? -25.609 9.547 5.41 1 88.5 290 PHE B N 1
ATOM 6025 C CA . PHE B 1 290 ? -25.812 8.102 5.438 1 88.5 290 PHE B CA 1
ATOM 6026 C C . PHE B 1 290 ? -26.156 7.633 6.848 1 88.5 290 PHE B C 1
ATOM 6028 O O . PHE B 1 290 ? -25.766 8.273 7.832 1 88.5 290 PHE B O 1
ATOM 6035 N N . PRO B 1 291 ? -26.969 6.562 6.906 1 91.88 291 PRO B N 1
ATOM 6036 C CA . PRO B 1 291 ? -27.203 5.988 8.234 1 91.88 291 PRO B CA 1
ATOM 6037 C C . PRO B 1 291 ? -25.906 5.613 8.945 1 91.88 291 PRO B C 1
ATOM 6039 O O . PRO B 1 291 ? -24.922 5.266 8.297 1 91.88 291 PRO B O 1
ATOM 6042 N N . ASP B 1 292 ? -25.891 5.594 10.227 1 91.69 292 ASP B N 1
ATOM 6043 C CA . ASP B 1 292 ? -24.719 5.395 11.055 1 91.69 292 ASP B CA 1
ATOM 6044 C C . ASP B 1 292 ? -24.062 4.039 10.773 1 91.69 292 ASP B C 1
ATOM 6046 O O . ASP B 1 292 ? -22.844 3.932 10.711 1 91.69 292 ASP B O 1
ATOM 6050 N N . TRP B 1 293 ? -24.953 3.049 10.664 1 92.56 293 TRP B N 1
ATOM 6051 C CA . TRP B 1 293 ? -24.391 1.718 10.445 1 92.56 293 TRP B CA 1
ATOM 6052 C C . TRP B 1 293 ? -23.625 1.664 9.133 1 92.56 293 TRP B C 1
ATOM 6054 O O . TRP B 1 293 ? -22.578 1.002 9.047 1 92.56 293 TRP B O 1
ATOM 6064 N N . LEU B 1 294 ? -24.031 2.355 8.102 1 94.12 294 LEU B N 1
ATOM 6065 C CA . LEU B 1 294 ? -23.344 2.375 6.809 1 94.12 294 LEU B CA 1
ATOM 6066 C C . LEU B 1 294 ? -22.078 3.211 6.871 1 94.12 294 LEU B C 1
ATOM 6068 O O . LEU B 1 294 ? -21.047 2.834 6.297 1 94.12 294 LEU B O 1
ATOM 6072 N N . ASP B 1 295 ? -22.172 4.285 7.574 1 89.44 295 ASP B N 1
ATOM 6073 C CA . ASP B 1 295 ? -21 5.137 7.75 1 89.44 295 ASP B CA 1
ATOM 6074 C C . ASP B 1 295 ? -19.891 4.395 8.484 1 89.44 295 ASP B C 1
ATOM 6076 O O . ASP B 1 295 ? -18.719 4.449 8.078 1 89.44 295 ASP B O 1
ATOM 6080 N N . ARG B 1 296 ? -20.266 3.686 9.461 1 89.69 296 ARG B N 1
ATOM 6081 C CA . ARG B 1 296 ? -19.281 2.906 10.219 1 89.69 296 ARG B CA 1
ATOM 6082 C C . ARG B 1 296 ? -18.672 1.811 9.352 1 89.69 296 ARG B C 1
ATOM 6084 O O . ARG B 1 296 ? -17.469 1.565 9.422 1 89.69 296 ARG B O 1
ATOM 6091 N N . TRP B 1 297 ? -19.531 1.191 8.594 1 94.12 297 TRP B N 1
ATOM 6092 C CA . TRP B 1 297 ? -19.078 0.157 7.672 1 94.12 297 TRP B CA 1
ATOM 6093 C C . TRP B 1 297 ? -18.109 0.731 6.648 1 94.12 297 TRP B C 1
ATOM 6095 O O . TRP B 1 297 ? -17.062 0.14 6.379 1 94.12 297 TRP B O 1
ATOM 6105 N N . MET B 1 298 ? -18.328 1.879 6.18 1 91.25 298 MET B N 1
ATOM 6106 C CA . MET B 1 298 ? -17.5 2.521 5.172 1 91.25 298 MET B CA 1
ATOM 6107 C C . MET B 1 298 ? -16.156 2.938 5.766 1 91.25 298 MET B C 1
ATOM 6109 O O . MET B 1 298 ? -15.125 2.883 5.086 1 91.25 298 MET B O 1
ATOM 6113 N N . LEU B 1 299 ? -16.172 3.24 6.988 1 87.56 299 LEU B N 1
ATOM 6114 C CA . LEU B 1 299 ? -14.969 3.734 7.641 1 87.56 299 LEU B CA 1
ATOM 6115 C C . LEU B 1 299 ? -14.016 2.586 7.973 1 87.56 299 LEU B C 1
ATOM 6117 O O . LEU B 1 299 ? -12.82 2.803 8.188 1 87.56 299 LEU B O 1
ATOM 6121 N N . CYS B 1 300 ? -14.508 1.35 7.977 1 92.25 300 CYS B N 1
ATOM 6122 C CA . CYS B 1 300 ? -13.648 0.237 8.352 1 92.25 300 CYS B CA 1
ATOM 6123 C C . CYS B 1 300 ? -13.297 -0.615 7.133 1 92.25 300 CYS B C 1
ATOM 6125 O O . CYS B 1 300 ? -12.844 -1.752 7.277 1 92.25 300 CYS B O 1
ATOM 6127 N N . ARG B 1 301 ? -13.5 -0.132 5.961 1 94.25 301 ARG B N 1
ATOM 6128 C CA . ARG B 1 301 ? -13.273 -0.893 4.734 1 94.25 301 ARG B CA 1
ATOM 6129 C C . ARG B 1 301 ? -11.805 -1.297 4.605 1 94.25 301 ARG B C 1
ATOM 6131 O O . ARG B 1 301 ? -11.5 -2.416 4.188 1 94.25 301 ARG B O 1
ATOM 6138 N N . LYS B 1 302 ? -10.969 -0.433 4.973 1 93.5 302 LYS B N 1
ATOM 6139 C CA . LYS B 1 302 ? -9.539 -0.735 4.883 1 93.5 302 LYS B CA 1
ATOM 6140 C C . LYS B 1 302 ? -9.18 -1.936 5.754 1 93.5 302 LYS B C 1
ATOM 6142 O O . LYS B 1 302 ? -8.484 -2.852 5.301 1 93.5 302 LYS B O 1
ATOM 6147 N N . GLN B 1 303 ? -9.617 -1.91 7 1 95.81 303 GLN B N 1
ATOM 6148 C CA . GLN B 1 303 ? -9.328 -2.996 7.934 1 95.81 303 GLN B CA 1
ATOM 6149 C C . GLN B 1 303 ? -9.938 -4.309 7.453 1 95.81 303 GLN B C 1
ATOM 6151 O O . GLN B 1 303 ? -9.32 -5.367 7.566 1 95.81 303 GLN B O 1
ATOM 6156 N N . MET B 1 304 ? -11.094 -4.227 6.891 1 97 304 MET B N 1
ATOM 6157 C CA . MET B 1 304 ? -11.742 -5.422 6.352 1 97 304 MET B CA 1
ATOM 6158 C C . MET B 1 304 ? -10.922 -6.012 5.207 1 97 304 MET B C 1
ATOM 6160 O O . MET B 1 304 ? -10.719 -7.227 5.145 1 97 304 MET B O 1
ATOM 6164 N N . GLY B 1 305 ? -10.516 -5.121 4.352 1 97.44 305 GLY B N 1
ATOM 6165 C CA . GLY B 1 305 ? -9.688 -5.57 3.244 1 97.44 305 GLY B CA 1
ATOM 6166 C C . GLY B 1 305 ? -8.383 -6.195 3.693 1 97.44 305 GLY B C 1
ATOM 6167 O O . GLY B 1 305 ? -7.934 -7.191 3.123 1 97.44 305 GLY B O 1
ATOM 6168 N N . LEU B 1 306 ? -7.742 -5.656 4.699 1 97.44 306 LEU B N 1
ATOM 6169 C CA . LEU B 1 306 ? -6.473 -6.168 5.199 1 97.44 306 LEU B CA 1
ATOM 6170 C C . LEU B 1 306 ? -6.656 -7.531 5.852 1 97.44 306 LEU B C 1
ATOM 6172 O O . LEU B 1 306 ? -5.809 -8.414 5.707 1 97.44 306 LEU B O 1
ATOM 6176 N N . VAL B 1 307 ? -7.727 -7.656 6.57 1 97.81 307 VAL B N 1
ATOM 6177 C CA . VAL B 1 307 ? -8.031 -8.961 7.145 1 97.81 307 VAL B CA 1
ATOM 6178 C C . VAL B 1 307 ? -8.258 -9.977 6.031 1 97.81 307 VAL B C 1
ATOM 6180 O O . VAL B 1 307 ? -7.754 -11.102 6.094 1 97.81 307 VAL B O 1
ATOM 6183 N N . ALA B 1 308 ? -9 -9.594 5.055 1 98.69 308 ALA B N 1
ATOM 6184 C CA . ALA B 1 308 ? -9.234 -10.453 3.895 1 98.69 308 ALA B CA 1
ATOM 6185 C C . ALA B 1 308 ? -7.914 -10.867 3.25 1 98.69 308 ALA B C 1
ATOM 6187 O O . ALA B 1 308 ? -7.73 -12.039 2.906 1 98.69 308 ALA B O 1
ATOM 6188 N N . LEU B 1 309 ? -7.051 -9.906 3.094 1 98.44 309 LEU B N 1
ATOM 6189 C CA . LEU B 1 309 ? -5.734 -10.18 2.527 1 98.44 309 LEU B CA 1
ATOM 6190 C C . LEU B 1 309 ? -4.965 -11.18 3.391 1 98.44 309 LEU B C 1
ATOM 6192 O O . LEU B 1 309 ? -4.273 -12.055 2.871 1 98.44 309 LEU B O 1
ATOM 6196 N N . GLY B 1 310 ? -5.043 -11.023 4.73 1 98.06 310 GLY B N 1
ATOM 6197 C CA . GLY B 1 310 ? -4.422 -11.984 5.629 1 98.06 310 GLY B CA 1
ATOM 6198 C C . GLY B 1 310 ? -4.875 -13.406 5.383 1 98.06 310 GLY B C 1
ATOM 6199 O O . GLY B 1 310 ? -4.051 -14.328 5.332 1 98.06 310 GLY B O 1
ATOM 6200 N N . PHE B 1 311 ? -6.121 -13.57 5.191 1 98.69 311 PHE B N 1
ATOM 6201 C CA . PHE B 1 311 ? -6.664 -14.898 4.918 1 98.69 311 PHE B CA 1
ATOM 6202 C C . PHE B 1 311 ? -6.203 -15.398 3.555 1 98.69 311 PHE B C 1
ATOM 6204 O O . PHE B 1 311 ? -6 -16.594 3.367 1 98.69 311 PHE B O 1
ATOM 6211 N N . ALA B 1 312 ? -6.102 -14.539 2.584 1 98.56 312 ALA B N 1
ATOM 6212 C CA . ALA B 1 312 ? -5.582 -14.922 1.274 1 98.56 312 ALA B CA 1
ATOM 6213 C C . ALA B 1 312 ? -4.148 -15.43 1.382 1 98.56 312 ALA B C 1
ATOM 6215 O O . ALA B 1 312 ? -3.781 -16.406 0.721 1 98.56 312 ALA B O 1
ATOM 6216 N N . PHE B 1 313 ? -3.34 -14.789 2.209 1 98.12 313 PHE B N 1
ATOM 6217 C CA . PHE B 1 313 ? -1.97 -15.234 2.434 1 98.12 313 PHE B CA 1
ATOM 6218 C C . PHE B 1 313 ? -1.947 -16.625 3.055 1 98.12 313 PHE B C 1
ATOM 6220 O O . PHE B 1 313 ? -1.165 -17.484 2.637 1 98.12 313 PHE B O 1
ATOM 6227 N N . LEU B 1 314 ? -2.771 -16.797 4.016 1 97.56 314 LEU B N 1
ATOM 6228 C CA . LEU B 1 314 ? -2.848 -18.125 4.633 1 97.56 314 LEU B CA 1
ATOM 6229 C C . LEU B 1 314 ? -3.238 -19.188 3.609 1 97.56 314 LEU B C 1
ATOM 6231 O O . LEU B 1 314 ? -2.615 -20.25 3.543 1 97.56 314 LEU B O 1
ATOM 6235 N N . HIS B 1 315 ? -4.219 -18.891 2.797 1 98.25 315 HIS B N 1
ATOM 6236 C CA . HIS B 1 315 ? -4.648 -19.812 1.743 1 98.25 315 HIS B CA 1
ATOM 6237 C C . HIS B 1 315 ? -3.496 -20.156 0.81 1 98.25 315 HIS B C 1
ATOM 6239 O O . HIS B 1 315 ? -3.281 -21.328 0.494 1 98.25 315 HIS B O 1
ATOM 6245 N N . ALA B 1 316 ? -2.781 -19.172 0.373 1 97.25 316 ALA B N 1
ATOM 6246 C CA . ALA B 1 316 ? -1.657 -19.391 -0.534 1 97.25 316 ALA B CA 1
ATOM 6247 C C . ALA B 1 316 ? -0.596 -20.266 0.11 1 97.25 316 ALA B C 1
ATOM 6249 O O . ALA B 1 316 ? -0.144 -21.25 -0.492 1 97.25 316 ALA B O 1
ATOM 6250 N N . ILE B 1 317 ? -0.209 -20.031 1.368 1 95.81 317 ILE B N 1
ATOM 6251 C CA . ILE B 1 317 ? 0.83 -20.781 2.074 1 95.81 317 ILE B CA 1
ATOM 6252 C C . ILE B 1 317 ? 0.374 -22.219 2.301 1 95.81 317 ILE B C 1
ATOM 6254 O O . ILE B 1 317 ? 1.135 -23.156 2.066 1 95.81 317 ILE B O 1
ATOM 6258 N N . TYR B 1 318 ? -0.853 -22.328 2.701 1 95.81 318 TYR B N 1
ATOM 6259 C CA . TYR B 1 318 ? -1.396 -23.656 2.92 1 95.81 318 TYR B CA 1
ATOM 6260 C C . TYR B 1 318 ? -1.432 -24.453 1.62 1 95.81 318 TYR B C 1
ATOM 6262 O O . TYR B 1 318 ? -1.257 -25.672 1.627 1 95.81 318 TYR B O 1
ATOM 6270 N N . THR B 1 319 ? -1.662 -23.781 0.505 1 96.1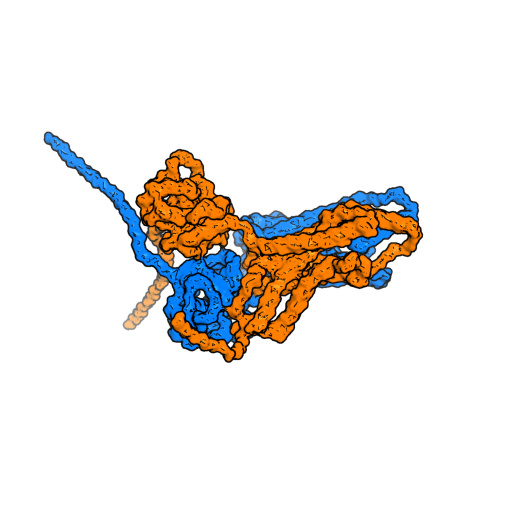9 319 THR B N 1
ATOM 6271 C CA . THR B 1 319 ? -1.693 -24.438 -0.793 1 96.19 319 THR B CA 1
ATOM 6272 C C . THR B 1 319 ? -0.292 -24.891 -1.209 1 96.19 319 THR B C 1
ATOM 6274 O O . THR B 1 319 ? -0.116 -25.969 -1.76 1 96.19 319 THR B O 1
ATOM 6277 N N . PHE B 1 320 ? 0.708 -24.141 -0.871 1 94.44 320 PHE B N 1
ATOM 6278 C CA . PHE B 1 320 ? 2.08 -24.406 -1.282 1 94.44 320 PHE B CA 1
ATOM 6279 C C . PHE B 1 320 ? 2.619 -25.641 -0.57 1 94.44 320 PHE B C 1
ATOM 6281 O O . PHE B 1 320 ? 3.508 -26.328 -1.085 1 94.44 320 PHE B O 1
ATOM 6288 N N . ILE B 1 321 ? 2.043 -26.062 0.61 1 93.38 321 ILE B N 1
ATOM 6289 C CA . ILE B 1 321 ? 2.65 -27.156 1.367 1 93.38 321 ILE B CA 1
ATOM 6290 C C . ILE B 1 321 ? 1.935 -28.469 1.05 1 93.38 321 ILE B C 1
ATOM 6292 O O . ILE B 1 321 ? 2.293 -29.516 1.58 1 93.38 321 ILE B O 1
ATOM 6296 N N . ILE B 1 322 ? 0.995 -28.453 0.133 1 93.38 322 ILE B N 1
ATOM 6297 C CA . ILE B 1 322 ? 0.184 -29.625 -0.169 1 93.38 322 ILE B CA 1
ATOM 6298 C C . ILE B 1 322 ? 1.085 -30.766 -0.625 1 93.38 322 ILE B C 1
ATOM 6300 O O . ILE B 1 322 ? 0.966 -31.891 -0.132 1 93.38 322 ILE B O 1
ATOM 6304 N N . PRO B 1 323 ? 2.066 -30.531 -1.524 1 92.31 323 PRO B N 1
ATOM 6305 C CA . PRO B 1 323 ? 2.84 -31.656 -2.055 1 92.31 323 PRO B CA 1
ATOM 6306 C C . PRO B 1 323 ? 3.758 -32.281 -1.009 1 92.31 323 PRO B C 1
ATOM 6308 O O . PRO B 1 323 ? 4.195 -33.438 -1.172 1 92.31 323 PRO B O 1
ATOM 6311 N N . ILE B 1 324 ? 3.984 -31.703 0.107 1 92.44 324 ILE B N 1
ATOM 6312 C CA . ILE B 1 324 ? 4.961 -32.25 1.05 1 92.44 324 ILE B CA 1
ATOM 6313 C C . ILE B 1 324 ? 4.238 -32.938 2.211 1 92.44 324 ILE B C 1
ATOM 6315 O O . ILE B 1 324 ? 4.879 -33.438 3.137 1 92.44 324 ILE B O 1
ATOM 6319 N N . ARG B 1 325 ? 2.939 -33 2.168 1 91.88 325 ARG B N 1
ATOM 6320 C CA . ARG B 1 325 ? 2.154 -33.625 3.225 1 91.88 325 ARG B CA 1
ATOM 6321 C C . ARG B 1 325 ? 2.215 -35.156 3.125 1 91.88 325 ARG B C 1
ATOM 6323 O O . ARG B 1 325 ? 2.17 -35.719 2.025 1 91.88 325 ARG B O 1
ATOM 6330 N N . TYR B 1 326 ? 2.189 -35.75 4.289 1 91 326 TYR B N 1
ATOM 6331 C CA . TYR B 1 326 ? 2.227 -37.219 4.355 1 91 326 TYR B CA 1
ATOM 6332 C C . TYR B 1 326 ? 1.019 -37.844 3.656 1 91 326 TYR B C 1
ATOM 6334 O O . TYR B 1 326 ? 1.16 -38.75 2.859 1 91 326 TYR B O 1
ATOM 6342 N N . SER B 1 327 ? -0.06 -37.281 3.932 1 91.5 327 SER B N 1
ATOM 6343 C CA . SER B 1 327 ? -1.297 -37.844 3.393 1 91.5 327 SER B CA 1
ATOM 6344 C C . SER B 1 327 ? -1.329 -37.75 1.871 1 91.5 327 SER B C 1
ATOM 6346 O O . SER B 1 327 ? -1.836 -38.656 1.198 1 91.5 327 SER B O 1
ATOM 6348 N N . VAL B 1 328 ? -0.743 -36.75 1.322 1 91.88 328 VAL B N 1
ATOM 6349 C CA . VAL B 1 328 ? -0.753 -36.531 -0.121 1 91.88 328 VAL B CA 1
ATOM 6350 C C . VAL B 1 328 ? 0.26 -37.469 -0.787 1 91.88 328 VAL B C 1
ATOM 6352 O O . VAL B 1 328 ? -0.039 -38.094 -1.807 1 91.88 328 VAL B O 1
ATOM 6355 N N . ARG B 1 329 ? 1.374 -37.625 -0.196 1 90.56 329 ARG B N 1
ATOM 6356 C CA . ARG B 1 329 ? 2.377 -38.531 -0.721 1 90.56 329 ARG B CA 1
ATOM 6357 C C . ARG B 1 329 ? 1.873 -39.969 -0.682 1 90.56 329 ARG B C 1
ATOM 6359 O O . ARG B 1 329 ? 2.066 -40.75 -1.636 1 90.56 329 ARG B O 1
ATOM 6366 N N . HIS B 1 330 ? 1.204 -40.281 0.408 1 90.06 330 HIS B N 1
ATOM 6367 C CA . HIS B 1 330 ? 0.658 -41.625 0.542 1 90.06 330 HIS B CA 1
ATOM 6368 C C . HIS B 1 330 ? -0.401 -41.906 -0.521 1 90.06 330 HIS B C 1
ATOM 6370 O O . HIS B 1 330 ? -0.431 -42.969 -1.107 1 90.06 330 HIS B O 1
ATOM 6376 N N . LYS B 1 331 ? -1.229 -40.938 -0.741 1 90.12 331 LYS B N 1
ATOM 6377 C CA . LYS B 1 331 ? -2.275 -41.094 -1.748 1 90.12 331 LYS B CA 1
ATOM 6378 C C . LYS B 1 331 ? -1.676 -41.25 -3.143 1 90.12 331 LYS B C 1
ATOM 6380 O O . LYS B 1 331 ? -2.156 -42.062 -3.936 1 90.12 331 LYS B O 1
ATOM 6385 N N . LEU B 1 332 ? -0.655 -40.5 -3.457 1 88.19 332 LEU B N 1
ATOM 6386 C CA . LEU B 1 332 ? 0.006 -40.594 -4.754 1 88.19 332 LEU B CA 1
ATOM 6387 C C . LEU B 1 332 ? 0.609 -41.969 -4.961 1 88.19 332 LEU B C 1
ATOM 6389 O O . LEU B 1 332 ? 0.448 -42.594 -6.027 1 88.19 332 LEU B O 1
ATOM 6393 N N . ILE B 1 333 ? 1.243 -42.469 -3.963 1 87.56 333 ILE B N 1
ATOM 6394 C CA . ILE B 1 333 ? 1.856 -43.781 -4.031 1 87.56 333 ILE B CA 1
ATOM 6395 C C . ILE B 1 333 ? 0.773 -44.844 -4.207 1 87.56 333 ILE B C 1
ATOM 6397 O O . ILE B 1 333 ? 0.917 -45.781 -5.023 1 87.56 333 ILE B O 1
ATOM 6401 N N . SER B 1 334 ? -0.269 -44.688 -3.48 1 87.31 334 SER B N 1
ATOM 6402 C CA . SER B 1 334 ? -1.368 -45.625 -3.582 1 87.31 334 SER B CA 1
ATOM 6403 C C . SER B 1 334 ? -1.986 -45.625 -4.977 1 87.31 334 SER B C 1
ATOM 6405 O O . SER B 1 334 ? -2.379 -46.656 -5.5 1 87.31 334 SER B O 1
ATOM 6407 N N . LEU B 1 335 ? -2.055 -44.5 -5.547 1 84.19 335 LEU B N 1
ATOM 6408 C CA . LEU B 1 335 ? -2.607 -44.375 -6.891 1 84.19 335 LEU B CA 1
ATOM 6409 C C . LEU B 1 335 ? -1.721 -45.062 -7.914 1 84.19 335 LEU B C 1
ATOM 6411 O O . LEU B 1 335 ? -2.221 -45.75 -8.82 1 84.19 335 LEU B O 1
ATOM 6415 N N . VAL B 1 336 ? -0.479 -44.938 -7.812 1 83.06 336 VAL B N 1
ATOM 6416 C CA . VAL B 1 336 ? 0.474 -45.594 -8.703 1 83.06 336 VAL B CA 1
ATOM 6417 C C . VAL B 1 336 ? 0.337 -47.094 -8.586 1 83.06 336 VAL B C 1
ATOM 6419 O O . VAL B 1 336 ? 0.274 -47.812 -9.594 1 83.06 336 VAL B O 1
ATOM 6422 N N . VAL B 1 337 ? 0.208 -47.5 -7.324 1 83.31 337 VAL B N 1
ATOM 6423 C CA . VAL B 1 337 ? 0.127 -48.938 -7.059 1 83.31 337 VAL B CA 1
ATOM 6424 C C . VAL B 1 337 ? -1.178 -49.5 -7.625 1 83.31 337 VAL B C 1
ATOM 6426 O O . VAL B 1 337 ? -1.188 -50.562 -8.234 1 83.31 337 VAL B O 1
ATOM 6429 N N . ASP B 1 338 ? -2.178 -48.812 -7.438 1 82.75 338 ASP B N 1
ATOM 6430 C CA . ASP B 1 338 ? -3.475 -49.25 -7.953 1 82.75 338 ASP B CA 1
ATOM 6431 C C . ASP B 1 338 ? -3.459 -49.312 -9.477 1 82.75 338 ASP B C 1
ATOM 6433 O O . ASP B 1 338 ? -4.02 -50.25 -10.07 1 82.75 338 ASP B O 1
ATOM 6437 N N . GLU B 1 339 ? -2.834 -48.406 -10.125 1 79.06 339 GLU B N 1
ATOM 6438 C CA . GLU B 1 339 ? -2.736 -48.375 -11.586 1 79.06 339 GLU B CA 1
ATOM 6439 C C . GLU B 1 339 ? -1.896 -49.531 -12.094 1 79.06 339 GLU B C 1
ATOM 6441 O O . GLU B 1 339 ? -2.186 -50.094 -13.148 1 79.06 339 GLU B O 1
ATOM 6446 N N . MET B 1 340 ? -1.014 -49.906 -11.352 1 79.12 340 MET B N 1
ATOM 6447 C CA . MET B 1 340 ? -0.15 -51.031 -11.719 1 79.12 340 MET B CA 1
ATOM 6448 C C . MET B 1 340 ? -0.894 -52.344 -11.594 1 79.12 340 MET B C 1
ATOM 6450 O O . MET B 1 340 ? -0.723 -53.25 -12.43 1 79.12 340 MET B O 1
ATOM 6454 N N . LYS B 1 341 ? -1.638 -52.5 -10.594 1 79.69 341 LYS B N 1
ATOM 6455 C CA . LYS B 1 341 ? -2.385 -53.75 -10.367 1 79.69 341 LYS B CA 1
ATOM 6456 C C . LYS B 1 341 ? -3.469 -53.938 -11.422 1 79.69 341 LYS B C 1
ATOM 6458 O O . LYS B 1 341 ? -3.764 -55.062 -11.828 1 79.69 341 LYS B O 1
ATOM 6463 N N . ASP B 1 342 ? -4.176 -53.031 -11.594 1 72.5 342 ASP B N 1
ATOM 6464 C CA . ASP B 1 342 ? -5.281 -53.156 -12.539 1 72.5 342 ASP B CA 1
ATOM 6465 C C . ASP B 1 342 ? -4.77 -53.406 -13.953 1 72.5 342 ASP B C 1
ATOM 6467 O O . ASP B 1 342 ? -5.551 -53.688 -14.859 1 72.5 342 ASP B O 1
ATOM 6471 N N . ASN B 1 343 ? -3.443 -54.031 -14.039 1 61.5 343 ASN B N 1
ATOM 6472 C CA . ASN B 1 343 ? -2.801 -54.438 -15.281 1 61.5 343 ASN B CA 1
ATOM 6473 C C . ASN B 1 343 ? -3.32 -53.656 -16.469 1 61.5 343 ASN B C 1
ATOM 6475 O O . ASN B 1 343 ? -3.283 -54.125 -17.609 1 61.5 343 ASN B O 1
ATOM 6479 N N . LYS B 1 344 ? -4.355 -52.906 -16.312 1 55.19 344 LYS B N 1
ATOM 6480 C CA . LYS B 1 344 ? -4.98 -52.344 -17.516 1 55.19 344 LYS B CA 1
ATOM 6481 C C . LYS B 1 344 ? -3.957 -51.594 -18.359 1 55.19 344 LYS B C 1
ATOM 6483 O O . LYS B 1 344 ? -2.826 -51.375 -17.922 1 55.19 344 LYS B O 1
ATOM 6488 N N . THR B 1 345 ? -4.852 -50.562 -19.438 1 48.75 345 THR B N 1
ATOM 6489 C CA . THR B 1 345 ? -4.543 -49.875 -20.672 1 48.75 345 THR B CA 1
ATOM 6490 C C . THR B 1 345 ? -3.408 -48.875 -20.469 1 48.75 345 THR B C 1
ATOM 6492 O O . THR B 1 345 ? -3.303 -48.281 -19.406 1 48.75 345 THR B O 1
ATOM 6495 N N . THR B 1 346 ? -2.393 -49.125 -21.234 1 49.34 346 THR B N 1
ATOM 6496 C CA . THR B 1 346 ? -1.446 -48.281 -21.969 1 49.34 346 THR B CA 1
ATOM 6497 C C . THR B 1 346 ? -2.109 -47 -22.406 1 49.34 346 THR B C 1
ATOM 6499 O O . THR B 1 346 ? -3.203 -47.031 -22.984 1 49.34 346 THR B O 1
ATOM 6502 N N . PRO B 1 347 ? -1.668 -45.938 -22.484 1 55.88 347 PRO B N 1
ATOM 6503 C CA . PRO B 1 347 ? -1.154 -44.688 -21.922 1 55.88 347 PRO B CA 1
ATOM 6504 C C . PRO B 1 347 ? -2.105 -44.062 -20.891 1 55.88 347 PRO B C 1
ATOM 6506 O O . PRO B 1 347 ? -3.322 -44.25 -20.984 1 55.88 347 PRO B O 1
ATOM 6509 N N . PHE B 1 348 ? -1.669 -44 -19.578 1 65.81 348 PHE B N 1
ATOM 6510 C CA . PHE B 1 348 ? -2.338 -43.125 -18.594 1 65.81 348 PHE B CA 1
ATOM 6511 C C . PHE B 1 348 ? -3.021 -41.969 -19.297 1 65.81 348 PHE B C 1
ATOM 6513 O O . PHE B 1 348 ? -2.361 -41.125 -19.922 1 65.81 348 PHE B O 1
ATOM 6520 N N . TYR B 1 349 ? -4.371 -42.156 -19.469 1 80.75 349 TYR B N 1
ATOM 6521 C CA . TYR B 1 349 ? -5.156 -41.188 -20.219 1 80.75 349 TYR B CA 1
ATOM 6522 C C . TYR B 1 349 ? -4.949 -39.781 -19.672 1 80.75 349 TYR B C 1
ATOM 6524 O O . TYR B 1 349 ? -5.023 -39.562 -18.453 1 80.75 349 TYR B O 1
ATOM 6532 N N . PHE B 1 350 ? -4.504 -38.969 -20.578 1 87.25 350 PHE B N 1
ATOM 6533 C CA . PHE B 1 350 ? -4.336 -37.562 -20.234 1 87.25 350 PHE B CA 1
ATOM 6534 C C . PHE B 1 350 ? -5.57 -36.781 -20.641 1 87.25 350 PHE B C 1
ATOM 6536 O O . PHE B 1 350 ? -5.922 -36.688 -21.812 1 87.25 350 PHE B O 1
ATOM 6543 N N . ASP B 1 351 ? -6.266 -36.188 -19.688 1 89.56 351 ASP B N 1
ATOM 6544 C CA . ASP B 1 351 ? -7.457 -35.375 -19.922 1 89.56 351 ASP B CA 1
ATOM 6545 C C . ASP B 1 351 ? -7.09 -33.906 -20.141 1 89.56 351 ASP B C 1
ATOM 6547 O O . ASP B 1 351 ? -6.809 -33.188 -19.188 1 89.56 351 ASP B O 1
ATOM 6551 N N . ASN B 1 352 ? -7.18 -33.438 -21.391 1 91.69 352 ASN B N 1
ATOM 6552 C CA . ASN B 1 352 ? -6.82 -32.062 -21.75 1 91.69 352 ASN B CA 1
ATOM 6553 C C . ASN B 1 352 ? -7.754 -31.062 -21.109 1 91.69 352 ASN B C 1
ATOM 6555 O O . ASN B 1 352 ? -7.332 -29.953 -20.766 1 91.69 352 ASN B O 1
ATOM 6559 N N . THR B 1 353 ? -8.969 -31.359 -20.969 1 90.62 353 THR B N 1
ATOM 6560 C CA . THR B 1 353 ? -9.953 -30.469 -20.375 1 90.62 353 THR B CA 1
ATOM 6561 C C . THR B 1 353 ? -9.625 -30.234 -18.891 1 90.62 353 THR B C 1
ATOM 6563 O O . THR B 1 353 ? -9.703 -29.094 -18.406 1 90.62 353 THR B O 1
ATOM 6566 N N . GLU B 1 354 ? -9.266 -31.297 -18.266 1 90.62 354 GLU B N 1
ATOM 6567 C CA . GLU B 1 354 ? -8.883 -31.172 -16.859 1 90.62 354 GLU B CA 1
ATOM 6568 C C . GLU B 1 354 ? -7.609 -30.359 -16.719 1 90.62 354 GLU B C 1
ATOM 6570 O O . GLU B 1 354 ? -7.477 -29.578 -15.773 1 90.62 354 GLU B O 1
ATOM 6575 N N . ALA B 1 355 ? -6.684 -30.578 -17.609 1 93.56 355 ALA B N 1
ATOM 6576 C CA . ALA B 1 355 ? -5.438 -29.812 -17.594 1 93.56 355 ALA B CA 1
ATOM 6577 C C . ALA B 1 355 ? -5.707 -28.328 -17.781 1 93.56 355 ALA B C 1
ATOM 6579 O O . ALA B 1 355 ? -5.18 -27.5 -17.031 1 93.56 355 ALA B O 1
ATOM 6580 N N . TRP B 1 356 ? -6.594 -27.984 -18.703 1 93.5 356 TRP B N 1
ATOM 6581 C CA . TRP B 1 356 ? -6.973 -26.594 -18.938 1 93.5 356 TRP B CA 1
ATOM 6582 C C . TRP B 1 356 ? -7.672 -26.016 -17.719 1 93.5 356 TRP B C 1
ATOM 6584 O O . TRP B 1 356 ? -7.375 -24.891 -17.312 1 93.5 356 TRP B O 1
ATOM 6594 N N . ALA B 1 357 ? -8.539 -26.75 -17.188 1 92.88 357 ALA B N 1
ATOM 6595 C CA . ALA B 1 357 ? -9.344 -26.266 -16.078 1 92.88 357 ALA B CA 1
ATOM 6596 C C . ALA B 1 357 ? -8.477 -26.016 -14.844 1 92.88 357 ALA B C 1
ATOM 6598 O O . ALA B 1 357 ? -8.57 -24.953 -14.227 1 92.88 357 ALA B O 1
ATOM 6599 N N . THR B 1 358 ? -7.605 -26.922 -14.484 1 94 358 THR B N 1
ATOM 6600 C CA . THR B 1 358 ? -6.777 -26.797 -13.289 1 94 358 THR B CA 1
ATOM 6601 C C . THR B 1 358 ? -5.758 -25.672 -13.461 1 94 358 THR B C 1
ATOM 6603 O O . THR B 1 358 ? -5.551 -24.875 -12.547 1 94 358 THR B O 1
ATOM 6606 N N . ASP B 1 359 ? -5.137 -25.594 -14.609 1 95.88 359 ASP B N 1
ATOM 6607 C CA . ASP B 1 359 ? -4.164 -24.531 -14.836 1 95.88 359 ASP B CA 1
ATOM 6608 C C . ASP B 1 359 ? -4.84 -23.156 -14.82 1 95.88 359 ASP B C 1
ATOM 6610 O O . ASP B 1 359 ? -4.281 -22.188 -14.289 1 95.88 359 ASP B O 1
ATOM 6614 N N . SER B 1 360 ? -6.047 -23.109 -15.445 1 95.56 360 SER B N 1
ATOM 6615 C CA . SER B 1 360 ? -6.793 -21.859 -15.406 1 95.56 360 SER B CA 1
ATOM 6616 C C . SER B 1 360 ? -7.164 -21.484 -13.977 1 95.56 360 SER B C 1
ATOM 6618 O O . SER B 1 360 ? -7.102 -20.312 -13.602 1 95.56 360 SER B O 1
ATOM 6620 N N . PHE B 1 361 ? -7.547 -22.469 -13.258 1 96 361 PHE B N 1
ATOM 6621 C CA . PHE B 1 361 ? -7.871 -22.281 -11.852 1 96 361 PHE B CA 1
ATOM 6622 C C . PHE B 1 361 ? -6.691 -21.672 -11.102 1 96 361 PHE B C 1
ATOM 6624 O O . PHE B 1 361 ? -6.855 -20.688 -10.375 1 96 361 PHE B O 1
ATOM 6631 N N . TYR B 1 362 ? -5.477 -22.156 -11.281 1 96.69 362 TYR B N 1
ATOM 6632 C CA . TYR B 1 362 ? -4.285 -21.672 -10.594 1 96.69 362 TYR B CA 1
ATOM 6633 C C . TYR B 1 362 ? -3.932 -20.266 -11.047 1 96.69 362 TYR B C 1
ATOM 6635 O O . TYR B 1 362 ? -3.611 -19.406 -10.219 1 96.69 362 TYR B O 1
ATOM 6643 N N . VAL B 1 363 ? -4.023 -20.016 -12.344 1 97.19 363 VAL B N 1
ATOM 6644 C CA . VAL B 1 363 ? -3.641 -18.719 -12.891 1 97.19 363 VAL B CA 1
ATOM 6645 C C . VAL B 1 363 ? -4.562 -17.625 -12.328 1 97.19 363 VAL B C 1
ATOM 6647 O O . VAL B 1 363 ? -4.102 -16.547 -11.945 1 97.19 363 VAL B O 1
ATOM 6650 N N . LEU B 1 364 ? -5.824 -17.922 -12.281 1 97.44 364 LEU B N 1
ATOM 6651 C CA . LEU B 1 364 ? -6.77 -16.953 -11.742 1 97.44 364 LEU B CA 1
ATOM 6652 C C . LEU B 1 364 ? -6.488 -16.688 -10.266 1 97.44 364 LEU B C 1
ATOM 6654 O O . LEU B 1 364 ? -6.57 -15.539 -9.812 1 97.44 364 LEU B O 1
ATOM 6658 N N . GLY B 1 365 ? -6.176 -17.734 -9.547 1 97.81 365 GLY B N 1
ATOM 6659 C CA . GLY B 1 365 ? -5.812 -17.578 -8.148 1 97.81 365 GLY B CA 1
ATOM 6660 C C . GLY B 1 365 ? -4.559 -16.734 -7.953 1 97.81 365 GLY B C 1
ATOM 6661 O O . GLY B 1 365 ? -4.516 -15.859 -7.094 1 97.81 365 GLY B O 1
ATOM 6662 N N . ILE B 1 366 ? -3.545 -16.984 -8.766 1 97.81 366 ILE B N 1
ATOM 6663 C CA . ILE B 1 366 ? -2.268 -16.281 -8.672 1 97.81 366 ILE B CA 1
ATOM 6664 C C . ILE B 1 366 ? -2.453 -14.82 -9.031 1 97.81 366 ILE B C 1
ATOM 6666 O O . ILE B 1 366 ? -1.984 -13.93 -8.32 1 97.81 366 ILE B O 1
ATOM 6670 N N . LEU B 1 367 ? -3.148 -14.633 -10.148 1 97.25 367 LEU B N 1
ATOM 6671 C CA . LEU B 1 367 ? -3.387 -13.258 -10.578 1 97.25 367 LEU B CA 1
ATOM 6672 C C . LEU B 1 367 ? -4.215 -12.5 -9.555 1 97.25 367 LEU B C 1
ATOM 6674 O O . LEU B 1 367 ? -3.922 -11.344 -9.242 1 97.25 367 LEU B O 1
ATOM 6678 N N . GLY B 1 368 ? -5.234 -13.141 -9 1 98.12 368 GLY B N 1
ATOM 6679 C CA . GLY B 1 368 ? -6.027 -12.539 -7.945 1 98.12 368 GLY B CA 1
ATOM 6680 C C . GLY B 1 368 ? -5.215 -12.195 -6.711 1 98.12 368 GLY B C 1
ATOM 6681 O O . GLY B 1 368 ? -5.324 -11.094 -6.172 1 98.12 368 GLY B O 1
ATOM 6682 N N . PHE B 1 369 ? -4.43 -13.125 -6.301 1 98.06 369 PHE B N 1
ATOM 6683 C CA . PHE B 1 369 ? -3.59 -12.914 -5.125 1 98.06 369 PHE B CA 1
ATOM 6684 C C . PHE B 1 369 ? -2.602 -11.781 -5.363 1 98.06 369 PHE B C 1
ATOM 6686 O O . PHE B 1 369 ? -2.367 -10.961 -4.477 1 98.06 369 PHE B O 1
ATOM 6693 N N . PHE B 1 370 ? -2.059 -11.742 -6.57 1 97.06 370 PHE B N 1
ATOM 6694 C CA . PHE B 1 370 ? -1.104 -10.703 -6.941 1 97.06 370 PHE B CA 1
ATOM 6695 C C . PHE B 1 370 ? -1.745 -9.328 -6.859 1 97.06 370 PHE B C 1
ATOM 6697 O O . PHE B 1 370 ? -1.186 -8.406 -6.254 1 97.06 370 PHE B O 1
ATOM 6704 N N . LEU B 1 371 ? -2.844 -9.188 -7.426 1 97.56 371 LEU B N 1
ATOM 6705 C CA . LEU B 1 371 ? -3.557 -7.91 -7.391 1 97.56 371 LEU B CA 1
ATOM 6706 C C . LEU B 1 371 ? -3.982 -7.566 -5.969 1 97.56 371 LEU B C 1
ATOM 6708 O O . LEU B 1 371 ? -3.982 -6.395 -5.582 1 97.56 371 LEU B O 1
ATOM 6712 N N . TYR B 1 372 ? -4.328 -8.594 -5.254 1 97.44 372 TYR B N 1
ATOM 6713 C CA . TYR B 1 372 ? -4.699 -8.445 -3.852 1 97.44 372 TYR B CA 1
ATOM 6714 C C . TYR B 1 372 ? -3.564 -7.824 -3.047 1 97.44 372 TYR B C 1
ATOM 6716 O O . TYR B 1 372 ? -3.783 -6.895 -2.264 1 97.44 372 TYR B O 1
ATOM 6724 N N . VAL B 1 373 ? -2.383 -8.273 -3.266 1 96.81 373 VAL B N 1
ATOM 6725 C CA . VAL B 1 373 ? -1.197 -7.77 -2.578 1 96.81 373 VAL B CA 1
ATOM 6726 C C . VAL B 1 373 ? -0.936 -6.324 -2.986 1 96.81 373 VAL B C 1
ATOM 6728 O O . VAL B 1 373 ? -0.564 -5.492 -2.154 1 96.81 373 VAL B O 1
ATOM 6731 N N . LEU B 1 374 ? -1.176 -6.082 -4.246 1 96.19 374 LEU B N 1
ATOM 6732 C CA . LEU B 1 374 ? -1.008 -4.715 -4.723 1 96.19 374 LEU B CA 1
ATOM 6733 C C . LEU B 1 374 ? -1.969 -3.77 -4.012 1 96.19 374 LEU B C 1
ATOM 6735 O O . LEU B 1 374 ? -1.585 -2.664 -3.619 1 96.19 374 LEU B O 1
ATOM 6739 N N . LEU B 1 375 ? -3.211 -4.203 -3.805 1 96.62 375 LEU B N 1
ATOM 6740 C CA . LEU B 1 375 ? -4.184 -3.414 -3.061 1 96.62 375 LEU B CA 1
ATOM 6741 C C . LEU B 1 375 ? -3.711 -3.17 -1.633 1 96.62 375 LEU B C 1
ATOM 6743 O O . LEU B 1 375 ? -3.805 -2.051 -1.125 1 96.62 375 LEU B O 1
ATOM 6747 N N . GLY B 1 376 ? -3.189 -4.184 -1.019 1 96.12 376 GLY B N 1
ATOM 6748 C CA . GLY B 1 376 ? -2.68 -4.066 0.338 1 96.12 376 GLY B CA 1
ATOM 6749 C C . GLY B 1 376 ? -1.499 -3.119 0.45 1 96.12 376 GLY B C 1
ATOM 6750 O O . GLY B 1 376 ? -1.428 -2.314 1.382 1 96.12 376 GLY B O 1
ATOM 6751 N N . LEU B 1 377 ? -0.608 -3.152 -0.509 1 93.94 377 LEU B N 1
ATOM 6752 C CA . LEU B 1 377 ? 0.587 -2.316 -0.491 1 93.94 377 LEU B CA 1
ATOM 6753 C C . LEU B 1 377 ? 0.221 -0.841 -0.607 1 93.94 377 LEU B C 1
ATOM 6755 O O . LEU B 1 377 ? 0.817 0.006 0.063 1 93.94 377 LEU B O 1
ATOM 6759 N N . THR B 1 378 ? -0.733 -0.563 -1.415 1 92.69 378 THR B N 1
ATOM 6760 C CA . THR B 1 378 ? -1.106 0.83 -1.635 1 92.69 378 THR B CA 1
ATOM 6761 C C . THR B 1 378 ? -1.91 1.367 -0.454 1 92.69 378 THR B C 1
ATOM 6763 O O . THR B 1 378 ? -2.102 2.578 -0.325 1 92.69 378 THR B O 1
ATOM 6766 N N . SER B 1 379 ? -2.387 0.469 0.399 1 90.88 379 SER B N 1
ATOM 6767 C CA . SER B 1 379 ? -3.094 0.905 1.598 1 90.88 379 SER B CA 1
ATOM 6768 C C . SER B 1 379 ? -2.119 1.322 2.695 1 90.88 379 SER B C 1
ATOM 6770 O O . SER B 1 379 ? -2.518 1.945 3.682 1 90.88 379 SER B O 1
ATOM 6772 N N . LEU B 1 380 ? -0.817 1.06 2.502 1 87.19 380 LEU B N 1
ATOM 6773 C CA . LEU B 1 380 ? 0.204 1.533 3.43 1 87.19 380 LEU B CA 1
ATOM 6774 C C . LEU B 1 380 ? 0.337 3.051 3.363 1 87.19 380 LEU B C 1
ATOM 6776 O O . LEU B 1 380 ? 0.388 3.627 2.275 1 87.19 380 LEU B O 1
ATOM 6780 N N . PRO B 1 381 ? 0.382 3.645 4.484 1 83.25 381 PRO B N 1
ATOM 6781 C CA . PRO B 1 381 ? 0.422 5.109 4.504 1 83.25 381 PRO B CA 1
ATOM 6782 C C . PRO B 1 381 ? 1.575 5.68 3.68 1 83.25 381 PRO B C 1
ATOM 6784 O O . PRO B 1 381 ? 1.405 6.684 2.986 1 83.25 381 PRO B O 1
ATOM 6787 N N . SER B 1 382 ? 2.701 5.047 3.721 1 81.88 382 SER B N 1
ATOM 6788 C CA . SER B 1 382 ? 3.859 5.555 2.992 1 81.88 382 SER B CA 1
ATOM 6789 C C . SER B 1 382 ? 3.658 5.441 1.484 1 81.88 382 SER B C 1
ATOM 6791 O O . SER B 1 382 ? 4.082 6.316 0.727 1 81.88 382 SER B O 1
ATOM 6793 N N . VAL B 1 383 ? 3.006 4.445 1.072 1 87.25 383 VAL B N 1
ATOM 6794 C CA . VAL B 1 383 ? 2.781 4.23 -0.353 1 87.25 383 VAL B CA 1
ATOM 6795 C C . VAL B 1 383 ? 1.552 5.012 -0.806 1 87.25 383 VAL B C 1
ATOM 6797 O O . VAL B 1 383 ? 1.613 5.77 -1.778 1 87.25 383 VAL B O 1
ATOM 6800 N N . GLY B 1 384 ? 0.483 4.84 -0.07 1 84.38 384 GLY B N 1
ATOM 6801 C CA . GLY B 1 384 ? -0.732 5.57 -0.39 1 84.38 384 GLY B CA 1
ATOM 6802 C C . GLY B 1 384 ? -0.546 7.074 -0.363 1 84.38 384 GLY B C 1
ATOM 6803 O O . GLY B 1 384 ? -1.143 7.793 -1.169 1 84.38 384 GLY B O 1
ATOM 6804 N N . GLY B 1 385 ? 0.246 7.504 0.514 1 79.19 385 GLY B N 1
ATOM 6805 C CA . GLY B 1 385 ? 0.51 8.93 0.637 1 79.19 385 GLY B CA 1
ATOM 6806 C C . GLY B 1 385 ? 1.293 9.492 -0.534 1 79.19 385 GLY B C 1
ATOM 6807 O O . GLY B 1 385 ? 1.277 10.703 -0.772 1 79.19 385 GLY B O 1
ATOM 6808 N N . SER B 1 386 ? 1.942 8.625 -1.278 1 79.5 386 SER B N 1
ATOM 6809 C CA . SER B 1 386 ? 2.742 9.062 -2.418 1 79.5 386 SER B CA 1
ATOM 6810 C C . SER B 1 386 ? 1.91 9.109 -3.693 1 79.5 386 SER B C 1
ATOM 6812 O O . SER B 1 386 ? 2.361 9.617 -4.719 1 79.5 386 SER B O 1
ATOM 6814 N N . LEU B 1 387 ? 0.68 8.633 -3.588 1 85 387 LEU B N 1
ATOM 6815 C CA . LEU B 1 387 ? -0.197 8.594 -4.754 1 85 387 LEU B CA 1
ATOM 6816 C C . LEU B 1 387 ? -1.133 9.797 -4.77 1 85 387 LEU B C 1
ATOM 6818 O O . LEU B 1 387 ? -1.531 10.289 -3.713 1 85 387 LEU B O 1
ATOM 6822 N N . SER B 1 388 ? -1.415 10.234 -5.988 1 83.69 388 SER B N 1
ATOM 6823 C CA . SER B 1 388 ? -2.5 11.203 -6.113 1 83.69 388 SER B CA 1
ATOM 6824 C C . SER B 1 388 ? -3.85 10.562 -5.809 1 83.69 388 SER B C 1
ATOM 6826 O O . SER B 1 388 ? -3.971 9.336 -5.793 1 83.69 388 SER B O 1
ATOM 6828 N N . TRP B 1 389 ? -4.816 11.336 -5.559 1 82.38 389 TRP B N 1
ATOM 6829 C CA . TRP B 1 389 ? -6.145 10.812 -5.254 1 82.38 389 TRP B CA 1
ATOM 6830 C C . TRP B 1 389 ? -6.691 10.008 -6.43 1 82.38 389 TRP B C 1
ATOM 6832 O O . TRP B 1 389 ? -7.324 8.969 -6.234 1 82.38 389 TRP B O 1
ATOM 6842 N N . ARG B 1 390 ? -6.484 10.484 -7.574 1 86.38 390 ARG B N 1
ATOM 6843 C CA . ARG B 1 390 ? -6.969 9.773 -8.75 1 86.38 390 ARG B CA 1
ATOM 6844 C C . ARG B 1 390 ? -6.316 8.398 -8.867 1 86.38 390 ARG B C 1
ATOM 6846 O O . ARG B 1 390 ? -6.984 7.406 -9.172 1 86.38 390 ARG B O 1
ATOM 6853 N N . GLU B 1 391 ? -4.988 8.406 -8.664 1 89 391 GLU B N 1
ATOM 6854 C CA . GLU B 1 391 ? -4.258 7.148 -8.719 1 89 391 GLU B CA 1
ATOM 6855 C C . GLU B 1 391 ? -4.723 6.191 -7.625 1 89 391 GLU B C 1
ATOM 6857 O O . GLU B 1 391 ? -4.953 5.008 -7.883 1 89 391 GLU B O 1
ATOM 6862 N N . PHE B 1 392 ? -4.859 6.746 -6.484 1 88.56 392 PHE B N 1
ATOM 6863 C CA . PHE B 1 392 ? -5.324 5.941 -5.359 1 88.56 392 PHE B CA 1
ATOM 6864 C C . PHE B 1 392 ? -6.719 5.391 -5.629 1 88.56 392 PHE B C 1
ATOM 6866 O O . PHE B 1 392 ? -6.977 4.203 -5.41 1 88.56 392 PHE B O 1
ATOM 6873 N N . SER B 1 393 ? -7.582 6.234 -6.094 1 89.44 393 SER B N 1
ATOM 6874 C CA . SER B 1 393 ? -8.953 5.836 -6.398 1 89.44 393 SER B CA 1
ATOM 6875 C C . SER B 1 393 ? -8.992 4.793 -7.512 1 89.44 393 SER B C 1
ATOM 6877 O O . SER B 1 393 ? -9.805 3.873 -7.48 1 89.44 393 SER B O 1
ATOM 6879 N N . PHE B 1 394 ? -8.195 4.918 -8.469 1 93.12 394 PHE B N 1
ATOM 6880 C CA . PHE B 1 394 ? -8.117 3.938 -9.539 1 93.12 394 PHE B CA 1
ATOM 6881 C C . PHE B 1 394 ? -7.773 2.559 -8.992 1 93.12 394 PHE B C 1
ATOM 6883 O O . PHE B 1 394 ? -8.43 1.57 -9.32 1 93.12 394 PHE B O 1
ATOM 6890 N N . ILE B 1 395 ? -6.766 2.531 -8.18 1 94.31 395 ILE B N 1
ATOM 6891 C CA . ILE B 1 395 ? -6.305 1.256 -7.641 1 94.31 395 ILE B CA 1
ATOM 6892 C C . ILE B 1 395 ? -7.363 0.673 -6.711 1 94.31 395 ILE B C 1
ATOM 6894 O O . ILE B 1 395 ? -7.766 -0.482 -6.867 1 94.31 395 ILE B O 1
ATOM 6898 N N . GLN B 1 396 ? -7.871 1.458 -5.816 1 93.44 396 GLN B N 1
ATOM 6899 C CA . GLN B 1 396 ? -8.734 0.94 -4.758 1 93.44 396 GLN B CA 1
ATOM 6900 C C . GLN B 1 396 ? -10.148 0.699 -5.27 1 93.44 396 GLN B C 1
ATOM 6902 O O . GLN B 1 396 ? -10.898 -0.084 -4.684 1 93.44 396 GLN B O 1
ATOM 6907 N N . SER B 1 397 ? -10.5 1.301 -6.344 1 93.5 397 SER B N 1
ATOM 6908 C CA . SER B 1 397 ? -11.844 1.092 -6.867 1 93.5 397 SER B CA 1
ATOM 6909 C C . SER B 1 397 ? -11.812 0.238 -8.133 1 93.5 397 SER B C 1
ATOM 6911 O O . SER B 1 397 ? -12.266 -0.91 -8.125 1 93.5 397 SER B O 1
ATOM 6913 N N . LYS B 1 398 ? -11.164 0.666 -9.172 1 94.25 398 LYS B N 1
ATOM 6914 C CA . LYS B 1 398 ? -11.188 -0.066 -10.438 1 94.25 398 LYS B CA 1
ATOM 6915 C C . LYS B 1 398 ? -10.422 -1.38 -10.32 1 94.25 398 LYS B C 1
ATOM 6917 O O . LYS B 1 398 ? -10.961 -2.447 -10.625 1 94.25 398 LYS B O 1
ATOM 6922 N N . LEU B 1 399 ? -9.203 -1.24 -9.883 1 95.75 399 LEU B N 1
ATOM 6923 C CA . LEU B 1 399 ? -8.406 -2.455 -9.75 1 95.75 399 LEU B CA 1
ATOM 6924 C C . LEU B 1 399 ? -8.969 -3.352 -8.648 1 95.75 399 LEU B C 1
ATOM 6926 O O . LEU B 1 399 ? -8.883 -4.578 -8.734 1 95.75 399 LEU B O 1
ATOM 6930 N N . GLY B 1 400 ? -9.492 -2.732 -7.625 1 97.19 400 GLY B N 1
ATOM 6931 C CA . GLY B 1 400 ? -10.125 -3.504 -6.566 1 97.19 400 GLY B CA 1
ATOM 6932 C C . GLY B 1 400 ? -11.281 -4.355 -7.062 1 97.19 400 GLY B C 1
ATOM 6933 O O . GLY B 1 400 ? -11.367 -5.543 -6.734 1 97.19 400 GLY B O 1
ATOM 6934 N N . HIS B 1 401 ? -12.125 -3.873 -7.895 1 97 401 HIS B N 1
ATOM 6935 C CA . HIS B 1 401 ? -13.25 -4.629 -8.445 1 97 401 HIS B CA 1
ATOM 6936 C C . HIS B 1 401 ? -12.773 -5.68 -9.438 1 97 401 HIS B C 1
ATOM 6938 O O . HIS B 1 401 ? -13.367 -6.75 -9.555 1 97 401 HIS B O 1
ATOM 6944 N N . LEU B 1 402 ? -11.758 -5.309 -10.125 1 97.69 402 LEU B N 1
ATOM 6945 C CA . LEU B 1 402 ? -11.148 -6.316 -10.992 1 97.69 402 LEU B CA 1
ATOM 6946 C C . LEU B 1 402 ? -10.633 -7.496 -10.18 1 97.69 402 LEU B C 1
ATOM 6948 O O . LEU B 1 402 ? -10.82 -8.656 -10.562 1 97.69 402 LEU B O 1
ATOM 6952 N N . THR B 1 403 ? -9.953 -7.148 -9.062 1 98.38 403 THR B N 1
ATOM 6953 C CA . THR B 1 403 ? -9.469 -8.188 -8.164 1 98.38 403 THR B CA 1
ATOM 6954 C C . THR B 1 403 ? -10.625 -9.062 -7.676 1 98.38 403 THR B C 1
ATOM 6956 O O . THR B 1 403 ? -10.531 -10.297 -7.707 1 98.38 403 THR B O 1
ATOM 6959 N N . LEU B 1 404 ? -11.688 -8.422 -7.27 1 98.56 404 LEU B N 1
ATOM 6960 C CA . LEU B 1 404 ? -12.859 -9.164 -6.82 1 98.56 404 LEU B CA 1
ATOM 6961 C C . LEU B 1 404 ? -13.406 -10.055 -7.93 1 98.56 404 LEU B C 1
ATOM 6963 O O . LEU B 1 404 ? -13.758 -11.211 -7.688 1 98.56 404 LEU B O 1
ATOM 6967 N N . SER B 1 405 ? -13.422 -9.555 -9.117 1 98.62 405 SER B N 1
ATOM 6968 C CA . SER B 1 405 ? -13.922 -10.305 -10.266 1 98.62 405 SER B CA 1
ATOM 6969 C C . SER B 1 405 ? -13.047 -11.516 -10.555 1 98.62 405 SER B C 1
ATOM 6971 O O . SER B 1 405 ? -13.555 -12.617 -10.766 1 98.62 405 SER B O 1
ATOM 6973 N N . ILE B 1 406 ? -11.781 -11.328 -10.562 1 98.62 406 ILE B N 1
ATOM 6974 C CA . ILE B 1 406 ? -10.844 -12.406 -10.867 1 98.62 406 ILE B CA 1
ATOM 6975 C C . ILE B 1 406 ? -10.906 -13.469 -9.773 1 98.62 406 ILE B C 1
ATOM 6977 O O . ILE B 1 406 ? -10.93 -14.672 -10.07 1 98.62 406 ILE B O 1
ATOM 6981 N N . CYS B 1 407 ? -10.945 -13.031 -8.531 1 98.44 407 CYS B N 1
ATOM 6982 C CA . CYS B 1 407 ? -11.047 -13.977 -7.426 1 98.44 407 CYS B CA 1
ATOM 6983 C C . CYS B 1 407 ? -12.367 -14.734 -7.469 1 98.44 407 CYS B C 1
ATOM 6985 O O . CYS B 1 407 ? -12.414 -15.93 -7.156 1 98.44 407 CYS B O 1
ATOM 6987 N N . THR B 1 408 ? -13.43 -14.07 -7.816 1 98.56 408 THR B N 1
ATOM 6988 C CA . THR B 1 408 ? -14.727 -14.734 -7.949 1 98.56 408 THR B CA 1
ATOM 6989 C C . THR B 1 408 ? -14.695 -15.75 -9.086 1 98.56 408 THR B C 1
ATOM 6991 O O . THR B 1 408 ? -15.203 -16.859 -8.945 1 98.56 408 THR B O 1
ATOM 6994 N N . ALA B 1 409 ? -14.094 -15.352 -10.195 1 98.19 409 ALA B N 1
ATOM 6995 C CA . ALA B 1 409 ? -13.938 -16.281 -11.305 1 98.19 409 ALA B CA 1
ATOM 6996 C C . ALA B 1 409 ? -13.133 -17.516 -10.883 1 98.19 409 ALA B C 1
ATOM 6998 O O . ALA B 1 409 ? -13.438 -18.625 -11.297 1 98.19 409 ALA B O 1
ATOM 6999 N N . HIS B 1 410 ? -12.102 -17.297 -10.102 1 97.94 410 HIS B N 1
ATOM 7000 C CA . HIS B 1 410 ? -11.32 -18.375 -9.516 1 97.94 410 HIS B CA 1
ATOM 7001 C C . HIS B 1 410 ? -12.219 -19.359 -8.773 1 97.94 410 HIS B C 1
ATOM 7003 O O . HIS B 1 410 ? -12.047 -20.578 -8.906 1 97.94 410 HIS B O 1
ATOM 7009 N N . GLY B 1 411 ? -13.227 -18.828 -8.031 1 96.38 411 GLY B N 1
ATOM 7010 C CA . GLY B 1 411 ? -14.188 -19.656 -7.328 1 96.38 411 GLY B CA 1
ATOM 7011 C C . GLY B 1 411 ? -15.117 -20.422 -8.266 1 96.38 411 GLY B C 1
ATOM 7012 O O . GLY B 1 411 ? -15.414 -21.594 -8.031 1 96.38 411 GLY B O 1
ATOM 7013 N N . TYR B 1 412 ? -15.539 -19.797 -9.289 1 96.56 412 TYR B N 1
ATOM 7014 C CA . TYR B 1 412 ? -16.438 -20.438 -10.25 1 96.56 412 TYR B CA 1
ATOM 7015 C C . TYR B 1 412 ? -15.727 -21.562 -11 1 96.56 412 TYR B C 1
ATOM 7017 O O . TYR B 1 412 ? -16.312 -22.609 -11.258 1 96.56 412 TYR B O 1
ATOM 7025 N N . VAL B 1 413 ? -14.477 -21.328 -11.375 1 95.56 413 VAL B N 1
ATOM 7026 C CA . VAL B 1 413 ? -13.711 -22.359 -12.078 1 95.56 413 VAL B CA 1
ATOM 7027 C C . VAL B 1 413 ? -13.461 -23.547 -11.141 1 95.56 413 VAL B C 1
ATOM 7029 O O . VAL B 1 413 ? -13.469 -24.703 -11.578 1 95.56 413 VAL B O 1
ATOM 7032 N N . TYR B 1 414 ? -13.289 -23.266 -9.883 1 94.38 414 TYR B N 1
ATOM 7033 C CA . TYR B 1 414 ? -13.133 -24.328 -8.891 1 94.38 414 TYR B CA 1
ATOM 7034 C C . TYR B 1 414 ? -14.336 -25.266 -8.891 1 94.38 414 TYR B C 1
ATOM 7036 O O . TYR B 1 414 ? -14.188 -26.484 -8.812 1 94.38 414 TYR B O 1
ATOM 7044 N N . GLY B 1 415 ? -15.57 -24.75 -9 1 91.38 415 GLY B N 1
ATOM 7045 C CA . GLY B 1 415 ? -16.797 -25.531 -8.914 1 91.38 415 GLY B CA 1
ATOM 7046 C C . GLY B 1 415 ? -17.406 -25.828 -10.266 1 91.38 415 GLY B C 1
ATOM 7047 O O . GLY B 1 415 ? -18.578 -26.219 -10.359 1 91.38 415 GLY B O 1
ATOM 7048 N N . TRP B 1 416 ? -16.688 -25.672 -11.328 1 87.56 416 TRP B N 1
ATOM 7049 C CA . TRP B 1 416 ? -17.266 -25.672 -12.664 1 87.56 416 TRP B CA 1
ATOM 7050 C C . TRP B 1 416 ? -17.922 -27.016 -12.977 1 87.56 416 TRP B C 1
ATOM 7052 O O . TRP B 1 416 ? -18.984 -27.062 -13.617 1 87.56 416 TRP B O 1
ATOM 7062 N N . ASN B 1 417 ? -17.328 -28.125 -12.477 1 86.75 417 ASN B N 1
ATOM 7063 C CA . ASN B 1 417 ? -17.891 -29.438 -12.789 1 86.75 417 ASN B CA 1
ATOM 7064 C C . ASN B 1 417 ? -18.531 -30.078 -11.562 1 86.75 417 ASN B C 1
ATOM 7066 O O . ASN B 1 417 ? -18.938 -31.234 -11.602 1 86.75 417 ASN B O 1
ATOM 7070 N N . LYS B 1 418 ? -18.688 -29.328 -10.531 1 86.31 418 LYS B N 1
ATOM 7071 C CA . LYS B 1 418 ? -19.172 -29.906 -9.273 1 86.31 418 LYS B CA 1
ATOM 7072 C C . LYS B 1 418 ? -20.625 -29.484 -9.008 1 86.31 418 LYS B C 1
ATOM 7074 O O . LYS B 1 418 ? -21.359 -30.203 -8.336 1 86.31 418 LYS B O 1
ATOM 7079 N N . PHE B 1 419 ? -21.031 -28.469 -9.531 1 83.94 419 PHE B N 1
ATOM 7080 C CA . PHE B 1 419 ? -22.312 -27.875 -9.172 1 83.94 419 PHE B CA 1
ATOM 7081 C C . PHE B 1 419 ? -23.469 -28.75 -9.641 1 83.94 419 PHE B C 1
ATOM 7083 O O . PHE B 1 419 ? -24.516 -28.797 -9 1 83.94 419 PHE B O 1
ATOM 7090 N N . LEU B 1 420 ? -23.25 -29.562 -10.656 1 84.44 420 LEU B N 1
ATOM 7091 C CA . LEU B 1 420 ? -24.359 -30.328 -11.195 1 84.44 420 LEU B CA 1
ATOM 7092 C C . LEU B 1 420 ? -24.281 -31.797 -10.758 1 84.44 420 LEU B C 1
ATOM 7094 O O . LEU B 1 420 ? -25.172 -32.594 -11.039 1 84.44 420 LEU B O 1
ATOM 7098 N N . LYS B 1 421 ? -23.297 -32.094 -9.969 1 89.62 421 LYS B N 1
ATOM 7099 C CA . LYS B 1 421 ? -23.141 -33.469 -9.516 1 89.62 421 LYS B CA 1
ATOM 7100 C C . LYS B 1 421 ? -23.875 -33.688 -8.195 1 89.62 421 LYS B C 1
ATOM 7102 O O . LYS B 1 421 ? -23.562 -33.062 -7.191 1 89.62 421 LYS B O 1
ATOM 7107 N N . PRO B 1 422 ? -24.734 -34.625 -8.227 1 89.06 422 PRO B N 1
ATOM 7108 C CA . PRO B 1 422 ? -25.531 -34.875 -7.023 1 89.06 422 PRO B CA 1
ATOM 7109 C C . PRO B 1 422 ? -24.672 -35.375 -5.852 1 89.06 422 PRO B C 1
ATOM 7111 O O . PRO B 1 422 ? -25.016 -35.125 -4.691 1 89.06 422 PRO B O 1
ATOM 7114 N N . SER B 1 423 ? -23.625 -36 -6.109 1 88.75 423 SER B N 1
ATOM 7115 C CA . SER B 1 423 ? -22.75 -36.562 -5.07 1 88.75 423 SER B CA 1
ATOM 7116 C C . SER B 1 423 ? -22.094 -35.469 -4.25 1 88.75 423 SER B C 1
ATOM 7118 O O . SER B 1 423 ? -21.594 -35.719 -3.15 1 88.75 423 SER B O 1
ATOM 7120 N N . THR B 1 424 ? -22.125 -34.281 -4.84 1 91.12 424 THR B N 1
ATOM 7121 C CA . THR B 1 424 ? -21.484 -33.188 -4.152 1 91.12 424 THR B CA 1
ATOM 7122 C C . THR B 1 424 ? -22.375 -32.625 -3.055 1 91.12 424 THR B C 1
ATOM 7124 O O . THR B 1 424 ? -21.922 -31.891 -2.18 1 91.12 424 THR B O 1
ATOM 7127 N N . TYR B 1 425 ? -23.672 -33 -3.078 1 93.69 425 TYR B N 1
ATOM 7128 C CA . TYR B 1 425 ? -24.625 -32.5 -2.107 1 93.69 425 TYR B CA 1
ATOM 7129 C C . TYR B 1 425 ? -24.812 -33.469 -0.953 1 93.69 425 TYR B C 1
ATOM 7131 O O . TYR B 1 425 ? -25.859 -34.094 -0.813 1 93.69 425 TYR B O 1
ATOM 7139 N N . LYS B 1 426 ? -23.875 -33.406 -0.049 1 93.75 426 LYS B N 1
ATOM 7140 C CA . LYS B 1 426 ? -23.859 -34.281 1.127 1 93.75 426 LYS B CA 1
ATOM 7141 C C . LYS B 1 426 ? -24.953 -33.875 2.119 1 93.75 426 LYS B C 1
ATOM 7143 O O . LYS B 1 426 ? -25.031 -32.719 2.51 1 93.75 426 LYS B O 1
ATOM 7148 N N . TRP B 1 427 ? -25.75 -34.844 2.527 1 95.44 427 TRP B N 1
ATOM 7149 C CA . TRP B 1 427 ? -26.875 -34.625 3.424 1 95.44 427 TRP B CA 1
ATOM 7150 C C . TRP B 1 427 ? -27.75 -33.469 2.918 1 95.44 427 TRP B C 1
ATOM 7152 O O . TRP B 1 427 ? -28.172 -32.625 3.697 1 95.44 427 TRP B O 1
ATOM 7162 N N . TYR B 1 428 ? -27.844 -33.25 1.649 1 92.88 428 TYR B N 1
ATOM 7163 C CA . TYR B 1 428 ? -28.688 -32.312 0.941 1 92.88 428 TYR B CA 1
ATOM 7164 C C . TYR B 1 428 ? -28.266 -30.875 1.228 1 92.88 428 TYR B C 1
ATOM 7166 O O . TYR B 1 428 ? -29.078 -29.953 1.166 1 92.88 428 TYR B O 1
ATOM 7174 N N . THR B 1 429 ? -27.031 -30.719 1.607 1 94.94 429 THR B N 1
ATOM 7175 C CA . THR B 1 429 ? -26.5 -29.375 1.817 1 94.94 429 THR B CA 1
ATOM 7176 C C . THR B 1 429 ? -25.609 -28.953 0.647 1 94.94 429 THR B C 1
ATOM 7178 O O . THR B 1 429 ? -24.891 -29.781 0.081 1 94.94 429 THR B O 1
ATOM 7181 N N . PRO B 1 430 ? -25.688 -27.688 0.297 1 94.56 430 PRO B N 1
ATOM 7182 C CA . PRO B 1 430 ? -24.859 -27.219 -0.82 1 94.56 430 PRO B CA 1
ATOM 7183 C C . PRO B 1 430 ? -23.375 -27.172 -0.47 1 94.56 430 PRO B C 1
ATOM 7185 O O . PRO B 1 430 ? -23.016 -26.969 0.691 1 94.56 430 PRO B O 1
ATOM 7188 N N . PRO B 1 431 ? -22.531 -27.391 -1.505 1 94.94 431 PRO B N 1
ATOM 7189 C CA . PRO B 1 431 ? -21.094 -27.234 -1.267 1 94.94 431 PRO B CA 1
ATOM 7190 C C . PRO B 1 431 ? -20.734 -25.812 -0.801 1 94.94 431 PRO B C 1
ATOM 7192 O O . PRO B 1 431 ? -21.438 -24.859 -1.143 1 94.94 431 PRO B O 1
ATOM 7195 N N . ALA B 1 432 ? -19.672 -25.75 -0.03 1 95.62 432 ALA B N 1
ATOM 7196 C CA . ALA B 1 432 ? -19.297 -24.5 0.621 1 95.62 432 ALA B CA 1
ATOM 7197 C C . ALA B 1 432 ? -18.969 -23.422 -0.409 1 95.62 432 ALA B C 1
ATOM 7199 O O . ALA B 1 432 ? -19.234 -22.234 -0.177 1 95.62 432 ALA B O 1
ATOM 7200 N N . PHE B 1 433 ? -18.375 -23.797 -1.563 1 94.81 433 PHE B N 1
ATOM 7201 C CA . PHE B 1 433 ? -17.984 -22.797 -2.557 1 94.81 433 PHE B CA 1
ATOM 7202 C C . PHE B 1 433 ? -19.219 -22.094 -3.107 1 94.81 433 PHE B C 1
ATOM 7204 O O . PHE B 1 433 ? -19.156 -20.922 -3.498 1 94.81 433 PHE B O 1
ATOM 7211 N N . MET B 1 434 ? -20.359 -22.797 -3.201 1 95.5 434 MET B N 1
ATOM 7212 C CA . MET B 1 434 ? -21.594 -22.172 -3.684 1 95.5 434 MET B CA 1
ATOM 7213 C C . MET B 1 434 ? -22.062 -21.078 -2.736 1 95.5 434 MET B C 1
ATOM 7215 O O . MET B 1 434 ? -22.484 -20.016 -3.18 1 95.5 434 MET B O 1
ATOM 7219 N N . LEU B 1 435 ? -21.984 -21.375 -1.458 1 96.75 435 LEU B N 1
ATOM 7220 C CA . LEU B 1 435 ? -22.344 -20.375 -0.463 1 96.75 435 LEU B CA 1
ATOM 7221 C C . LEU B 1 435 ? -21.375 -19.203 -0.509 1 96.75 435 LEU B C 1
ATOM 7223 O O . LEU B 1 435 ? -21.781 -18.047 -0.364 1 96.75 435 LEU B O 1
ATOM 7227 N N . CYS B 1 436 ? -20.109 -19.516 -0.698 1 97.31 436 CYS B N 1
ATOM 7228 C CA . CYS B 1 436 ? -19.047 -18.531 -0.776 1 97.31 436 CYS B CA 1
ATOM 7229 C C . CYS B 1 436 ? -19.297 -17.547 -1.904 1 97.31 436 CYS B C 1
ATOM 7231 O O . CYS B 1 436 ? -19.047 -16.344 -1.75 1 97.31 436 CYS B O 1
ATOM 7233 N N . LEU B 1 437 ? -19.875 -17.969 -3.033 1 97.88 437 LEU B N 1
ATOM 7234 C CA . LEU B 1 437 ? -19.938 -17.188 -4.266 1 97.88 437 LEU B CA 1
ATOM 7235 C C . LEU B 1 437 ? -21.156 -16.281 -4.277 1 97.88 437 LEU B C 1
ATOM 7237 O O . LEU B 1 437 ? -21.281 -15.406 -5.141 1 97.88 437 LEU B O 1
ATOM 7241 N N . ILE B 1 438 ? -21.984 -16.375 -3.283 1 97.81 438 ILE B N 1
ATOM 7242 C CA . ILE B 1 438 ? -23.219 -15.609 -3.26 1 97.81 438 ILE B CA 1
ATOM 7243 C C . ILE B 1 438 ? -22.906 -14.125 -3.082 1 97.81 438 ILE B C 1
ATOM 7245 O O . ILE B 1 438 ? -23.25 -13.305 -3.934 1 97.81 438 ILE B O 1
ATOM 7249 N N . VAL B 1 439 ? -22.172 -13.82 -2.076 1 98.12 439 VAL B N 1
ATOM 7250 C CA . VAL B 1 439 ? -21.953 -12.422 -1.718 1 98.12 439 VAL B CA 1
ATOM 7251 C C . VAL B 1 439 ? -21.141 -11.734 -2.803 1 98.12 439 VAL B C 1
ATOM 7253 O O . VAL B 1 439 ? -21.516 -10.68 -3.311 1 98.12 439 VAL B O 1
ATOM 7256 N N . PRO B 1 440 ? -20.047 -12.281 -3.217 1 98.5 440 PRO B N 1
ATOM 7257 C CA . PRO B 1 440 ? -19.281 -11.602 -4.258 1 98.5 440 PRO B CA 1
ATOM 7258 C C . PRO B 1 440 ? -20.047 -11.438 -5.562 1 98.5 440 PRO B C 1
ATOM 7260 O O . PRO B 1 440 ? -19.922 -10.422 -6.246 1 98.5 440 PRO B O 1
ATOM 7263 N N . SER B 1 441 ? -20.828 -12.414 -5.91 1 98.44 441 SER B N 1
ATOM 7264 C CA . SER B 1 441 ? -21.625 -12.32 -7.133 1 98.44 441 SER B CA 1
ATOM 7265 C C . SER B 1 441 ? -22.641 -11.188 -7.039 1 98.44 441 SER B C 1
ATOM 7267 O O . SER B 1 441 ? -22.844 -10.438 -8 1 98.44 441 SER B O 1
ATOM 7269 N N . VAL B 1 442 ? -23.266 -11.102 -5.906 1 98.19 442 VAL B N 1
ATOM 7270 C CA . VAL B 1 442 ? -24.234 -10.031 -5.691 1 98.19 442 VAL B CA 1
ATOM 7271 C C . VAL B 1 442 ? -23.547 -8.672 -5.824 1 98.19 442 VAL B C 1
ATOM 7273 O O . VAL B 1 442 ? -24.062 -7.781 -6.504 1 98.19 442 VAL B O 1
ATOM 7276 N N . VAL B 1 443 ? -22.406 -8.516 -5.215 1 98.31 443 VAL B N 1
ATOM 7277 C CA . VAL B 1 443 ? -21.688 -7.25 -5.254 1 98.31 443 VAL B CA 1
ATOM 7278 C C . VAL B 1 443 ? -21.312 -6.918 -6.691 1 98.31 443 VAL B C 1
ATOM 7280 O O . VAL B 1 443 ? -21.453 -5.773 -7.133 1 98.31 443 VAL B O 1
ATOM 7283 N N . LEU B 1 444 ? -20.875 -7.891 -7.441 1 98.12 444 LEU B N 1
ATOM 7284 C CA . LEU B 1 444 ? -20.422 -7.664 -8.812 1 98.12 444 LEU B CA 1
ATOM 7285 C C . LEU B 1 444 ? -21.594 -7.305 -9.711 1 98.12 444 LEU B C 1
ATOM 7287 O O . LEU B 1 444 ? -21.484 -6.426 -10.57 1 98.12 444 LEU B O 1
ATOM 7291 N N . VAL B 1 445 ? -22.719 -7.961 -9.539 1 97.94 445 VAL B N 1
ATOM 7292 C CA . VAL B 1 445 ? -23.906 -7.668 -10.336 1 97.94 445 VAL B CA 1
ATOM 7293 C C . VAL B 1 445 ? -24.391 -6.254 -10.031 1 97.94 445 VAL B C 1
ATOM 7295 O O . VAL B 1 445 ? -24.719 -5.488 -10.945 1 97.94 445 VAL B O 1
ATOM 7298 N N . LEU B 1 446 ? -24.438 -5.914 -8.773 1 97.5 446 LEU B N 1
ATOM 7299 C CA . LEU B 1 446 ? -24.875 -4.578 -8.375 1 97.5 446 LEU B CA 1
ATOM 7300 C C . LEU B 1 446 ? -23.906 -3.516 -8.906 1 97.5 446 LEU B C 1
ATOM 7302 O O . LEU B 1 446 ? -24.344 -2.449 -9.352 1 97.5 446 LEU B O 1
ATOM 7306 N N . LYS B 1 447 ? -22.672 -3.795 -8.828 1 97.19 447 LYS B N 1
ATOM 7307 C CA . LYS B 1 447 ? -21.688 -2.855 -9.367 1 97.19 447 LYS B CA 1
ATOM 7308 C C . LYS B 1 447 ? -21.859 -2.688 -10.875 1 97.19 447 LYS B C 1
ATOM 7310 O O . LYS B 1 447 ? -21.75 -1.576 -11.391 1 97.19 447 LYS B O 1
ATOM 7315 N N . ALA B 1 448 ? -22.125 -3.75 -11.578 1 97.19 448 ALA B N 1
ATOM 7316 C CA . ALA B 1 448 ? -22.344 -3.695 -13.016 1 97.19 448 ALA B CA 1
ATOM 7317 C C . ALA B 1 448 ? -23.547 -2.822 -13.359 1 97.19 448 ALA B C 1
ATOM 7319 O O . ALA B 1 448 ? -23.531 -2.078 -14.336 1 97.19 448 ALA B O 1
ATOM 7320 N N . LEU B 1 449 ? -24.516 -2.867 -12.539 1 96.88 449 LEU B N 1
ATOM 7321 C CA . LEU B 1 449 ? -25.703 -2.039 -12.734 1 96.88 449 LEU B CA 1
ATOM 7322 C C . LEU B 1 449 ? -25.359 -0.56 -12.578 1 96.88 449 LEU B C 1
ATOM 7324 O O . LEU B 1 449 ? -25.875 0.28 -13.32 1 96.88 449 LEU B O 1
ATOM 7328 N N . LEU B 1 450 ? -24.516 -0.237 -11.656 1 95.94 450 LEU B N 1
ATOM 7329 C CA . LEU B 1 450 ? -24.109 1.145 -11.406 1 95.94 450 LEU B CA 1
ATOM 7330 C C . LEU B 1 450 ? -23.266 1.682 -12.547 1 95.94 450 LEU B C 1
ATOM 7332 O O . LEU B 1 450 ? -23.156 2.896 -12.734 1 95.94 450 LEU B O 1
ATOM 7336 N N . LEU B 1 451 ? -22.656 0.729 -13.297 1 95.25 451 LEU B N 1
ATOM 7337 C CA . LEU B 1 451 ? -21.766 1.138 -14.375 1 95.25 451 LEU B CA 1
ATOM 7338 C C . LEU B 1 451 ? -22.547 1.389 -15.664 1 95.25 451 LEU B C 1
ATOM 7340 O O . LEU B 1 451 ? -22 1.921 -16.625 1 95.25 451 LEU B O 1
ATOM 7344 N N . LEU B 1 452 ? -23.781 1.077 -15.641 1 95.88 452 LEU B N 1
ATOM 7345 C CA . LEU B 1 452 ? -24.609 1.425 -16.797 1 95.88 452 LEU B CA 1
ATOM 7346 C C . LEU B 1 452 ? -24.609 2.932 -17.031 1 95.88 452 LEU B C 1
ATOM 7348 O O . LEU B 1 452 ? -24.734 3.711 -16.078 1 95.88 452 LEU B O 1
ATOM 7352 N N . PRO B 1 453 ? -24.484 3.434 -18.219 1 94.06 453 PRO B N 1
ATOM 7353 C CA . PRO B 1 453 ? -24.312 4.855 -18.516 1 94.06 453 PRO B CA 1
ATOM 7354 C C . PRO B 1 453 ? -25.438 5.715 -17.953 1 94.06 453 PRO B C 1
ATOM 7356 O O . PRO B 1 453 ? -25.188 6.793 -17.406 1 94.06 453 PRO B O 1
ATOM 7359 N N . CYS B 1 454 ? -26.641 5.301 -18.078 1 93.56 454 CYS B N 1
ATOM 7360 C CA . CYS B 1 454 ? -27.766 6.082 -17.578 1 93.56 454 CYS B CA 1
ATOM 7361 C C . CYS B 1 454 ? -27.703 6.23 -16.062 1 93.56 454 CYS B C 1
ATOM 7363 O O . CYS B 1 454 ? -27.922 7.32 -15.539 1 93.56 454 CYS B O 1
ATOM 7365 N N . VAL B 1 455 ? -27.359 5.184 -15.422 1 94.44 455 VAL B N 1
ATOM 7366 C CA . VAL B 1 455 ? -27.297 5.203 -13.961 1 94.44 455 VAL B CA 1
ATOM 7367 C C . VAL B 1 455 ? -26.047 5.98 -13.516 1 94.44 455 VAL B C 1
ATOM 7369 O O . VAL B 1 455 ? -26.125 6.812 -12.609 1 94.44 455 VAL B O 1
ATOM 7372 N N . ASP B 1 456 ? -24.969 5.723 -14.148 1 93.69 456 ASP B N 1
ATOM 7373 C CA . ASP B 1 456 ? -23.703 6.367 -13.812 1 93.69 456 ASP B CA 1
ATOM 7374 C C . ASP B 1 456 ? -23.781 7.879 -14.008 1 93.69 456 ASP B C 1
ATOM 7376 O O . ASP B 1 456 ? -23.266 8.641 -13.188 1 93.69 456 ASP B O 1
ATOM 7380 N N . ARG B 1 457 ? -24.406 8.297 -15.047 1 93 457 ARG B N 1
ATOM 7381 C CA . ARG B 1 457 ? -24.547 9.727 -15.305 1 93 457 ARG B CA 1
ATOM 7382 C C . ARG B 1 457 ? -25.391 10.398 -14.227 1 93 457 ARG B C 1
ATOM 7384 O O . ARG B 1 457 ? -25.047 11.484 -13.75 1 93 457 ARG B O 1
ATOM 7391 N N . THR B 1 458 ? -26.453 9.719 -13.906 1 93.25 458 THR B N 1
ATOM 7392 C CA . THR B 1 458 ? -27.328 10.258 -12.867 1 93.25 458 THR B CA 1
ATOM 7393 C C . THR B 1 458 ? -26.594 10.367 -11.539 1 93.25 458 THR B C 1
ATOM 7395 O O . THR B 1 458 ? -26.703 11.383 -10.844 1 93.25 458 THR B O 1
ATOM 7398 N N . LEU B 1 459 ? -25.859 9.414 -11.234 1 92.94 459 LEU B N 1
ATOM 7399 C CA . LEU B 1 459 ? -25.109 9.398 -9.984 1 92.94 459 LEU B CA 1
ATOM 7400 C C . LEU B 1 459 ? -24.062 10.508 -9.969 1 92.94 459 LEU B C 1
ATOM 7402 O O . LEU B 1 459 ? -23.891 11.188 -8.953 1 92.94 459 LEU B O 1
ATOM 7406 N N . THR B 1 460 ? -23.406 10.656 -11.039 1 89.38 460 THR B N 1
ATOM 7407 C CA . THR B 1 460 ? -22.391 11.688 -11.148 1 89.38 460 THR B CA 1
ATOM 7408 C C . THR B 1 460 ? -23 13.078 -11.016 1 89.38 460 THR B C 1
ATOM 7410 O O . THR B 1 460 ? -22.438 13.961 -10.375 1 89.38 460 THR B O 1
ATOM 7413 N N . HIS B 1 461 ? -24.125 13.188 -11.625 1 89 461 HIS B N 1
ATOM 7414 C CA . HIS B 1 461 ? -24.844 14.453 -11.523 1 89 461 HIS B CA 1
ATOM 7415 C C . HIS B 1 461 ? -25.203 14.758 -10.07 1 89 461 HIS B C 1
ATOM 7417 O O . HIS B 1 461 ? -25.078 15.898 -9.625 1 89 461 HIS B O 1
ATOM 7423 N N . ILE B 1 462 ? -25.641 13.836 -9.344 1 87.19 462 ILE B N 1
ATOM 7424 C CA . ILE B 1 462 ? -26 13.984 -7.938 1 87.19 462 ILE B CA 1
ATOM 7425 C C . ILE B 1 462 ? -24.766 14.344 -7.121 1 87.19 462 ILE B C 1
ATOM 7427 O O . ILE B 1 462 ? -24.812 15.25 -6.285 1 87.19 462 ILE B O 1
ATOM 7431 N N . ARG B 1 463 ? -23.656 13.789 -7.43 1 85.19 463 ARG B N 1
ATOM 7432 C CA . ARG B 1 463 ? -22.438 13.984 -6.656 1 85.19 463 ARG B CA 1
ATOM 7433 C C . ARG B 1 463 ? -21.797 15.328 -6.98 1 85.19 463 ARG B C 1
ATOM 7435 O O . ARG B 1 463 ? -20.953 15.812 -6.223 1 85.19 463 ARG B O 1
ATOM 7442 N N . GLN B 1 464 ? -22.25 15.836 -8.172 1 81.81 464 GLN B N 1
ATOM 7443 C CA . GLN B 1 464 ? -21.766 17.156 -8.539 1 81.81 464 GLN B CA 1
ATOM 7444 C C . GLN B 1 464 ? -22.641 18.25 -7.949 1 81.81 464 GLN B C 1
ATOM 7446 O O . GLN B 1 464 ? -22.391 19.438 -8.164 1 81.81 464 GLN B O 1
ATOM 7451 N N . GLY B 1 465 ? -23.719 17.875 -7.234 1 78.56 465 GLY B N 1
ATOM 7452 C CA . GLY B 1 465 ? -24.5 18.859 -6.508 1 78.56 465 GLY B CA 1
ATOM 7453 C C . GLY B 1 465 ? -25.922 18.969 -6.988 1 78.56 465 GLY B C 1
ATOM 7454 O O . GLY B 1 465 ? -26.703 19.766 -6.457 1 78.56 465 GLY B O 1
ATOM 7455 N N . TRP B 1 466 ? -26.266 18.188 -8.016 1 80.62 466 TRP B N 1
ATOM 7456 C CA . TRP B 1 466 ? -27.641 18.188 -8.508 1 80.62 466 TRP B CA 1
ATOM 7457 C C . TRP B 1 466 ? -28.578 17.531 -7.504 1 80.62 466 TRP B C 1
ATOM 7459 O O . TRP B 1 466 ? -28.234 16.531 -6.883 1 80.62 466 TRP B O 1
ATOM 7469 N N . GLU B 1 467 ? -29.719 18.125 -7.242 1 84.25 467 GLU B N 1
ATOM 7470 C CA . GLU B 1 467 ? -30.75 17.562 -6.355 1 84.25 467 GLU B CA 1
ATOM 7471 C C . GLU B 1 467 ? -32.062 17.344 -7.098 1 84.25 467 GLU B C 1
ATOM 7473 O O . GLU B 1 467 ? -32.469 18.188 -7.91 1 84.25 467 GLU B O 1
ATOM 7478 N N . ARG B 1 468 ? -32.656 16.188 -6.887 1 81.94 468 ARG B N 1
ATOM 7479 C CA . ARG B 1 468 ? -33.969 15.93 -7.473 1 81.94 468 ARG B CA 1
ATOM 7480 C C . ARG B 1 468 ? -35.031 16.797 -6.816 1 81.94 468 ARG B C 1
ATOM 7482 O O . ARG B 1 468 ? -35.062 16.938 -5.594 1 81.94 468 ARG B O 1
ATOM 7489 N N . THR B 1 469 ? -35.656 17.734 -7.617 1 71.19 469 THR B N 1
ATOM 7490 C CA . THR B 1 469 ? -36.688 18.625 -7.156 1 71.19 469 THR B CA 1
ATOM 7491 C C . THR B 1 469 ? -37.75 17.875 -6.359 1 71.19 469 THR B C 1
ATOM 7493 O O . THR B 1 469 ? -38.281 16.875 -6.84 1 71.19 469 THR B O 1
ATOM 7496 N N . GLN B 1 470 ? -37.594 17.75 -5.152 1 56.59 470 GLN B N 1
ATOM 7497 C CA . GLN B 1 470 ? -38.656 17.172 -4.344 1 56.59 470 GLN B CA 1
ATOM 7498 C C . GLN B 1 470 ? -40 17.812 -4.688 1 56.59 470 GLN B C 1
ATOM 7500 O O . GLN B 1 470 ? -40.094 19.016 -4.91 1 56.59 470 GLN B O 1
ATOM 7505 N N . PRO B 1 471 ? -40.938 17.109 -5.137 1 48.25 471 PRO B N 1
ATOM 7506 C CA . PRO B 1 471 ? -42.219 17.828 -5.176 1 48.25 471 PRO B CA 1
ATOM 7507 C C . PRO B 1 471 ? -42.5 18.625 -3.904 1 48.25 471 PRO B C 1
ATOM 7509 O O . PRO B 1 471 ? -42.094 18.219 -2.812 1 48.25 471 PRO B O 1
ATOM 7512 N N . ARG B 1 472 ? -42.531 19.969 -3.949 1 41.75 472 ARG B N 1
ATOM 7513 C CA . ARG B 1 472 ? -43 20.844 -2.875 1 41.75 472 ARG B CA 1
ATOM 7514 C C . ARG B 1 472 ? -44.062 20.141 -2.041 1 41.75 472 ARG B C 1
ATOM 7516 O O . ARG B 1 472 ? -45.25 20.219 -2.348 1 41.75 472 ARG B O 1
ATOM 7523 N N . GLU B 1 473 ? -44.156 18.938 -1.887 1 38.06 473 GLU B N 1
ATOM 7524 C CA . GLU B 1 473 ? -45.281 18.672 -0.978 1 38.06 473 GLU B CA 1
ATOM 7525 C C . GLU B 1 473 ? -45.156 19.516 0.287 1 38.06 473 GLU B C 1
ATOM 7527 O O . GLU B 1 473 ? -44.156 20.172 0.524 1 38.06 473 GLU B O 1
ATOM 7532 N N . GLU B 1 474 ? -45.781 18.922 1.544 1 35.53 474 GLU B N 1
ATOM 7533 C CA . GLU B 1 474 ? -46.406 19.328 2.797 1 35.53 474 GLU B CA 1
ATOM 7534 C C . GLU B 1 474 ? -45.375 19.859 3.791 1 35.53 474 GLU B C 1
ATOM 7536 O O . GLU B 1 474 ? -44.625 19.078 4.398 1 35.53 474 GLU B O 1
ATOM 7541 N N . MET B 1 475 ? -44.5 20.828 3.594 1 35.03 475 MET B N 1
ATOM 7542 C CA . MET B 1 475 ? -44.188 21.562 4.816 1 35.03 475 MET B CA 1
ATOM 7543 C C . MET B 1 475 ? -45.438 21.688 5.703 1 35.03 475 MET B C 1
ATOM 7545 O O . MET B 1 475 ? -46.375 22.375 5.344 1 35.03 475 MET B O 1
ATOM 7549 N N . GLY B 1 476 ? -46 20.594 6.203 1 31.5 476 GLY B N 1
ATOM 7550 C CA . GLY B 1 476 ? -46.969 20.703 7.258 1 31.5 476 GLY B CA 1
ATOM 7551 C C . GLY B 1 476 ? -46.75 21.875 8.18 1 31.5 476 GLY B C 1
ATOM 7552 O O . GLY B 1 476 ? -45.594 22.266 8.414 1 31.5 476 GLY B O 1
ATOM 7553 N N . GLU B 1 477 ? -47.719 22.891 8.289 1 34.62 477 GLU B N 1
ATOM 7554 C CA . GLU B 1 477 ? -48.156 23.859 9.273 1 34.62 477 GLU B CA 1
ATOM 7555 C C . GLU B 1 477 ? -48.094 23.297 10.688 1 34.62 477 GLU B C 1
ATOM 7557 O O . GLU B 1 477 ? -49.031 22.641 11.141 1 34.62 477 GLU B O 1
ATOM 7562 N N . SER B 1 478 ? -47.25 22.469 11.078 1 30.38 478 SER B N 1
ATOM 7563 C CA . SER B 1 478 ? -47.312 22.25 12.523 1 30.38 478 SER B CA 1
ATOM 7564 C C . SER B 1 478 ? -47.281 23.562 13.289 1 30.38 478 SER B C 1
ATOM 7566 O O . SER B 1 478 ? -46.281 24.297 13.234 1 30.38 478 SER B O 1
ATOM 7568 N N . LYS B 1 479 ? -48.562 24.281 13.461 1 34.31 479 LYS B N 1
ATOM 7569 C CA . LYS B 1 479 ? -49.031 25.141 14.531 1 34.31 479 LYS B CA 1
ATOM 7570 C C . LYS B 1 479 ? -48.5 24.672 15.891 1 34.31 479 LYS B C 1
ATOM 7572 O O . LYS B 1 479 ? -48.781 23.562 16.312 1 34.31 479 LYS B O 1
ATOM 7577 N N . VAL B 1 480 ? -47.375 25.125 16.391 1 31.56 480 VAL B N 1
ATOM 7578 C CA . VAL B 1 480 ? -47.062 25.234 17.812 1 31.56 480 VAL B CA 1
ATOM 7579 C C . VAL B 1 480 ? -48.312 25.625 18.594 1 31.56 480 VAL B C 1
ATOM 7581 O O . VAL B 1 480 ? -48.844 26.719 18.406 1 31.56 480 VAL B O 1
ATOM 7584 N N . THR B 1 481 ? -49.375 24.797 18.641 1 24.52 481 THR B N 1
ATOM 7585 C CA . THR B 1 481 ? -50.25 25 19.781 1 24.52 481 THR B CA 1
ATOM 7586 C C . THR B 1 481 ? -49.438 25.125 21.078 1 24.52 481 THR B C 1
ATOM 7588 O O . THR B 1 481 ? -48.594 24.281 21.359 1 24.52 481 THR B O 1
ATOM 7591 N N . ASN B 1 482 ? -49.375 26.375 21.562 1 24.47 482 ASN B N 1
ATOM 7592 C CA . ASN B 1 482 ? -49.062 26.938 22.875 1 24.47 482 ASN B CA 1
ATOM 7593 C C . ASN B 1 482 ? -49.688 26.141 24 1 24.47 482 ASN B C 1
ATOM 7595 O O . ASN B 1 482 ? -49.75 26.594 25.141 1 24.47 482 ASN B O 1
ATOM 7599 N N . LEU B 1 483 ? -49.844 24.797 23.875 1 21.92 483 LEU B N 1
ATOM 7600 C CA . LEU B 1 483 ? -50.062 24.391 25.266 1 21.92 483 LEU B CA 1
ATOM 7601 C C . LEU B 1 483 ? -48.75 24.328 26.031 1 21.92 483 LEU B C 1
ATOM 7603 O O . LEU B 1 483 ? -47.75 23.875 25.484 1 21.92 483 LEU B O 1
#

Nearest PDB structures (foldseek):
  6hcy-assembly1_A  TM=8.373E-01  e=2.428E-49  Homo sapiens
  7tai-assembly1_C  TM=8.163E-01  e=4.794E-40  Homo sapiens
  2yjz-assembly4_D  TM=9.835E-01  e=7.233E-19  Rattus norvegicus
  6y9b-assembly1_C  TM=9.793E-01  e=1.111E-18  Homo sapiens
  8ucd-assembly1_C  TM=9.716E-01  e=3.437E-17  Homo sapiens